Protein AF-0000000075266950 (afdb_homodimer)

Sequence (1352 aa):
MYHLRVACKARQILVKLMSHHHHPQQQQYYTDISEEIPLGQVPEEKPDQKLFDSRQVQHDATYARIPNRQSVNSIQELQKKSSFSLYLKALFTIVLSCFFTIALLLLFLYADGKPLDFTIIGLKIPSLVSFLLSANLIFIASGISKALAEYKWVRLREGDKLTVIDVYEECTRGLSGFTSAFKAMHFDFVLIVALVFNIGLLIVSPVSQELLVPIMKNTTIGPSAQVRFHYLGVEGLNGRSKLGGSGIAPFMNGLSTNAYITSSSFAQAATGSKSSPLFTCPSNSAYCLWKNVTYISTNMTCNTISPDETAIVNRWGTTRTVVVLKEFFTAFNISTASDMKFPKFLYSGDMLNRTYWDLANYTAPMMPGLNIPEIFADGKVYDPRYRPYVGDQSFIIAYNKTWQSASFLDINSTYLDLEFKKCYFNSTYVNSTWITTNGTLAEYSVEAATPIVMDYDNVIGNNTANNYDAITAHPQNGVMLNAYIMQQSIIAELLAPKYYNIQDYFESFRQIENFKYLKEAFPFEYFMQYALNAFDQAYIQAPYVNKDAESLAWSGSGRDGYAVFNSEPQYSIKRDACFALCLCLFIPILWWIAIWTISIKKSNGIARGNSQIALLATGMTPLAQHHLRGFSKLDSENAFKNAKNIRVRVGTFRNGDQNEVVAFGMDGEEHLMPLKMYHLRVACKARQILVKLMSHHHHPQQQQYYTDISEEIPLGQVPEEKPDQKLFDSRQVQHDATYARIPNRQSVNSIQELQKKSSFSLYLKALFTIVLSCFFTIALLLLFLYADGKPLDFTIIGLKIPSLVSFLLSANLIFIASGISKALAEYKWVRLREGDKLTVIDVYEECTRGLSGFTSAFKAMHFDFVLIVALVFNIGLLIVSPVSQELLVPIMKNTTIGPSAQVRFHYLGVEGLNGRSKLGGSGIAPFMNGLSTNAYITSSSFAQAATGSKSSPLFTCPSNSAYCLWKNVTYISTNMTCNTISPDETAIVNRWGTTRTVVVLKEFFTAFNISTASDMKFPKFLYSGDMLNRTYWDLANYTAPMMPGLNIPEIFADGKVYDPRYRPYVGDQSFIIAYNKTWQSASFLDINSTYLDLEFKKCYFNSTYVNSTWITTNGTLAEYSVEAATPIVMDYDNVIGNNTANNYDAITAHPQNGVMLNAYIMQQSIIAELLAPKYYNIQDYFESFRQIENFKYLKEAFPFEYFMQYALNAFDQAYIQAPYVNKDAESLAWSGSGRDGYAVFNSEPQYSIKRDACFALCLCLFIPILWWIAIWTISIKKSNGIARGNSQIALLATGMTPLAQHHLRGFSKLDSENAFKNAKNIRVRVGTFRNGDQNEVVAFGMDGEEHLMPLK

InterPro domains:
  IPR021514 Protein of unknown function DUF3176 [PF11374] (107-212)

Solvent-accessible surface area (backbone atoms only — not comparable to full-atom values): 73545 Å² total; per-residue (Å²): 133,93,78,95,75,94,89,86,91,87,93,82,95,84,94,84,94,86,87,93,84,92,78,84,91,90,86,78,84,73,82,79,80,73,78,79,72,79,80,76,81,77,75,83,75,77,81,76,85,85,74,86,81,83,63,72,89,62,87,72,65,64,79,62,63,62,75,55,70,64,57,54,51,48,48,51,53,49,49,55,56,47,46,57,56,55,53,47,57,55,48,52,41,51,50,50,29,51,49,33,44,50,51,46,49,53,47,51,65,62,42,45,69,34,49,74,84,44,57,63,96,86,34,37,60,68,16,48,52,37,34,41,47,46,57,25,50,54,34,47,50,48,42,45,23,51,18,37,25,35,39,42,56,54,46,32,48,73,53,32,43,49,40,52,55,40,28,35,55,34,37,36,50,42,69,76,20,43,55,47,25,61,75,65,70,56,77,54,74,70,56,49,54,50,50,53,49,46,54,46,62,50,50,48,52,18,52,61,43,61,44,62,35,79,38,74,52,72,46,76,46,59,74,31,87,68,22,27,35,44,41,48,60,45,41,51,61,77,67,40,27,66,23,58,61,70,20,48,37,45,39,34,72,9,42,55,56,51,46,52,48,53,58,50,16,34,43,23,37,17,60,67,42,57,80,43,67,32,64,42,48,62,69,76,37,71,34,35,37,30,65,76,45,53,43,56,44,55,45,77,52,70,43,79,52,61,47,85,78,38,42,25,49,41,75,55,86,90,47,79,45,75,42,37,38,51,75,58,32,29,34,64,48,51,59,64,42,90,80,56,43,35,67,32,65,40,45,23,42,87,31,62,75,48,39,69,66,46,29,71,67,58,73,74,62,57,32,88,98,41,101,43,50,44,63,70,77,47,62,81,52,76,53,74,85,35,33,78,50,53,73,80,64,44,31,31,41,38,30,37,57,88,44,54,86,41,44,68,75,63,67,80,39,38,45,84,51,40,41,42,30,44,33,36,70,45,40,27,43,32,30,23,27,35,30,47,51,57,39,39,80,40,83,69,46,75,79,43,78,43,76,58,77,84,49,49,74,70,30,58,17,21,29,48,32,45,13,47,70,34,19,70,75,36,40,67,47,16,36,50,46,46,48,49,24,50,51,41,34,52,52,32,44,59,66,60,46,88,64,49,55,57,64,35,33,49,45,15,27,48,44,67,55,66,48,68,46,66,77,44,85,56,44,64,63,56,49,45,54,43,21,34,50,35,28,35,50,37,64,28,28,52,72,53,66,29,76,60,29,39,53,40,71,67,63,61,38,39,38,54,11,32,36,30,26,69,42,71,51,16,29,43,54,59,64,68,61,51,53,52,51,48,52,58,60,45,48,60,53,55,50,27,51,50,49,34,52,52,27,34,60,74,47,75,66,49,55,43,47,80,38,50,61,50,50,35,42,36,24,35,38,70,68,54,31,67,75,32,56,74,35,38,75,38,31,35,66,56,36,46,65,68,27,57,82,41,40,34,28,47,42,65,35,66,46,94,89,71,52,63,42,51,28,69,33,59,79,79,60,85,69,63,65,51,80,123,144,90,84,89,86,89,91,83,94,89,95,82,92,91,87,86,97,85,89,94,86,95,80,91,84,90,88,77,83,70,81,83,86,84,79,82,69,81,77,70,82,72,74,81,73,80,80,79,85,81,69,82,78,83,63,74,87,59,91,69,65,64,80,62,62,65,75,55,67,63,58,55,50,48,47,50,53,49,49,54,57,48,46,57,56,55,52,48,57,55,48,52,42,50,52,51,30,50,48,31,44,51,51,46,50,53,46,52,66,61,43,44,69,33,49,72,85,43,57,61,96,85,34,40,61,68,16,48,51,35,35,40,48,45,56,25,48,55,34,47,50,49,43,44,21,51,19,37,25,35,38,40,56,53,46,33,48,73,51,32,44,49,40,52,55,39,28,35,55,34,37,35,52,42,69,75,20,41,53,46,25,60,74,66,70,55,76,53,74,69,55,49,53,52,50,53,50,46,52,46,64,50,52,47,51,19,53,60,44,62,44,63,34,80,39,74,52,72,48,76,47,61,74,30,86,68,21,27,35,44,43,48,60,45,41,51,63,78,67,39,27,67,23,57,62,71,19,47,38,45,39,36,71,10,43,55,58,52,46,52,47,53,56,51,16,35,42,22,36,17,61,68,42,56,80,43,66,33,63,42,47,61,68,76,38,70,33,35,38,30,65,76,44,53,44,55,46,56,44,76,50,70,42,80,54,61,48,85,78,38,41,24,47,42,75,57,87,91,46,78,43,75,41,37,38,50,75,57,33,29,33,65,47,51,59,66,41,89,80,55,43,34,65,31,65,41,45,23,42,88,32,63,74,48,38,69,66,47,31,70,67,58,75,75,64,57,31,89,98,43,101,40,51,46,64,68,77,49,61,79,53,76,52,72,86,35,33,78,50,50,73,81,64,44,32,30,39,39,31,37,58,88,45,54,86,41,42,66,76,64,66,80,38,39,46,86,49,41,40,43,29,45,32,36,70,45,41,28,43,32,32,23,28,35,30,47,52,54,38,38,80,40,82,70,46,76,80,44,78,44,75,58,80,83,48,48,75,72,29,58,17,20,29,49,33,46,13,48,69,33,19,71,75,35,40,67,47,15,36,50,47,47,47,49,25,49,52,42,34,51,53,32,42,59,65,59,44,87,64,50,55,56,65,36,33,48,44,15,27,48,48,68,57,64,46,68,45,64,77,43,84,56,45,62,63,55,49,45,55,43,22,34,50,35,27,35,51,35,64,27,28,53,73,54,67,30,74,62,28,40,52,40,72,68,62,62,39,38,39,54,11,31,36,31,26,69,43,72,51,17,27,43,55,58,63,68,60,50,53,50,52,49,52,59,61,47,48,60,54,54,50,26,53,51,48,32,51,52,28,33,60,74,46,74,66,49,54,44,47,80,39,49,63,50,50,37,42,38,24,36,40,73,68,54,32,67,75,33,54,75,34,38,77,37,31,34,66,57,36,45,64,68,27,58,82,40,42,36,28,49,42,67,41,66,45,94,89,70,49,65,42,48,33,69,33,57,80,81,60,84,68,62,65,56,82,122

Organism: NCBI:txid747725

Foldseek 3Di:
DDDDDDDDYDDDDDDDDDDDDDDDDDDDCPPDPVVCPPPPDPPDPDPDDDDDDDPDVPPPCVVPPPPPPVVVVVQVVQLVVVLVVVVVVLVVLLVLLLVLLVVLLVLLVVQAFFFQPDDDVRHGSLVVNLVSLVSNLVSLLQLLLQLLLLVLVVCVVVPDDPLSNQLSNLCSVAQVSNVSCVVVVDDDPSSVVSNVVRVVSVVLSVLSVVQWDWDWDKDKDDLDPQWWWQWADLLACQQQWQLAFQLQLLRLLFGDQVLVLLVVLLLCLLQVHADDFDTGFDPQFPKWKFFFDKFKFKAKDKDWDDQPPWWFWDDDDPDTDIDGNQVCFALVNQQPPPPNWPQDKTFTPLCVCQASVNSVPDDADCDVPDPHHPCVVDLQDWDQVRLSNDDWGKMKTKAQQVARLGTGDDSRDGSVRIIMMMMTMWMKIWTFMWMDDPNHIDTDGTPDIGTQDADSPPASSTSNCPGPVNSVVPSSSSNNSSVRSLRSSNSCCAHVNDPDHLSVSQVSNCVVVVCVCVVPSNSSSVSVSSSSVSSRVSNTRPQDPDPCSCCRVPVPNTTRIMTMGTDRTGIRGDSVSSVVSSVSSVVSSVVSVVSSVVSCVSVVNAAARSAPLLVDQVPDDVVVCVVSVSVVPHHNVVSVVVCVPWDWDFFFDQDPVRHTATAIDTPPPPDSPRVD/DDYDDYDDDDDDDYDDDDDDDDDDDDDDCPPDDDPCPPPPDPDCPDDDDDPPPPPDVPPPCVVPPPPPPVVVVVQVVQLVVVLVVVVVVLVVLLVLLLVLLVVLLVLLVVQAFFFQPDDDVRHGSLRVNLVSLVSNLVSLLQLLLQLLLLVLVVCVVVPDDPLSNQLSNLCSVAQVSNVSCVVVVDDDPSSVVSNVVRVVSVVLSVLSVVQWDWDWDKDKDDLDPQWWWQWADLLACLQQWQLAQQLQLLRLLFGDQVLVLLVVLLLCLLQVHADDFDTGFDPQFPKWKFFFDKFKFKAKDKDWDDQPPWWFWDDDDPDTDIDGNQVCFALVNQQPPPPNWPQDKTFTPLCVCQASVNSVPDDADCDVPDRHHPCVVDLQDWDQVRLSNDDWGKMKTKAQQVARLGTGDDSRDGSVRIIMMMMTMWMKIWTFMWMDDPNHIDTDGTPDIGTQDADSPPQSSTSNCPGPVNSVVPSSSSNNSSVRSLRSSNSCCAHVNDPDHLSVSQVSNCVVVVCVCVPPSNSSSVSVSSSSVSSRVSNTRPQDPDPCSCCRVPVPNTTRIMTMHTDRTGIRGDSVSSVVSSVSSVVSSVVSVVSSVVSCVSVVNAAARNAVLLVDQVPDDVVVCVVSVSLVPHHNVVSVVVCPPWDWDFFFDLDPVRHTDTAIDTPPPPDSPDVD

pLDDT: mean 74.98, std 23.71, range [14.14, 97.5]

Secondary structure (DSSP, 8-state):
------------------------------------------------------SS----GGG-----HHHHHHHHHHHHHHHHHHHHHHHHHHHHHHHHHHHHHHHHHHHTT-BTT-EETTEEHHHHHHHHHHHHHHHHHHHHHHHHHHHHHHHHHT-EETHHHHHHHHHTT-GGGHHHHHHHT---HHHHHHHHHHHHHHHHHHHHHHT-EEE-PEEEEEEEEEEEE----TT--TTSSTTTTT--GGGGSS-SS-THHHHHHHHHHHHTPPP---EE--TTEEEEEEEEEEEEEEEEEEEEE-TTT-EEEEEETTEEEEEEHHHHS-HHHHHH-TT--SSEEEEBGGGTT-SHHHHHT--PPBPTTSSSBGGGT-TTS--GGGGGG----EEEEEEESS-TT-S---TT--GGGEEEEEEEEEEEEEEEEEEEETTEEEEEEEEEEEEE---IIIIIT-TTTSSHHHHHH-HHHHHHHHHHHHHHHHHHHHHS-SS--HHHHHHHHHHHTTTTTTTSS-HHHHHHHHHHHHHHHHHHHSPP-STTHHHHHTTT-SEEEEEEEEPPPEEE--HHHHHHHHHHHHHHHHHHHHHHHHHHHHTTT---TT-HHHHHHHH--HHHHHHHGGGTTS-HHHHHHHGGG-BEEEEEEE-TTS-EEEEEEETT-SS-----/-------------------------------------------------------S----GGG-----HHHHHHHHHHHHHHHHHHHHHHHHHHHHHHHHHHHHHHHHHHHTT-BTT-EETTEEHHHHHHHHHHHHHHHHHHHHHHHHHHHHHHHHHT--BTHHHHHHHHHTT-GGGHHHHHHHT---HHHHHHHHHHHHHHHHHHHHHHT-EEE-PEEEEEEEEEEEE----TT--TTSSTTTTT--GGGGSS-SS-THHHHHHHHHHHHTPPP---EE--TTEEEEEEEEEEEEEEEEEEEEE-TTT-EEEEEETTEEEEEEHHHHS-HHHHHH-TT--SSEEEEBGGGTT-SHHHHHT--PPBPTTSSSBGGGT-TTS--GGGGGG----EEEEEEESS-TT-S---TT--GGGEEEEEEEEEEEEEEEEEEEETTEEEEEEEEEEEEE---IIIIIT-TTTSSHHHHHH-HHHHHHHHHHHHHHHHHHHHHS-SS--HHHHHHHHHHHTTTTTTTSS-HHHHHHHHHHHHHHHHHHHSPP-STTHHHHHTTT-SEEEEEEEEPPPEEE--HHHHHHHHHHHHHHHHHHHHHHHHHHHHTTT---TT-HHHHHHHH--HHHHHHHGGGTTS-HHHHHHHGGG-EEEEEEEE-TTS-EEEEEEETT-SS-----

Radius of gyration: 56.25 Å; Cα contacts (8 Å, |Δi|>4): 2340; chains: 2; bounding box: 78×174×137 Å

Structure (mmCIF, N/CA/C/O backbone):
data_AF-0000000075266950-model_v1
#
loop_
_entity.id
_entity.type
_entity.pdbx_description
1 polymer 'Uncharacterized protein'
#
loop_
_atom_site.group_PDB
_atom_site.id
_atom_site.type_symbol
_atom_site.label_atom_id
_atom_site.label_alt_id
_atom_site.label_comp_id
_atom_site.label_asym_id
_atom_site.label_entity_id
_atom_site.label_seq_id
_atom_site.pdbx_PDB_ins_code
_atom_site.Cartn_x
_atom_site.Cartn_y
_atom_site.Cartn_z
_atom_site.occupancy
_atom_site.B_iso_or_equiv
_atom_site.auth_seq_id
_atom_site.auth_comp_id
_atom_site.auth_asym_id
_atom_site.auth_atom_id
_atom_site.pdbx_PDB_model_num
ATOM 1 N N . MET A 1 1 ? -23.125 -3.662 -73.312 1 17.66 1 MET A N 1
ATOM 2 C CA . MET A 1 1 ? -22.703 -4.008 -74.625 1 17.66 1 MET A CA 1
ATOM 3 C C . MET A 1 1 ? -21.266 -4.535 -74.625 1 17.66 1 MET A C 1
ATOM 5 O O . MET A 1 1 ? -21 -5.613 -75.188 1 17.66 1 MET A O 1
ATOM 9 N N . TYR A 1 2 ? -20.203 -3.758 -75.125 1 16.45 2 TYR A N 1
ATOM 10 C CA . TYR A 1 2 ? -19.406 -4.152 -76.25 1 16.45 2 TYR A CA 1
ATOM 11 C C . TYR A 1 2 ? -18.391 -5.215 -75.875 1 16.45 2 TYR A C 1
ATOM 13 O O . TYR A 1 2 ? -18.062 -5.379 -74.688 1 16.45 2 TYR A O 1
ATOM 21 N N . HIS A 1 3 ? -17.281 -5.629 -76.812 1 16.14 3 HIS A N 1
ATOM 22 C CA . HIS A 1 3 ? -16.516 -6.375 -77.812 1 16.14 3 HIS A CA 1
ATOM 23 C C . HIS A 1 3 ? -15.125 -6.719 -77.25 1 16.14 3 HIS A C 1
ATOM 25 O O . HIS A 1 3 ? -14.609 -7.801 -77.562 1 16.14 3 HIS A O 1
ATOM 31 N N . LEU A 1 4 ? -14.281 -5.891 -76.812 1 14.58 4 LEU A N 1
ATOM 32 C CA . LEU A 1 4 ? -13.031 -5.867 -77.562 1 14.58 4 LEU A CA 1
ATOM 33 C C . LEU A 1 4 ? -12.211 -7.121 -77.25 1 14.58 4 LEU A C 1
ATOM 35 O O . LEU A 1 4 ? -12.25 -7.668 -76.188 1 14.58 4 LEU A O 1
ATOM 39 N N . ARG A 1 5 ? -11.047 -7.816 -78.25 1 14.91 5 ARG A N 1
ATOM 40 C CA . ARG A 1 5 ? -10.336 -8.57 -79.25 1 14.91 5 ARG A CA 1
ATOM 41 C C . ARG A 1 5 ? -8.969 -9.023 -78.75 1 14.91 5 ARG A C 1
ATOM 43 O O . ARG A 1 5 ? -8.383 -9.977 -79.25 1 14.91 5 ARG A O 1
ATOM 50 N N . VAL A 1 6 ? -8.219 -8.484 -77.875 1 14.92 6 VAL A N 1
ATOM 51 C CA . VAL A 1 6 ? -6.859 -8.312 -78.375 1 14.92 6 VAL A CA 1
ATOM 52 C C . VAL A 1 6 ? -6.211 -9.672 -78.625 1 14.92 6 VAL A C 1
ATOM 54 O O . VAL A 1 6 ? -6.406 -10.602 -77.812 1 14.92 6 VAL A O 1
ATOM 57 N N . ALA A 1 7 ? -5.219 -10.062 -79.625 1 14.73 7 ALA A N 1
ATOM 58 C CA . ALA A 1 7 ? -4.574 -10.469 -80.875 1 14.73 7 ALA A CA 1
ATOM 59 C C . ALA A 1 7 ? -3.453 -11.469 -80.625 1 14.73 7 ALA A C 1
ATOM 61 O O . ALA A 1 7 ? -3.023 -11.641 -79.5 1 14.73 7 ALA A O 1
ATOM 62 N N . CYS A 1 8 ? -2.207 -11.32 -81.25 1 14.15 8 CYS A N 1
ATOM 63 C CA . CYS A 1 8 ? -1.501 -11.797 -82.438 1 14.15 8 CYS A CA 1
ATOM 64 C C . CYS A 1 8 ? -0.396 -12.773 -82.062 1 14.15 8 CYS A C 1
ATOM 66 O O . CYS A 1 8 ? -0.338 -13.883 -82.625 1 14.15 8 CYS A O 1
ATOM 68 N N . LYS A 1 9 ? 1.014 -12.516 -82.438 1 14.62 9 LYS A N 1
ATOM 69 C CA . LYS A 1 9 ? 1.874 -12.836 -83.562 1 14.62 9 LYS A CA 1
ATOM 70 C C . LYS A 1 9 ? 2.826 -13.984 -83.188 1 14.62 9 LYS A C 1
ATOM 72 O O . LYS A 1 9 ? 3.061 -14.273 -82.062 1 14.62 9 LYS A O 1
ATOM 77 N N . ALA A 1 10 ? 4.223 -14.055 -83.75 1 14.49 10 ALA A N 1
ATOM 78 C CA . ALA A 1 10 ? 5.016 -14.5 -84.938 1 14.49 10 ALA A CA 1
ATOM 79 C C . ALA A 1 10 ? 6.043 -15.555 -84.5 1 14.49 10 ALA A C 1
ATOM 81 O O . ALA A 1 10 ? 6.105 -16.641 -85.062 1 14.49 10 ALA A O 1
ATOM 82 N N . ARG A 1 11 ? 7.496 -15.445 -84.812 1 14.62 11 ARG A N 1
ATOM 83 C CA . ARG A 1 11 ? 8.344 -15.922 -85.938 1 14.62 11 ARG A CA 1
ATOM 84 C C . ARG A 1 11 ? 9.258 -17.047 -85.438 1 14.62 11 ARG A C 1
ATOM 86 O O . ARG A 1 11 ? 9.469 -17.219 -84.25 1 14.62 11 ARG A O 1
ATOM 93 N N . GLN A 1 12 ? 10.695 -17.312 -85.938 1 14.29 12 GLN A N 1
ATOM 94 C CA . GLN A 1 12 ? 11.477 -17.984 -87 1 14.29 12 GLN A CA 1
ATOM 95 C C . GLN A 1 12 ? 12.5 -18.922 -86.375 1 14.29 12 GLN A C 1
ATOM 97 O O . GLN A 1 12 ? 12.602 -20.094 -86.75 1 14.29 12 GLN A O 1
ATOM 102 N N . ILE A 1 13 ? 13.758 -18.641 -85.75 1 14.66 13 ILE A N 1
ATOM 103 C CA . ILE A 1 13 ? 14.977 -18.828 -86.562 1 14.66 13 ILE A CA 1
ATOM 104 C C . ILE A 1 13 ? 15.516 -20.25 -86.312 1 14.66 13 ILE A C 1
ATOM 106 O O . ILE A 1 13 ? 15.297 -20.844 -85.25 1 14.66 13 ILE A O 1
ATOM 110 N N . LEU A 1 14 ? 16.766 -20.781 -86.938 1 14.21 14 LEU A N 1
ATOM 111 C CA . LEU A 1 14 ? 17.516 -21.531 -87.938 1 14.21 14 LEU A CA 1
ATOM 112 C C . LEU A 1 14 ? 18.344 -22.641 -87.312 1 14.21 14 LEU A C 1
ATOM 114 O O . LEU A 1 14 ? 18.281 -23.797 -87.688 1 14.21 14 LEU A O 1
ATOM 118 N N . VAL A 1 15 ? 19.812 -22.656 -87.125 1 14.14 15 VAL A N 1
ATOM 119 C CA . VAL A 1 15 ? 20.781 -23.266 -88.062 1 14.14 15 VAL A CA 1
ATOM 120 C C . VAL A 1 15 ? 21.297 -24.578 -87.438 1 14.14 15 VAL A C 1
ATOM 122 O O . VAL A 1 15 ? 21.141 -24.828 -86.25 1 14.14 15 VAL A O 1
ATOM 125 N N . LYS A 1 16 ? 22.781 -25.031 -87.438 1 14.59 16 LYS A N 1
ATOM 126 C CA . LYS A 1 16 ? 23.641 -25.797 -88.312 1 14.59 16 LYS A CA 1
ATOM 127 C C . LYS A 1 16 ? 24.156 -27.062 -87.625 1 14.59 16 LYS A C 1
ATOM 129 O O . LYS A 1 16 ? 24.094 -28.156 -88.188 1 14.59 16 LYS A O 1
ATOM 134 N N . LEU A 1 17 ? 25.344 -27.203 -86.75 1 15.37 17 LEU A N 1
ATOM 135 C CA . LEU A 1 17 ? 26.562 -27.797 -87.312 1 15.37 17 LEU A CA 1
ATOM 136 C C . LEU A 1 17 ? 26.641 -29.281 -87 1 15.37 17 LEU A C 1
ATOM 138 O O . LEU A 1 17 ? 26.078 -29.734 -86 1 15.37 17 LEU A O 1
ATOM 142 N N . MET A 1 18 ? 27.719 -30.219 -87.438 1 14.84 18 MET A N 1
ATOM 143 C CA . MET A 1 18 ? 28.094 -31.328 -88.312 1 14.84 18 MET A CA 1
ATOM 144 C C . MET A 1 18 ? 28.438 -32.562 -87.5 1 14.84 18 MET A C 1
ATOM 146 O O . MET A 1 18 ? 27.891 -33.625 -87.75 1 14.84 18 MET A O 1
ATOM 150 N N . SER A 1 19 ? 29.781 -33 -87.062 1 14.92 19 SER A N 1
ATOM 151 C CA . SER A 1 19 ? 30.531 -34 -87.812 1 14.92 19 SER A CA 1
ATOM 152 C C . SER A 1 19 ? 30.484 -35.344 -87.125 1 14.92 19 SER A C 1
ATOM 154 O O . SER A 1 19 ? 30.094 -36.344 -87.688 1 14.92 19 SER A O 1
ATOM 156 N N . HIS A 1 20 ? 31.734 -36 -86.5 1 16.25 20 HIS A N 1
ATOM 157 C CA . HIS A 1 20 ? 32.5 -37.125 -87.062 1 16.25 20 HIS A CA 1
ATOM 158 C C . HIS A 1 20 ? 32.156 -38.406 -86.312 1 16.25 20 HIS A C 1
ATOM 160 O O . HIS A 1 20 ? 31.688 -38.375 -85.188 1 16.25 20 HIS A O 1
ATOM 166 N N . HIS A 1 21 ? 32.844 -39.75 -86.625 1 15.65 21 HIS A N 1
ATOM 167 C CA . HIS A 1 21 ? 32.562 -41.094 -87.125 1 15.65 21 HIS A CA 1
ATOM 168 C C . HIS A 1 21 ? 32.812 -42.156 -86.062 1 15.65 21 HIS A C 1
ATOM 170 O O . HIS A 1 21 ? 32 -43.062 -85.938 1 15.65 21 HIS A O 1
ATOM 176 N N . HIS A 1 22 ? 33.969 -42.344 -85.25 1 17.08 22 HIS A N 1
ATOM 177 C CA . HIS A 1 22 ? 34.719 -43.562 -85.5 1 17.08 22 HIS A CA 1
ATOM 178 C C . HIS A 1 22 ? 34.188 -44.719 -84.625 1 17.08 22 HIS A C 1
ATOM 180 O O . HIS A 1 22 ? 33.719 -44.531 -83.5 1 17.08 22 HIS A O 1
ATOM 186 N N . HIS A 1 23 ? 34.156 -46.156 -85.062 1 16.3 23 HIS A N 1
ATOM 187 C CA . HIS A 1 23 ? 33.406 -47.406 -85 1 16.3 23 HIS A CA 1
ATOM 188 C C . HIS A 1 23 ? 33.938 -48.344 -83.938 1 16.3 23 HIS A C 1
ATOM 190 O O . HIS A 1 23 ? 33.25 -49.25 -83.5 1 16.3 23 HIS A O 1
ATOM 196 N N . PRO A 1 24 ? 35.219 -48.281 -83.375 1 17.45 24 PRO A N 1
ATOM 197 C CA . PRO A 1 24 ? 35.812 -49.594 -83.562 1 17.45 24 PRO A CA 1
ATOM 198 C C . PRO A 1 24 ? 35.188 -50.688 -82.688 1 17.45 24 PRO A C 1
ATOM 200 O O . PRO A 1 24 ? 34.5 -50.375 -81.688 1 17.45 24 PRO A O 1
ATOM 203 N N . GLN A 1 25 ? 35.938 -51.938 -82.438 1 16.19 25 GLN A N 1
ATOM 204 C CA . GLN A 1 25 ? 35.781 -53.375 -82.625 1 16.19 25 GLN A CA 1
ATOM 205 C C . GLN A 1 25 ? 35.469 -54.094 -81.312 1 16.19 25 GLN A C 1
ATOM 207 O O . GLN A 1 25 ? 35.5 -53.469 -80.25 1 16.19 25 GLN A O 1
ATOM 212 N N . GLN A 1 26 ? 36.438 -55.125 -80.75 1 16.16 26 GLN A N 1
ATOM 213 C CA . GLN A 1 26 ? 36.312 -56.594 -80.75 1 16.16 26 GLN A CA 1
ATOM 214 C C . GLN A 1 26 ? 35.875 -57.125 -79.375 1 16.16 26 GLN A C 1
ATOM 216 O O . GLN A 1 26 ? 34.812 -57.75 -79.312 1 16.16 26 GLN A O 1
ATOM 221 N N . GLN A 1 27 ? 36.844 -58 -78.5 1 17.25 27 GLN A N 1
ATOM 222 C CA . GLN A 1 27 ? 36.969 -59.438 -78.25 1 17.25 27 GLN A CA 1
ATOM 223 C C . GLN A 1 27 ? 36.531 -59.812 -76.875 1 17.25 27 GLN A C 1
ATOM 225 O O . GLN A 1 27 ? 36.781 -59.062 -75.938 1 17.25 27 GLN A O 1
ATOM 230 N N . GLN A 1 28 ? 35.656 -60.938 -76.625 1 16.92 28 GLN A N 1
ATOM 231 C CA . GLN A 1 28 ? 34.688 -61.562 -75.75 1 16.92 28 GLN A CA 1
ATOM 232 C C . GLN A 1 28 ? 35.344 -62.312 -74.562 1 16.92 28 GLN A C 1
ATOM 234 O O . GLN A 1 28 ? 34.656 -62.906 -73.75 1 16.92 28 GLN A O 1
ATOM 239 N N . TYR A 1 29 ? 36.656 -62.062 -74.188 1 17.56 29 TYR A N 1
ATOM 240 C CA . TYR A 1 29 ? 37.281 -63.281 -73.688 1 17.56 29 TYR A CA 1
ATOM 241 C C . TYR A 1 29 ? 36.688 -63.688 -72.312 1 17.56 29 TYR A C 1
ATOM 243 O O . TYR A 1 29 ? 36.656 -62.906 -71.375 1 17.56 29 TYR A O 1
ATOM 251 N N . TYR A 1 30 ? 35.781 -64.75 -72.312 1 17.06 30 TYR A N 1
ATOM 252 C CA . TYR A 1 30 ? 34.906 -65.312 -71.312 1 17.06 30 TYR A CA 1
ATOM 253 C C . TYR A 1 30 ? 35.75 -66.062 -70.25 1 17.06 30 TYR A C 1
ATOM 255 O O . TYR A 1 30 ? 36 -67.312 -70.375 1 17.06 30 TYR A O 1
ATOM 263 N N . THR A 1 31 ? 37 -65.688 -69.938 1 18.52 31 THR A N 1
ATOM 264 C CA . THR A 1 31 ? 37.844 -66.75 -69.375 1 18.52 31 THR A CA 1
ATOM 265 C C . THR A 1 31 ? 37.219 -67.375 -68.125 1 18.52 31 THR A C 1
ATOM 267 O O . THR A 1 31 ? 36.75 -66.688 -67.25 1 18.52 31 THR A O 1
ATOM 270 N N . ASP A 1 32 ? 36.969 -68.812 -68.188 1 18.03 32 ASP A N 1
ATOM 271 C CA . ASP A 1 32 ? 36.344 -69.938 -67.5 1 18.03 32 ASP A CA 1
ATOM 272 C C . ASP A 1 32 ? 37.031 -70.188 -66.125 1 18.03 32 ASP A C 1
ATOM 274 O O . ASP A 1 32 ? 38.219 -70.562 -66.125 1 18.03 32 ASP A O 1
ATOM 278 N N . ILE A 1 33 ? 36.812 -69.438 -65.125 1 18.64 33 ILE A N 1
ATOM 279 C CA . ILE A 1 33 ? 37.438 -69.438 -63.781 1 18.64 33 ILE A CA 1
ATOM 280 C C . ILE A 1 33 ? 37.25 -70.75 -63.094 1 18.64 33 ILE A C 1
ATOM 282 O O . ILE A 1 33 ? 36.156 -71.062 -62.625 1 18.64 33 ILE A O 1
ATOM 286 N N . SER A 1 34 ? 37.75 -71.938 -63.844 1 18.91 34 SER A N 1
ATOM 287 C CA . SER A 1 34 ? 37.5 -73.25 -63.375 1 18.91 34 SER A CA 1
ATOM 288 C C . SER A 1 34 ? 38.062 -73.5 -61.969 1 18.91 34 SER A C 1
ATOM 290 O O . SER A 1 34 ? 39.281 -73.375 -61.781 1 18.91 34 SER A O 1
ATOM 292 N N . GLU A 1 35 ? 37.469 -73.062 -60.969 1 19.2 35 GLU A N 1
ATOM 293 C CA . GLU A 1 35 ? 37.906 -73.062 -59.562 1 19.2 35 GLU A CA 1
ATOM 294 C C . GLU A 1 35 ? 38.156 -74.5 -59.125 1 19.2 35 GLU A C 1
ATOM 296 O O . GLU A 1 35 ? 37.219 -75.375 -59.094 1 19.2 35 GLU A O 1
ATOM 301 N N . GLU A 1 36 ? 39.281 -75.188 -59.5 1 20.5 36 GLU A N 1
ATOM 302 C CA . GLU A 1 36 ? 39.625 -76.562 -59.219 1 20.5 36 GLU A CA 1
ATOM 303 C C . GLU A 1 36 ? 39.594 -76.812 -57.719 1 20.5 36 GLU A C 1
ATOM 305 O O . GLU A 1 36 ? 40.375 -76.25 -56.969 1 20.5 36 GLU A O 1
ATOM 310 N N . ILE A 1 37 ? 38.5 -77.062 -57.125 1 20.03 37 ILE A N 1
ATOM 311 C CA . ILE A 1 37 ? 38.25 -77.375 -55.719 1 20.03 37 ILE A CA 1
ATOM 312 C C . ILE A 1 37 ? 38.938 -78.688 -55.406 1 20.03 37 ILE A C 1
ATOM 314 O O . ILE A 1 37 ? 38.594 -79.75 -55.969 1 20.03 37 ILE A O 1
ATOM 318 N N . PRO A 1 38 ? 40.188 -78.75 -55.125 1 20.67 38 PRO A N 1
ATOM 319 C CA . PRO A 1 38 ? 40.875 -80 -54.938 1 20.67 38 PRO A CA 1
ATOM 320 C C . PRO A 1 38 ? 40.156 -80.938 -53.938 1 20.67 38 PRO A C 1
ATOM 322 O O . PRO A 1 38 ? 39.688 -80.5 -52.906 1 20.67 38 PRO A O 1
ATOM 325 N N . LEU A 1 39 ? 39.594 -82.062 -54.375 1 20.25 39 LEU A N 1
ATOM 326 C CA . LEU A 1 39 ? 38.812 -83.188 -53.844 1 20.25 39 LEU A CA 1
ATOM 327 C C . LEU A 1 39 ? 39.594 -83.938 -52.781 1 20.25 39 LEU A C 1
ATOM 329 O O . LEU A 1 39 ? 40.625 -84.562 -53.062 1 20.25 39 LEU A O 1
ATOM 333 N N . GLY A 1 40 ? 39.75 -83.438 -51.594 1 19.3 40 GLY A N 1
ATOM 334 C CA . GLY A 1 40 ? 40.531 -83.938 -50.5 1 19.3 40 GLY A CA 1
ATOM 335 C C . GLY A 1 40 ? 40.25 -85.438 -50.219 1 19.3 40 GLY A C 1
ATOM 336 O O . GLY A 1 40 ? 39.156 -85.875 -50.531 1 19.3 40 GLY A O 1
ATOM 337 N N . GLN A 1 41 ? 41.219 -86.25 -50.094 1 22.47 41 GLN A N 1
ATOM 338 C CA . GLN A 1 41 ? 41.438 -87.688 -50 1 22.47 41 GLN A CA 1
ATOM 339 C C . GLN A 1 41 ? 40.625 -88.312 -48.844 1 22.47 41 GLN A C 1
ATOM 341 O O . GLN A 1 41 ? 40.75 -87.875 -47.719 1 22.47 41 GLN A O 1
ATOM 346 N N . VAL A 1 42 ? 39.469 -88.875 -49.156 1 22.8 42 VAL A N 1
ATOM 347 C CA . VAL A 1 42 ? 38.5 -89.625 -48.312 1 22.8 42 VAL A CA 1
ATOM 348 C C . VAL A 1 42 ? 39.188 -90.812 -47.688 1 22.8 42 VAL A C 1
ATOM 350 O O . VAL A 1 42 ? 39.688 -91.688 -48.406 1 22.8 42 VAL A O 1
ATOM 353 N N . PRO A 1 43 ? 39.875 -90.625 -46.625 1 24.25 43 PRO A N 1
ATOM 354 C CA . PRO A 1 43 ? 40.656 -91.75 -46.062 1 24.25 43 PRO A CA 1
ATOM 355 C C . PRO A 1 43 ? 39.844 -93.062 -45.969 1 24.25 43 PRO A C 1
ATOM 357 O O . PRO A 1 43 ? 38.625 -93 -45.875 1 24.25 43 PRO A O 1
ATOM 360 N N . GLU A 1 44 ? 40.375 -94.188 -46.312 1 23.55 44 GLU A N 1
ATOM 361 C CA . GLU A 1 44 ? 39.969 -95.562 -46.5 1 23.55 44 GLU A CA 1
ATOM 362 C C . GLU A 1 44 ? 39.344 -96.188 -45.25 1 23.55 44 GLU A C 1
ATOM 364 O O . GLU A 1 44 ? 40 -96.375 -44.25 1 23.55 44 GLU A O 1
ATOM 369 N N . GLU A 1 45 ? 38.188 -95.75 -44.844 1 22.11 45 GLU A N 1
ATOM 370 C CA . GLU A 1 45 ? 37.5 -96.312 -43.688 1 22.11 45 GLU A CA 1
ATOM 371 C C . GLU A 1 45 ? 37.281 -97.812 -43.875 1 22.11 45 GLU A C 1
ATOM 373 O O . GLU A 1 45 ? 36.75 -98.312 -44.875 1 22.11 45 GLU A O 1
ATOM 378 N N . LYS A 1 46 ? 38.094 -98.688 -43.281 1 23.84 46 LYS A N 1
ATOM 379 C CA . LYS A 1 46 ? 38.062 -100.125 -43.281 1 23.84 46 LYS A CA 1
ATOM 380 C C . LYS A 1 46 ? 36.656 -100.688 -43.125 1 23.84 46 LYS A C 1
ATOM 382 O O . LYS A 1 46 ? 35.812 -100 -42.5 1 23.84 46 LYS A O 1
ATOM 387 N N . PRO A 1 47 ? 36.188 -101.812 -43.844 1 22.88 47 PRO A N 1
ATOM 388 C CA . PRO A 1 47 ? 34.906 -102.5 -44.125 1 22.88 47 PRO A CA 1
ATOM 389 C C . PRO A 1 47 ? 34.156 -102.938 -42.875 1 22.88 47 PRO A C 1
ATOM 391 O O . PRO A 1 47 ? 33.219 -103.75 -42.969 1 22.88 47 PRO A O 1
ATOM 394 N N . ASP A 1 48 ? 34.375 -102.5 -41.719 1 22.17 48 ASP A N 1
ATOM 395 C CA . ASP A 1 48 ? 33.906 -103.375 -40.656 1 22.17 48 ASP A CA 1
ATOM 396 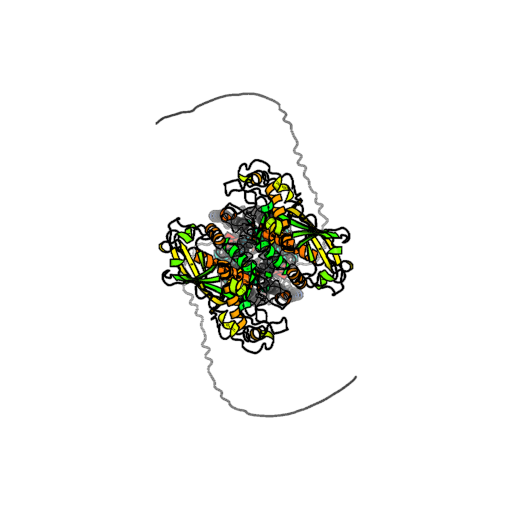C C . ASP A 1 48 ? 32.469 -103.875 -40.938 1 22.17 48 ASP A C 1
ATOM 398 O O . ASP A 1 48 ? 31.688 -103.125 -41.562 1 22.17 48 ASP A O 1
ATOM 402 N N . GLN A 1 49 ? 32 -105.062 -40.312 1 21.39 49 GLN A N 1
ATOM 403 C CA . GLN A 1 49 ? 31.047 -106.125 -40.438 1 21.39 49 GLN A CA 1
ATOM 404 C C . GLN A 1 49 ? 29.625 -105.562 -40.531 1 21.39 49 GLN A C 1
ATOM 406 O O . GLN A 1 49 ? 29.375 -104.438 -40.188 1 21.39 49 GLN A O 1
ATOM 411 N N . LYS A 1 50 ? 28.609 -106.625 -40.406 1 22.25 50 LYS A N 1
ATOM 412 C CA . LYS A 1 50 ? 27.297 -107.062 -40.844 1 22.25 50 LYS A CA 1
ATOM 413 C C . LYS A 1 50 ? 26.203 -106.188 -40.281 1 22.25 50 LYS A C 1
ATOM 415 O O . LYS A 1 50 ? 26.188 -105.875 -39.094 1 22.25 50 LYS A O 1
ATOM 420 N N . LEU A 1 51 ? 25.516 -105.562 -41.125 1 20.91 51 LEU A N 1
ATOM 421 C CA . LEU A 1 51 ? 24.328 -104.75 -41.031 1 20.91 51 LEU A CA 1
ATOM 422 C C . LEU A 1 51 ? 23.156 -105.562 -40.469 1 20.91 51 LEU A C 1
ATOM 424 O O . LEU A 1 51 ? 23.188 -106.75 -40.438 1 20.91 51 LEU A O 1
ATOM 428 N N . PHE A 1 52 ? 21.969 -105.062 -40.656 1 22.23 52 PHE A N 1
ATOM 429 C CA . PHE A 1 52 ? 20.609 -105.438 -40.281 1 22.23 52 PHE A CA 1
ATOM 430 C C . PHE A 1 52 ? 20.172 -106.688 -41 1 22.23 52 PHE A C 1
ATOM 432 O O . PHE A 1 52 ? 20.125 -106.688 -42.219 1 22.23 52 PHE A O 1
ATOM 439 N N . ASP A 1 53 ? 20.438 -107.875 -40.531 1 22.34 53 ASP A N 1
ATOM 440 C CA . ASP A 1 53 ? 19.938 -109.125 -41 1 22.34 53 ASP A CA 1
ATOM 441 C C . ASP A 1 53 ? 18.406 -109.188 -40.969 1 22.34 53 ASP A C 1
ATOM 443 O O . ASP A 1 53 ? 17.781 -108.75 -40 1 22.34 53 ASP A O 1
ATOM 447 N N . SER A 1 54 ? 17.641 -109.188 -42.094 1 24.89 54 SER A N 1
ATOM 448 C CA . SER A 1 54 ? 16.297 -109.062 -42.625 1 24.89 54 SER A CA 1
ATOM 449 C C . SER A 1 54 ? 15.297 -109.938 -41.906 1 24.89 54 SER A C 1
ATOM 451 O O . SER A 1 54 ? 14.086 -109.812 -42.094 1 24.89 54 SER A O 1
ATOM 453 N N . ARG A 1 55 ? 15.484 -111.188 -41.625 1 28.86 55 ARG A N 1
ATOM 454 C CA . ARG A 1 55 ? 14.562 -112.312 -41.469 1 28.86 55 ARG A CA 1
ATOM 455 C C . ARG A 1 55 ? 13.766 -112.188 -40.188 1 28.86 55 ARG A C 1
ATOM 457 O O . ARG A 1 55 ? 12.555 -112.438 -40.188 1 28.86 55 ARG A O 1
ATOM 464 N N . GLN A 1 56 ? 14.062 -112.625 -39.062 1 27.28 56 GLN A N 1
ATOM 465 C CA . GLN A 1 56 ? 12.859 -113 -38.344 1 27.28 56 GLN A CA 1
ATOM 466 C C . GLN A 1 56 ? 12.047 -111.812 -37.906 1 27.28 56 GLN A C 1
ATOM 468 O O . GLN A 1 56 ? 12.609 -110.812 -37.438 1 27.28 56 GLN A O 1
ATOM 473 N N . VAL A 1 57 ? 10.812 -111.25 -38.344 1 25.61 57 VAL A N 1
ATOM 474 C CA . VAL A 1 57 ? 10.539 -109.812 -38.125 1 25.61 57 VAL A CA 1
ATOM 475 C C . VAL A 1 57 ? 10.922 -109.438 -36.688 1 25.61 57 VAL A C 1
ATOM 477 O O . VAL A 1 57 ? 10.117 -109.625 -35.781 1 25.61 57 VAL A O 1
ATOM 480 N N . GLN A 1 58 ? 11.773 -110 -35.938 1 23.05 58 GLN A N 1
ATOM 481 C CA . GLN A 1 58 ? 11.867 -110.062 -34.5 1 23.05 58 GLN A CA 1
ATOM 482 C C . GLN A 1 58 ? 12.031 -108.625 -33.938 1 23.05 58 GLN A C 1
ATOM 484 O O . GLN A 1 58 ? 12.859 -107.875 -34.406 1 23.05 58 GLN A O 1
ATOM 489 N N . HIS A 1 59 ? 10.93 -108.125 -33 1 24.73 59 HIS A N 1
ATOM 490 C CA . HIS A 1 59 ? 10.586 -106.75 -32.562 1 24.73 59 HIS A CA 1
ATOM 491 C C . HIS A 1 59 ? 11.828 -106 -32.156 1 24.73 59 HIS A C 1
ATOM 493 O O . HIS A 1 59 ? 12.406 -106.25 -31.094 1 24.73 59 HIS A O 1
ATOM 499 N N . ASP A 1 60 ? 12.688 -105.75 -32.969 1 23.36 60 ASP A N 1
ATOM 500 C CA . ASP A 1 60 ? 13.984 -105.062 -32.75 1 23.36 60 ASP A CA 1
ATOM 501 C C . ASP A 1 60 ? 13.82 -103.75 -32.062 1 23.36 60 ASP A C 1
ATOM 503 O O . ASP A 1 60 ? 13.297 -102.812 -32.688 1 23.36 60 ASP A O 1
ATOM 507 N N . ALA A 1 61 ? 13.453 -103.75 -30.719 1 25.78 61 ALA A N 1
ATOM 508 C CA . ALA A 1 61 ? 13.266 -102.812 -29.625 1 25.78 61 ALA A CA 1
ATOM 509 C C . ALA A 1 61 ? 14.344 -101.75 -29.641 1 25.78 61 ALA A C 1
ATOM 511 O O . ALA A 1 61 ? 14.508 -101 -28.672 1 25.78 61 ALA A O 1
ATOM 512 N N . THR A 1 62 ? 15.227 -101.875 -30.5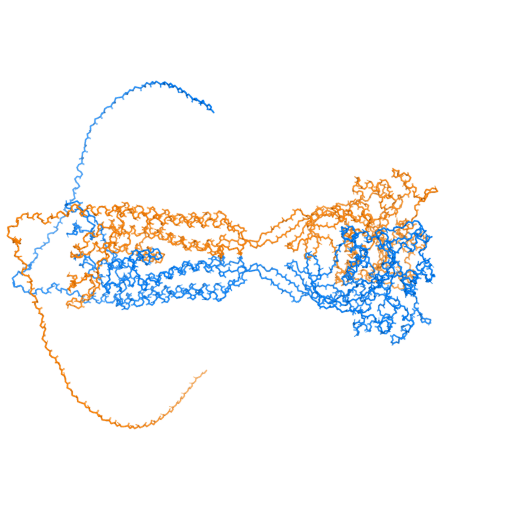47 1 25.56 62 THR A N 1
ATOM 513 C CA . THR A 1 62 ? 16.391 -101.062 -30.344 1 25.56 62 THR A CA 1
ATOM 514 C C . THR A 1 62 ? 16.031 -99.562 -30.469 1 25.56 62 THR A C 1
ATOM 516 O O . THR A 1 62 ? 16.797 -98.688 -30.078 1 25.56 62 THR A O 1
ATOM 519 N N . TYR A 1 63 ? 15.219 -99.375 -31.469 1 24.81 63 TYR A N 1
ATOM 520 C CA . TYR A 1 63 ? 15.062 -97.938 -31.719 1 24.81 63 TYR A CA 1
ATOM 521 C C . TYR A 1 63 ? 14.461 -97.25 -30.5 1 24.81 63 TYR A C 1
ATOM 523 O O . TYR A 1 63 ? 14.117 -96.062 -30.578 1 24.81 63 TYR A O 1
ATOM 531 N N . ALA A 1 64 ? 13.828 -98.062 -29.672 1 26.47 64 ALA A N 1
ATOM 532 C CA . ALA A 1 64 ? 13.281 -97.375 -28.5 1 26.47 64 ALA A CA 1
ATOM 533 C C . ALA A 1 64 ? 14.398 -96.812 -27.641 1 26.47 64 ALA A C 1
ATOM 535 O O . ALA A 1 64 ? 14.805 -97.375 -26.641 1 26.47 64 ALA A O 1
ATOM 536 N N . ARG A 1 65 ? 15.516 -96.562 -28.25 1 28.23 65 ARG A N 1
ATOM 537 C CA . ARG A 1 65 ? 16.422 -96 -27.266 1 28.23 65 ARG A CA 1
ATOM 538 C C . ARG A 1 65 ? 15.703 -94.938 -26.438 1 28.23 65 ARG A C 1
ATOM 540 O O . ARG A 1 65 ? 15.188 -93.938 -27 1 28.23 65 ARG A O 1
ATOM 547 N N . ILE A 1 66 ? 15.164 -95.375 -25.328 1 27.16 66 ILE A N 1
ATOM 548 C CA . ILE A 1 66 ? 14.633 -94.562 -24.203 1 27.16 66 ILE A CA 1
ATOM 549 C C . ILE A 1 66 ? 15.484 -93.312 -23.984 1 27.16 66 ILE A C 1
ATOM 551 O O . ILE A 1 66 ? 16.703 -93.438 -23.797 1 27.16 66 ILE A O 1
ATOM 555 N N . PRO A 1 67 ? 15.125 -92.25 -24.578 1 31.31 67 PRO A N 1
ATOM 556 C CA . PRO A 1 67 ? 15.953 -91.125 -24.172 1 31.31 67 PRO A CA 1
ATOM 557 C C . PRO A 1 67 ? 16.469 -91.25 -22.734 1 31.31 67 PRO A C 1
ATOM 559 O O . PRO A 1 67 ? 15.781 -91.812 -21.875 1 31.31 67 PRO A O 1
ATOM 562 N N . ASN A 1 68 ? 17.766 -91.562 -22.516 1 30.94 68 ASN A N 1
ATOM 563 C CA . ASN A 1 68 ? 18.406 -91.75 -21.219 1 30.94 68 ASN A CA 1
ATOM 564 C C . ASN A 1 68 ? 17.719 -90.938 -20.141 1 30.94 68 ASN A C 1
ATOM 566 O O . ASN A 1 68 ? 17.234 -89.812 -20.406 1 30.94 68 ASN A O 1
ATOM 570 N N . ARG A 1 69 ? 17.219 -91.562 -19.047 1 33.62 69 ARG A N 1
ATOM 571 C CA . ARG A 1 69 ? 16.719 -91 -17.797 1 33.62 69 ARG A CA 1
ATOM 572 C C . ARG A 1 69 ? 17.375 -89.625 -17.516 1 33.62 69 ARG A C 1
ATOM 574 O O . ARG A 1 69 ? 16.844 -88.812 -16.734 1 33.62 69 ARG A O 1
ATOM 581 N N . GLN A 1 70 ? 18.578 -89.5 -17.875 1 35.84 70 GLN A N 1
ATOM 582 C CA . GLN A 1 70 ? 19.312 -88.25 -17.609 1 35.84 70 GLN A CA 1
ATOM 583 C C . GLN A 1 70 ? 18.703 -87.125 -18.375 1 35.84 70 GLN A C 1
ATOM 585 O O . GLN A 1 70 ? 18.703 -85.938 -17.891 1 35.84 70 GLN A O 1
ATOM 590 N N . SER A 1 71 ? 18.219 -87.375 -19.484 1 36.75 71 SER A N 1
ATOM 591 C CA . SER A 1 71 ? 17.656 -86.312 -20.266 1 36.75 71 SER A CA 1
ATOM 592 C C . SER A 1 71 ? 16.297 -85.875 -19.734 1 36.75 71 SER A C 1
ATOM 594 O O . SER A 1 71 ? 15.969 -84.688 -19.75 1 36.75 71 SER A O 1
ATOM 596 N N . VAL A 1 72 ? 15.531 -86.812 -19.234 1 40.69 72 VAL A N 1
ATOM 597 C CA . VAL A 1 72 ? 14.258 -86.438 -18.609 1 40.69 72 VAL A CA 1
ATOM 598 C C . VAL A 1 72 ? 14.516 -85.75 -17.297 1 40.69 72 VAL A C 1
ATOM 600 O O . VAL A 1 72 ? 13.812 -84.75 -16.953 1 40.69 72 VAL A O 1
ATOM 603 N N . ASN A 1 73 ? 15.406 -86.25 -16.391 1 41.44 73 ASN A N 1
ATOM 604 C CA . ASN A 1 73 ? 15.766 -85.562 -15.172 1 41.44 73 ASN A CA 1
ATOM 605 C C . ASN A 1 73 ? 16.297 -84.188 -15.469 1 41.44 73 ASN A C 1
ATOM 607 O O . ASN A 1 73 ? 16.047 -83.25 -14.711 1 41.44 73 ASN A O 1
ATOM 611 N N . SER A 1 74 ? 17 -84.062 -16.578 1 46.22 74 SER A N 1
ATOM 612 C CA . SER A 1 74 ? 17.5 -82.75 -16.938 1 46.22 74 SER A CA 1
ATOM 613 C C . SER A 1 74 ? 16.359 -81.812 -17.375 1 46.22 74 SER A C 1
ATOM 615 O O . SER A 1 74 ? 16.375 -80.625 -17.078 1 46.22 74 SER A O 1
ATOM 617 N N . ILE A 1 75 ? 15.383 -82.375 -17.922 1 47.97 75 ILE A N 1
ATOM 618 C CA . ILE A 1 75 ? 14.219 -81.562 -18.297 1 47.97 75 ILE A CA 1
ATOM 619 C C . ILE A 1 75 ? 13.43 -81.188 -17.062 1 47.97 75 ILE A C 1
ATOM 621 O O . ILE A 1 75 ? 12.953 -80.062 -16.938 1 47.97 75 ILE A O 1
ATOM 625 N N . GLN A 1 76 ? 13.203 -82.125 -16.078 1 46.69 76 GLN A N 1
ATOM 626 C CA . GLN A 1 76 ? 12.508 -81.812 -14.836 1 46.69 76 GLN A CA 1
ATOM 627 C C . GLN A 1 76 ? 13.258 -80.75 -14.047 1 46.69 76 GLN A C 1
ATOM 629 O O . GLN A 1 76 ? 12.648 -79.875 -13.469 1 46.69 76 GLN A O 1
ATOM 634 N N . GLU A 1 77 ? 14.508 -80.938 -13.852 1 49.34 77 GLU A N 1
ATOM 635 C CA . GLU A 1 77 ? 15.312 -79.938 -13.18 1 49.34 77 GLU A CA 1
ATOM 636 C C . GLU A 1 77 ? 15.25 -78.562 -13.914 1 49.34 77 GLU A C 1
ATOM 638 O O . GLU A 1 77 ? 15.203 -77.5 -13.289 1 49.34 77 GLU A O 1
ATOM 643 N N . LEU A 1 78 ? 15.242 -78.625 -15.141 1 49.91 78 LEU A N 1
ATOM 644 C CA . LEU A 1 78 ? 15.117 -77.438 -15.953 1 49.91 78 LEU A CA 1
ATOM 645 C C . LEU A 1 78 ? 13.742 -76.812 -15.781 1 49.91 78 LEU A C 1
ATOM 647 O O . LEU A 1 78 ? 13.617 -75.562 -15.75 1 49.91 78 LEU A O 1
ATOM 651 N N . GLN A 1 79 ? 12.758 -77.688 -15.609 1 51.22 79 GLN A N 1
ATOM 652 C CA . GLN A 1 79 ? 11.414 -77.125 -15.367 1 51.22 79 GLN A CA 1
ATOM 653 C C . GLN A 1 79 ? 11.328 -76.438 -14.016 1 51.22 79 GLN A C 1
ATOM 655 O O . GLN A 1 79 ? 10.672 -75.375 -13.891 1 51.22 79 GLN A O 1
ATOM 660 N N . LYS A 1 80 ? 11.867 -77.125 -12.93 1 50.84 80 LYS A N 1
ATOM 661 C CA . LYS A 1 80 ? 11.836 -76.5 -11.602 1 50.84 80 LYS A CA 1
ATOM 662 C C . LYS A 1 80 ? 12.555 -75.125 -11.594 1 50.84 80 LYS A C 1
ATOM 664 O O . LYS A 1 80 ? 12.094 -74.188 -10.953 1 50.84 80 LYS A O 1
ATOM 669 N N . LYS A 1 81 ? 13.766 -75.062 -12.07 1 51.22 81 LYS A N 1
ATOM 670 C CA . LYS A 1 81 ? 14.523 -73.812 -12.133 1 51.22 81 LYS A CA 1
ATOM 671 C C . LYS A 1 81 ? 13.789 -72.75 -12.953 1 51.22 81 LYS A C 1
ATOM 673 O O . LYS A 1 81 ? 13.844 -71.562 -12.641 1 51.22 81 LYS A O 1
ATOM 678 N N . SER A 1 82 ? 13.141 -73.25 -13.906 1 56.06 82 SER A N 1
ATOM 679 C CA . SER A 1 82 ? 12.359 -72.375 -14.773 1 56.06 82 SER A CA 1
ATOM 680 C C . SER A 1 82 ? 11.188 -71.75 -14.023 1 56.06 82 SER A C 1
ATOM 682 O O . SER A 1 82 ? 10.859 -70.562 -14.227 1 56.06 82 SER A O 1
ATOM 684 N N . SER A 1 83 ? 10.766 -72.562 -12.945 1 59.06 83 SER A N 1
ATOM 685 C CA . SER A 1 83 ? 9.641 -72 -12.172 1 59.06 83 SER A CA 1
ATOM 686 C C . SER A 1 83 ? 10.055 -70.812 -11.32 1 59.06 83 SER A C 1
ATOM 688 O O . SER A 1 83 ? 9.32 -69.875 -11.219 1 59.06 83 SER A O 1
ATOM 690 N N . PHE A 1 84 ? 11.273 -70.875 -10.75 1 63.66 84 PHE A N 1
ATOM 691 C CA . PHE A 1 84 ? 11.703 -69.75 -9.898 1 63.66 84 PHE A CA 1
ATOM 692 C C . PHE A 1 84 ? 11.945 -68.5 -10.734 1 63.66 84 PHE A C 1
ATOM 694 O O . PHE A 1 84 ? 11.586 -67.375 -10.32 1 63.66 84 PHE A O 1
ATOM 701 N N . SER A 1 85 ? 12.453 -68.625 -11.875 1 64.88 85 SER A N 1
ATOM 702 C CA . SER A 1 85 ? 12.742 -67.5 -12.742 1 64.88 85 SER A CA 1
ATOM 703 C C . SER A 1 85 ? 11.461 -66.875 -13.281 1 64.88 85 SER A C 1
ATOM 705 O O . SER A 1 85 ? 11.383 -65.625 -13.461 1 64.88 85 SER A O 1
ATOM 707 N N . LEU A 1 86 ? 10.508 -67.688 -13.406 1 72.5 86 LEU A N 1
ATOM 708 C CA . LEU A 1 86 ? 9.203 -67.25 -13.867 1 72.5 86 LEU A CA 1
ATOM 709 C C . LEU A 1 86 ? 8.578 -66.312 -12.852 1 72.5 86 LEU A C 1
ATOM 711 O O . LEU A 1 86 ? 8.086 -65.188 -13.219 1 72.5 86 LEU A O 1
ATOM 715 N N . TYR A 1 87 ? 8.703 -66.625 -11.609 1 78.38 87 TYR A N 1
ATOM 716 C CA . TYR A 1 87 ? 8.062 -65.875 -10.562 1 78.38 87 TYR A CA 1
ATOM 717 C C . TYR A 1 87 ? 8.898 -64.625 -10.219 1 78.38 87 TYR A C 1
ATOM 719 O O . TYR A 1 87 ? 8.359 -63.594 -9.781 1 78.38 87 TYR A O 1
ATOM 727 N N . LEU A 1 88 ? 10.164 -64.625 -10.609 1 80.44 88 LEU A N 1
ATOM 728 C CA . LEU A 1 88 ? 11.031 -63.531 -10.289 1 80.44 88 LEU A CA 1
ATOM 729 C C . LEU A 1 88 ? 10.734 -62.344 -11.188 1 80.44 88 LEU A C 1
ATOM 731 O O . LEU A 1 88 ? 10.727 -61.188 -10.719 1 80.44 88 LEU A O 1
ATOM 735 N N . LYS A 1 89 ? 10.406 -62.5 -12.422 1 78.56 89 LYS A N 1
ATOM 736 C CA . LYS A 1 89 ? 10.086 -61.438 -13.344 1 78.56 89 LYS A CA 1
ATOM 737 C C . LYS A 1 89 ? 8.758 -60.781 -12.984 1 78.56 89 LYS A C 1
ATOM 739 O O . LYS A 1 89 ? 8.641 -59.531 -13.023 1 78.56 89 LYS A O 1
ATOM 744 N N . ALA A 1 90 ? 7.863 -61.594 -12.641 1 84.88 90 ALA A N 1
ATOM 745 C CA . ALA A 1 90 ? 6.566 -61.062 -12.242 1 84.88 90 ALA A CA 1
ATOM 746 C C . ALA A 1 90 ? 6.676 -60.281 -10.938 1 84.88 90 ALA A C 1
ATOM 748 O O . ALA A 1 90 ? 6.074 -59.219 -10.797 1 84.88 90 ALA A O 1
ATOM 749 N N . LEU A 1 91 ? 7.52 -60.781 -10.023 1 88.31 91 LEU A N 1
ATOM 750 C CA . LEU A 1 91 ? 7.707 -60.094 -8.734 1 88.31 91 LEU A CA 1
ATOM 751 C C . LEU A 1 91 ? 8.391 -58.75 -8.922 1 88.31 91 LEU A C 1
ATOM 753 O O . LEU A 1 91 ? 8.031 -57.781 -8.258 1 88.31 91 LEU A O 1
ATOM 757 N N . PHE A 1 92 ? 9.305 -58.719 -9.766 1 90.06 92 PHE A N 1
ATOM 758 C CA . PHE A 1 92 ? 10.008 -57.469 -10.039 1 90.06 92 PHE A CA 1
ATOM 759 C C . PHE A 1 92 ? 9.055 -56.406 -10.562 1 90.06 92 PHE A C 1
ATOM 761 O O . PHE A 1 92 ? 9.109 -55.25 -10.141 1 90.06 92 PHE A O 1
ATOM 768 N N . THR A 1 93 ? 8.133 -56.719 -11.406 1 90.69 93 THR A N 1
ATOM 769 C CA . THR A 1 93 ? 7.16 -55.812 -11.969 1 90.69 93 THR A CA 1
ATOM 770 C C . THR A 1 93 ? 6.195 -55.312 -10.891 1 90.69 93 THR A C 1
ATOM 772 O O . THR A 1 93 ? 5.805 -54.156 -10.875 1 90.69 93 THR A O 1
ATOM 775 N N . ILE A 1 94 ? 5.902 -56.219 -9.992 1 92.88 94 ILE A N 1
ATOM 776 C CA . ILE A 1 94 ? 4.988 -55.844 -8.914 1 92.88 94 ILE A CA 1
ATOM 777 C C . ILE A 1 94 ? 5.664 -54.875 -7.969 1 92.88 94 ILE A C 1
ATOM 779 O O . ILE A 1 94 ? 5.086 -53.844 -7.633 1 92.88 94 ILE A O 1
ATOM 783 N N . VAL A 1 95 ? 6.844 -55.125 -7.637 1 93.88 95 VAL A N 1
ATOM 784 C CA . VAL A 1 95 ? 7.566 -54.312 -6.668 1 93.88 95 VAL A CA 1
ATOM 785 C C . VAL A 1 95 ? 7.82 -52.938 -7.258 1 93.88 95 VAL A C 1
ATOM 787 O O . VAL A 1 95 ? 7.637 -51.906 -6.582 1 93.88 95 VAL A O 1
ATOM 790 N N . LEU A 1 96 ? 8.156 -52.844 -8.5 1 93.88 96 LEU A N 1
ATOM 791 C CA . LEU A 1 96 ? 8.453 -51.562 -9.125 1 93.88 96 LEU A CA 1
ATOM 792 C C . LEU A 1 96 ? 7.18 -50.75 -9.305 1 93.88 96 LEU A C 1
ATOM 794 O O . LEU A 1 96 ? 7.191 -49.531 -9.117 1 93.88 96 LEU A O 1
ATOM 798 N N . SER A 1 97 ? 6.117 -51.375 -9.641 1 94.69 97 SER A N 1
ATOM 799 C CA . SER A 1 97 ? 4.852 -50.656 -9.781 1 94.69 97 SER A CA 1
ATOM 800 C C . SER A 1 97 ? 4.391 -50.094 -8.438 1 94.69 97 SER A C 1
ATOM 802 O O . SER A 1 97 ? 3.939 -48.969 -8.367 1 94.69 97 SER A O 1
ATOM 804 N N . CYS A 1 98 ? 4.52 -50.906 -7.434 1 95 98 CYS A N 1
ATOM 805 C CA . CYS A 1 98 ? 4.137 -50.438 -6.105 1 95 98 CYS A CA 1
ATOM 806 C C . CYS A 1 98 ? 5.059 -49.312 -5.629 1 95 98 CYS A C 1
ATOM 808 O O . CYS A 1 98 ? 4.602 -48.344 -5.043 1 95 98 CYS A O 1
ATOM 810 N N . PHE A 1 99 ? 6.285 -49.469 -5.902 1 96.06 99 PHE A N 1
ATOM 811 C CA . PHE A 1 99 ? 7.266 -48.469 -5.508 1 96.06 99 PHE A CA 1
ATOM 812 C C . PHE A 1 99 ? 6.941 -47.125 -6.141 1 96.06 99 PHE A C 1
ATOM 814 O O . PHE A 1 99 ? 6.902 -46.094 -5.453 1 96.06 99 PHE A O 1
ATOM 821 N N . PHE A 1 100 ? 6.68 -47.031 -7.379 1 96.19 100 PHE A N 1
ATOM 822 C CA . PHE A 1 100 ? 6.422 -45.781 -8.07 1 96.19 100 PHE A CA 1
ATOM 823 C C . PHE A 1 100 ? 5.078 -45.188 -7.656 1 96.19 100 PHE A C 1
ATOM 825 O O . PHE A 1 100 ? 4.918 -43.969 -7.598 1 96.19 100 PHE A O 1
ATOM 832 N N . THR A 1 101 ? 4.133 -46.062 -7.344 1 96.25 101 THR A N 1
ATOM 833 C CA . THR A 1 101 ? 2.848 -45.562 -6.863 1 96.25 101 THR A CA 1
ATOM 834 C C . THR A 1 101 ? 2.996 -44.906 -5.496 1 96.25 101 THR A C 1
ATOM 836 O O . THR A 1 101 ? 2.459 -43.812 -5.27 1 96.25 101 THR A O 1
ATOM 839 N N . ILE A 1 102 ? 3.746 -45.531 -4.695 1 96 102 ILE A N 1
ATOM 840 C CA . ILE A 1 102 ? 3.967 -44.969 -3.363 1 96 102 ILE A CA 1
ATOM 841 C C . ILE A 1 102 ? 4.805 -43.688 -3.465 1 96 102 ILE A C 1
ATOM 843 O O . ILE A 1 102 ? 4.539 -42.719 -2.773 1 96 102 ILE A O 1
ATOM 847 N N . ALA A 1 103 ? 5.801 -43.75 -4.285 1 96 103 ALA A N 1
ATOM 848 C CA . ALA A 1 103 ? 6.629 -42.562 -4.504 1 96 103 ALA A CA 1
ATOM 849 C C . ALA A 1 103 ? 5.793 -41.375 -5.008 1 96 103 ALA A C 1
ATOM 851 O O . ALA A 1 103 ? 6.008 -40.25 -4.609 1 96 103 ALA A O 1
ATOM 852 N N . LEU A 1 104 ? 4.895 -41.656 -5.859 1 96.12 104 LEU A N 1
ATOM 853 C CA . LEU A 1 104 ? 4.004 -40.625 -6.383 1 96.12 104 LEU A CA 1
ATOM 854 C C . LEU A 1 104 ? 3.133 -40.031 -5.273 1 96.12 104 LEU A C 1
ATOM 856 O O . LEU A 1 104 ? 2.961 -38.812 -5.188 1 96.12 104 LEU A O 1
ATOM 860 N N . LEU A 1 105 ? 2.631 -40.906 -4.48 1 95.88 105 LEU A N 1
ATOM 861 C CA . LEU A 1 105 ? 1.82 -40.469 -3.354 1 95.88 105 LEU A CA 1
ATOM 862 C C . LEU A 1 105 ? 2.635 -39.594 -2.414 1 95.88 105 LEU A C 1
ATOM 864 O O . LEU A 1 105 ? 2.17 -38.531 -1.996 1 95.88 105 LEU A O 1
ATOM 868 N N . LEU A 1 106 ? 3.775 -39.969 -2.111 1 95.62 106 LEU A N 1
ATOM 869 C CA . LEU A 1 106 ? 4.641 -39.219 -1.222 1 95.62 106 LEU A CA 1
ATOM 870 C C . LEU A 1 106 ? 5 -37.875 -1.843 1 95.62 106 LEU A C 1
ATOM 872 O O . LEU A 1 106 ? 5.102 -36.875 -1.138 1 95.62 106 LEU A O 1
ATOM 876 N N . LEU A 1 107 ? 5.18 -37.875 -3.057 1 95.81 107 LEU A N 1
ATOM 877 C CA . LEU A 1 107 ? 5.488 -36.625 -3.746 1 95.81 107 LEU A CA 1
ATOM 878 C C . LEU A 1 107 ? 4.32 -35.625 -3.66 1 95.81 107 LEU A C 1
ATOM 880 O O . LEU A 1 107 ? 4.52 -34.438 -3.422 1 95.81 107 LEU A O 1
ATOM 884 N N . PHE A 1 108 ? 3.098 -36.094 -3.877 1 95.5 108 PHE A N 1
ATOM 885 C CA . PHE A 1 108 ? 1.919 -35.25 -3.773 1 95.5 108 PHE A CA 1
ATOM 886 C C . PHE A 1 108 ? 1.795 -34.656 -2.371 1 95.5 108 PHE A C 1
ATOM 888 O O . PHE A 1 108 ? 1.551 -33.469 -2.211 1 95.5 108 PHE A O 1
ATOM 895 N N . LEU A 1 109 ? 2.025 -35.5 -1.417 1 94.06 109 LEU A N 1
ATOM 896 C CA . LEU A 1 109 ? 1.909 -35.031 -0.036 1 94.06 109 LEU A CA 1
ATOM 897 C C . LEU A 1 109 ? 3.002 -34.031 0.298 1 94.06 109 LEU A C 1
ATOM 899 O O . LEU A 1 109 ? 2.77 -33.062 1.055 1 94.06 109 LEU A O 1
ATOM 903 N N . TYR A 1 110 ? 4.102 -34.188 -0.3 1 93.75 110 TYR A N 1
ATOM 904 C CA . TYR A 1 110 ? 5.223 -33.281 -0.085 1 93.75 110 TYR A CA 1
ATOM 905 C C . TYR A 1 110 ? 5.02 -31.969 -0.844 1 93.75 110 TYR A C 1
ATOM 907 O O . TYR A 1 110 ? 5.473 -30.922 -0.401 1 93.75 110 TYR A O 1
ATOM 915 N N . ALA A 1 111 ? 4.375 -31.953 -1.896 1 93.12 111 ALA A N 1
ATOM 916 C CA . ALA A 1 111 ? 4.188 -30.812 -2.771 1 93.12 111 ALA A CA 1
ATOM 917 C C . ALA A 1 111 ? 3.203 -29.812 -2.164 1 93.12 111 ALA A C 1
ATOM 919 O O . ALA A 1 111 ? 3.207 -28.625 -2.52 1 93.12 111 ALA A O 1
ATOM 920 N N . ASP A 1 112 ? 2.453 -30.266 -1.249 1 91.38 112 ASP A N 1
ATOM 921 C CA . ASP A 1 112 ? 1.448 -29.406 -0.633 1 91.38 112 ASP A CA 1
ATOM 922 C C . ASP A 1 112 ? 2.104 -28.25 0.133 1 91.38 112 ASP A C 1
ATOM 924 O O . ASP A 1 112 ? 2.941 -28.484 1.009 1 91.38 112 ASP A O 1
ATOM 928 N N . GLY A 1 113 ? 1.818 -27.031 -0.381 1 86.62 113 GLY A N 1
ATOM 929 C CA . GLY A 1 113 ? 2.324 -25.844 0.3 1 86.62 113 GLY A CA 1
ATOM 930 C C . GLY A 1 113 ? 3.637 -25.344 -0.271 1 86.62 113 GLY A C 1
ATOM 931 O O . GLY A 1 113 ? 4.164 -24.328 0.174 1 86.62 113 GLY A O 1
ATOM 932 N N . LYS A 1 114 ? 4.105 -26.031 -1.21 1 88.06 114 LYS A N 1
ATOM 933 C CA . LYS A 1 114 ? 5.367 -25.609 -1.809 1 88.06 114 LYS A CA 1
ATOM 934 C C . LYS A 1 114 ? 5.133 -24.547 -2.883 1 88.06 114 LYS A C 1
ATOM 936 O O . LYS A 1 114 ? 4.094 -24.547 -3.549 1 88.06 114 LYS A O 1
ATOM 941 N N . PRO A 1 115 ? 6.125 -23.641 -3.018 1 85.81 115 PRO A N 1
ATOM 942 C CA . PRO A 1 115 ? 6.012 -22.625 -4.074 1 85.81 115 PRO A CA 1
ATOM 943 C C . PRO A 1 115 ? 6.031 -23.234 -5.473 1 85.81 115 PRO A C 1
ATOM 945 O O . PRO A 1 115 ? 6.566 -24.328 -5.668 1 85.81 115 PRO A O 1
ATOM 948 N N . LEU A 1 116 ? 5.492 -22.516 -6.445 1 86.19 116 LEU A N 1
ATOM 949 C CA . LEU A 1 116 ? 5.355 -23.031 -7.805 1 86.19 116 LEU A CA 1
ATOM 950 C C . LEU A 1 116 ? 6.719 -23.188 -8.469 1 86.19 116 LEU A C 1
ATOM 952 O O . LEU A 1 116 ? 6.875 -23.984 -9.391 1 86.19 116 LEU A O 1
ATOM 956 N N . ASP A 1 117 ? 7.715 -22.391 -8.016 1 81.75 117 ASP A N 1
ATOM 957 C CA . ASP A 1 117 ? 9.039 -22.469 -8.625 1 81.75 117 ASP A CA 1
ATOM 958 C C . ASP A 1 117 ? 9.938 -23.453 -7.883 1 81.75 117 ASP A C 1
ATOM 960 O O . ASP A 1 117 ? 11.133 -23.562 -8.172 1 81.75 117 ASP A O 1
ATOM 964 N N . PHE A 1 118 ? 9.281 -24.219 -6.984 1 86.88 118 PHE A N 1
ATOM 965 C CA . PHE A 1 118 ? 10.047 -25.188 -6.207 1 86.88 118 PHE A CA 1
ATOM 966 C C . PHE A 1 118 ? 10.523 -26.344 -7.086 1 86.88 118 PHE A C 1
ATOM 968 O O . PHE A 1 118 ? 9.773 -26.828 -7.934 1 86.88 118 PHE A O 1
ATOM 975 N N . THR A 1 119 ? 11.82 -26.734 -6.98 1 89.38 119 THR A N 1
ATOM 976 C CA . THR A 1 119 ? 12.398 -27.812 -7.777 1 89.38 119 THR A CA 1
ATOM 977 C C . THR A 1 119 ? 13.016 -28.875 -6.883 1 89.38 119 THR A C 1
ATOM 979 O O . THR A 1 119 ? 13.484 -28.578 -5.785 1 89.38 119 THR A O 1
ATOM 982 N N . ILE A 1 120 ? 12.789 -30.094 -7.227 1 88.69 120 ILE A N 1
ATOM 983 C CA . ILE A 1 120 ? 13.469 -31.219 -6.605 1 88.69 120 ILE A CA 1
ATOM 984 C C . ILE A 1 120 ? 14.508 -31.797 -7.57 1 88.69 120 ILE A C 1
ATOM 986 O O . ILE A 1 120 ? 14.156 -32.281 -8.648 1 88.69 120 ILE A O 1
ATOM 990 N N . ILE A 1 121 ? 15.773 -31.797 -7.32 1 85.88 121 ILE A N 1
ATOM 991 C CA . ILE A 1 121 ? 16.859 -32.281 -8.164 1 85.88 121 ILE A CA 1
ATOM 992 C C . ILE A 1 121 ? 16.812 -31.594 -9.523 1 85.88 121 ILE A C 1
ATOM 994 O O . ILE A 1 121 ? 16.938 -32.25 -10.562 1 85.88 121 ILE A O 1
ATOM 998 N N . GLY A 1 122 ? 16.344 -30.281 -9.539 1 85.56 122 GLY A N 1
ATOM 999 C CA . GLY A 1 122 ? 16.359 -29.484 -10.758 1 85.56 122 GLY A CA 1
ATOM 1000 C C . GLY A 1 122 ? 15.078 -29.594 -11.562 1 85.56 122 GLY A C 1
ATOM 1001 O O . GLY A 1 122 ? 14.945 -28.969 -12.617 1 85.56 122 GLY A O 1
ATOM 1002 N N . LEU A 1 123 ? 14.133 -30.469 -11.188 1 90.94 123 LEU A N 1
ATOM 1003 C CA . LEU A 1 123 ? 12.859 -30.594 -11.891 1 90.94 123 LEU A CA 1
ATOM 1004 C C . LEU A 1 123 ? 11.719 -30.016 -11.062 1 90.94 123 LEU A C 1
ATOM 1006 O O . LEU A 1 123 ? 11.688 -30.172 -9.836 1 90.94 123 LEU A O 1
ATOM 1010 N N . LYS A 1 124 ? 10.844 -29.422 -11.75 1 92.62 124 LYS A N 1
ATOM 1011 C CA . LYS A 1 124 ? 9.641 -28.922 -11.094 1 92.62 124 LYS A CA 1
ATOM 1012 C C . LYS A 1 124 ? 8.734 -30.062 -10.648 1 92.62 124 LYS A C 1
ATOM 1014 O O . LYS A 1 124 ? 8.867 -31.188 -11.133 1 92.62 124 LYS A O 1
ATOM 1019 N N . ILE A 1 125 ? 7.844 -29.766 -9.828 1 93.25 125 ILE A N 1
ATOM 1020 C CA . ILE A 1 125 ? 6.988 -30.797 -9.242 1 93.25 125 ILE A CA 1
ATOM 1021 C C . ILE A 1 125 ? 6.117 -31.422 -10.328 1 93.25 125 ILE A C 1
ATOM 1023 O O . ILE A 1 125 ? 6.027 -32.656 -10.43 1 93.25 125 ILE A O 1
ATOM 1027 N N . PRO A 1 126 ? 5.523 -30.562 -11.234 1 92.81 126 PRO A N 1
ATOM 1028 C CA . PRO A 1 126 ? 4.723 -31.203 -12.281 1 92.81 126 PRO A CA 1
ATOM 1029 C C . PRO A 1 126 ? 5.547 -32.125 -13.188 1 92.81 126 PRO A C 1
ATOM 1031 O O . PRO A 1 126 ? 5.066 -33.156 -13.625 1 92.81 126 PRO A O 1
ATOM 1034 N N . SER A 1 127 ? 6.77 -31.734 -13.414 1 93.25 127 SER A N 1
ATOM 1035 C CA . SER A 1 127 ? 7.664 -32.562 -14.227 1 93.25 127 SER A CA 1
ATOM 1036 C C . SER A 1 127 ? 8.008 -33.875 -13.523 1 93.25 127 SER A C 1
ATOM 1038 O O . SER A 1 127 ? 8.023 -34.938 -14.148 1 93.25 127 SER A O 1
ATOM 1040 N N . LEU A 1 128 ? 8.25 -33.812 -12.312 1 94.5 128 LEU A N 1
ATOM 1041 C CA . LEU A 1 128 ? 8.578 -35.031 -11.547 1 94.5 128 LEU A CA 1
ATOM 1042 C C . LEU A 1 128 ? 7.375 -35.938 -11.438 1 94.5 128 LEU A C 1
ATOM 1044 O O . LEU A 1 128 ? 7.516 -37.156 -11.508 1 94.5 128 LEU A O 1
ATOM 1048 N N . VAL A 1 129 ? 6.23 -35.375 -11.242 1 94.75 129 VAL A N 1
ATOM 1049 C CA . VAL A 1 129 ? 5.004 -36.156 -11.211 1 94.75 129 VAL A CA 1
ATOM 1050 C C . VAL A 1 129 ? 4.824 -36.875 -12.539 1 94.75 129 VAL A C 1
ATOM 1052 O O . VAL A 1 129 ? 4.523 -38.062 -12.57 1 94.75 129 VAL A O 1
ATOM 1055 N N . SER A 1 130 ? 5.066 -36.156 -13.578 1 93.81 130 SER A N 1
ATOM 1056 C CA . SER A 1 130 ? 4.93 -36.75 -14.898 1 93.81 130 SER A CA 1
ATOM 1057 C C . SER A 1 130 ? 5.945 -37.875 -15.109 1 93.81 130 SER A C 1
ATOM 1059 O O . SER A 1 130 ? 5.625 -38.906 -15.695 1 93.81 130 SER A O 1
ATOM 1061 N N . PHE A 1 131 ? 7.082 -37.781 -14.641 1 93.69 131 PHE A N 1
ATOM 1062 C CA . PHE A 1 131 ? 8.125 -38.781 -14.773 1 93.69 131 PHE A CA 1
ATOM 1063 C C . PHE A 1 131 ? 7.762 -40.062 -14 1 93.69 131 PHE A C 1
ATOM 1065 O O . PHE A 1 131 ? 7.801 -41.156 -14.547 1 93.69 131 PHE A O 1
ATOM 1072 N N . LEU A 1 132 ? 7.445 -39.844 -12.773 1 95 132 LEU A N 1
ATOM 1073 C CA . LEU A 1 132 ? 7.113 -41 -11.914 1 95 132 LEU A CA 1
ATOM 1074 C C . LEU A 1 132 ? 5.883 -41.719 -12.438 1 95 132 LEU A C 1
ATOM 1076 O O . LEU A 1 132 ? 5.84 -42.969 -12.422 1 95 132 LEU A O 1
ATOM 1080 N N . LEU A 1 133 ? 4.965 -40.938 -12.891 1 95.06 133 LEU A N 1
ATOM 1081 C CA . LEU A 1 133 ? 3.752 -41.562 -13.422 1 95.06 133 LEU A CA 1
ATOM 1082 C C . LEU A 1 133 ? 4.047 -42.344 -14.703 1 95.06 133 LEU A C 1
ATOM 1084 O O . LEU A 1 133 ? 3.586 -43.469 -14.867 1 95.06 133 LEU A O 1
ATOM 1088 N N . SER A 1 134 ? 4.859 -41.719 -15.586 1 92.62 134 SER A N 1
ATOM 1089 C CA . SER A 1 134 ? 5.223 -42.406 -16.828 1 92.62 134 SER A CA 1
ATOM 1090 C C . SER A 1 134 ? 5.957 -43.719 -16.547 1 92.62 134 SER A C 1
ATOM 1092 O O . SER A 1 134 ? 5.672 -44.719 -17.156 1 92.62 134 SER A O 1
ATOM 1094 N N . ALA A 1 135 ? 6.844 -43.688 -15.688 1 92.44 135 ALA A N 1
ATOM 1095 C CA . ALA A 1 135 ? 7.566 -44.906 -15.297 1 92.44 135 ALA A CA 1
ATOM 1096 C C . ALA A 1 135 ? 6.617 -45.938 -14.719 1 92.44 135 ALA A C 1
ATOM 1098 O O . ALA A 1 135 ? 6.707 -47.125 -15.055 1 92.44 135 ALA A O 1
ATOM 1099 N N . ASN A 1 136 ? 5.73 -45.5 -13.859 1 94.56 136 ASN A N 1
ATOM 1100 C CA . ASN A 1 136 ? 4.758 -46.406 -13.25 1 94.56 136 ASN A CA 1
ATOM 1101 C C . ASN A 1 136 ? 3.867 -47.062 -14.305 1 94.56 136 ASN A C 1
ATOM 1103 O O . ASN A 1 136 ? 3.627 -48.281 -14.258 1 94.56 136 ASN A O 1
ATOM 1107 N N . LEU A 1 137 ? 3.439 -46.312 -15.258 1 93.31 137 LEU A N 1
ATOM 1108 C CA . LEU A 1 137 ? 2.523 -46.812 -16.281 1 93.31 137 LEU A CA 1
ATOM 1109 C C . LEU A 1 137 ? 3.195 -47.875 -17.141 1 93.31 137 LEU A C 1
ATOM 1111 O O . LEU A 1 137 ? 2.545 -48.812 -17.594 1 93.31 137 LEU A O 1
ATOM 1115 N N . ILE A 1 138 ? 4.473 -47.719 -17.406 1 90.69 138 ILE A N 1
ATOM 1116 C CA . ILE A 1 138 ? 5.207 -48.719 -18.188 1 90.69 138 ILE A CA 1
ATOM 1117 C C . ILE A 1 138 ? 5.164 -50.062 -17.469 1 90.69 138 ILE A C 1
ATOM 1119 O O . ILE A 1 138 ? 4.898 -51.094 -18.094 1 90.69 138 ILE A O 1
ATOM 1123 N N . PHE A 1 139 ? 5.289 -50.062 -16.203 1 93.06 139 PHE A N 1
ATOM 1124 C CA . PHE A 1 139 ? 5.328 -51.312 -15.461 1 93.06 139 PHE A CA 1
ATOM 1125 C C . PHE A 1 139 ? 3.93 -51.906 -15.305 1 93.06 139 PHE A C 1
ATOM 1127 O O . PHE A 1 139 ? 3.748 -53.125 -15.383 1 93.06 139 PHE A O 1
ATOM 1134 N N . ILE A 1 140 ? 2.963 -51.094 -15.094 1 94.06 140 ILE A N 1
ATOM 1135 C CA . ILE A 1 140 ? 1.591 -51.562 -14.992 1 94.06 140 ILE A CA 1
ATOM 1136 C C . ILE A 1 140 ? 1.161 -52.188 -16.328 1 94.06 140 ILE A C 1
ATOM 1138 O O . ILE A 1 140 ? 0.602 -53.281 -16.359 1 94.06 140 ILE A O 1
ATOM 1142 N N . ALA A 1 141 ? 1.494 -51.438 -17.375 1 92.62 141 ALA A N 1
ATOM 1143 C CA . ALA A 1 141 ? 1.145 -51.938 -18.703 1 92.62 141 ALA A CA 1
ATOM 1144 C C . ALA A 1 141 ? 1.862 -53.25 -19 1 92.62 141 ALA A C 1
ATOM 1146 O O . ALA A 1 141 ? 1.291 -54.156 -19.609 1 92.62 141 ALA A O 1
ATOM 1147 N N . SER A 1 142 ? 3.057 -53.344 -18.578 1 91.38 142 SER A N 1
ATOM 1148 C CA . SER A 1 142 ? 3.816 -54.594 -18.766 1 91.38 142 SER A CA 1
ATOM 1149 C C . SER A 1 142 ? 3.17 -55.75 -18.016 1 91.38 142 SER A C 1
ATOM 1151 O O . SER A 1 142 ? 3.135 -56.875 -18.516 1 91.38 142 SER A O 1
ATOM 1153 N N . GLY A 1 143 ? 2.717 -55.469 -16.844 1 92.25 143 GLY A N 1
ATOM 1154 C CA . GLY A 1 143 ? 2.008 -56.5 -16.094 1 92.25 143 GLY A CA 1
ATOM 1155 C C . GLY A 1 143 ? 0.737 -56.969 -16.781 1 92.25 143 GLY A C 1
ATOM 1156 O O . GLY A 1 143 ? 0.487 -58.156 -16.891 1 92.25 143 GLY A O 1
ATOM 1157 N N . ILE A 1 144 ? 0.004 -56.062 -17.281 1 93.81 144 ILE A N 1
ATOM 1158 C CA . ILE A 1 144 ? -1.225 -56.406 -17.984 1 93.81 144 ILE A CA 1
ATOM 1159 C C . ILE A 1 144 ? -0.896 -57.25 -19.219 1 93.81 144 ILE A C 1
ATOM 1161 O O . ILE A 1 144 ? -1.556 -58.281 -19.469 1 93.81 144 ILE A O 1
ATOM 1165 N N . SER A 1 145 ? 0.129 -56.844 -19.922 1 92.25 145 SER A N 1
ATOM 1166 C CA . SER A 1 145 ? 0.564 -57.562 -21.109 1 92.25 145 SER A CA 1
ATOM 1167 C C . SER A 1 145 ? 0.96 -59 -20.766 1 92.25 145 SER A C 1
ATOM 1169 O O . SER A 1 145 ? 0.618 -59.938 -21.484 1 92.25 145 SER A O 1
ATOM 1171 N N . LYS A 1 146 ? 1.597 -59.188 -19.703 1 89.88 146 LYS A N 1
ATOM 1172 C CA . LYS A 1 146 ? 2.02 -60.5 -19.25 1 89.88 146 LYS A CA 1
ATOM 1173 C C . LYS A 1 146 ? 0.817 -61.375 -18.938 1 89.88 146 LYS A C 1
ATOM 1175 O O . LYS A 1 146 ? 0.799 -62.562 -19.297 1 89.88 146 LYS A O 1
ATOM 1180 N N . ALA A 1 147 ? -0.107 -60.812 -18.328 1 93.19 147 ALA A N 1
ATOM 1181 C CA . ALA A 1 147 ? -1.31 -61.562 -17.969 1 93.19 147 ALA A CA 1
ATOM 1182 C C . ALA A 1 147 ? -2.072 -62 -19.219 1 93.19 147 ALA A C 1
ATOM 1184 O O . ALA A 1 147 ? -2.518 -63.156 -19.312 1 93.19 147 ALA A O 1
ATOM 1185 N N . LEU A 1 148 ? -2.143 -61.188 -20.156 1 93.62 148 LEU A N 1
ATOM 1186 C CA . LEU A 1 148 ? -2.855 -61.5 -21.391 1 93.62 148 LEU A CA 1
ATOM 1187 C C . LEU A 1 148 ? -2.111 -62.562 -22.172 1 93.62 148 LEU A C 1
ATOM 1189 O O . LEU A 1 148 ? -2.73 -63.469 -22.75 1 93.62 148 LEU A O 1
ATOM 1193 N N . ALA A 1 149 ? -0.828 -62.438 -22.219 1 90.25 149 ALA A N 1
ATOM 1194 C CA . ALA A 1 149 ? 0.002 -63.406 -22.953 1 90.25 149 ALA A CA 1
ATOM 1195 C C . ALA A 1 149 ? -0.162 -64.812 -22.406 1 90.25 149 ALA A C 1
ATOM 1197 O O . ALA A 1 149 ? -0.204 -65.75 -23.172 1 90.25 149 ALA A O 1
ATOM 1198 N N . GLU A 1 150 ? -0.292 -64.938 -21.156 1 89.31 150 GLU A N 1
ATOM 1199 C CA . GLU A 1 150 ? -0.452 -66.25 -20.531 1 89.31 150 GLU A CA 1
ATOM 1200 C C . GLU A 1 150 ? -1.88 -66.75 -20.703 1 89.31 150 GLU A C 1
ATOM 1202 O O . GLU A 1 150 ? -2.094 -67.938 -20.906 1 89.31 150 GLU A O 1
ATOM 1207 N N . TYR A 1 151 ? -2.787 -65.875 -20.609 1 91.25 151 TYR A N 1
ATOM 1208 C CA . TYR A 1 151 ? -4.188 -66.25 -20.672 1 91.25 151 TYR A CA 1
ATOM 1209 C C . TYR A 1 151 ? -4.547 -66.75 -22.078 1 91.25 151 TYR A C 1
ATOM 1211 O O . TYR A 1 151 ? -5.484 -67.5 -22.25 1 91.25 151 TYR A O 1
ATOM 1219 N N . LYS A 1 152 ? -3.83 -66.25 -23.031 1 87.75 152 LYS A N 1
ATOM 1220 C CA . LYS A 1 152 ? -4.027 -66.75 -24.391 1 87.75 152 LYS A CA 1
ATOM 1221 C C . LYS A 1 152 ? -3.912 -68.25 -24.469 1 87.75 152 LYS A C 1
ATOM 1223 O O . LYS A 1 152 ? -4.703 -68.938 -25.156 1 87.75 152 LYS A O 1
ATOM 1228 N N . TRP A 1 153 ? -2.986 -68.875 -23.766 1 82.62 153 TRP A N 1
ATOM 1229 C CA . TRP A 1 153 ? -2.738 -70.312 -23.797 1 82.62 153 TRP A CA 1
ATOM 1230 C C . TRP A 1 153 ? -3.842 -71.062 -23.078 1 82.62 153 TRP A C 1
ATOM 1232 O O . TRP A 1 153 ? -4.16 -72.25 -23.438 1 82.62 153 TRP A O 1
ATOM 1242 N N . VAL A 1 154 ? -4.449 -70.5 -22.109 1 83.56 154 VAL A N 1
ATOM 1243 C CA . VAL A 1 154 ? -5.574 -71.062 -21.406 1 83.56 154 VAL A CA 1
ATOM 1244 C C . VAL A 1 154 ? -6.781 -71.188 -22.344 1 83.56 154 VAL A C 1
ATOM 1246 O O . VAL A 1 154 ? -7.457 -72.188 -22.391 1 83.56 154 VAL A O 1
ATOM 1249 N N . ARG A 1 155 ? -6.957 -70.188 -23.125 1 83.31 155 ARG A N 1
ATOM 1250 C CA . ARG A 1 155 ? -8.078 -70.188 -24.062 1 83.31 155 ARG A CA 1
ATOM 1251 C C . ARG A 1 155 ? -7.891 -71.25 -25.156 1 83.31 155 ARG A C 1
ATOM 1253 O O . ARG A 1 155 ? -8.859 -71.875 -25.594 1 83.31 155 ARG A O 1
ATOM 1260 N N . LEU A 1 156 ? -6.699 -71.375 -25.578 1 78.19 156 LEU A N 1
ATOM 1261 C CA . LEU A 1 156 ? -6.406 -72.375 -26.625 1 78.19 156 LEU A CA 1
ATOM 1262 C C . LEU A 1 156 ? -6.582 -73.75 -26.109 1 78.19 156 LEU A C 1
ATOM 1264 O O . LEU A 1 156 ? -7.004 -74.688 -26.844 1 78.19 156 LEU A O 1
ATOM 1268 N N . ARG A 1 157 ? -6.305 -74 -24.922 1 75.25 157 ARG A N 1
ATOM 1269 C CA . ARG A 1 157 ? -6.48 -75.312 -24.297 1 75.25 157 ARG A CA 1
ATOM 1270 C C . ARG A 1 157 ? -7.957 -75.625 -24.203 1 75.25 157 ARG A C 1
ATOM 1272 O O . ARG A 1 157 ? -8.32 -76.812 -24.297 1 75.25 157 ARG A O 1
ATOM 1279 N N . GLU A 1 158 ? -8.758 -74.688 -24 1 75.19 158 GLU A N 1
ATOM 1280 C CA . GLU A 1 158 ? -10.195 -74.938 -23.891 1 75.19 158 GLU A CA 1
ATOM 1281 C C . GLU A 1 158 ? -10.852 -75 -25.266 1 75.19 158 GLU A C 1
ATOM 1283 O O . GLU A 1 158 ? -12.055 -75.25 -25.375 1 75.19 158 GLU A O 1
ATOM 1288 N N . GLY A 1 159 ? -10.086 -75 -26.406 1 74.06 159 GLY A N 1
ATOM 1289 C CA . GLY A 1 159 ? -10.578 -75.188 -27.766 1 74.06 159 GLY A CA 1
ATOM 1290 C C . GLY A 1 159 ? -11.25 -73.938 -28.312 1 74.06 159 GLY A C 1
ATOM 1291 O O . GLY A 1 159 ? -12.477 -73.875 -28.422 1 74.06 159 GLY A O 1
ATOM 1292 N N . ASP A 1 160 ? -10.5 -72.938 -28.625 1 78.5 160 ASP A N 1
ATOM 1293 C CA . ASP A 1 160 ? -11.031 -71.688 -29.156 1 78.5 160 ASP A CA 1
ATOM 1294 C C . ASP A 1 160 ? -10.633 -71.5 -30.625 1 78.5 160 ASP A C 1
ATOM 1296 O O . ASP A 1 160 ? -9.898 -72.312 -31.172 1 78.5 160 ASP A O 1
ATOM 1300 N N . LYS A 1 161 ? -11.297 -70.562 -31.188 1 77.69 161 LYS A N 1
ATOM 1301 C CA . LYS A 1 161 ? -11.008 -70.25 -32.594 1 77.69 161 LYS A CA 1
ATOM 1302 C C . LYS A 1 161 ? -9.562 -69.812 -32.75 1 77.69 161 LYS A C 1
ATOM 1304 O O . LYS A 1 161 ? -8.984 -69.125 -31.875 1 77.69 161 LYS A O 1
ATOM 1309 N N . LEU A 1 162 ? -8.969 -70.125 -33.844 1 77.88 162 LEU A N 1
ATOM 1310 C CA . LEU A 1 162 ? -7.582 -69.812 -34.156 1 77.88 162 LEU A CA 1
ATOM 1311 C C . LEU A 1 162 ? -7.359 -68.312 -34.156 1 77.88 162 LEU A C 1
ATOM 1313 O O . LEU A 1 162 ? -6.27 -67.812 -33.812 1 77.88 162 LEU A O 1
ATOM 1317 N N . THR A 1 163 ? -8.375 -67.5 -34.406 1 80.31 163 THR A N 1
ATOM 1318 C CA . THR A 1 163 ? -8.281 -66.062 -34.438 1 80.31 163 THR A CA 1
ATOM 1319 C C . THR A 1 163 ? -8.016 -65.5 -33.062 1 80.31 163 THR A C 1
ATOM 1321 O O . THR A 1 163 ? -7.477 -64.375 -32.906 1 80.31 163 THR A O 1
ATOM 1324 N N . VAL A 1 164 ? -8.391 -66.25 -32.062 1 84.31 164 VAL A N 1
ATOM 1325 C CA . VAL A 1 164 ? -8.266 -65.75 -30.703 1 84.31 164 VAL A CA 1
ATOM 1326 C C . VAL A 1 164 ? -6.789 -65.625 -30.328 1 84.31 164 VAL A C 1
ATOM 1328 O O . VAL A 1 164 ? -6.418 -64.75 -29.531 1 84.31 164 VAL A O 1
ATOM 1331 N N . ILE A 1 165 ? -5.949 -66.438 -30.953 1 83.12 165 ILE A N 1
ATOM 1332 C CA . ILE A 1 165 ? -4.52 -66.375 -30.672 1 83.12 165 ILE A CA 1
ATOM 1333 C C . ILE A 1 165 ? -3.957 -65 -31.156 1 83.12 165 ILE A C 1
ATOM 1335 O O . ILE A 1 165 ? -3.176 -64.375 -30.453 1 83.12 165 ILE A O 1
ATOM 1339 N N . ASP A 1 166 ? -4.441 -64.562 -32.281 1 85.69 166 ASP A N 1
ATOM 1340 C CA . ASP A 1 166 ? -3.975 -63.312 -32.812 1 85.69 166 ASP A CA 1
ATOM 1341 C C . ASP A 1 166 ? -4.543 -62.125 -32.031 1 85.69 166 ASP A C 1
ATOM 1343 O O . ASP A 1 166 ? -3.854 -61.125 -31.812 1 85.69 166 ASP A O 1
ATOM 1347 N N . VAL A 1 167 ? -5.793 -62.25 -31.578 1 88.5 167 VAL A N 1
ATOM 1348 C CA . VAL A 1 167 ? -6.445 -61.188 -30.844 1 88.5 167 VAL A CA 1
ATOM 1349 C C . VAL A 1 167 ? -5.73 -60.969 -29.5 1 88.5 167 VAL A C 1
ATOM 1351 O O . VAL A 1 167 ? -5.348 -59.844 -29.172 1 88.5 167 VAL A O 1
ATOM 1354 N N . TYR A 1 168 ? -5.5 -62 -28.734 1 90.38 168 TYR A N 1
ATOM 1355 C CA . TYR A 1 168 ? -4.828 -61.875 -27.438 1 90.38 168 TYR A CA 1
ATOM 1356 C C . TYR A 1 168 ? -3.396 -61.375 -27.609 1 90.38 168 TYR A C 1
ATOM 1358 O O . TYR A 1 168 ? -2.91 -60.594 -26.812 1 90.38 168 TYR A O 1
ATOM 1366 N N . GLU A 1 169 ? -2.766 -61.844 -28.625 1 89.12 169 GLU A N 1
ATOM 1367 C CA . GLU A 1 169 ? -1.394 -61.406 -28.875 1 89.12 169 GLU A CA 1
ATOM 1368 C C . GLU A 1 169 ? -1.332 -59.906 -29.188 1 89.12 169 GLU A C 1
ATOM 1370 O O . GLU A 1 169 ? -0.486 -59.188 -28.656 1 89.12 169 GLU A O 1
ATOM 1375 N N . GLU A 1 170 ? -2.191 -59.438 -30.016 1 88.81 170 GLU A N 1
ATOM 1376 C CA . GLU A 1 170 ? -2.223 -58 -30.359 1 88.81 170 GLU A CA 1
ATOM 1377 C C . GLU A 1 170 ? -2.605 -57.156 -29.156 1 88.81 170 GLU A C 1
ATOM 1379 O O . GLU A 1 170 ? -2.074 -56.062 -28.969 1 88.81 170 GLU A O 1
ATOM 1384 N N . CYS A 1 171 ? -3.498 -57.656 -28.375 1 91.62 171 CYS A N 1
ATOM 1385 C CA . CYS A 1 171 ? -3.969 -56.875 -27.234 1 91.62 171 CYS A CA 1
ATOM 1386 C C . CYS A 1 171 ? -2.855 -56.688 -26.203 1 91.62 171 CYS A C 1
ATOM 1388 O O . CYS A 1 171 ? -2.938 -55.812 -25.344 1 91.62 171 CYS A O 1
ATOM 1390 N N . THR A 1 172 ? -1.752 -57.5 -26.203 1 92.25 172 THR A N 1
ATOM 1391 C CA . THR A 1 172 ? -0.623 -57.375 -25.297 1 92.25 172 THR A CA 1
ATOM 1392 C C . THR A 1 172 ? 0.178 -56.094 -25.625 1 92.25 172 THR A C 1
ATOM 1394 O O . THR A 1 172 ? 1.01 -55.656 -24.844 1 92.25 172 THR A O 1
ATOM 1397 N N . ARG A 1 173 ? -0.069 -55.5 -26.75 1 89.31 173 ARG A N 1
ATOM 1398 C CA . ARG A 1 173 ? 0.704 -54.344 -27.203 1 89.31 173 ARG A CA 1
ATOM 1399 C C . ARG A 1 173 ? 0.006 -53.031 -26.844 1 89.31 173 ARG A C 1
ATOM 1401 O O . ARG A 1 173 ? 0.35 -52 -27.375 1 89.31 173 ARG A O 1
ATOM 1408 N N . GLY A 1 174 ? -1.002 -53.125 -26.031 1 86.44 174 GLY A N 1
ATOM 1409 C CA . GLY A 1 174 ? -1.616 -51.906 -25.516 1 86.44 174 GLY A CA 1
ATOM 1410 C C . GLY A 1 174 ? -2.93 -51.562 -26.203 1 86.44 174 GLY A C 1
ATOM 1411 O O . GLY A 1 174 ? -3.57 -52.438 -26.797 1 86.44 174 GLY A O 1
ATOM 1412 N N . LEU A 1 175 ? -3.277 -50.312 -26.078 1 86.12 175 LEU A N 1
ATOM 1413 C CA . LEU A 1 175 ? -4.594 -49.875 -26.516 1 86.12 175 LEU A CA 1
ATOM 1414 C C . LEU A 1 175 ? -4.754 -50 -28.031 1 86.12 175 LEU A C 1
ATOM 1416 O O . LEU A 1 175 ? -5.824 -50.375 -28.5 1 86.12 175 LEU A O 1
ATOM 1420 N N . SER A 1 176 ? -3.693 -49.781 -28.75 1 84.69 176 SER A N 1
ATOM 1421 C CA . SER A 1 176 ? -3.775 -49.906 -30.203 1 84.69 176 SER A CA 1
ATOM 1422 C C . SER A 1 176 ? -4.016 -51.344 -30.625 1 84.69 176 SER A C 1
ATOM 1424 O O . SER A 1 176 ? -4.637 -51.594 -31.656 1 84.69 176 SER A O 1
ATOM 1426 N N . GLY A 1 177 ? -3.584 -52.281 -29.859 1 86.69 177 GLY A N 1
ATOM 1427 C CA . GLY A 1 177 ? -3.758 -53.719 -30.172 1 86.69 177 GLY A CA 1
ATOM 1428 C C . GLY A 1 177 ? -5.191 -54.188 -30.016 1 86.69 177 GLY A C 1
ATOM 1429 O O . GLY A 1 177 ? -5.59 -55.156 -30.641 1 86.69 177 GLY A O 1
ATOM 1430 N N . PHE A 1 178 ? -5.961 -53.406 -29.344 1 89.88 178 PHE A N 1
ATOM 1431 C CA . PHE A 1 178 ? -7.34 -53.812 -29.094 1 89.88 178 PHE A CA 1
ATOM 1432 C C . PHE A 1 178 ? -8.203 -53.562 -30.328 1 89.88 178 PHE A C 1
ATOM 1434 O O . PHE A 1 178 ? -9.359 -54 -30.359 1 89.88 178 PHE A O 1
ATOM 1441 N N . THR A 1 179 ? -7.633 -52.969 -31.328 1 85.44 179 THR A N 1
ATOM 1442 C CA . THR A 1 179 ? -8.352 -52.812 -32.594 1 85.44 179 THR A CA 1
ATOM 1443 C C . THR A 1 179 ? -8.648 -54.188 -33.188 1 85.44 179 THR A C 1
ATOM 1445 O O . THR A 1 179 ? -9.688 -54.375 -33.812 1 85.44 179 THR A O 1
ATOM 1448 N N . SER A 1 180 ? -7.754 -55.156 -32.938 1 85 180 SER A N 1
ATOM 1449 C CA . SER A 1 180 ? -7.945 -56.531 -33.469 1 85 180 SER A CA 1
ATOM 1450 C C . SER A 1 180 ? -9.125 -57.219 -32.781 1 85 180 SER A C 1
ATOM 1452 O O . SER A 1 180 ? -9.875 -57.969 -33.406 1 85 180 SER A O 1
ATOM 1454 N N . ALA A 1 181 ? -9.289 -56.875 -31.531 1 87.12 181 ALA A N 1
ATOM 1455 C CA . ALA A 1 181 ? -10.43 -57.438 -30.812 1 87.12 181 ALA A CA 1
ATOM 1456 C C . ALA A 1 181 ? -11.742 -56.875 -31.344 1 87.12 181 ALA A C 1
ATOM 1458 O O . ALA A 1 181 ? -12.734 -57.594 -31.453 1 87.12 181 ALA A O 1
ATOM 1459 N N . PHE A 1 182 ? -11.734 -55.688 -31.719 1 87.88 182 PHE A N 1
ATOM 1460 C CA . PHE A 1 182 ? -12.922 -55.062 -32.281 1 87.88 182 PHE A CA 1
ATOM 1461 C C . PHE A 1 182 ? -13.227 -55.625 -33.656 1 87.88 182 PHE A C 1
ATOM 1463 O O . PHE A 1 182 ? -14.391 -55.875 -34 1 87.88 182 PHE A O 1
ATOM 1470 N N . LYS A 1 183 ? -12.172 -55.875 -34.406 1 80.31 183 LYS A N 1
ATOM 1471 C CA . LYS A 1 183 ? -12.336 -56.438 -35.75 1 80.31 183 LYS A CA 1
ATOM 1472 C C . LYS A 1 183 ? -12.891 -57.875 -35.688 1 80.31 183 LYS A C 1
ATOM 1474 O O . LYS A 1 183 ? -13.742 -58.25 -36.5 1 80.31 183 LYS A O 1
ATOM 1479 N N . ALA A 1 184 ? -12.352 -58.656 -34.656 1 81.94 184 ALA A N 1
ATOM 1480 C CA . ALA A 1 184 ? -12.781 -60.031 -34.5 1 81.94 184 ALA A CA 1
ATOM 1481 C C . ALA A 1 184 ? -14.086 -60.125 -33.719 1 81.94 184 ALA A C 1
ATOM 1483 O O . ALA A 1 184 ? -14.711 -61.188 -33.656 1 81.94 184 ALA A O 1
ATOM 1484 N N . MET A 1 185 ? -14.602 -58.969 -33.219 1 81.62 185 MET A N 1
ATOM 1485 C CA . MET A 1 185 ? -15.781 -58.906 -32.375 1 81.62 185 MET A CA 1
ATOM 1486 C C . MET A 1 185 ? -15.711 -59.969 -31.266 1 81.62 185 MET A C 1
ATOM 1488 O O . MET A 1 185 ? -16.672 -60.688 -31.031 1 81.62 185 MET A O 1
ATOM 1492 N N . HIS A 1 186 ? -14.508 -60.188 -30.828 1 84.69 186 HIS A N 1
ATOM 1493 C CA . HIS A 1 186 ? -14.281 -61.125 -29.734 1 84.69 186 HIS A CA 1
ATOM 1494 C C . HIS A 1 186 ? -13.859 -60.406 -28.469 1 84.69 186 HIS A C 1
ATOM 1496 O O . HIS A 1 186 ? -12.742 -59.906 -28.375 1 84.69 186 HIS A O 1
ATOM 1502 N N . PHE A 1 187 ? -14.883 -60.312 -27.5 1 87.5 187 PHE A N 1
ATOM 1503 C CA . PHE A 1 187 ? -14.586 -59.719 -26.203 1 87.5 187 PHE A CA 1
ATOM 1504 C C . PHE A 1 187 ? -15.016 -60.656 -25.078 1 87.5 187 PHE A C 1
ATOM 1506 O O . PHE A 1 187 ? -16.188 -61 -24.984 1 87.5 187 PHE A O 1
ATOM 1513 N N . ASP A 1 188 ? -14.102 -61.25 -24.422 1 89.94 188 ASP A N 1
ATOM 1514 C CA . ASP A 1 188 ? -14.422 -61.938 -23.188 1 89.94 188 ASP A CA 1
ATOM 1515 C C . ASP A 1 188 ? -14.18 -61.062 -21.969 1 89.94 188 ASP A C 1
ATOM 1517 O O . ASP A 1 188 ? -13.82 -59.906 -22.094 1 89.94 188 ASP A O 1
ATOM 1521 N N . PHE A 1 189 ? -14.438 -61.531 -20.828 1 92.12 189 PHE A N 1
ATOM 1522 C CA . PHE A 1 189 ? -14.359 -60.75 -19.594 1 92.12 189 PHE A CA 1
ATOM 1523 C C . PHE A 1 189 ? -12.938 -60.25 -19.359 1 92.12 189 PHE A C 1
ATOM 1525 O O . PHE A 1 189 ? -12.727 -59.125 -18.938 1 92.12 189 PHE A O 1
ATOM 1532 N N . VAL A 1 190 ? -11.938 -61.031 -19.656 1 93.69 190 VAL A N 1
ATOM 1533 C CA . VAL A 1 190 ? -10.539 -60.656 -19.422 1 93.69 190 VAL A CA 1
ATOM 1534 C C . VAL A 1 190 ? -10.125 -59.531 -20.375 1 93.69 190 VAL A C 1
ATOM 1536 O O . VAL A 1 190 ? -9.5 -58.562 -19.953 1 93.69 190 VAL A O 1
ATOM 1539 N N . LEU A 1 191 ? -10.547 -59.594 -21.594 1 94.62 191 LEU A N 1
ATOM 1540 C CA . LEU A 1 191 ? -10.18 -58.594 -22.594 1 94.62 191 LEU A CA 1
ATOM 1541 C C . LEU A 1 191 ? -10.906 -57.281 -22.328 1 94.62 191 LEU A C 1
ATOM 1543 O O . LEU A 1 191 ? -10.352 -56.188 -22.531 1 94.62 191 LEU A O 1
ATOM 1547 N N . ILE A 1 192 ? -12.133 -57.344 -21.812 1 95 192 ILE A N 1
ATOM 1548 C CA . ILE A 1 192 ? -12.891 -56.125 -21.531 1 95 192 ILE A CA 1
ATOM 1549 C C . ILE A 1 192 ? -12.242 -55.344 -20.375 1 95 192 ILE A C 1
ATOM 1551 O O . ILE A 1 192 ? -12.055 -54.125 -20.469 1 95 192 ILE A O 1
ATOM 1555 N N . VAL A 1 193 ? -11.906 -56.062 -19.328 1 95.25 193 VAL A N 1
ATOM 1556 C CA . VAL A 1 193 ? -11.289 -55.406 -18.172 1 95.25 193 VAL A CA 1
ATOM 1557 C C . VAL A 1 193 ? -9.93 -54.844 -18.562 1 95.25 193 VAL A C 1
ATOM 1559 O O . VAL A 1 193 ? -9.57 -53.75 -18.156 1 95.25 193 VAL A O 1
ATOM 1562 N N . ALA A 1 194 ? -9.211 -55.562 -19.344 1 95.31 194 ALA A N 1
ATOM 1563 C CA . ALA A 1 194 ? -7.914 -55.094 -19.812 1 95.31 194 ALA A CA 1
ATOM 1564 C C . ALA A 1 194 ? -8.07 -53.812 -20.656 1 95.31 194 ALA A C 1
ATOM 1566 O O . ALA A 1 194 ? -7.254 -52.906 -20.562 1 95.31 194 ALA A O 1
ATOM 1567 N N . LEU A 1 195 ? -9.086 -53.812 -21.453 1 94.94 195 LEU A N 1
ATOM 1568 C CA . LEU A 1 195 ? -9.359 -52.625 -22.25 1 94.94 195 LEU A CA 1
ATOM 1569 C C . LEU A 1 195 ? -9.656 -51.438 -21.359 1 94.94 195 LEU A C 1
ATOM 1571 O O . LEU A 1 195 ? -9.141 -50.312 -21.594 1 94.94 195 LEU A O 1
ATOM 1575 N N . VAL A 1 196 ? -10.438 -51.594 -20.359 1 94.69 196 VAL A N 1
ATOM 1576 C CA . VAL A 1 196 ? -10.781 -50.5 -19.422 1 94.69 196 VAL A CA 1
ATOM 1577 C C . VAL A 1 196 ? -9.516 -50 -18.75 1 94.69 196 VAL A C 1
ATOM 1579 O O . VAL A 1 196 ? -9.328 -48.781 -18.594 1 94.69 196 VAL A O 1
ATOM 1582 N N . PHE A 1 197 ? -8.609 -50.906 -18.375 1 94.94 197 PHE A N 1
ATOM 1583 C CA . PHE A 1 197 ? -7.371 -50.5 -17.719 1 94.94 197 PHE A CA 1
ATOM 1584 C C . PHE A 1 197 ? -6.484 -49.719 -18.672 1 94.94 197 PHE A C 1
ATOM 1586 O O . PHE A 1 197 ? -5.855 -48.719 -18.281 1 94.94 197 PHE A O 1
ATOM 1593 N N . ASN A 1 198 ? -6.453 -50.094 -19.891 1 93.25 198 ASN A N 1
ATOM 1594 C CA . ASN A 1 198 ? -5.633 -49.344 -20.859 1 93.25 198 ASN A CA 1
ATOM 1595 C C . ASN A 1 198 ? -6.191 -47.969 -21.125 1 93.25 198 ASN A C 1
ATOM 1597 O O . ASN A 1 198 ? -5.43 -47 -21.281 1 93.25 198 ASN A O 1
ATOM 1601 N N . ILE A 1 199 ? -7.461 -47.844 -21.141 1 92.38 199 ILE A N 1
ATOM 1602 C CA . ILE A 1 199 ? -8.078 -46.531 -21.25 1 92.38 199 ILE A CA 1
ATOM 1603 C C . ILE A 1 199 ? -7.789 -45.688 -20 1 92.38 199 ILE A C 1
ATOM 1605 O O . ILE A 1 199 ? -7.492 -44.5 -20.094 1 92.38 199 ILE A O 1
ATOM 1609 N N . GLY A 1 200 ? -7.887 -46.344 -18.891 1 91.88 200 GLY A N 1
ATOM 1610 C CA . GLY A 1 200 ? -7.551 -45.688 -17.641 1 91.88 200 GLY A CA 1
ATOM 1611 C C . GLY A 1 200 ? -6.129 -45.156 -17.594 1 91.88 200 GLY A C 1
ATOM 1612 O O . GLY A 1 200 ? -5.875 -44.094 -17.078 1 91.88 200 GLY A O 1
ATOM 1613 N N . LEU A 1 201 ? -5.191 -45.875 -18.156 1 90.25 201 LEU A N 1
ATOM 1614 C CA . LEU A 1 201 ? -3.791 -45.469 -18.188 1 90.25 201 LEU A CA 1
ATOM 1615 C C . LEU A 1 201 ? -3.609 -44.219 -19.016 1 90.25 201 LEU A C 1
ATOM 1617 O O . LEU A 1 201 ? -2.719 -43.406 -18.75 1 90.25 201 LEU A O 1
ATOM 1621 N N . LEU A 1 202 ? -4.477 -43.969 -19.953 1 89.62 202 LEU A N 1
ATOM 1622 C CA . LEU A 1 202 ? -4.445 -42.75 -20.781 1 89.62 202 LEU A CA 1
ATOM 1623 C C . LEU A 1 202 ? -4.965 -41.562 -20.016 1 89.62 202 LEU A C 1
ATOM 1625 O O . LEU A 1 202 ? -4.438 -40.438 -20.156 1 89.62 202 LEU A O 1
ATOM 1629 N N . ILE A 1 203 ? -5.887 -41.781 -19.109 1 90.94 203 ILE A N 1
ATOM 1630 C CA . ILE A 1 203 ? -6.602 -40.688 -18.453 1 90.94 203 ILE A CA 1
ATOM 1631 C C . ILE A 1 203 ? -5.891 -40.312 -17.156 1 90.94 203 ILE A C 1
ATOM 1633 O O . ILE A 1 203 ? -6.047 -39.188 -16.656 1 90.94 203 ILE A O 1
ATOM 1637 N N . VAL A 1 204 ? -5.059 -41.094 -16.625 1 92.56 204 VAL A N 1
ATOM 1638 C CA . VAL A 1 204 ? -4.449 -40.875 -15.32 1 92.56 204 VAL A CA 1
ATOM 1639 C C . VAL A 1 204 ? -3.434 -39.75 -15.406 1 92.56 204 VAL A C 1
ATOM 1641 O O . VAL A 1 204 ? -3.246 -39 -14.438 1 92.56 204 VAL A O 1
ATOM 1644 N N . SER A 1 205 ? -2.857 -39.562 -16.531 1 90.94 205 SER A N 1
ATOM 1645 C CA . SER A 1 205 ? -1.828 -38.531 -16.672 1 90.94 205 SER A CA 1
ATOM 1646 C C . SER A 1 205 ? -2.416 -37.125 -16.516 1 90.94 205 SER A C 1
ATOM 1648 O O . SER A 1 205 ? -1.965 -36.375 -15.664 1 90.94 205 SER A O 1
ATOM 1650 N N . PRO A 1 206 ? -3.457 -36.812 -17.219 1 92 206 PRO A N 1
ATOM 1651 C CA . PRO A 1 206 ? -4.051 -35.469 -17.016 1 92 206 PRO A CA 1
ATOM 1652 C C . PRO A 1 206 ? -4.668 -35.312 -15.625 1 92 206 PRO A C 1
ATOM 1654 O O . PRO A 1 206 ? -4.641 -34.219 -15.055 1 92 206 PRO A O 1
ATOM 1657 N N . VAL A 1 207 ? -5.188 -36.344 -15.078 1 92.94 207 VAL A N 1
ATOM 1658 C CA . VAL A 1 207 ? -5.805 -36.281 -13.758 1 92.94 207 VAL A CA 1
ATOM 1659 C C . VAL A 1 207 ? -4.746 -35.969 -12.711 1 92.94 207 VAL A C 1
ATOM 1661 O O . VAL A 1 207 ? -5.008 -35.219 -11.766 1 92.94 207 VAL A O 1
ATOM 1664 N N . SER A 1 208 ? -3.566 -36.531 -12.883 1 93.88 208 SER A N 1
ATOM 1665 C CA . SER A 1 208 ? -2.492 -36.281 -11.93 1 93.88 208 SER A CA 1
ATOM 1666 C C . SER A 1 208 ? -2.072 -34.812 -11.953 1 93.88 208 SER A C 1
ATOM 1668 O O . SER A 1 208 ? -1.742 -34.25 -10.906 1 93.88 208 SER A O 1
ATOM 1670 N N . GLN A 1 209 ? -2.139 -34.219 -13.078 1 92.19 209 GLN A N 1
ATOM 1671 C CA . GLN A 1 209 ? -1.767 -32.812 -13.188 1 92.19 209 GLN A CA 1
ATOM 1672 C C . GLN A 1 209 ? -2.859 -31.922 -12.625 1 92.19 209 GLN A C 1
ATOM 1674 O O . GLN A 1 209 ? -2.576 -30.828 -12.133 1 92.19 209 GLN A O 1
ATOM 1679 N N . GLU A 1 210 ? -4.066 -32.375 -12.68 1 91.38 210 GLU A N 1
ATOM 1680 C CA . GLU A 1 210 ? -5.195 -31.594 -12.172 1 91.38 210 GLU A CA 1
ATOM 1681 C C . GLU A 1 210 ? -5.145 -31.484 -10.648 1 91.38 210 GLU A C 1
ATOM 1683 O O . GLU A 1 210 ? -5.746 -30.578 -10.062 1 91.38 210 GLU A O 1
ATOM 1688 N N . LEU A 1 211 ? -4.465 -32.312 -10.047 1 92.94 211 LEU A N 1
ATOM 1689 C CA . LEU A 1 211 ? -4.379 -32.344 -8.594 1 92.94 211 LEU A CA 1
ATOM 1690 C C . LEU A 1 211 ? -3.473 -31.203 -8.094 1 92.94 211 LEU A C 1
ATOM 1692 O O . LEU A 1 211 ? -3.535 -30.828 -6.918 1 92.94 211 LEU A O 1
ATOM 1696 N N . LEU A 1 212 ? -2.617 -30.734 -8.914 1 91.62 212 LEU A N 1
ATOM 1697 C CA . LEU A 1 212 ? -1.719 -29.641 -8.562 1 91.62 212 LEU A CA 1
ATOM 1698 C C . LEU A 1 212 ? -2.381 -28.281 -8.82 1 91.62 212 LEU A C 1
ATOM 1700 O O . LEU A 1 212 ? -2.322 -27.766 -9.938 1 91.62 212 LEU A O 1
ATOM 1704 N N . VAL A 1 213 ? -2.979 -27.688 -7.75 1 86.06 213 VAL A N 1
ATOM 1705 C CA . VAL A 1 213 ? -3.725 -26.453 -7.891 1 86.06 213 VAL A CA 1
ATOM 1706 C C . VAL A 1 213 ? -2.9 -25.281 -7.34 1 86.06 213 VAL A C 1
ATOM 1708 O O . VAL A 1 213 ? -2.52 -25.281 -6.168 1 86.06 213 VAL A O 1
ATOM 1711 N N . PRO A 1 214 ? -2.643 -24.359 -8.219 1 81.38 214 PRO A N 1
ATOM 1712 C CA . PRO A 1 214 ? -1.979 -23.172 -7.703 1 81.38 214 PRO A CA 1
ATOM 1713 C C . PRO A 1 214 ? -2.928 -22.25 -6.938 1 81.38 214 PRO A C 1
ATOM 1715 O O . PRO A 1 214 ? -4.012 -21.922 -7.434 1 81.38 214 PRO A O 1
ATOM 1718 N N . ILE A 1 215 ? -2.592 -21.938 -5.66 1 76.12 215 ILE A N 1
ATOM 1719 C CA . ILE A 1 215 ? -3.412 -21.016 -4.871 1 76.12 215 ILE A CA 1
ATOM 1720 C C . ILE A 1 215 ? -2.545 -19.891 -4.312 1 76.12 215 ILE A C 1
ATOM 1722 O O . ILE A 1 215 ? -1.335 -20.062 -4.145 1 76.12 215 ILE A O 1
ATOM 1726 N N . MET A 1 216 ? -3.275 -18.781 -4.234 1 71.44 216 MET A N 1
ATOM 1727 C CA . MET A 1 216 ? -2.678 -17.672 -3.5 1 71.44 216 MET A CA 1
ATOM 1728 C C . MET A 1 216 ? -3.232 -17.594 -2.08 1 71.44 216 MET A C 1
ATOM 1730 O O . MET A 1 216 ? -4.445 -17.484 -1.888 1 71.44 216 MET A O 1
ATOM 1734 N N . LYS A 1 217 ? -2.461 -17.984 -1.121 1 66.56 217 LYS A N 1
ATOM 1735 C CA . LYS A 1 217 ? -2.924 -17.891 0.261 1 66.56 217 LYS A CA 1
ATOM 1736 C C . LYS A 1 217 ? -2.412 -16.609 0.928 1 66.56 217 LYS A C 1
ATOM 1738 O O . LYS A 1 217 ? -1.227 -16.281 0.831 1 66.56 217 LYS A O 1
ATOM 1743 N N . ASN A 1 218 ? -3.441 -15.836 1.543 1 71.06 218 ASN A N 1
ATOM 1744 C CA . ASN A 1 218 ? -3.051 -14.664 2.324 1 71.06 218 ASN A CA 1
ATOM 1745 C C . ASN A 1 218 ? -2.664 -15.047 3.75 1 71.06 218 ASN A C 1
ATOM 1747 O O . ASN A 1 218 ? -3.273 -15.938 4.348 1 71.06 218 ASN A O 1
ATOM 1751 N N . THR A 1 219 ? -1.525 -14.711 4.133 1 75.88 219 THR A N 1
ATOM 1752 C CA . THR A 1 219 ? -1.097 -14.938 5.508 1 75.88 219 THR A CA 1
ATOM 1753 C C . THR A 1 219 ? -1.288 -13.68 6.348 1 75.88 219 THR A C 1
ATOM 1755 O O . THR A 1 219 ? -0.956 -12.578 5.906 1 75.88 219 THR A O 1
ATOM 1758 N N . THR A 1 220 ? -2.004 -13.812 7.531 1 82.19 220 THR A N 1
ATOM 1759 C CA . THR A 1 220 ? -2.215 -12.695 8.445 1 82.19 220 THR A CA 1
ATOM 1760 C C . THR A 1 220 ? -1.267 -12.789 9.641 1 82.19 220 THR A C 1
ATOM 1762 O O . THR A 1 220 ? -1.175 -13.828 10.289 1 82.19 220 THR A O 1
ATOM 1765 N N . ILE A 1 221 ? -0.576 -11.797 9.82 1 80.06 221 ILE A N 1
ATOM 1766 C CA . ILE A 1 221 ? 0.296 -11.711 10.992 1 80.06 221 ILE A CA 1
ATOM 1767 C C . ILE A 1 221 ? -0.216 -10.625 11.938 1 80.06 221 ILE A C 1
ATOM 1769 O O . ILE A 1 221 ? -0.495 -9.5 11.508 1 80.06 221 ILE A O 1
ATOM 1773 N N . GLY A 1 222 ? -0.318 -10.953 13.109 1 77.31 222 GLY A N 1
ATOM 1774 C CA . GLY A 1 222 ? -0.647 -9.922 14.078 1 77.31 222 GLY A CA 1
ATOM 1775 C C . GLY A 1 222 ? -1.646 -10.383 15.125 1 77.31 222 GLY A C 1
ATOM 1776 O O . GLY A 1 222 ? -2.141 -11.508 15.062 1 77.31 222 GLY A O 1
ATOM 1777 N N . PRO A 1 223 ? -1.792 -9.734 16.203 1 82.5 223 PRO A N 1
ATOM 1778 C CA . PRO A 1 223 ? -1.302 -8.367 16.359 1 82.5 223 PRO A CA 1
ATOM 1779 C C . PRO A 1 223 ? 0.187 -8.305 16.703 1 82.5 223 PRO A C 1
ATOM 1781 O O . PRO A 1 223 ? 0.692 -9.164 17.438 1 82.5 223 PRO A O 1
ATOM 1784 N N . SER A 1 224 ? 0.83 -7.375 15.969 1 79.88 224 SER A N 1
ATOM 1785 C CA . SER A 1 224 ? 2.273 -7.262 16.141 1 79.88 224 SER A CA 1
ATOM 1786 C C . SER A 1 224 ? 2.691 -5.809 16.344 1 79.88 224 SER A C 1
ATOM 1788 O O . SER A 1 224 ? 2.018 -4.891 15.875 1 79.88 224 SER A O 1
ATOM 1790 N N . ALA A 1 225 ? 3.74 -5.566 17.094 1 75.12 225 ALA A N 1
ATOM 1791 C CA . ALA A 1 225 ? 4.316 -4.246 17.328 1 75.12 225 ALA A CA 1
ATOM 1792 C C . ALA A 1 225 ? 4.898 -3.658 16.047 1 75.12 225 ALA A C 1
ATOM 1794 O O . ALA A 1 225 ? 5.133 -2.451 15.961 1 75.12 225 ALA A O 1
ATOM 1795 N N . GLN A 1 226 ? 5.051 -4.562 15.125 1 77 226 GLN A N 1
ATOM 1796 C CA . GLN A 1 226 ? 5.566 -4.074 13.852 1 77 226 GLN A CA 1
ATOM 1797 C C . GLN A 1 226 ? 4.457 -3.438 13.016 1 77 226 GLN A C 1
ATOM 1799 O O . GLN A 1 226 ? 4.734 -2.768 12.023 1 77 226 GLN A O 1
ATOM 1804 N N . VAL A 1 227 ? 3.277 -3.732 13.453 1 84.62 227 VAL A N 1
ATOM 1805 C CA . VAL A 1 227 ? 2.104 -3.117 12.844 1 84.62 227 VAL A CA 1
ATOM 1806 C C . VAL A 1 227 ? 1.382 -2.248 13.875 1 84.62 227 VAL A C 1
ATOM 1808 O O . VAL A 1 227 ? 0.58 -2.748 14.664 1 84.62 227 VAL A O 1
ATOM 1811 N N . ARG A 1 228 ? 1.687 -1.039 13.82 1 83.31 228 ARG A N 1
ATOM 1812 C CA . ARG A 1 228 ? 1.166 -0.188 14.883 1 83.31 228 ARG A CA 1
ATOM 1813 C C . ARG A 1 228 ? 0.562 1.093 14.312 1 83.31 228 ARG A C 1
ATOM 1815 O O . ARG A 1 228 ? 1.124 1.696 13.398 1 83.31 228 ARG A O 1
ATOM 1822 N N . PHE A 1 229 ? -0.579 1.487 14.852 1 82.94 229 PHE A N 1
ATOM 1823 C CA . PHE A 1 229 ? -1.199 2.789 14.641 1 82.94 229 PHE A CA 1
ATOM 1824 C C . PHE A 1 229 ? -0.974 3.701 15.836 1 82.94 229 PHE A C 1
ATOM 1826 O O . PHE A 1 229 ? -1.414 3.395 16.953 1 82.94 229 PHE A O 1
ATOM 1833 N N . HIS A 1 230 ? -0.233 4.758 15.57 1 76.94 230 HIS A N 1
ATOM 1834 C CA . HIS A 1 230 ? 0.064 5.695 16.656 1 76.94 230 HIS A CA 1
ATOM 1835 C C . HIS A 1 230 ? -1.01 6.773 16.75 1 76.94 230 HIS A C 1
ATOM 1837 O O . HIS A 1 230 ? -0.903 7.828 16.125 1 76.94 230 HIS A O 1
ATOM 1843 N N . TYR A 1 231 ? -2.082 6.48 17.453 1 78.06 231 TYR A N 1
ATOM 1844 C CA . TYR A 1 231 ? -3.143 7.461 17.656 1 78.06 231 TYR A CA 1
ATOM 1845 C C . TYR A 1 231 ? -3.297 7.789 19.141 1 78.06 231 TYR A C 1
ATOM 1847 O O . TYR A 1 231 ? -2.832 7.039 20 1 78.06 231 TYR A O 1
ATOM 1855 N N . LEU A 1 232 ? -3.834 8.898 19.406 1 76.06 232 LEU A N 1
ATOM 1856 C CA . LEU A 1 232 ? -4.047 9.336 20.781 1 76.06 232 LEU A CA 1
ATOM 1857 C C . LEU A 1 232 ? -5.43 8.914 21.281 1 76.06 232 LEU A C 1
ATOM 1859 O O . LEU A 1 232 ? -6.445 9.328 20.719 1 76.06 232 LEU A O 1
ATOM 1863 N N . GLY A 1 233 ? -5.395 8.109 22.312 1 76 233 GLY A N 1
ATOM 1864 C CA . GLY A 1 233 ? -6.672 7.723 22.891 1 76 233 GLY A CA 1
ATOM 1865 C C . GLY A 1 233 ? -7.48 8.898 23.391 1 76 233 GLY A C 1
ATOM 1866 O O . GLY A 1 233 ? -6.918 9.875 23.906 1 76 233 GLY A O 1
ATOM 1867 N N . VAL A 1 234 ? -8.75 8.789 23.344 1 84.31 234 VAL A N 1
ATOM 1868 C CA . VAL A 1 234 ? -9.633 9.906 23.656 1 84.31 234 VAL A CA 1
ATOM 1869 C C . VAL A 1 234 ? -9.953 9.906 25.156 1 84.31 234 VAL A C 1
ATOM 1871 O O . VAL A 1 234 ? -10.648 10.797 25.641 1 84.31 234 VAL A O 1
ATOM 1874 N N . GLU A 1 235 ? -9.312 8.992 25.891 1 84.44 235 GLU A N 1
ATOM 1875 C CA . GLU A 1 235 ? -9.578 8.891 27.328 1 84.44 235 GLU A CA 1
ATOM 1876 C C . GLU A 1 235 ? -8.641 9.789 28.125 1 84.44 235 GLU A C 1
ATOM 1878 O O . GLU A 1 235 ? -8.906 10.094 29.297 1 84.44 235 GLU A O 1
ATOM 1883 N N . GLY A 1 236 ? -7.633 10.289 27.422 1 78 236 GLY A N 1
ATOM 1884 C CA . GLY A 1 236 ? -6.707 11.195 28.094 1 78 236 GLY A CA 1
ATOM 1885 C C . GLY A 1 236 ? -6.539 12.516 27.359 1 78 236 GLY A C 1
ATOM 1886 O O . GLY A 1 236 ? -6.801 12.602 26.156 1 78 236 GLY A O 1
ATOM 1887 N N . LEU A 1 237 ? -6.266 13.602 28.094 1 76.44 237 LEU A N 1
ATOM 1888 C CA . LEU A 1 237 ? -6.074 14.914 27.484 1 76.44 237 LEU A CA 1
ATOM 1889 C C . LEU A 1 237 ? -4.672 15.047 26.906 1 76.44 237 LEU A C 1
ATOM 1891 O O . LEU A 1 237 ? -4.465 15.766 25.922 1 76.44 237 LEU A O 1
ATOM 1895 N N . ASN A 1 238 ? -3.781 14.328 27.359 1 67.38 238 ASN A N 1
ATOM 1896 C CA . ASN A 1 238 ? -2.432 14.164 26.828 1 67.38 238 ASN A CA 1
ATOM 1897 C C . ASN A 1 238 ? -1.828 15.508 26.406 1 67.38 238 ASN A C 1
ATOM 1899 O O . ASN A 1 238 ? -1.273 15.633 25.312 1 67.38 238 ASN A O 1
ATOM 1903 N N . GLY A 1 239 ? -2.068 16.656 27.141 1 70 239 GLY A N 1
ATOM 1904 C CA . GLY A 1 239 ? -1.446 17.938 26.891 1 70 239 GLY A CA 1
ATOM 1905 C C . GLY A 1 239 ? -2.152 18.75 25.812 1 70 239 GLY A C 1
ATOM 1906 O O . GLY A 1 239 ? -1.608 19.719 25.297 1 70 239 GLY A O 1
ATOM 1907 N N . ARG A 1 240 ? -3.332 18.391 25.484 1 76.19 240 ARG A N 1
ATOM 1908 C CA . ARG A 1 240 ? -4.055 19.047 24.406 1 76.19 240 ARG A CA 1
ATOM 1909 C C . ARG A 1 240 ? -4.629 20.391 24.859 1 76.19 240 ARG A C 1
ATOM 1911 O O . ARG A 1 240 ? -4.879 21.266 24.031 1 76.19 240 ARG A O 1
ATOM 1918 N N . SER A 1 241 ? -4.82 20.5 26.109 1 78.56 241 SER A N 1
ATOM 1919 C CA . SER A 1 241 ? -5.398 21.734 26.641 1 78.56 241 SER A CA 1
ATOM 1920 C C . SER A 1 241 ? -4.625 22.219 27.859 1 78.56 241 SER A C 1
ATOM 1922 O O . SER A 1 241 ? -3.896 21.453 28.484 1 78.56 241 SER A O 1
ATOM 1924 N N . LYS A 1 242 ? -4.781 23.438 28.141 1 79.88 242 LYS A N 1
ATOM 1925 C CA . LYS A 1 242 ? -4.137 24.031 29.312 1 79.88 242 LYS A CA 1
ATOM 1926 C C . LYS A 1 242 ? -4.793 23.578 30.609 1 79.88 242 LYS A C 1
ATOM 1928 O O . LYS A 1 242 ? -4.289 23.859 31.688 1 79.88 242 LYS A O 1
ATOM 1933 N N . LEU A 1 243 ? -5.934 22.875 30.406 1 85.25 243 LEU A N 1
ATOM 1934 C CA . LEU A 1 243 ? -6.555 22.328 31.609 1 85.25 243 LEU A CA 1
ATOM 1935 C C . LEU A 1 243 ? -5.562 21.5 32.406 1 85.25 243 LEU A C 1
ATOM 1937 O O . LEU A 1 243 ? -5.477 21.625 33.625 1 85.25 243 LEU A O 1
ATOM 1941 N N . GLY A 1 244 ? -4.793 20.734 31.547 1 71.94 244 GLY A N 1
ATOM 1942 C CA . GLY A 1 244 ? -3.82 19.891 32.219 1 71.94 244 GLY A CA 1
ATOM 1943 C C . GLY A 1 244 ? -4.379 19.172 33.438 1 71.94 244 GLY A C 1
ATOM 1944 O O . GLY A 1 244 ? -5.41 18.5 33.344 1 71.94 244 GLY A O 1
ATOM 1945 N N . GLY A 1 245 ? -3.807 19.422 34.594 1 74.19 245 GLY A N 1
ATOM 1946 C CA . GLY A 1 245 ? -4.246 18.844 35.875 1 74.19 245 GLY A CA 1
ATOM 1947 C C . GLY A 1 245 ? -4.836 19.875 36.812 1 74.19 245 GLY A C 1
ATOM 1948 O O . GLY A 1 245 ? -5.133 19.562 37.969 1 74.19 245 GLY A O 1
ATOM 1949 N N . SER A 1 246 ? -5.141 21.062 36.281 1 79.12 246 SER A N 1
ATOM 1950 C CA . SER A 1 246 ? -5.508 22.156 37.156 1 79.12 246 SER A CA 1
ATOM 1951 C C . SER A 1 246 ? -6.973 22.047 37.594 1 79.12 246 SER A C 1
ATOM 1953 O O . SER A 1 246 ? -7.336 22.484 38.688 1 79.12 246 SER A O 1
ATOM 1955 N N . GLY A 1 247 ? -7.816 21.547 36.688 1 86.94 247 GLY A N 1
ATOM 1956 C CA . GLY A 1 247 ? -9.25 21.5 36.938 1 86.94 247 GLY A CA 1
ATOM 1957 C C . GLY A 1 247 ? -9.938 22.844 36.75 1 86.94 247 GLY A C 1
ATOM 1958 O O . GLY A 1 247 ? -11.102 23 37.125 1 86.94 247 GLY A O 1
ATOM 1959 N N . ILE A 1 248 ? -9.188 23.906 36.312 1 89.62 248 ILE A N 1
ATOM 1960 C CA . ILE A 1 248 ? -9.734 25.234 36.062 1 89.62 248 ILE A CA 1
ATOM 1961 C C . ILE A 1 248 ? -10.43 25.266 34.688 1 89.62 248 ILE A C 1
ATOM 1963 O O . ILE A 1 248 ? -9.766 25.375 33.656 1 89.62 248 ILE A O 1
ATOM 1967 N N . ALA A 1 249 ? -11.695 25.297 34.688 1 90.81 249 ALA A N 1
ATOM 1968 C CA . ALA A 1 249 ? -12.523 25.062 33.531 1 90.81 249 ALA A CA 1
ATOM 1969 C C . ALA A 1 249 ? -12.195 26.047 32.406 1 90.81 249 ALA A C 1
ATOM 1971 O O . ALA A 1 249 ? -12.133 25.672 31.234 1 90.81 249 ALA A O 1
ATOM 1972 N N . PRO A 1 250 ? -11.93 27.359 32.719 1 90.81 250 PRO A N 1
ATOM 1973 C CA . PRO A 1 250 ? -11.648 28.297 31.641 1 90.81 250 PRO A CA 1
ATOM 1974 C C . PRO A 1 250 ? -10.383 27.953 30.859 1 90.81 250 PRO A C 1
ATOM 1976 O O . PRO A 1 250 ? -10.211 28.391 29.719 1 90.81 250 PRO A O 1
ATOM 1979 N N . PHE A 1 251 ? -9.602 27.094 31.422 1 88.88 251 PHE A N 1
ATOM 1980 C CA . PHE A 1 251 ? -8.344 26.75 30.766 1 88.88 251 PHE A CA 1
ATOM 1981 C C . PHE A 1 251 ? -8.562 25.703 29.688 1 88.88 251 PHE A C 1
ATOM 1983 O O . PHE A 1 251 ? -7.68 25.453 28.859 1 88.88 251 PHE A O 1
ATOM 1990 N N . MET A 1 252 ? -9.688 24.969 29.516 1 88.94 252 MET A N 1
ATOM 1991 C CA . MET A 1 252 ? -10.016 24.031 28.438 1 88.94 252 MET A CA 1
ATOM 1992 C C . MET A 1 252 ? -10.172 24.766 27.109 1 88.94 252 MET A C 1
ATOM 1994 O O . MET A 1 252 ? -9.93 24.188 26.047 1 88.94 252 MET A O 1
ATOM 1998 N N . ASN A 1 253 ? -10.219 26.094 27.062 1 87.75 253 ASN A N 1
ATOM 1999 C CA . ASN A 1 253 ? -10.445 27.016 25.953 1 87.75 253 ASN A CA 1
ATOM 2000 C C . ASN A 1 253 ? -9.852 26.484 24.641 1 87.75 253 ASN A C 1
ATOM 2002 O O . ASN A 1 253 ? -9.078 27.172 23.984 1 87.75 253 ASN A O 1
ATOM 2006 N N . GLY A 1 254 ? -10.258 25.125 24.297 1 87.06 254 GLY A N 1
ATOM 2007 C CA . GLY A 1 254 ? -9.82 24.531 23.062 1 87.06 254 GLY A CA 1
ATOM 2008 C C . GLY A 1 254 ? -8.391 24.031 23.109 1 87.06 254 GLY A C 1
ATOM 2009 O O . GLY A 1 254 ? -7.828 23.844 24.188 1 87.06 254 GLY A O 1
ATOM 2010 N N . LEU A 1 255 ? -7.883 23.734 21.953 1 79.19 255 LEU A N 1
ATOM 2011 C CA . LEU A 1 255 ? -6.512 23.266 21.812 1 79.19 255 LEU A CA 1
ATOM 2012 C C . LEU A 1 255 ? -5.52 24.391 22.094 1 79.19 255 LEU A C 1
ATOM 2014 O O . LEU A 1 255 ? -5.617 25.469 21.516 1 79.19 255 LEU A O 1
ATOM 2018 N N . SER A 1 256 ? -4.719 24.297 23.094 1 68.75 256 SER A N 1
ATOM 2019 C CA . SER A 1 256 ? -3.758 25.344 23.438 1 68.75 256 SER A CA 1
ATOM 2020 C C . SER A 1 256 ? -2.404 25.078 22.781 1 68.75 256 SER A C 1
ATOM 2022 O O . SER A 1 256 ? -1.746 26 22.312 1 68.75 256 SER A O 1
ATOM 2024 N N . THR A 1 257 ? -1.885 23.922 22.766 1 64.12 257 THR A N 1
ATOM 2025 C CA . THR A 1 257 ? -0.557 23.609 22.25 1 64.12 257 THR A CA 1
ATOM 2026 C C . THR A 1 257 ? -0.643 23.062 20.828 1 64.12 257 THR A C 1
ATOM 2028 O O . THR A 1 257 ? 0.294 23.219 20.047 1 64.12 257 THR A O 1
ATOM 2031 N N . ASN A 1 258 ? -1.78 22.641 20.406 1 72.12 258 ASN A N 1
ATOM 2032 C CA . ASN A 1 258 ? -1.886 22 19.094 1 72.12 258 ASN A CA 1
ATOM 2033 C C . ASN A 1 258 ? -3.012 22.625 18.266 1 72.12 258 ASN A C 1
ATOM 2035 O O . ASN A 1 258 ? -3.742 21.906 17.578 1 72.12 258 ASN A O 1
ATOM 2039 N N . ALA A 1 259 ? -2.982 24 18.438 1 75.75 259 ALA A N 1
ATOM 2040 C CA . ALA A 1 259 ? -4.117 24.625 17.781 1 75.75 259 ALA A CA 1
ATOM 2041 C C . ALA A 1 259 ? -3.98 24.562 16.266 1 75.75 259 ALA A C 1
ATOM 2043 O O . ALA A 1 259 ? -4.957 24.766 15.531 1 75.75 259 ALA A O 1
ATOM 2044 N N . TYR A 1 260 ? -2.707 24.281 15.797 1 77.44 260 TYR A N 1
ATOM 2045 C CA . TYR A 1 260 ? -2.5 24.188 14.359 1 77.44 260 TYR A CA 1
ATOM 2046 C C . TYR A 1 260 ? -3.312 23.031 13.758 1 77.44 260 TYR A C 1
ATOM 2048 O O . TYR A 1 260 ? -3.605 23.031 12.562 1 77.44 260 TYR A O 1
ATOM 2056 N N . ILE A 1 261 ? -3.727 22.109 14.57 1 82.5 261 ILE A N 1
ATOM 2057 C CA . ILE A 1 261 ? -4.438 20.922 14.109 1 82.5 261 ILE A CA 1
ATOM 2058 C C . ILE A 1 261 ? -5.777 21.328 13.5 1 82.5 261 ILE A C 1
ATOM 2060 O O . ILE A 1 261 ? -6.203 20.766 12.484 1 82.5 261 ILE A O 1
ATOM 2064 N N . THR A 1 262 ? -6.391 22.281 14.125 1 86.38 262 THR A N 1
ATOM 2065 C CA . THR A 1 262 ? -7.695 22.703 13.625 1 86.38 262 THR A CA 1
ATOM 2066 C C . THR A 1 262 ? -7.562 23.375 12.266 1 86.38 262 THR A C 1
ATOM 2068 O O . THR A 1 262 ? -8.273 23.016 11.32 1 86.38 262 THR A O 1
ATOM 2071 N N . SER A 1 263 ? -6.609 24.25 12.164 1 82.12 263 SER A N 1
ATOM 2072 C CA . SER A 1 263 ? -6.414 24.953 10.906 1 82.12 263 SER A CA 1
ATOM 2073 C C . SER A 1 263 ? -5.953 24 9.805 1 82.12 263 SER A C 1
ATOM 2075 O O . SER A 1 263 ? -6.398 24.109 8.664 1 82.12 263 SER A O 1
ATOM 2077 N N . SER A 1 264 ? -5.094 23.172 10.188 1 81.12 264 SER A N 1
ATOM 2078 C CA . SER A 1 264 ? -4.582 22.219 9.203 1 81.12 264 SER A CA 1
ATOM 2079 C C . SER A 1 264 ? -5.68 21.281 8.719 1 81.12 264 SER A C 1
ATOM 2081 O O . SER A 1 264 ? -5.723 20.906 7.543 1 81.12 264 SER A O 1
ATOM 2083 N N . SER A 1 265 ? -6.508 20.859 9.609 1 86.31 265 SER A N 1
ATOM 2084 C CA . SER A 1 265 ? -7.574 19.938 9.227 1 86.31 265 SER A CA 1
ATOM 2085 C C . SER A 1 265 ? -8.602 20.625 8.336 1 86.31 265 SER A C 1
ATOM 2087 O O . SER A 1 265 ? -9.117 20.016 7.395 1 86.31 265 SER A O 1
ATOM 2089 N N . PHE A 1 266 ? -8.922 21.859 8.609 1 87.25 266 PHE A N 1
ATOM 2090 C CA . PHE A 1 266 ? -9.844 22.594 7.762 1 87.25 266 PHE A CA 1
ATOM 2091 C C . PHE A 1 266 ? -9.234 22.844 6.383 1 87.25 266 PHE A C 1
ATOM 2093 O O . PHE A 1 266 ? -9.938 22.797 5.371 1 87.25 266 PHE A O 1
ATOM 2100 N N . ALA A 1 267 ? -7.98 23.094 6.422 1 80.44 267 ALA A N 1
ATOM 2101 C CA . ALA A 1 267 ? -7.289 23.266 5.145 1 80.44 267 ALA A CA 1
ATOM 2102 C C . ALA A 1 267 ? -7.312 21.969 4.336 1 80.44 267 ALA A C 1
ATOM 2104 O O . ALA A 1 267 ? -7.457 22 3.111 1 80.44 267 ALA A O 1
ATOM 2105 N N . GLN A 1 268 ? -7.176 20.969 5.043 1 79.19 268 GLN A N 1
ATOM 2106 C CA . GLN A 1 268 ? -7.219 19.672 4.379 1 79.19 268 GLN A CA 1
ATOM 2107 C C . GLN A 1 268 ? -8.586 19.406 3.764 1 79.19 268 GLN A C 1
ATOM 2109 O O . GLN A 1 268 ? -8.688 18.922 2.637 1 79.19 268 GLN A O 1
ATOM 2114 N N . ALA A 1 269 ? -9.555 19.641 4.516 1 83.38 269 ALA A N 1
ATOM 2115 C CA . ALA A 1 269 ? -10.914 19.469 4.016 1 83.38 269 ALA A CA 1
ATOM 2116 C C . ALA A 1 269 ? -11.18 20.359 2.814 1 83.38 269 ALA A C 1
ATOM 2118 O O . ALA A 1 269 ? -11.891 19.984 1.884 1 83.38 269 ALA A O 1
ATOM 2119 N N . ALA A 1 270 ? -10.602 21.531 2.871 1 80.88 270 ALA A N 1
ATOM 2120 C CA . ALA A 1 270 ? -10.805 22.516 1.812 1 80.88 270 ALA A CA 1
ATOM 2121 C C . ALA A 1 270 ? -10.117 22.078 0.52 1 80.88 270 ALA A C 1
ATOM 2123 O O . ALA A 1 270 ? -10.594 22.391 -0.576 1 80.88 270 ALA A O 1
ATOM 2124 N N . THR A 1 271 ? -9.094 21.328 0.654 1 75.56 271 THR A N 1
ATOM 2125 C CA . THR A 1 271 ? -8.312 20.969 -0.526 1 75.56 271 THR A CA 1
ATOM 2126 C C . THR A 1 271 ? -8.531 19.5 -0.903 1 75.56 271 THR A C 1
ATOM 2128 O O . THR A 1 271 ? -8.102 19.062 -1.969 1 75.56 271 THR A O 1
ATOM 2131 N N . GLY A 1 272 ? -9.188 18.797 0.01 1 71.56 272 GLY A N 1
ATOM 2132 C CA . GLY A 1 272 ? -9.438 17.391 -0.253 1 71.56 272 GLY A CA 1
ATOM 2133 C C . GLY A 1 272 ? -8.258 16.5 0.095 1 71.56 272 GLY A C 1
ATOM 2134 O O . GLY A 1 272 ? -8.219 15.328 -0.289 1 71.56 272 GLY A O 1
ATOM 2135 N N . SER A 1 273 ? -7.305 17.094 0.758 1 70 273 SER A N 1
ATOM 2136 C CA . SER A 1 273 ? -6.156 16.297 1.177 1 70 273 SER A CA 1
ATOM 2137 C C . SER A 1 273 ? -6.52 15.375 2.338 1 70 273 SER A C 1
ATOM 2139 O O . SER A 1 273 ? -7.43 15.672 3.111 1 70 273 SER A O 1
ATOM 2141 N N . LYS A 1 274 ? -5.84 14.25 2.422 1 64.69 274 LYS A N 1
ATOM 2142 C CA . LYS A 1 274 ? -6.121 13.289 3.484 1 64.69 274 LYS A CA 1
ATOM 2143 C C . LYS A 1 274 ? -5.184 13.484 4.672 1 64.69 274 LYS A C 1
ATOM 2145 O O . LYS A 1 274 ? -4.172 14.18 4.559 1 64.69 274 LYS A O 1
ATOM 2150 N N . SER A 1 275 ? -5.758 13.055 5.812 1 65.25 275 SER A N 1
ATOM 2151 C CA . SER A 1 275 ? -4.926 13.117 7.008 1 65.25 275 SER A CA 1
ATOM 2152 C C . SER A 1 275 ? -3.699 12.219 6.875 1 65.25 275 SER A C 1
ATOM 2154 O O . SER A 1 275 ? -3.67 11.32 6.031 1 65.25 275 SER A O 1
ATOM 2156 N N . SER A 1 276 ? -2.617 12.656 7.555 1 63.84 276 SER A N 1
ATOM 2157 C CA . SER A 1 276 ? -1.395 11.867 7.555 1 63.84 276 SER A CA 1
ATOM 2158 C C . SER A 1 276 ? -1.233 11.102 8.867 1 63.84 276 SER A C 1
ATOM 2160 O O . SER A 1 276 ? -0.482 11.516 9.75 1 63.84 276 SER A O 1
ATOM 2162 N N . PRO A 1 277 ? -1.934 9.969 8.852 1 70.25 277 PRO A N 1
ATOM 2163 C CA . PRO A 1 277 ? -1.798 9.188 10.086 1 70.25 277 PRO A CA 1
ATOM 2164 C C . PRO A 1 277 ? -0.397 8.609 10.266 1 70.25 277 PRO A C 1
ATOM 2166 O O . PRO A 1 277 ? 0.332 8.438 9.281 1 70.25 277 PRO A O 1
ATOM 2169 N N . LEU A 1 278 ? -0.059 8.508 11.562 1 70.31 278 LEU A N 1
ATOM 2170 C CA . LEU A 1 278 ? 1.199 7.84 11.883 1 70.31 278 LEU A CA 1
ATOM 2171 C C . LEU A 1 278 ? 0.973 6.359 12.164 1 70.31 278 LEU A C 1
ATOM 2173 O O . LEU A 1 278 ? 0.326 6.004 13.148 1 70.31 278 LEU A O 1
ATOM 2177 N N . PHE A 1 279 ? 1.412 5.598 11.195 1 76.56 279 PHE A N 1
ATOM 2178 C CA . PHE A 1 279 ? 1.305 4.156 11.391 1 76.56 279 PHE A CA 1
ATOM 2179 C C . PHE A 1 279 ? 2.5 3.436 10.781 1 76.56 279 PHE A C 1
ATOM 2181 O O . PHE A 1 279 ? 3.227 4.008 9.969 1 76.56 279 PHE A O 1
ATOM 2188 N N . THR A 1 280 ? 2.725 2.293 11.344 1 76.19 280 THR A N 1
ATOM 2189 C CA . THR A 1 280 ? 3.74 1.396 10.805 1 76.19 280 THR A CA 1
ATOM 2190 C C . THR A 1 280 ? 3.098 0.156 10.195 1 76.19 280 THR A C 1
ATOM 2192 O O . THR A 1 280 ? 2.266 -0.497 10.828 1 76.19 280 THR A O 1
ATOM 2195 N N . CYS A 1 281 ? 3.404 -0.085 8.914 1 79.31 281 CYS A N 1
ATOM 2196 C CA . CYS A 1 281 ? 2.938 -1.252 8.172 1 79.31 281 CYS A CA 1
ATOM 2197 C C . CYS A 1 281 ? 4.047 -1.825 7.301 1 79.31 281 CYS A C 1
ATOM 2199 O O . CYS A 1 281 ? 4.648 -1.105 6.5 1 79.31 281 CYS A O 1
ATOM 2201 N N . PRO A 1 282 ? 4.277 -3.043 7.461 1 76.62 282 PRO A N 1
ATOM 2202 C CA . PRO A 1 282 ? 5.363 -3.625 6.668 1 76.62 282 PRO A CA 1
ATOM 2203 C C . PRO A 1 282 ? 5.164 -3.436 5.164 1 76.62 282 PRO A C 1
ATOM 2205 O O . PRO A 1 282 ? 4.035 -3.516 4.672 1 76.62 282 PRO A O 1
ATOM 2208 N N . SER A 1 283 ? 6.25 -3.207 4.359 1 68.81 283 SER A N 1
ATOM 2209 C CA . SER A 1 283 ? 6.219 -2.85 2.945 1 68.81 283 SER A CA 1
ATOM 2210 C C . SER A 1 283 ? 5.633 -3.977 2.102 1 68.81 283 SER A C 1
ATOM 2212 O O . SER A 1 283 ? 5.031 -3.727 1.057 1 68.81 283 SER A O 1
ATOM 2214 N N . ASN A 1 284 ? 5.746 -5.289 2.465 1 66.12 284 ASN A N 1
ATOM 2215 C CA . ASN A 1 284 ? 5.305 -6.395 1.618 1 66.12 284 ASN A CA 1
ATOM 2216 C C . ASN A 1 284 ? 3.896 -6.852 1.981 1 66.12 284 ASN A C 1
ATOM 2218 O O . ASN A 1 284 ? 3.42 -7.871 1.477 1 66.12 284 ASN A O 1
ATOM 2222 N N . SER A 1 285 ? 3.311 -6.031 2.846 1 75.56 285 SER A N 1
ATOM 2223 C CA . SER A 1 285 ? 1.95 -6.406 3.219 1 75.56 285 SER A CA 1
ATOM 2224 C C . SER A 1 285 ? 0.938 -5.906 2.193 1 75.56 285 SER A C 1
ATOM 2226 O O . SER A 1 285 ? 1.153 -4.875 1.553 1 75.56 285 SER A O 1
ATOM 2228 N N . ALA A 1 286 ? -0.109 -6.789 1.995 1 73.19 286 ALA A N 1
ATOM 2229 C CA . ALA A 1 286 ? -1.221 -6.32 1.17 1 73.19 286 ALA A CA 1
ATOM 2230 C C . ALA A 1 286 ? -1.939 -5.148 1.831 1 73.19 286 ALA A C 1
ATOM 2232 O O . ALA A 1 286 ? -2.213 -4.137 1.183 1 73.19 286 ALA A O 1
ATOM 2233 N N . TYR A 1 287 ? -2.27 -5.34 3.066 1 80 287 TYR A N 1
ATOM 2234 C CA . TYR A 1 287 ? -2.844 -4.273 3.879 1 80 287 TYR A CA 1
ATOM 2235 C C . TYR A 1 287 ? -2.654 -4.559 5.363 1 80 287 TYR A C 1
ATOM 2237 O O . TYR A 1 287 ? -2.33 -5.684 5.75 1 80 287 TYR A O 1
ATOM 2245 N N . CYS A 1 288 ? -2.725 -3.52 6.109 1 85.94 288 CYS A N 1
ATOM 2246 C CA . CYS A 1 288 ? -2.725 -3.615 7.566 1 85.94 288 CYS A CA 1
ATOM 2247 C C . CYS A 1 288 ? -4.07 -3.189 8.141 1 85.94 288 CYS A C 1
ATOM 2249 O O . CYS A 1 288 ? -4.809 -2.43 7.508 1 85.94 288 CYS A O 1
ATOM 2251 N N . LEU A 1 289 ? -4.414 -3.838 9.281 1 89.44 289 LEU A N 1
ATOM 2252 C CA . LEU A 1 289 ? -5.695 -3.557 9.914 1 89.44 289 LEU A CA 1
ATOM 2253 C C . LEU A 1 289 ? -5.52 -3.328 11.414 1 89.44 289 LEU A C 1
ATOM 2255 O O . LEU A 1 289 ? -4.734 -4.023 12.062 1 89.44 289 LEU A O 1
ATOM 2259 N N . TRP A 1 290 ? -6.188 -2.34 11.93 1 91.12 290 TRP A N 1
ATOM 2260 C CA . TRP A 1 290 ? -6.227 -2.043 13.359 1 91.12 290 TRP A CA 1
ATOM 2261 C C . TRP A 1 290 ? -7.66 -2.025 13.875 1 91.12 290 TRP A C 1
ATOM 2263 O O . TRP A 1 290 ? -8.477 -1.215 13.43 1 91.12 290 TRP A O 1
ATOM 2273 N N . LYS A 1 291 ? -7.91 -2.861 14.844 1 90.94 291 LYS A N 1
ATOM 2274 C CA . LYS A 1 291 ? -9.25 -2.973 15.414 1 90.94 291 LYS A CA 1
ATOM 2275 C C . LYS A 1 291 ? -9.367 -2.162 16.703 1 90.94 291 LYS A C 1
ATOM 2277 O O . LYS A 1 291 ? -8.359 -1.8 17.312 1 90.94 291 LYS A O 1
ATOM 2282 N N . ASN A 1 292 ? -10.578 -1.749 17.031 1 90.12 292 ASN A N 1
ATOM 2283 C CA . ASN A 1 292 ? -10.914 -1.098 18.297 1 90.12 292 ASN A CA 1
ATOM 2284 C C . ASN A 1 292 ? -10.195 0.243 18.453 1 90.12 292 ASN A C 1
ATOM 2286 O O . ASN A 1 292 ? -9.586 0.519 19.484 1 90.12 292 ASN A O 1
ATOM 2290 N N . VAL A 1 293 ? -10.125 0.929 17.391 1 89.81 293 VAL A N 1
ATOM 2291 C CA . VAL A 1 293 ? -9.625 2.299 17.438 1 89.81 293 VAL A CA 1
ATOM 2292 C C . VAL A 1 293 ? -10.75 3.244 17.859 1 89.81 293 VAL A C 1
ATOM 2294 O O . VAL A 1 293 ? -11.789 3.311 17.219 1 89.81 293 VAL A O 1
ATOM 2297 N N . THR A 1 294 ? -10.484 3.916 18.922 1 90.31 294 THR A N 1
ATOM 2298 C CA . THR A 1 294 ? -11.508 4.805 19.469 1 90.31 294 THR A CA 1
ATOM 2299 C C . THR A 1 294 ? -11.203 6.258 19.125 1 90.31 294 THR A C 1
ATOM 2301 O O . THR A 1 294 ? -10.039 6.672 19.141 1 90.31 294 THR A O 1
ATOM 2304 N N . TYR A 1 295 ? -12.188 6.992 18.75 1 91.81 295 TYR A N 1
ATOM 2305 C CA . TYR A 1 295 ? -12.062 8.422 18.516 1 91.81 295 TYR A CA 1
ATOM 2306 C C . TYR A 1 295 ? -13.391 9.133 18.734 1 91.81 295 TYR A C 1
ATOM 2308 O O . TYR A 1 295 ? -14.398 8.5 19.062 1 91.81 295 TYR A O 1
ATOM 2316 N N . ILE A 1 296 ? -13.383 10.438 18.734 1 95.44 296 ILE A N 1
ATOM 2317 C CA . ILE A 1 296 ? -14.578 11.25 18.906 1 95.44 296 ILE A CA 1
ATOM 2318 C C . ILE A 1 296 ? -14.992 11.859 17.562 1 95.44 296 ILE A C 1
ATOM 2320 O O . ILE A 1 296 ? -14.18 12.477 16.875 1 95.44 296 ILE A O 1
ATOM 2324 N N . SER A 1 297 ? -16.172 11.547 17.188 1 96.12 297 SER A N 1
ATOM 2325 C CA . SER A 1 297 ? -16.734 12.18 16 1 96.12 297 SER A CA 1
ATOM 2326 C C . SER A 1 297 ? -17.609 13.375 16.375 1 96.12 297 SER A C 1
ATOM 2328 O O . SER A 1 297 ? -18.391 13.312 17.328 1 96.12 297 SER A O 1
ATOM 2330 N N . THR A 1 298 ? -17.422 14.445 15.68 1 97.19 298 THR A N 1
ATOM 2331 C CA . THR A 1 298 ? -18.172 15.664 15.922 1 97.19 298 THR A CA 1
ATOM 2332 C C . THR A 1 298 ? -19.094 15.977 14.742 1 97.19 298 THR A C 1
ATOM 2334 O O . THR A 1 298 ? -18.688 15.875 13.586 1 97.19 298 THR A O 1
ATOM 2337 N N . ASN A 1 299 ? -20.266 16.25 15.031 1 95.88 299 ASN A N 1
ATOM 2338 C CA . ASN A 1 299 ? -21.234 16.688 14.039 1 95.88 299 ASN A CA 1
ATOM 2339 C C . ASN A 1 299 ? -21.828 18.047 14.391 1 95.88 299 ASN A C 1
ATOM 2341 O O . ASN A 1 299 ? -21.766 18.469 15.547 1 95.88 299 ASN A O 1
ATOM 2345 N N . MET A 1 300 ? -22.297 18.688 13.375 1 96.38 300 MET A N 1
ATOM 2346 C CA . MET A 1 300 ? -22.922 20.016 13.539 1 96.38 300 MET A CA 1
ATOM 2347 C C . MET A 1 300 ? -24.406 19.953 13.203 1 96.38 300 MET A C 1
ATOM 2349 O O . MET A 1 300 ? -24.797 19.391 12.18 1 96.38 300 MET A O 1
ATOM 2353 N N . THR A 1 301 ? -25.234 20.406 14.102 1 95.62 301 THR A N 1
ATOM 2354 C CA . THR A 1 301 ? -26.672 20.531 13.867 1 95.62 301 THR A CA 1
ATOM 2355 C C . THR A 1 301 ? -27.094 22 13.852 1 95.62 301 THR A C 1
ATOM 2357 O O . THR A 1 301 ? -26.766 22.75 14.773 1 95.62 301 THR A O 1
ATOM 2360 N N . CYS A 1 302 ? -27.734 22.344 12.781 1 95.62 302 CYS A N 1
ATOM 2361 C CA . CYS A 1 302 ? -28.156 23.734 12.617 1 95.62 302 CYS A CA 1
ATOM 2362 C C . CYS A 1 302 ? -29.656 23.844 12.438 1 95.62 302 CYS A C 1
ATOM 2364 O O . CYS A 1 302 ? -30.266 23.016 11.766 1 95.62 302 CYS A O 1
ATOM 2366 N N . ASN A 1 303 ? -30.25 24.828 13.117 1 95.12 303 ASN A N 1
ATOM 2367 C CA . ASN A 1 303 ? -31.672 25.125 12.977 1 95.12 303 ASN A CA 1
ATOM 2368 C C . ASN A 1 303 ? -31.906 26.562 12.523 1 95.12 303 ASN A C 1
ATOM 2370 O O . ASN A 1 303 ? -31.188 27.469 12.953 1 95.12 303 ASN A O 1
ATOM 2374 N N . THR A 1 304 ? -32.906 26.688 11.633 1 94.69 304 THR A N 1
ATOM 2375 C CA . THR A 1 304 ? -33.25 28.031 11.195 1 94.69 304 THR A CA 1
ATOM 2376 C C . THR A 1 304 ? -33.875 28.828 12.336 1 94.69 304 THR A C 1
ATOM 2378 O O . THR A 1 304 ? -34.719 28.297 13.078 1 94.69 304 THR A O 1
ATOM 2381 N N . ILE A 1 305 ? -33.531 30.062 12.461 1 95.94 305 ILE A N 1
ATOM 2382 C CA . ILE A 1 305 ? -34.031 30.875 13.562 1 95.94 305 ILE A CA 1
ATOM 2383 C C . ILE A 1 305 ? -34.531 32.219 13.031 1 95.94 305 ILE A C 1
ATOM 2385 O O . ILE A 1 305 ? -34.188 32.625 11.914 1 95.94 305 ILE A O 1
ATOM 2389 N N . SER A 1 306 ? -35.281 32.875 13.945 1 94.81 306 SER A N 1
ATOM 2390 C CA . SER A 1 306 ? -35.812 34.219 13.617 1 94.81 306 SER A CA 1
ATOM 2391 C C . SER A 1 306 ? -34.875 35.312 14.102 1 94.81 306 SER A C 1
ATOM 2393 O O . SER A 1 306 ? -34.375 35.25 15.234 1 94.81 306 SER A O 1
ATOM 2395 N N . PRO A 1 307 ? -34.625 36.281 13.281 1 95.06 307 PRO A N 1
ATOM 2396 C CA . PRO A 1 307 ? -33.75 37.375 13.656 1 95.06 307 PRO A CA 1
ATOM 2397 C C . PRO A 1 307 ? -34.344 38.312 14.695 1 95.06 307 PRO A C 1
ATOM 2399 O O . PRO A 1 307 ? -33.656 39.125 15.312 1 95.06 307 PRO A O 1
ATOM 2402 N N . ASP A 1 308 ? -35.688 38.25 14.945 1 92.69 308 ASP A N 1
ATOM 2403 C CA . ASP A 1 308 ? -36.406 39.188 15.805 1 92.69 308 ASP A CA 1
ATOM 2404 C C . ASP A 1 308 ? -36.094 38.938 17.281 1 92.69 308 ASP A C 1
ATOM 2406 O O . ASP A 1 308 ? -36.031 39.875 18.078 1 92.69 308 ASP A O 1
ATOM 2410 N N . GLU A 1 309 ? -35.781 37.75 17.672 1 90.62 309 GLU A N 1
ATOM 2411 C CA . GLU A 1 309 ? -35.656 37.438 19.094 1 90.62 309 GLU A CA 1
ATOM 2412 C C . GLU A 1 309 ? -34.312 36.844 19.391 1 90.62 309 GLU A C 1
ATOM 2414 O O . GLU A 1 309 ? -33.906 36.719 20.562 1 90.62 309 GLU A O 1
ATOM 2419 N N . THR A 1 310 ? -33.594 36.562 18.422 1 95.31 310 THR A N 1
ATOM 2420 C CA . THR A 1 310 ? -32.344 35.875 18.656 1 95.31 310 THR A CA 1
ATOM 2421 C C . THR A 1 310 ? -31.219 36.875 18.891 1 95.31 310 THR A C 1
ATOM 2423 O O . THR A 1 310 ? -31.031 37.812 18.094 1 95.31 310 THR A O 1
ATOM 2426 N N . ALA A 1 311 ? -30.5 36.656 20 1 95.38 311 ALA A N 1
ATOM 2427 C CA . ALA A 1 311 ? -29.422 37.562 20.359 1 95.38 311 ALA A CA 1
ATOM 2428 C C . ALA A 1 311 ? -28.047 36.969 20.047 1 95.38 311 ALA A C 1
ATOM 2430 O O . ALA A 1 311 ? -27.922 35.75 19.938 1 95.38 311 ALA A O 1
ATOM 2431 N N . ILE A 1 312 ? -27.078 37.844 19.781 1 95.62 312 ILE A N 1
ATOM 2432 C CA . ILE A 1 312 ? -25.688 37.469 19.578 1 95.62 312 ILE A CA 1
ATOM 2433 C C . ILE A 1 312 ? -24.797 38.219 20.562 1 95.62 312 ILE A C 1
ATOM 2435 O O . ILE A 1 312 ? -25.203 39.25 21.125 1 95.62 312 ILE A O 1
ATOM 2439 N N . VAL A 1 313 ? -23.641 37.625 20.781 1 94.12 313 VAL A N 1
ATOM 2440 C CA . VAL A 1 313 ? -22.641 38.344 21.594 1 94.12 313 VAL A CA 1
ATOM 2441 C C . VAL A 1 313 ? -21.922 39.375 20.734 1 94.12 313 VAL A C 1
ATOM 2443 O O . VAL A 1 313 ? -21.375 39.062 19.672 1 94.12 313 VAL A O 1
ATOM 2446 N N . ASN A 1 314 ? -22.031 40.594 21.031 1 85.62 314 ASN A N 1
ATOM 2447 C CA . ASN A 1 314 ? -21.375 41.688 20.344 1 85.62 314 ASN A CA 1
ATOM 2448 C C . ASN A 1 314 ? -20.172 42.219 21.125 1 85.62 314 ASN A C 1
ATOM 2450 O O . ASN A 1 314 ? -20.328 42.688 22.266 1 85.62 314 ASN A O 1
ATOM 2454 N N . ARG A 1 315 ? -18.969 41.938 20.516 1 76.44 315 ARG A N 1
ATOM 2455 C CA . ARG A 1 315 ? -17.766 42.375 21.219 1 76.44 315 ARG A CA 1
ATOM 2456 C C . ARG A 1 315 ? -17.234 43.656 20.641 1 76.44 315 ARG A C 1
ATOM 2458 O O . ARG A 1 315 ? -17.016 43.781 19.438 1 76.44 315 ARG A O 1
ATOM 2465 N N . TRP A 1 316 ? -17.219 44.656 21.5 1 63.66 316 TRP A N 1
ATOM 2466 C CA . TRP A 1 316 ? -16.562 45.906 21.188 1 63.66 316 TRP A CA 1
ATOM 2467 C C . TRP A 1 316 ? -15.383 46.156 22.125 1 63.66 316 TRP A C 1
ATOM 2469 O O . TRP A 1 316 ? -15.578 46.594 23.266 1 63.66 316 TRP A O 1
ATOM 2479 N N . GLY A 1 317 ? -14.281 45.875 21.672 1 59.25 317 GLY A N 1
ATOM 2480 C CA . GLY A 1 317 ? -13.141 45.969 22.562 1 59.25 317 GLY A CA 1
ATOM 2481 C C . GLY A 1 317 ? -13.203 45 23.719 1 59.25 317 GLY A C 1
ATOM 2482 O O . GLY A 1 317 ? -13.297 43.781 23.5 1 59.25 317 GLY A O 1
ATOM 2483 N N . THR A 1 318 ? -13.234 45.562 24.891 1 65.5 318 THR A N 1
ATOM 2484 C CA . THR A 1 318 ? -13.281 44.75 26.109 1 65.5 318 THR A CA 1
ATOM 2485 C C . THR A 1 318 ? -14.719 44.594 26.609 1 65.5 318 THR A C 1
ATOM 2487 O O . THR A 1 318 ? -14.984 43.812 27.516 1 65.5 318 THR A O 1
ATOM 2490 N N . THR A 1 319 ? -15.594 45.375 26 1 73.88 319 THR A N 1
ATOM 2491 C CA . THR A 1 319 ? -16.969 45.344 26.469 1 73.88 319 THR A CA 1
ATOM 2492 C C . THR A 1 319 ? -17.781 44.312 25.672 1 73.88 319 THR A C 1
ATOM 2494 O O . THR A 1 319 ? -17.641 44.219 24.453 1 73.88 319 THR A O 1
ATOM 2497 N N . ARG A 1 320 ? -18.547 43.5 26.516 1 80.69 320 ARG A N 1
ATOM 2498 C CA . ARG A 1 320 ? -19.406 42.5 25.922 1 80.69 320 ARG A CA 1
ATOM 2499 C C . ARG A 1 320 ? -20.875 42.844 26.109 1 80.69 320 ARG A C 1
ATOM 2501 O O . ARG A 1 320 ? -21.312 43.156 27.219 1 80.69 320 ARG A O 1
ATOM 2508 N N . THR A 1 321 ? -21.516 43 24.953 1 84.69 321 THR A N 1
ATOM 2509 C CA . THR A 1 321 ? -22.938 43.25 25.031 1 84.69 321 THR A CA 1
ATOM 2510 C C . THR A 1 321 ? -23.703 42.219 24.188 1 84.69 321 THR A C 1
ATOM 2512 O O . THR A 1 321 ? -23.109 41.469 23.438 1 84.69 321 THR A O 1
ATOM 2515 N N . VAL A 1 322 ? -24.953 42.062 24.5 1 92.06 322 VAL A N 1
ATOM 2516 C CA . VAL A 1 322 ? -25.844 41.25 23.703 1 92.06 322 VAL A CA 1
ATOM 2517 C C . VAL A 1 322 ? -26.719 42.125 22.828 1 92.06 322 VAL A C 1
ATOM 2519 O O . VAL A 1 322 ? -27.203 43.156 23.25 1 92.06 322 VAL A O 1
ATOM 2522 N N . VAL A 1 323 ? -26.766 41.781 21.594 1 94.06 323 VAL A N 1
ATOM 2523 C CA . VAL A 1 323 ? -27.578 42.562 20.641 1 94.06 323 VAL A CA 1
ATOM 2524 C C . VAL A 1 323 ? -28.422 41.594 19.812 1 94.06 323 VAL A C 1
ATOM 2526 O O . VAL A 1 323 ? -27.969 40.5 19.469 1 94.06 323 VAL A O 1
ATOM 2529 N N . VAL A 1 324 ? -29.609 42 19.531 1 95.62 324 VAL A N 1
ATOM 2530 C CA . VAL A 1 324 ? -30.484 41.188 18.719 1 95.62 324 VAL A CA 1
ATOM 2531 C C . VAL A 1 324 ? -30.078 41.281 17.25 1 95.62 324 VAL A C 1
ATOM 2533 O O . VAL A 1 324 ? -29.594 42.312 16.797 1 95.62 324 VAL A O 1
ATOM 2536 N N . LEU A 1 325 ? -30.328 40.25 16.469 1 96.31 325 LEU A N 1
ATOM 2537 C CA . LEU A 1 325 ? -29.859 40.125 15.094 1 96.31 325 LEU A CA 1
ATOM 2538 C C . LEU A 1 325 ? -30.391 41.25 14.227 1 96.31 325 LEU A C 1
ATOM 2540 O O . LEU A 1 325 ? -29.656 41.844 13.422 1 96.31 325 LEU A O 1
ATOM 2544 N N . LYS A 1 326 ? -31.625 41.562 14.406 1 95.06 326 LYS A N 1
ATOM 2545 C CA . LYS A 1 326 ? -32.219 42.594 13.578 1 95.06 326 LYS A CA 1
ATOM 2546 C C . LYS A 1 326 ? -31.562 43.969 13.82 1 95.06 326 LYS A C 1
ATOM 2548 O O . LYS A 1 326 ? -31.469 44.781 12.906 1 95.06 326 LYS A O 1
ATOM 2553 N N . GLU A 1 327 ? -31.109 44.188 15.023 1 93.94 327 GLU A N 1
ATOM 2554 C CA . GLU A 1 327 ? -30.453 45.438 15.375 1 93.94 327 GLU A CA 1
ATOM 2555 C C . GLU A 1 327 ? -28.984 45.438 14.961 1 93.94 327 GLU A C 1
ATOM 2557 O O . GLU A 1 327 ? -28.391 46.5 14.766 1 93.94 327 GLU A O 1
ATOM 2562 N N . PHE A 1 328 ? -28.453 44.25 14.875 1 93.75 328 PHE A N 1
ATOM 2563 C CA . PHE A 1 328 ? -27.047 44.125 14.492 1 93.75 328 PHE A CA 1
ATOM 2564 C C . PHE A 1 328 ? -26.891 44.219 12.984 1 93.75 328 PHE A C 1
ATOM 2566 O O . PHE A 1 328 ? -25.969 44.906 12.508 1 93.75 328 PHE A O 1
ATOM 2573 N N . PHE A 1 329 ? -27.781 43.594 12.266 1 95.38 329 PHE A N 1
ATOM 2574 C CA . PHE A 1 329 ? -27.672 43.594 10.812 1 95.38 329 PHE A CA 1
ATOM 2575 C C . PHE A 1 329 ? -28.547 44.688 10.203 1 95.38 329 PHE A C 1
ATOM 2577 O O . PHE A 1 329 ? -29.484 44.406 9.469 1 95.38 329 PHE A O 1
ATOM 2584 N N . THR A 1 330 ? -28.062 45.844 10.438 1 93.44 330 THR A N 1
ATOM 2585 C CA . THR A 1 330 ? -28.656 47.031 9.797 1 93.44 330 THR A CA 1
ATOM 2586 C C . THR A 1 330 ? -27.922 47.375 8.5 1 93.44 330 THR A C 1
ATOM 2588 O O . THR A 1 330 ? -26.812 46.875 8.266 1 93.44 330 THR A O 1
ATOM 2591 N N . ALA A 1 331 ? -28.531 48.188 7.672 1 93.44 331 ALA A N 1
ATOM 2592 C CA . ALA A 1 331 ? -27.891 48.594 6.422 1 93.44 331 ALA A CA 1
ATOM 2593 C C . ALA A 1 331 ? -26.562 49.281 6.691 1 93.44 331 ALA A C 1
ATOM 2595 O O . ALA A 1 331 ? -25.594 49.125 5.941 1 93.44 331 ALA A O 1
ATOM 2596 N N . PHE A 1 332 ? -26.547 50 7.758 1 91.81 332 PHE A N 1
ATOM 2597 C CA . PHE A 1 332 ? -25.344 50.719 8.133 1 91.81 332 PHE A CA 1
ATOM 2598 C C . PHE A 1 332 ? -24.219 49.781 8.492 1 91.81 332 PHE A C 1
ATOM 2600 O O . PHE A 1 332 ? -23.094 49.906 7.988 1 91.81 332 PHE A O 1
ATOM 2607 N N . ASN A 1 333 ? -24.5 48.812 9.344 1 90.06 333 ASN A N 1
ATOM 2608 C CA . ASN A 1 333 ? -23.469 47.875 9.805 1 90.06 333 ASN A CA 1
ATOM 2609 C C . ASN A 1 333 ? -22.969 47 8.664 1 90.06 333 ASN A C 1
ATOM 2611 O O . ASN A 1 333 ? -21.781 46.719 8.578 1 90.06 333 ASN A O 1
ATOM 2615 N N . ILE A 1 334 ? -23.797 46.562 7.828 1 91.44 334 ILE A N 1
ATOM 2616 C CA . ILE A 1 334 ? -23.438 45.656 6.742 1 91.44 334 ILE A CA 1
ATOM 2617 C C . ILE A 1 334 ? -22.547 46.375 5.742 1 91.44 334 ILE A C 1
ATOM 2619 O O . ILE A 1 334 ? -21.594 45.781 5.215 1 91.44 334 ILE A O 1
ATOM 2623 N N . SER A 1 335 ? -22.766 47.656 5.48 1 87.75 335 SER A N 1
ATOM 2624 C CA . SER A 1 335 ? -22.047 48.375 4.441 1 87.75 335 SER A CA 1
ATOM 2625 C C . SER A 1 335 ? -20.734 48.969 4.977 1 87.75 335 SER A C 1
ATOM 2627 O O . SER A 1 335 ? -19.797 49.219 4.211 1 87.75 335 SER A O 1
ATOM 2629 N N . THR A 1 336 ? -20.562 49.125 6.277 1 83.44 336 THR A N 1
ATOM 2630 C CA . THR A 1 336 ? -19.422 49.875 6.797 1 83.44 336 THR A CA 1
ATOM 2631 C C . THR A 1 336 ? -18.422 48.938 7.453 1 83.44 336 THR A C 1
ATOM 2633 O O . THR A 1 336 ? -17.234 49.25 7.539 1 83.44 336 THR A O 1
ATOM 2636 N N . ALA A 1 337 ? -18.906 47.875 7.918 1 81.12 337 ALA A N 1
ATOM 2637 C CA . ALA A 1 337 ? -18 47 8.641 1 81.12 337 ALA A CA 1
ATOM 2638 C C . ALA A 1 337 ? -17.094 46.25 7.672 1 81.12 337 ALA A C 1
ATOM 2640 O O . ALA A 1 337 ? -17.578 45.625 6.719 1 81.12 337 ALA A O 1
ATOM 2641 N N . SER A 1 338 ? -15.805 46.281 7.887 1 75 338 SER A N 1
ATOM 2642 C CA . SER A 1 338 ? -14.82 45.688 6.988 1 75 338 SER A CA 1
ATOM 2643 C C . SER A 1 338 ? -14.852 44.156 7.055 1 75 338 SER A C 1
ATOM 2645 O O . SER A 1 338 ? -14.438 43.5 6.113 1 75 338 SER A O 1
ATOM 2647 N N . ASP A 1 339 ? -15.367 43.688 8.133 1 77.88 339 ASP A N 1
ATOM 2648 C CA . ASP A 1 339 ? -15.305 42.219 8.297 1 77.88 339 ASP A CA 1
ATOM 2649 C C . ASP A 1 339 ? -16.672 41.594 8.031 1 77.88 339 ASP A C 1
ATOM 2651 O O . ASP A 1 339 ? -16.922 40.469 8.445 1 77.88 339 ASP A O 1
ATOM 2655 N N . MET A 1 340 ? -17.516 42.375 7.363 1 86.5 340 MET A N 1
ATOM 2656 C CA . MET A 1 340 ? -18.859 41.875 7.102 1 86.5 340 MET A CA 1
ATOM 2657 C C . MET A 1 340 ? -18.875 41.031 5.84 1 86.5 340 MET A C 1
ATOM 2659 O O . MET A 1 340 ? -19.359 41.438 4.797 1 86.5 340 MET A O 1
ATOM 2663 N N . LYS A 1 341 ? -18.422 39.781 5.973 1 85.81 341 LYS A N 1
ATOM 2664 C CA . LYS A 1 341 ? -18.422 38.812 4.895 1 85.81 341 LYS A CA 1
ATOM 2665 C C . LYS A 1 341 ? -19.312 37.625 5.238 1 85.81 341 LYS A C 1
ATOM 2667 O O . LYS A 1 341 ? -19.359 37.188 6.391 1 85.81 341 LYS A O 1
ATOM 2672 N N . PHE A 1 342 ? -19.891 37.094 4.23 1 87.38 342 PHE A N 1
ATOM 2673 C CA . PHE A 1 342 ? -20.875 36.062 4.457 1 87.38 342 PHE A CA 1
ATOM 2674 C C . PHE A 1 342 ? -20.406 34.75 3.82 1 87.38 342 PHE A C 1
ATOM 2676 O O . PHE A 1 342 ? -19.766 34.75 2.77 1 87.38 342 PHE A O 1
ATOM 2683 N N . PRO A 1 343 ? -20.703 33.656 4.312 1 88.69 343 PRO A N 1
ATOM 2684 C CA . PRO A 1 343 ? -21.469 33.562 5.562 1 88.69 343 PRO A CA 1
ATOM 2685 C C . PRO A 1 343 ? -20.703 34.125 6.762 1 88.69 343 PRO A C 1
ATOM 2687 O O . PRO A 1 343 ? -19.484 33.938 6.855 1 88.69 343 PRO A O 1
ATOM 2690 N N . LYS A 1 344 ? -21.453 34.781 7.633 1 91.06 344 LYS A N 1
ATOM 2691 C CA . LYS A 1 344 ? -20.891 35.375 8.836 1 91.06 344 LYS A CA 1
ATOM 2692 C C . LYS A 1 344 ? -21.188 34.531 10.07 1 91.06 344 LYS A C 1
ATOM 2694 O O . LYS A 1 344 ? -22.297 34 10.227 1 91.06 344 LYS A O 1
ATOM 2699 N N . PHE A 1 345 ? -20.203 34.406 10.906 1 92.81 345 PHE A N 1
ATOM 2700 C CA . PHE A 1 345 ? -20.328 33.594 12.109 1 92.81 345 PHE A CA 1
ATOM 2701 C C . PHE A 1 345 ? -20.266 34.469 13.359 1 92.81 345 PHE A C 1
ATOM 2703 O O . PHE A 1 345 ? -19.438 35.375 13.445 1 92.81 345 PHE A O 1
ATOM 2710 N N . LEU A 1 346 ? -21.203 34.188 14.203 1 93.94 346 LEU A N 1
ATOM 2711 C CA . LEU A 1 346 ? -21.281 34.969 15.445 1 93.94 346 LEU A CA 1
ATOM 2712 C C . LEU A 1 346 ? -21.578 34.031 16.625 1 93.94 346 LEU A C 1
ATOM 2714 O O . LEU A 1 346 ? -22.266 33.031 16.484 1 93.94 346 LEU A O 1
ATOM 2718 N N . TYR A 1 347 ? -21.031 34.438 17.75 1 96.06 347 TYR A N 1
ATOM 2719 C CA . TYR A 1 347 ? -21.391 33.719 18.969 1 96.06 347 TYR A CA 1
ATOM 2720 C C . TYR A 1 347 ? -22.859 33.938 19.312 1 96.06 347 TYR A C 1
ATOM 2722 O O . TYR A 1 347 ? -23.344 35.062 19.266 1 96.06 347 TYR A O 1
ATOM 2730 N N . SER A 1 348 ? -23.531 32.844 19.688 1 96.06 348 SER A N 1
ATOM 2731 C CA . SER A 1 348 ? -24.891 32.969 20.188 1 96.06 348 SER A CA 1
ATOM 2732 C C . SER A 1 348 ? -24.906 33.719 21.516 1 96.06 348 SER A C 1
ATOM 2734 O O . SER A 1 348 ? -23.891 33.781 22.219 1 96.06 348 SER A O 1
ATOM 2736 N N . GLY A 1 349 ? -26.062 34.25 21.812 1 94.5 349 GLY A N 1
ATOM 2737 C CA . GLY A 1 349 ? -26.203 35 23.047 1 94.5 349 GLY A CA 1
ATOM 2738 C C . GLY A 1 349 ? -25.891 34.188 24.281 1 94.5 349 GLY A C 1
ATOM 2739 O O . GLY A 1 349 ? -25.438 34.719 25.297 1 94.5 349 GLY A O 1
ATOM 2740 N N . ASP A 1 350 ? -26.094 32.906 24.25 1 92.56 350 ASP A N 1
ATOM 2741 C CA . ASP A 1 350 ? -25.859 32 25.391 1 92.56 350 ASP A CA 1
ATOM 2742 C C . ASP A 1 350 ? -24.375 31.844 25.656 1 92.56 350 ASP A C 1
ATOM 2744 O O . ASP A 1 350 ? -23.984 31.297 26.703 1 92.56 350 ASP A O 1
ATOM 2748 N N . MET A 1 351 ? -23.531 32.344 24.781 1 94.88 351 MET A N 1
ATOM 2749 C CA . MET A 1 351 ? -22.078 32.188 24.922 1 94.88 351 MET A CA 1
ATOM 2750 C C . MET A 1 351 ? -21.484 33.375 25.656 1 94.88 351 MET A C 1
ATOM 2752 O O . MET A 1 351 ? -20.25 33.531 25.734 1 94.88 351 MET A O 1
ATOM 2756 N N . LEU A 1 352 ? -22.359 34.188 26.188 1 92.31 352 LEU A N 1
ATOM 2757 C CA . LEU A 1 352 ? -21.875 35.375 26.906 1 92.31 352 LEU A CA 1
ATOM 2758 C C . LEU A 1 352 ? -20.906 34.969 28.016 1 92.31 352 LEU A C 1
ATOM 2760 O O . LEU A 1 352 ? -21.188 34.062 28.797 1 92.31 352 LEU A O 1
ATOM 2764 N N . ASN A 1 353 ? -19.734 35.562 28.062 1 89.19 353 ASN A N 1
ATOM 2765 C CA . ASN A 1 353 ? -18.656 35.344 29.031 1 89.19 353 ASN A CA 1
ATOM 2766 C C . ASN A 1 353 ? -17.969 34 28.812 1 89.19 353 ASN A C 1
ATOM 2768 O O . ASN A 1 353 ? -17.219 33.531 29.672 1 89.19 353 ASN A O 1
ATOM 2772 N N . ARG A 1 354 ? -18.297 33.281 27.719 1 92.88 354 ARG A N 1
ATOM 2773 C CA . ARG A 1 354 ? -17.688 31.984 27.422 1 92.88 354 ARG A CA 1
ATOM 2774 C C . ARG A 1 354 ? -17.125 31.969 26 1 92.88 354 ARG A C 1
ATOM 2776 O O . ARG A 1 354 ? -17 30.891 25.406 1 92.88 354 ARG A O 1
ATOM 2783 N N . THR A 1 355 ? -16.984 33.125 25.469 1 92.94 355 THR A N 1
ATOM 2784 C CA . THR A 1 355 ? -16.375 33.188 24.156 1 92.94 355 THR A CA 1
ATOM 2785 C C . THR A 1 355 ? -14.883 32.906 24.234 1 92.94 355 THR A C 1
ATOM 2787 O O . THR A 1 355 ? -14.312 32.844 25.328 1 92.94 355 THR A O 1
ATOM 2790 N N . TYR A 1 356 ? -14.281 32.688 23.156 1 91 356 TYR A N 1
ATOM 2791 C CA . TYR A 1 356 ? -12.852 32.406 23.094 1 91 356 TYR A CA 1
ATOM 2792 C C . TYR A 1 356 ? -12.055 33.469 23.812 1 91 356 TYR A C 1
ATOM 2794 O O . TYR A 1 356 ? -11.141 33.188 24.594 1 91 356 TYR A O 1
ATOM 2802 N N . TRP A 1 357 ? -12.414 34.719 23.625 1 88.88 357 TRP A N 1
ATOM 2803 C CA . TRP A 1 357 ? -11.672 35.875 24.172 1 88.88 357 TRP A CA 1
ATOM 2804 C C . TRP A 1 357 ? -11.883 35.969 25.672 1 88.88 357 TRP A C 1
ATOM 2806 O O . TRP A 1 357 ? -10.961 36.344 26.406 1 88.88 357 TRP A O 1
ATOM 2816 N N . ASP A 1 358 ? -13.07 35.688 26.094 1 90.12 358 ASP A N 1
ATOM 2817 C CA . ASP A 1 358 ? -13.344 35.719 27.516 1 90.12 358 ASP A CA 1
ATOM 2818 C C . ASP A 1 358 ? -12.492 34.688 28.266 1 90.12 358 ASP A C 1
ATOM 2820 O O . ASP A 1 358 ? -11.891 35 29.297 1 90.12 358 ASP A O 1
ATOM 2824 N N . LEU A 1 359 ? -12.461 33.562 27.703 1 91.19 359 LEU A N 1
ATOM 2825 C CA . LEU A 1 359 ? -11.75 32.469 28.359 1 91.19 359 LEU A CA 1
ATOM 2826 C C . LEU A 1 359 ? -10.242 32.656 28.234 1 91.19 359 LEU A C 1
ATOM 2828 O O . LEU A 1 359 ? -9.492 32.312 29.156 1 91.19 359 LEU A O 1
ATOM 2832 N N . ALA A 1 360 ? -9.805 33.188 27.109 1 86.62 360 ALA A N 1
ATOM 2833 C CA . ALA A 1 360 ? -8.375 33.406 26.891 1 86.62 360 ALA A CA 1
ATOM 2834 C C . ALA A 1 360 ? -7.832 34.469 27.859 1 86.62 360 ALA A C 1
ATOM 2836 O O . ALA A 1 360 ? -6.66 34.406 28.234 1 86.62 360 ALA A O 1
ATOM 2837 N N . ASN A 1 361 ? -8.68 35.375 28.297 1 86.56 361 ASN A N 1
ATOM 2838 C CA . ASN A 1 361 ? -8.25 36.469 29.156 1 86.56 361 ASN A CA 1
ATOM 2839 C C . ASN A 1 361 ? -8.617 36.188 30.609 1 86.56 361 ASN A C 1
ATOM 2841 O O . ASN A 1 361 ? -8.484 37.094 31.453 1 86.56 361 ASN A O 1
ATOM 2845 N N . TYR A 1 362 ? -9.047 35 30.812 1 89.06 362 TYR A N 1
ATOM 2846 C CA . TYR A 1 362 ? -9.398 34.688 32.188 1 89.06 362 TYR A CA 1
ATOM 2847 C C . TYR A 1 362 ? -8.164 34.594 33.062 1 89.06 362 TYR A C 1
ATOM 2849 O O . TYR A 1 362 ? -7.145 34.031 32.656 1 89.06 362 TYR A O 1
ATOM 2857 N N . THR A 1 363 ? -8.258 35.188 34.219 1 88.06 363 THR A N 1
ATOM 2858 C CA . THR A 1 363 ? -7.23 35.062 35.25 1 88.06 363 THR A CA 1
ATOM 2859 C C . THR A 1 363 ? -7.793 34.438 36.531 1 88.06 363 THR A C 1
ATOM 2861 O O . THR A 1 363 ? -8.766 34.906 37.094 1 88.06 363 THR A O 1
ATOM 2864 N N . ALA A 1 364 ? -7.176 33.406 36.938 1 87.94 364 ALA A N 1
ATOM 2865 C CA . ALA A 1 364 ? -7.629 32.688 38.125 1 87.94 364 ALA A CA 1
ATOM 2866 C C . ALA A 1 364 ? -7.32 33.469 39.406 1 87.94 364 ALA A C 1
ATOM 2868 O O . ALA A 1 364 ? -6.266 34.125 39.5 1 87.94 364 ALA A O 1
ATOM 2869 N N . PRO A 1 365 ? -8.258 33.375 40.312 1 86.69 365 PRO A N 1
ATOM 2870 C CA . PRO A 1 365 ? -7.969 34.031 41.594 1 86.69 365 PRO A CA 1
ATOM 2871 C C . PRO A 1 365 ? -6.742 33.438 42.312 1 86.69 365 PRO A C 1
ATOM 2873 O O . PRO A 1 365 ? -6.574 32.219 42.344 1 86.69 365 PRO A O 1
ATOM 2876 N N . MET A 1 366 ? -5.922 34.312 42.781 1 87.62 366 MET A N 1
ATOM 2877 C CA . MET A 1 366 ? -4.664 33.875 43.406 1 87.62 366 MET A CA 1
ATOM 2878 C C . MET A 1 366 ? -4.777 33.875 44.906 1 87.62 366 MET A C 1
ATOM 2880 O O . MET A 1 366 ? -5.547 34.656 45.5 1 87.62 366 MET A O 1
ATOM 2884 N N . MET A 1 367 ? -3.992 32.938 45.469 1 86.31 367 MET A N 1
ATOM 2885 C CA . MET A 1 367 ? -3.867 32.938 46.906 1 86.31 367 MET A CA 1
ATOM 2886 C C . MET A 1 367 ? -3.15 34.219 47.406 1 86.31 367 MET A C 1
ATOM 2888 O O . MET A 1 367 ? -2.154 34.625 46.781 1 86.31 367 MET A O 1
ATOM 2892 N N . PRO A 1 368 ? -3.744 34.75 48.469 1 79.25 368 PRO A N 1
ATOM 2893 C CA . PRO A 1 368 ? -3.094 35.969 48.969 1 79.25 368 PRO A CA 1
ATOM 2894 C C . PRO A 1 368 ? -1.633 35.75 49.344 1 79.25 368 PRO A C 1
ATOM 2896 O O . PRO A 1 368 ? -1.33 34.875 50.156 1 79.25 368 PRO A O 1
ATOM 2899 N N . GLY A 1 369 ? -0.724 36.5 48.781 1 78.19 369 GLY A N 1
ATOM 2900 C CA . GLY A 1 369 ? 0.691 36.5 49.125 1 78.19 369 GLY A CA 1
ATOM 2901 C C . GLY A 1 369 ? 1.464 35.406 48.375 1 78.19 369 GLY A C 1
ATOM 2902 O O . GLY A 1 369 ? 2.689 35.344 48.469 1 78.19 369 GLY A O 1
ATOM 2903 N N . LEU A 1 370 ? 0.627 34.5 47.75 1 76.31 370 LEU A N 1
ATOM 2904 C CA . LEU A 1 370 ? 1.299 33.438 47.031 1 76.31 370 LEU A CA 1
ATOM 2905 C C . LEU A 1 370 ? 1.01 33.531 45.531 1 76.31 370 LEU A C 1
ATOM 2907 O O . LEU A 1 370 ? -0.04 34.031 45.125 1 76.31 370 LEU A O 1
ATOM 2911 N N . ASN A 1 371 ? 1.774 33.5 44.656 1 80 371 ASN A N 1
ATOM 2912 C CA . ASN A 1 371 ? 1.601 33.531 43.188 1 80 371 ASN A CA 1
ATOM 2913 C C . ASN A 1 371 ? 1.099 32.219 42.656 1 80 371 ASN A C 1
ATOM 2915 O O . ASN A 1 371 ? 1.604 31.703 41.656 1 80 371 ASN A O 1
ATOM 2919 N N . ILE A 1 372 ? 0.159 31.578 43.438 1 80.5 372 ILE A N 1
ATOM 2920 C CA . ILE A 1 372 ? -0.448 30.312 43.031 1 80.5 372 ILE A CA 1
ATOM 2921 C C . ILE A 1 372 ? -1.969 30.453 43.062 1 80.5 372 ILE A C 1
ATOM 2923 O O . ILE A 1 372 ? -2.537 31.078 43.938 1 80.5 372 ILE A O 1
ATOM 2927 N N . PRO A 1 373 ? -2.605 29.922 42.125 1 84 373 PRO A N 1
ATOM 2928 C CA . PRO A 1 373 ? -4.07 29.969 42.125 1 84 373 PRO A CA 1
ATOM 2929 C C . PRO A 1 373 ? -4.691 29.328 43.375 1 84 373 PRO A C 1
ATOM 2931 O O . PRO A 1 373 ? -4.191 28.312 43.844 1 84 373 PRO A O 1
ATOM 2934 N N . GLU A 1 374 ? -5.805 29.844 43.844 1 85.12 374 GLU A N 1
ATOM 2935 C CA . GLU A 1 374 ? -6.488 29.438 45.062 1 85.12 374 GLU A CA 1
ATOM 2936 C C . GLU A 1 374 ? -6.969 27.984 44.969 1 85.12 374 GLU A C 1
ATOM 2938 O O . GLU A 1 374 ? -7.086 27.297 45.969 1 85.12 374 GLU A O 1
ATOM 2943 N N . ILE A 1 375 ? -7.199 27.531 43.781 1 83.38 375 ILE A N 1
ATOM 2944 C CA . ILE A 1 375 ? -7.781 26.203 43.562 1 83.38 375 ILE A CA 1
ATOM 2945 C C . ILE A 1 375 ? -6.797 25.141 44 1 83.38 375 ILE A C 1
ATOM 2947 O O . ILE A 1 375 ? -7.199 24.016 44.344 1 83.38 375 ILE A O 1
ATOM 2951 N N . PHE A 1 376 ? -5.555 25.469 44.094 1 80.88 376 PHE A N 1
ATOM 2952 C CA . PHE A 1 376 ? -4.539 24.469 44.438 1 80.88 376 PHE A CA 1
ATOM 2953 C C . PHE A 1 376 ? -4.395 24.344 45.969 1 80.88 376 PHE A C 1
ATOM 2955 O O . PHE A 1 376 ? -3.68 23.469 46.438 1 80.88 376 PHE A O 1
ATOM 2962 N N . ALA A 1 377 ? -4.977 25.297 46.656 1 75.94 377 ALA A N 1
ATOM 2963 C CA . ALA A 1 377 ? -4.977 25.203 48.094 1 75.94 377 ALA A CA 1
ATOM 2964 C C . ALA A 1 377 ? -5.656 23.906 48.562 1 75.94 377 ALA A C 1
ATOM 2966 O O . ALA A 1 377 ? -5.18 23.234 49.5 1 75.94 377 ALA A O 1
ATOM 2967 N N . ASP A 1 378 ? -6.766 23.531 48 1 74.19 378 ASP A N 1
ATOM 2968 C CA . ASP A 1 378 ? -7.449 22.266 48.25 1 74.19 378 ASP A CA 1
ATOM 2969 C C . ASP A 1 378 ? -8 21.672 46.969 1 74.19 378 ASP A C 1
ATOM 2971 O O . ASP A 1 378 ? -9.109 22.016 46.531 1 74.19 378 ASP A O 1
ATOM 2975 N N . GLY A 1 379 ? -7.27 20.891 46.312 1 71.31 379 GLY A N 1
ATOM 2976 C CA . GLY A 1 379 ? -7.629 20.312 45.031 1 71.31 379 GLY A CA 1
ATOM 2977 C C . GLY A 1 379 ? -8.781 19.328 45.125 1 71.31 379 GLY A C 1
ATOM 2978 O O . GLY A 1 379 ? -9.32 18.906 44.094 1 71.31 379 GLY A O 1
ATOM 2979 N N . LYS A 1 380 ? -9.273 19.047 46.312 1 79.56 380 LYS A N 1
ATOM 2980 C CA . LYS A 1 380 ? -10.312 18.047 46.5 1 79.56 380 LYS A CA 1
ATOM 2981 C C . LYS A 1 380 ? -11.656 18.688 46.812 1 79.56 380 LYS A C 1
ATOM 2983 O O . LYS A 1 380 ? -12.672 18 46.938 1 79.56 380 LYS A O 1
ATOM 2988 N N . VAL A 1 381 ? -11.641 20.016 46.844 1 88.62 381 VAL A N 1
ATOM 2989 C CA . VAL A 1 381 ? -12.883 20.719 47.156 1 88.62 381 VAL A CA 1
ATOM 2990 C C . VAL A 1 381 ? -13.461 21.328 45.875 1 88.62 381 VAL A C 1
ATOM 2992 O O . VAL A 1 381 ? -12.734 21.953 45.094 1 88.62 381 VAL A O 1
ATOM 2995 N N . TYR A 1 382 ? -14.773 21.094 45.75 1 91.75 382 TYR A N 1
ATOM 2996 C CA . TYR A 1 382 ? -15.5 21.656 44.625 1 91.75 382 TYR A CA 1
ATOM 2997 C C . TYR A 1 382 ? -15.562 23.172 44.688 1 91.75 382 TYR A C 1
ATOM 2999 O O . TYR A 1 382 ? -15.938 23.734 45.719 1 91.75 382 TYR A O 1
ATOM 3007 N N . ASP A 1 383 ? -15.156 23.922 43.656 1 91.5 383 ASP A N 1
ATOM 3008 C CA . ASP A 1 383 ? -15.242 25.375 43.562 1 91.5 383 ASP A CA 1
ATOM 3009 C C . ASP A 1 383 ? -16.312 25.781 42.531 1 91.5 383 ASP A C 1
ATOM 3011 O O . ASP A 1 383 ? -16.078 25.719 41.344 1 91.5 383 ASP A O 1
ATOM 3015 N N . PRO A 1 384 ? -17.453 26.297 42.938 1 91.25 384 PRO A N 1
ATOM 3016 C CA . PRO A 1 384 ? -18.562 26.609 42.031 1 91.25 384 PRO A CA 1
ATOM 3017 C C . PRO A 1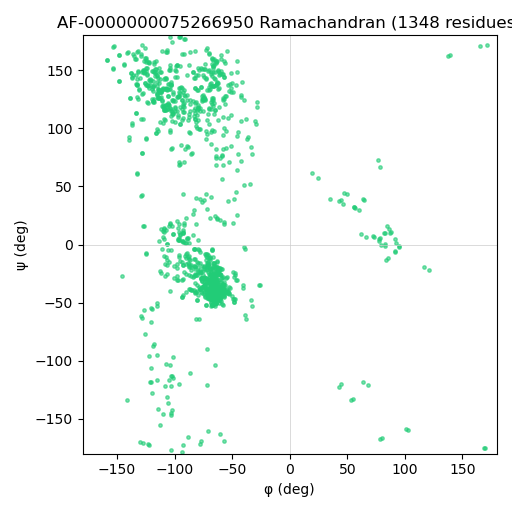 384 ? -18.281 27.812 41.156 1 91.25 384 PRO A C 1
ATOM 3019 O O . PRO A 1 384 ? -19.016 28.062 40.188 1 91.25 384 PRO A O 1
ATOM 3022 N N . ARG A 1 385 ? -17.234 28.609 41.375 1 90.88 385 ARG A N 1
ATOM 3023 C CA . ARG A 1 385 ? -16.922 29.797 40.594 1 90.88 385 ARG A CA 1
ATOM 3024 C C . ARG A 1 385 ? -16.578 29.453 39.156 1 90.88 385 ARG A C 1
ATOM 3026 O O . ARG A 1 385 ? -16.688 30.312 38.281 1 90.88 385 ARG A O 1
ATOM 3033 N N . TYR A 1 386 ? -16.234 28.203 38.906 1 92.25 386 TYR A N 1
ATOM 3034 C CA . TYR A 1 386 ? -15.781 27.812 37.562 1 92.25 386 TYR A CA 1
ATOM 3035 C C . TYR A 1 386 ? -16.938 27.281 36.719 1 92.25 386 TYR A C 1
ATOM 3037 O O . TYR A 1 386 ? -16.844 27.219 35.5 1 92.25 386 TYR A O 1
ATOM 3045 N N . ARG A 1 387 ? -18.062 26.938 37.219 1 94.19 387 ARG A N 1
ATOM 3046 C CA . ARG A 1 387 ? -19.188 26.328 36.531 1 94.19 387 ARG A CA 1
ATOM 3047 C C . ARG A 1 387 ? -19.75 27.25 35.469 1 94.19 387 ARG A C 1
ATOM 3049 O O . ARG A 1 387 ? -20.156 26.797 34.406 1 94.19 387 ARG A O 1
ATOM 3056 N N . PRO A 1 388 ? -19.797 28.562 35.656 1 93.75 388 PRO A N 1
ATOM 3057 C CA . PRO A 1 388 ? -20.422 29.469 34.688 1 93.75 388 PRO A CA 1
ATOM 3058 C C . PRO A 1 388 ? -19.625 29.578 33.406 1 93.75 388 PRO A C 1
ATOM 3060 O O . PRO A 1 388 ? -20.125 30.094 32.406 1 93.75 388 PRO A O 1
ATOM 3063 N N . TYR A 1 389 ? -18.438 29.078 33.406 1 94.88 389 TYR A N 1
ATOM 3064 C CA . TYR A 1 389 ? -17.578 29.266 32.25 1 94.88 389 TYR A CA 1
ATOM 3065 C C . TYR A 1 389 ? -17.703 28.109 31.266 1 94.88 389 TYR A C 1
ATOM 3067 O O . TYR A 1 389 ? -16.969 28.031 30.266 1 94.88 389 TYR A O 1
ATOM 3075 N N . VAL A 1 390 ? -18.609 27.172 31.578 1 96 390 VAL A N 1
ATOM 3076 C CA . VAL A 1 390 ? -18.797 26.047 30.688 1 96 390 VAL A CA 1
ATOM 3077 C C . VAL A 1 390 ? -20.266 25.938 30.281 1 96 390 VAL A C 1
ATOM 3079 O O . VAL A 1 390 ? -21.141 26.438 30.969 1 96 390 VAL A O 1
ATOM 3082 N N . GLY A 1 391 ? -20.5 25.391 29.109 1 95.69 391 GLY A N 1
ATOM 3083 C CA . GLY A 1 391 ? -21.812 25.203 28.531 1 95.69 391 GLY A CA 1
ATOM 3084 C C . GLY A 1 391 ? -21.781 24.797 27.062 1 95.69 391 GLY A C 1
ATOM 3085 O O . GLY A 1 391 ? -20.703 24.578 26.5 1 95.69 391 GLY A O 1
ATOM 3086 N N . ASP A 1 392 ? -22.938 24.719 26.484 1 94.75 392 ASP A N 1
ATOM 3087 C CA . ASP A 1 392 ? -23.016 24.328 25.078 1 94.75 392 ASP A CA 1
ATOM 3088 C C . ASP A 1 392 ? -22.328 25.359 24.188 1 94.75 392 ASP A C 1
ATOM 3090 O O . ASP A 1 392 ? -22.422 26.562 24.422 1 94.75 392 ASP A O 1
ATOM 3094 N N . GLN A 1 393 ? -21.609 24.797 23.266 1 95.25 393 GLN A N 1
ATOM 3095 C CA . GLN A 1 393 ? -21.031 25.672 22.25 1 95.25 393 GLN A CA 1
ATOM 3096 C C . GLN A 1 393 ? -22.047 25.969 21.141 1 95.25 393 GLN A C 1
ATOM 3098 O O . GLN A 1 393 ? -22.484 25.062 20.438 1 95.25 393 GLN A O 1
ATOM 3103 N N . SER A 1 394 ? -22.406 27.219 21.047 1 96.19 394 SER A N 1
ATOM 3104 C CA . SER A 1 394 ? -23.422 27.562 20.047 1 96.19 394 SER A CA 1
ATOM 3105 C C . SER A 1 394 ? -23.016 28.828 19.297 1 96.19 394 SER A C 1
ATOM 3107 O O . SER A 1 394 ? -22.359 29.703 19.844 1 96.19 394 SER A O 1
ATOM 3109 N N . PHE A 1 395 ? -23.375 28.859 18.047 1 96.44 395 PHE A N 1
ATOM 3110 C CA . PHE A 1 395 ? -23.062 30.016 17.203 1 96.44 395 PHE A CA 1
ATOM 3111 C C . PHE A 1 395 ? -24.141 30.219 16.156 1 96.44 395 PHE A C 1
ATOM 3113 O O . PHE A 1 395 ? -25.031 29.375 15.992 1 96.44 395 PHE A O 1
ATOM 3120 N N . ILE A 1 396 ? -24.141 31.375 15.602 1 96.44 396 ILE A N 1
ATOM 3121 C CA . ILE A 1 396 ? -25.109 31.766 14.586 1 96.44 396 ILE A CA 1
ATOM 3122 C C . ILE A 1 396 ? -24.406 31.984 13.25 1 96.44 396 ILE A C 1
ATOM 3124 O O . ILE A 1 396 ? -23.328 32.562 13.195 1 96.44 396 ILE A O 1
ATOM 3128 N N . ILE A 1 397 ? -25.047 31.375 12.242 1 94.81 397 ILE A N 1
ATOM 3129 C CA . ILE A 1 397 ? -24.578 31.625 10.883 1 94.81 397 ILE A CA 1
ATOM 3130 C C . ILE A 1 397 ? -25.547 32.562 10.156 1 94.81 397 ILE A C 1
ATOM 3132 O O . ILE A 1 397 ? -26.75 32.281 10.133 1 94.81 397 ILE A O 1
ATOM 3136 N N . ALA A 1 398 ? -25.031 33.594 9.617 1 94.38 398 ALA A N 1
ATOM 3137 C CA . ALA A 1 398 ? -25.812 34.469 8.75 1 94.38 398 ALA A CA 1
ATOM 3138 C C . ALA A 1 398 ? -25.453 34.25 7.281 1 94.38 398 ALA A C 1
ATOM 3140 O O . ALA A 1 398 ? -24.312 34.438 6.871 1 94.38 398 ALA A O 1
ATOM 3141 N N . TYR A 1 399 ? -26.469 33.812 6.562 1 92.19 399 TYR A N 1
ATOM 3142 C CA . TYR A 1 399 ? -26.281 33.562 5.141 1 92.19 399 TYR A CA 1
ATOM 3143 C C . TYR A 1 399 ? -26.922 34.656 4.297 1 92.19 399 TYR A C 1
ATOM 3145 O O . TYR A 1 399 ? -27.906 35.281 4.703 1 92.19 399 TYR A O 1
ATOM 3153 N N . ASN A 1 400 ? -26.266 34.812 3.141 1 89.44 400 ASN A N 1
ATOM 3154 C CA . ASN A 1 400 ? -27 35.531 2.107 1 89.44 400 ASN A CA 1
ATOM 3155 C C . ASN A 1 400 ? -28.203 34.781 1.615 1 89.44 400 ASN A C 1
ATOM 3157 O O . ASN A 1 400 ? -28.078 33.688 1.065 1 89.44 400 ASN A O 1
ATOM 3161 N N . LYS A 1 401 ? -29.297 35.344 1.777 1 88.44 401 LYS A N 1
ATOM 3162 C CA . LYS A 1 401 ? -30.547 34.656 1.464 1 88.44 401 LYS A CA 1
ATOM 3163 C C . LYS A 1 401 ? -30.656 34.375 -0.032 1 88.44 401 LYS A C 1
ATOM 3165 O O . LYS A 1 401 ? -31.156 33.344 -0.439 1 88.44 401 LYS A O 1
ATOM 3170 N N . THR A 1 402 ? -30.234 35.312 -0.828 1 84.06 402 THR A N 1
ATOM 3171 C CA . THR A 1 402 ? -30.406 35.219 -2.273 1 84.06 402 THR A CA 1
ATOM 3172 C C . THR A 1 402 ? -29.344 34.344 -2.895 1 84.06 402 THR A C 1
ATOM 3174 O O . THR A 1 402 ? -29.641 33.5 -3.744 1 84.06 402 THR A O 1
ATOM 3177 N N . TRP A 1 403 ? -28.109 34.594 -2.502 1 81.44 403 TRP A N 1
ATOM 3178 C CA . TRP A 1 403 ? -27 33.844 -3.07 1 81.44 403 TRP A CA 1
ATOM 3179 C C . TRP A 1 403 ? -26 33.438 -1.987 1 81.44 403 TRP A C 1
ATOM 3181 O O . TRP A 1 403 ? -25.047 34.188 -1.713 1 81.44 403 TRP A O 1
ATOM 3191 N N . GLN A 1 404 ? -26.031 32.281 -1.617 1 78.69 404 GLN A N 1
ATOM 3192 C CA . GLN A 1 404 ? -25.281 31.828 -0.454 1 78.69 404 GLN A CA 1
ATOM 3193 C C . GLN A 1 404 ? -23.781 31.781 -0.738 1 78.69 404 GLN A C 1
ATOM 3195 O O . GLN A 1 404 ? -22.969 31.781 0.188 1 78.69 404 GLN A O 1
ATOM 3200 N N . SER A 1 405 ? -23.422 31.781 -2.006 1 72.19 405 SER A N 1
ATOM 3201 C CA . SER A 1 405 ? -22 31.734 -2.33 1 72.19 405 SER A CA 1
ATOM 3202 C C . SER A 1 405 ? -21.406 33.125 -2.404 1 72.19 405 SER A C 1
ATOM 3204 O O . SER A 1 405 ? -20.188 33.281 -2.426 1 72.19 405 SER A O 1
ATOM 3206 N N . ALA A 1 406 ? -22.312 34.125 -2.389 1 77.19 406 ALA A N 1
ATOM 3207 C CA . ALA A 1 406 ? -21.812 35.5 -2.439 1 77.19 406 ALA A CA 1
ATOM 3208 C C . ALA A 1 406 ? -21.328 35.969 -1.066 1 77.19 406 ALA A C 1
ATOM 3210 O O . ALA A 1 406 ? -22.031 35.812 -0.068 1 77.19 406 ALA A O 1
ATOM 3211 N N . SER A 1 407 ? -20.156 36.562 -1.016 1 81.81 407 SER A N 1
ATOM 3212 C CA . SER A 1 407 ? -19.547 37 0.244 1 81.81 407 SER A CA 1
ATOM 3213 C C . SER A 1 407 ? -20.016 38.375 0.64 1 81.81 407 SER A C 1
ATOM 3215 O O . SER A 1 407 ? -19.875 38.781 1.796 1 81.81 407 SER A O 1
ATOM 3217 N N . PHE A 1 408 ? -20.578 39.125 -0.338 1 86.19 408 PHE A N 1
ATOM 3218 C CA . PHE A 1 408 ? -20.969 40.5 -0.055 1 86.19 408 PHE A CA 1
ATOM 3219 C C . PHE A 1 408 ? -22.438 40.719 -0.4 1 86.19 408 PHE A C 1
ATOM 3221 O O . PHE A 1 408 ? -22.984 40.031 -1.255 1 86.19 408 PHE A O 1
ATOM 3228 N N . LEU A 1 409 ? -22.984 41.594 0.339 1 89.69 409 LEU A N 1
ATOM 3229 C CA . LEU A 1 409 ? -24.359 42 0.073 1 89.69 409 LEU A CA 1
ATOM 3230 C C . LEU A 1 409 ? -24.391 43.406 -0.515 1 89.69 409 LEU A C 1
ATOM 3232 O O . LEU A 1 409 ? -23.375 44.125 -0.474 1 89.69 409 LEU A O 1
ATOM 3236 N N . ASP A 1 410 ? -25.562 43.719 -1.053 1 86.06 410 ASP A N 1
ATOM 3237 C CA . ASP A 1 410 ? -25.734 45.062 -1.591 1 86.06 410 ASP A CA 1
ATOM 3238 C C . ASP A 1 410 ? -25.672 46.125 -0.482 1 86.06 410 ASP A C 1
ATOM 3240 O O . ASP A 1 410 ? -25.906 45.812 0.688 1 86.06 410 ASP A O 1
ATOM 3244 N N . ILE A 1 411 ? -25.312 47.344 -0.769 1 86.06 411 ILE A N 1
ATOM 3245 C CA . ILE A 1 411 ? -25.062 48.438 0.162 1 86.06 411 ILE A CA 1
ATOM 3246 C C . ILE A 1 411 ? -26.297 48.719 1.014 1 86.06 411 ILE A C 1
ATOM 3248 O O . ILE A 1 411 ? -26.203 49.125 2.172 1 86.06 411 ILE A O 1
ATOM 3252 N N . ASN A 1 412 ? -27.547 48.438 0.51 1 89.94 412 ASN A N 1
ATOM 3253 C CA . ASN A 1 412 ? -28.766 48.719 1.25 1 89.94 412 ASN A CA 1
ATOM 3254 C C . ASN A 1 412 ? -29.359 47.469 1.875 1 89.94 412 ASN A C 1
ATOM 3256 O O . ASN A 1 412 ? -30.5 47.469 2.338 1 89.94 412 ASN A O 1
ATOM 3260 N N . SER A 1 413 ? -28.594 46.438 1.961 1 92.94 413 SER A N 1
ATOM 3261 C CA . SER A 1 413 ? -29.094 45.188 2.494 1 92.94 413 SER A CA 1
ATOM 3262 C C . SER A 1 413 ? -29.234 45.25 4.012 1 92.94 413 SER A C 1
ATOM 3264 O O . SER A 1 413 ? -28.484 45.969 4.68 1 92.94 413 SER A O 1
ATOM 3266 N N . THR A 1 414 ? -30.25 44.562 4.547 1 94.38 414 THR A N 1
ATOM 3267 C CA . THR A 1 414 ? -30.5 44.469 5.977 1 94.38 414 THR A CA 1
ATOM 3268 C C . THR A 1 414 ? -30.688 43 6.379 1 94.38 414 THR A C 1
ATOM 3270 O O . THR A 1 414 ? -30.438 42.094 5.578 1 94.38 414 THR A O 1
ATOM 3273 N N . TYR A 1 415 ? -31.141 42.781 7.641 1 95.12 415 TYR A N 1
ATOM 3274 C CA . TYR A 1 415 ? -31.375 41.438 8.156 1 95.12 415 TYR A CA 1
ATOM 3275 C C . TYR A 1 415 ? -32.406 40.719 7.316 1 95.12 415 TYR A C 1
ATOM 3277 O O . TYR A 1 415 ? -32.438 39.469 7.305 1 95.12 415 TYR A O 1
ATOM 3285 N N . LEU A 1 416 ? -33.25 41.438 6.555 1 94.25 416 LEU A N 1
ATOM 3286 C CA . LEU A 1 416 ? -34.281 40.844 5.746 1 94.25 416 LEU A CA 1
ATOM 3287 C C . LEU A 1 416 ? -33.719 40.062 4.562 1 94.25 416 LEU A C 1
ATOM 3289 O O . LEU A 1 416 ? -34.375 39.188 3.994 1 94.25 416 LEU A O 1
ATOM 3293 N N . ASP A 1 417 ? -32.531 40.406 4.242 1 94.44 417 ASP A N 1
ATOM 3294 C CA . ASP A 1 417 ? -31.859 39.781 3.102 1 94.44 417 ASP A CA 1
ATOM 3295 C C . ASP A 1 417 ? -31 38.594 3.547 1 94.44 417 ASP A C 1
ATOM 3297 O O . ASP A 1 417 ? -30.266 38.031 2.742 1 94.44 417 ASP A O 1
ATOM 3301 N N . LEU A 1 418 ? -31.062 38.312 4.789 1 95.06 418 LEU A N 1
ATOM 3302 C CA . LEU A 1 418 ? -30.234 37.25 5.352 1 95.06 418 LEU A CA 1
ATOM 3303 C C . LEU A 1 418 ? -31.078 36.125 5.879 1 95.06 418 LEU A C 1
ATOM 3305 O O . LEU A 1 418 ? -32.25 36.281 6.195 1 95.06 418 LEU A O 1
ATOM 3309 N N . GLU A 1 419 ? -30.547 34.969 5.852 1 94.56 419 GLU A N 1
ATOM 3310 C CA . GLU A 1 419 ? -31.078 33.781 6.531 1 94.56 419 GLU A CA 1
ATOM 3311 C C . GLU A 1 419 ? -30.172 33.375 7.691 1 94.56 419 GLU A C 1
ATOM 3313 O O . GLU A 1 419 ? -28.953 33.375 7.57 1 94.56 419 GLU A O 1
ATOM 3318 N N . PHE A 1 420 ? -30.797 33.125 8.82 1 95.75 420 PHE A N 1
ATOM 3319 C CA . PHE A 1 420 ? -30.031 32.844 10.023 1 95.75 420 PHE A CA 1
ATOM 3320 C C . PHE A 1 420 ? -30.234 31.406 10.492 1 95.75 420 PHE A C 1
ATOM 3322 O O . PHE A 1 420 ? -31.359 30.906 10.469 1 95.75 420 PHE A O 1
ATOM 3329 N N . LYS A 1 421 ? -29.172 30.812 10.914 1 95.94 421 LYS A N 1
ATOM 3330 C CA . LYS A 1 421 ? -29.219 29.484 11.531 1 95.94 421 LYS A CA 1
ATOM 3331 C C . LYS A 1 421 ? -28.438 29.469 12.844 1 95.94 421 LYS A C 1
ATOM 3333 O O . LYS A 1 421 ? -27.359 30.078 12.945 1 95.94 421 LYS A O 1
ATOM 3338 N N . LYS A 1 422 ? -28.984 28.938 13.852 1 96.75 422 LYS A N 1
ATOM 3339 C CA . LYS A 1 422 ? -28.281 28.641 15.094 1 96.75 422 LYS A CA 1
ATOM 3340 C C . LYS A 1 422 ? -27.75 27.219 15.109 1 96.75 422 LYS A C 1
ATOM 3342 O O . LYS A 1 422 ? -28.484 26.266 14.859 1 96.75 422 LYS A O 1
ATOM 3347 N N . CYS A 1 423 ? -26.5 27.078 15.312 1 96.81 423 CYS A N 1
ATOM 3348 C CA . CYS A 1 423 ? -25.844 25.781 15.188 1 96.81 423 CYS A CA 1
ATOM 3349 C C . CYS A 1 423 ? -25.203 25.359 16.516 1 96.81 423 CYS A C 1
ATOM 3351 O O . CYS A 1 423 ? -24.891 26.203 17.344 1 96.81 423 CYS A O 1
ATOM 3353 N N . TYR A 1 424 ? -25.141 24.047 16.75 1 95.94 424 TYR A N 1
ATOM 3354 C CA . TYR A 1 424 ? -24.5 23.406 17.891 1 95.94 424 TYR A CA 1
ATOM 3355 C C . TYR A 1 424 ? -23.672 22.203 17.453 1 95.94 424 TYR A C 1
ATOM 3357 O O . TYR A 1 424 ? -23.812 21.734 16.312 1 95.94 424 TYR A O 1
ATOM 3365 N N . PHE A 1 425 ? -22.781 21.797 18.359 1 96.88 425 PHE A N 1
ATOM 3366 C CA . PHE A 1 425 ? -22 20.609 18.047 1 96.88 425 PHE A CA 1
ATOM 3367 C C . PHE A 1 425 ? -22.453 19.422 18.906 1 96.88 425 PHE A C 1
ATOM 3369 O O . PHE A 1 425 ? -22.875 19.594 20.047 1 96.88 425 PHE A O 1
ATOM 3376 N N . ASN A 1 426 ? -22.422 18.297 18.281 1 96.5 426 ASN A N 1
ATOM 3377 C CA . ASN A 1 426 ? -22.656 17.031 18.953 1 96.5 426 ASN A CA 1
ATOM 3378 C C . ASN A 1 426 ? -21.469 16.078 18.766 1 96.5 426 ASN A C 1
ATOM 3380 O O . ASN A 1 426 ? -20.859 16.031 17.703 1 96.5 426 ASN A O 1
ATOM 3384 N N . SER A 1 427 ? -21.156 15.43 19.906 1 97.5 427 SER A N 1
ATOM 3385 C CA . SER A 1 427 ? -20 14.531 19.859 1 97.5 427 SER A CA 1
ATOM 3386 C C . SER A 1 427 ? -20.438 13.078 20.078 1 97.5 427 SER A C 1
ATOM 3388 O O . SER A 1 427 ? -21.375 12.812 20.828 1 97.5 427 SER A O 1
ATOM 3390 N N . THR A 1 428 ? -19.797 12.164 19.375 1 97.31 428 THR A N 1
ATOM 3391 C CA . THR A 1 428 ? -20.062 10.734 19.469 1 97.31 428 THR A CA 1
ATOM 3392 C C . THR A 1 428 ? -18.766 9.961 19.703 1 97.31 428 THR A C 1
ATOM 3394 O O . THR A 1 428 ? -17.75 10.25 19.062 1 97.31 428 THR A O 1
ATOM 3397 N N . TYR A 1 429 ? -18.812 9.109 20.703 1 96.62 429 TYR A N 1
ATOM 3398 C CA . TYR A 1 429 ? -17.719 8.188 20.953 1 96.62 429 TYR A CA 1
ATOM 3399 C C . TYR A 1 429 ? -17.781 6.988 20.016 1 96.62 429 TYR A C 1
ATOM 3401 O O . TYR A 1 429 ? -18.75 6.227 20.031 1 96.62 429 TYR A O 1
ATOM 3409 N N . VAL A 1 430 ? -16.75 6.809 19.188 1 95.12 430 VAL A N 1
ATOM 3410 C CA . VAL A 1 430 ? -16.797 5.816 18.125 1 95.12 430 VAL A CA 1
ATOM 3411 C C . VAL A 1 430 ? -15.703 4.781 18.328 1 95.12 430 VAL A C 1
ATOM 3413 O O . VAL A 1 430 ? -14.578 5.125 18.688 1 95.12 430 VAL A O 1
ATOM 3416 N N . ASN A 1 431 ? -16.016 3.572 18.234 1 93.88 431 ASN A N 1
ATOM 3417 C CA . ASN A 1 431 ? -15.094 2.441 18.109 1 93.88 431 ASN A CA 1
ATOM 3418 C C . ASN A 1 431 ? -15.109 1.845 16.719 1 93.88 431 ASN A C 1
ATOM 3420 O O . ASN A 1 431 ? -16.156 1.394 16.234 1 93.88 431 ASN A O 1
ATOM 3424 N N . SER A 1 432 ? -13.898 1.885 16.094 1 92.62 432 SER A N 1
ATOM 3425 C CA . SER A 1 432 ? -13.891 1.512 14.68 1 92.62 432 SER A CA 1
ATOM 3426 C C . SER A 1 432 ? -12.664 0.679 14.328 1 92.62 432 SER A C 1
ATOM 3428 O O . SER A 1 432 ? -11.758 0.521 15.156 1 92.62 432 SER A O 1
ATOM 3430 N N . THR A 1 433 ? -12.766 0.088 13.18 1 93.56 433 THR A N 1
ATOM 3431 C CA . THR A 1 433 ? -11.648 -0.638 12.578 1 93.56 433 THR A CA 1
ATOM 3432 C C . THR A 1 433 ? -11.078 0.134 11.391 1 93.56 433 THR A C 1
ATOM 3434 O O . THR A 1 433 ? -11.82 0.658 10.562 1 93.56 433 THR A O 1
ATOM 3437 N N . TRP A 1 434 ? -9.742 0.228 11.375 1 89.69 434 TRP A N 1
ATOM 3438 C CA . TRP A 1 434 ? -9.055 0.979 10.336 1 89.69 434 TRP A CA 1
ATOM 3439 C C . TRP A 1 434 ? -8.195 0.056 9.477 1 89.69 434 TRP A C 1
ATOM 3441 O O . TRP A 1 434 ? -7.664 -0.941 9.977 1 89.69 434 TRP A O 1
ATOM 3451 N N . ILE A 1 435 ? -8.07 0.344 8.156 1 87.25 435 ILE A N 1
ATOM 3452 C CA . ILE A 1 435 ? -7.328 -0.483 7.207 1 87.25 435 ILE A CA 1
ATOM 3453 C C . ILE A 1 435 ? -6.496 0.406 6.285 1 87.25 435 ILE A C 1
ATOM 3455 O O . ILE A 1 435 ? -6.855 1.559 6.035 1 87.25 435 ILE A O 1
ATOM 3459 N N . THR A 1 436 ? -5.34 -0.065 5.945 1 80.25 436 THR A N 1
ATOM 3460 C CA . THR A 1 436 ? -4.543 0.653 4.957 1 80.25 436 THR A CA 1
ATOM 3461 C C . THR A 1 436 ? -5.102 0.438 3.553 1 80.25 436 THR A C 1
ATOM 3463 O O . THR A 1 436 ? -5.449 -0.685 3.184 1 80.25 436 THR A O 1
ATOM 3466 N N . THR A 1 437 ? -5.387 1.533 2.879 1 68.44 437 THR A N 1
ATOM 3467 C CA . THR A 1 437 ? -5.883 1.485 1.508 1 68.44 437 THR A CA 1
ATOM 3468 C C . THR A 1 437 ? -5.129 2.473 0.624 1 68.44 437 THR A C 1
ATOM 3470 O O . THR A 1 437 ? -5.137 3.68 0.882 1 68.44 437 THR A O 1
ATOM 3473 N N . ASN A 1 438 ? -4.598 2.018 -0.46 1 61.97 438 ASN A N 1
ATOM 3474 C CA . ASN A 1 438 ? -3.943 2.875 -1.443 1 61.97 438 ASN A CA 1
ATOM 3475 C C . ASN A 1 438 ? -2.971 3.848 -0.78 1 61.97 438 ASN A C 1
ATOM 3477 O O . ASN A 1 438 ? -3.037 5.055 -1.013 1 61.97 438 ASN A O 1
ATOM 3481 N N . GLY A 1 439 ? -2.195 3.309 0.144 1 59.31 439 GLY A N 1
ATOM 3482 C CA . GLY A 1 439 ? -1.143 4.105 0.752 1 59.31 439 GLY A CA 1
ATOM 3483 C C . GLY A 1 439 ? -1.636 4.98 1.889 1 59.31 439 GLY A C 1
ATOM 3484 O O . GLY A 1 439 ? -0.883 5.801 2.422 1 59.31 439 GLY A O 1
ATOM 3485 N N . THR A 1 440 ? -2.865 4.941 2.207 1 67.25 440 THR A N 1
ATOM 3486 C CA . THR A 1 440 ? -3.359 5.727 3.332 1 67.25 440 THR A CA 1
ATOM 3487 C C . THR A 1 440 ? -4.148 4.848 4.297 1 67.25 440 THR A C 1
ATOM 3489 O O . THR A 1 440 ? -4.301 3.645 4.07 1 67.25 440 THR A O 1
ATOM 3492 N N . LEU A 1 441 ? -4.5 5.441 5.445 1 77.62 441 LEU A N 1
ATOM 3493 C CA . LEU A 1 441 ? -5.328 4.777 6.453 1 77.62 441 LEU A CA 1
ATOM 3494 C C . LEU A 1 441 ? -6.773 5.258 6.371 1 77.62 441 LEU A C 1
ATOM 3496 O O . LEU A 1 441 ? -7.027 6.465 6.312 1 77.62 441 LEU A O 1
ATOM 3500 N N . ALA A 1 442 ? -7.699 4.293 6.18 1 78.69 442 ALA A N 1
ATOM 3501 C CA . ALA A 1 442 ? -9.117 4.633 6.102 1 78.69 442 ALA A CA 1
ATOM 3502 C C . ALA A 1 442 ? -9.93 3.807 7.098 1 78.69 442 ALA A C 1
ATOM 3504 O O . ALA A 1 442 ? -9.562 2.676 7.422 1 78.69 442 ALA A O 1
ATOM 3505 N N . GLU A 1 443 ? -10.992 4.473 7.555 1 86 443 GLU A N 1
ATOM 3506 C CA . GLU A 1 443 ? -11.938 3.736 8.391 1 86 443 GLU A CA 1
ATOM 3507 C C . GLU A 1 443 ? -12.664 2.66 7.59 1 86 443 GLU A C 1
ATOM 3509 O O . GLU A 1 443 ? -13.219 2.943 6.527 1 86 443 GLU A O 1
ATOM 3514 N N . TYR A 1 444 ? -12.562 1.457 8.07 1 87.44 444 TYR A N 1
ATOM 3515 C CA . TYR A 1 444 ? -13.133 0.307 7.375 1 87.44 444 TYR A CA 1
ATOM 3516 C C . TYR A 1 444 ? -14.531 -0 7.891 1 87.44 444 TYR A C 1
ATOM 3518 O O . TYR A 1 444 ? -15.438 -0.297 7.105 1 87.44 444 TYR A O 1
ATOM 3526 N N . SER A 1 445 ? -14.648 0.018 9.211 1 91.19 445 SER A N 1
ATOM 3527 C CA . SER A 1 445 ? -15.945 -0.277 9.812 1 91.19 445 SER A CA 1
ATOM 3528 C C . SER A 1 445 ? -16.078 0.396 11.18 1 91.19 445 SER A C 1
ATOM 3530 O O . SER A 1 445 ? -15.086 0.684 11.836 1 91.19 445 SER A O 1
ATOM 3532 N N . VAL A 1 446 ? -17.406 0.698 11.531 1 93.25 446 VAL A N 1
ATOM 3533 C CA . VAL A 1 446 ? -17.734 1.229 12.844 1 93.25 446 VAL A CA 1
ATOM 3534 C C . VAL A 1 446 ? -18.453 0.157 13.672 1 93.25 446 VAL A C 1
ATOM 3536 O O . VAL A 1 446 ? -19.531 -0.31 13.289 1 93.25 446 VAL A O 1
ATOM 3539 N N . GLU A 1 447 ? -17.875 -0.28 14.727 1 93.31 447 GLU A N 1
ATOM 3540 C CA . GLU A 1 447 ? -18.453 -1.319 15.578 1 93.31 447 GLU A CA 1
ATOM 3541 C C . GLU A 1 447 ? -19.469 -0.738 16.547 1 93.31 447 GLU A C 1
ATOM 3543 O O . GLU A 1 447 ? -20.516 -1.352 16.797 1 93.31 447 GLU A O 1
ATOM 3548 N N . ALA A 1 448 ? -19.094 0.387 17.062 1 94.69 448 ALA A N 1
ATOM 3549 C CA . ALA A 1 448 ? -20 1.019 18.031 1 94.69 448 ALA A CA 1
ATOM 3550 C C . ALA A 1 448 ? -19.891 2.539 17.969 1 94.69 448 ALA A C 1
ATOM 3552 O O . ALA A 1 448 ? -18.797 3.082 17.734 1 94.69 448 ALA A O 1
ATOM 3553 N N . ALA A 1 449 ? -21.016 3.217 18.094 1 94.94 449 ALA A N 1
ATOM 3554 C CA . ALA A 1 449 ? -21.125 4.672 18.172 1 94.94 449 ALA A CA 1
ATOM 3555 C C . ALA A 1 449 ? -22.062 5.09 19.312 1 94.94 449 ALA A C 1
ATOM 3557 O O . ALA A 1 449 ? -23.25 4.801 19.281 1 94.94 449 ALA A O 1
ATOM 3558 N N . THR A 1 450 ? -21.531 5.707 20.297 1 95.88 450 THR A N 1
ATOM 3559 C CA . THR A 1 450 ? -22.297 6.133 21.469 1 95.88 450 THR A CA 1
ATOM 3560 C C . THR A 1 450 ? -22.25 7.648 21.609 1 95.88 450 THR A C 1
ATOM 3562 O O . THR A 1 450 ? -21.172 8.234 21.75 1 95.88 450 THR A O 1
ATOM 3565 N N . PRO A 1 451 ? -23.375 8.297 21.625 1 96.44 451 PRO A N 1
ATOM 3566 C CA . PRO A 1 451 ? -23.375 9.75 21.812 1 96.44 451 PRO A CA 1
ATOM 3567 C C . PRO A 1 451 ? -22.797 10.172 23.156 1 96.44 451 PRO A C 1
ATOM 3569 O O . PRO A 1 451 ? -23.062 9.523 24.172 1 96.44 451 PRO A O 1
ATOM 3572 N N . ILE A 1 452 ? -22.016 11.219 23.156 1 97 452 ILE A N 1
ATOM 3573 C CA . ILE A 1 452 ? -21.453 11.781 24.391 1 97 452 ILE A CA 1
ATOM 3574 C C . ILE A 1 452 ? -22.375 12.883 24.906 1 97 452 ILE A C 1
ATOM 3576 O O . ILE A 1 452 ? -22.531 13.922 24.266 1 97 452 ILE A O 1
ATOM 3580 N N . VAL A 1 453 ? -22.938 12.641 26.016 1 95.5 453 VAL A N 1
ATOM 3581 C CA . VAL A 1 453 ? -23.75 13.656 26.656 1 95.5 453 VAL A CA 1
ATOM 3582 C C . VAL A 1 453 ? -22.891 14.469 27.625 1 95.5 453 VAL A C 1
ATOM 3584 O O . VAL A 1 453 ? -22.359 13.93 28.594 1 95.5 453 VAL A O 1
ATOM 3587 N N . MET A 1 454 ? -22.844 15.758 27.375 1 96.56 454 MET A N 1
ATOM 3588 C CA . MET A 1 454 ? -21.984 16.625 28.172 1 96.56 454 MET A CA 1
ATOM 3589 C C . MET A 1 454 ? -22.578 16.844 29.562 1 96.56 454 MET A C 1
ATOM 3591 O O . MET A 1 454 ? -23.734 17.25 29.688 1 96.56 454 MET A O 1
ATOM 3595 N N . ASP A 1 455 ? -21.828 16.562 30.562 1 97 455 ASP A N 1
ATOM 3596 C CA . ASP A 1 455 ? -22.203 16.828 31.938 1 97 455 ASP A CA 1
ATOM 3597 C C . ASP A 1 455 ? -21.453 18.047 32.469 1 97 455 ASP A C 1
ATOM 3599 O O . ASP A 1 455 ? -20.344 17.922 33.031 1 97 455 ASP A O 1
ATOM 3603 N N . TYR A 1 456 ? -22.047 19.172 32.469 1 96.88 456 TYR A N 1
ATOM 3604 C CA . TYR A 1 456 ? -21.391 20.438 32.812 1 96.88 456 TYR A CA 1
ATOM 3605 C C . TYR A 1 456 ? -21.312 20.625 34.312 1 96.88 456 TYR A C 1
ATOM 3607 O O . TYR A 1 456 ? -20.422 21.297 34.812 1 96.88 456 TYR A O 1
ATOM 3615 N N . ASP A 1 457 ? -22.188 20.047 35.062 1 96.44 457 ASP A N 1
ATOM 3616 C CA . ASP A 1 457 ? -22.281 20.281 36.5 1 96.44 457 ASP A CA 1
ATOM 3617 C C . ASP A 1 457 ? -21.344 19.344 37.25 1 96.44 457 ASP A C 1
ATOM 3619 O O . ASP A 1 457 ? -20.672 19.75 38.188 1 96.44 457 ASP A O 1
ATOM 3623 N N . ASN A 1 458 ? -21.281 18.125 36.75 1 95.19 458 ASN A N 1
ATOM 3624 C CA . ASN A 1 458 ? -20.578 17.125 37.562 1 95.19 458 ASN A CA 1
ATOM 3625 C C . ASN A 1 458 ? -19.203 16.797 37 1 95.19 458 ASN A C 1
ATOM 3627 O O . ASN A 1 458 ? -18.375 16.203 37.688 1 95.19 458 ASN A O 1
ATOM 3631 N N . VAL A 1 459 ? -18.922 17.156 35.812 1 95.5 459 VAL A N 1
ATOM 3632 C CA . VAL A 1 459 ? -17.656 16.75 35.219 1 95.5 459 VAL A CA 1
ATOM 3633 C C . VAL A 1 459 ? -16.922 17.969 34.656 1 95.5 459 VAL A C 1
ATOM 3635 O O . VAL A 1 459 ? -15.961 18.453 35.281 1 95.5 459 VAL A O 1
ATOM 3638 N N . ILE A 1 460 ? -17.453 18.688 33.656 1 95.75 460 ILE A N 1
ATOM 3639 C CA . ILE A 1 460 ? -16.719 19.672 32.875 1 95.75 460 ILE A CA 1
ATOM 3640 C C . ILE A 1 460 ? -16.484 20.922 33.719 1 95.75 460 ILE A C 1
ATOM 3642 O O . ILE A 1 460 ? -15.391 21.5 33.719 1 95.75 460 ILE A O 1
ATOM 3646 N N . GLY A 1 461 ? -17.531 21.359 34.438 1 94.88 461 GLY A N 1
ATOM 3647 C CA . GLY A 1 461 ? -17.406 22.562 35.25 1 94.88 461 GLY A CA 1
ATOM 3648 C C . GLY A 1 461 ? -16.969 22.266 36.656 1 94.88 461 GLY A C 1
ATOM 3649 O O . GLY A 1 461 ? -16.891 23.172 37.5 1 94.88 461 GLY A O 1
ATOM 3650 N N . ASN A 1 462 ? -16.734 20.969 36.969 1 94.38 462 ASN A N 1
ATOM 3651 C CA . ASN A 1 462 ? -16.344 20.531 38.312 1 94.38 462 ASN A CA 1
ATOM 3652 C C . ASN A 1 462 ? -14.844 20.266 38.406 1 94.38 462 ASN A C 1
ATOM 3654 O O . ASN A 1 462 ? -14.352 19.266 37.906 1 94.38 462 ASN A O 1
ATOM 3658 N N . ASN A 1 463 ? -14.148 21.109 39.188 1 92.38 463 ASN A N 1
ATOM 3659 C CA . ASN A 1 463 ? -12.695 21.047 39.281 1 92.38 463 ASN A CA 1
ATOM 3660 C C . ASN A 1 463 ? -12.227 19.75 39.938 1 92.38 463 ASN A C 1
ATOM 3662 O O . ASN A 1 463 ? -11.07 19.344 39.75 1 92.38 463 ASN A O 1
ATOM 3666 N N . THR A 1 464 ? -13.047 19.031 40.594 1 91.94 464 THR A N 1
ATOM 3667 C CA . THR A 1 464 ? -12.656 17.781 41.25 1 91.94 464 THR A CA 1
ATOM 3668 C C . THR A 1 464 ? -12.852 16.609 40.281 1 91.94 464 THR A C 1
ATOM 3670 O O . THR A 1 464 ? -12.297 15.523 40.5 1 91.94 464 THR A O 1
ATOM 3673 N N . ALA A 1 465 ? -13.594 16.812 39.25 1 92.56 465 ALA A N 1
ATOM 3674 C CA . ALA A 1 465 ? -13.906 15.734 38.312 1 92.56 465 ALA A CA 1
ATOM 3675 C C . ALA A 1 465 ? -13.148 15.898 37 1 92.56 465 ALA A C 1
ATOM 3677 O O . ALA A 1 465 ? -13.031 14.953 36.219 1 92.56 465 ALA A O 1
ATOM 3678 N N . ASN A 1 466 ? -12.641 17.094 36.75 1 92.44 466 ASN A N 1
ATOM 3679 C CA . ASN A 1 466 ? -12 17.328 35.438 1 92.44 466 ASN A CA 1
ATOM 3680 C C . ASN A 1 466 ? -10.484 17.453 35.594 1 92.44 466 ASN A C 1
ATOM 3682 O O . ASN A 1 466 ? -9.805 17.938 34.688 1 92.44 466 ASN A O 1
ATOM 3686 N N . ASN A 1 467 ? -10.008 17.047 36.75 1 87.19 467 ASN A N 1
ATOM 3687 C CA . ASN A 1 467 ? -8.57 17.094 36.969 1 87.19 467 ASN A CA 1
ATOM 3688 C C . ASN A 1 467 ? -7.898 15.781 36.562 1 87.19 467 ASN A C 1
ATOM 3690 O O . ASN A 1 467 ? -8.578 14.836 36.156 1 87.19 467 ASN A O 1
ATOM 3694 N N . TYR A 1 468 ? -6.617 15.758 36.656 1 83.38 468 TYR A N 1
ATOM 3695 C CA . TYR A 1 468 ? -5.828 14.633 36.156 1 83.38 468 TYR A CA 1
ATOM 3696 C C . TYR A 1 468 ? -6.18 13.352 36.906 1 83.38 468 TYR A C 1
ATOM 3698 O O . TYR A 1 468 ? -6.367 12.305 36.281 1 83.38 468 TYR A O 1
ATOM 3706 N N . ASP A 1 469 ? -6.293 13.422 38.188 1 83.12 469 ASP A N 1
ATOM 3707 C CA . ASP A 1 469 ? -6.578 12.242 39 1 83.12 469 ASP A CA 1
ATOM 3708 C C . ASP A 1 469 ? -7.953 11.672 38.688 1 83.12 469 ASP A C 1
ATOM 3710 O O . ASP A 1 469 ? -8.117 10.453 38.594 1 83.12 469 ASP A O 1
ATOM 3714 N N . ALA A 1 470 ? -8.875 12.516 38.531 1 88.19 470 ALA A N 1
ATOM 3715 C CA . ALA A 1 470 ? -10.242 12.078 38.219 1 88.19 470 ALA A CA 1
ATOM 3716 C C . ALA A 1 470 ? -10.328 11.422 36.844 1 88.19 470 ALA A C 1
ATOM 3718 O O . ALA A 1 470 ? -11.031 10.422 36.688 1 88.19 470 ALA A O 1
ATOM 3719 N N . ILE A 1 471 ? -9.672 11.961 35.906 1 88.62 471 ILE A N 1
ATOM 3720 C CA . ILE A 1 471 ? -9.703 11.445 34.531 1 88.62 471 ILE A CA 1
ATOM 3721 C C . ILE A 1 471 ? -9.039 10.07 34.469 1 88.62 471 ILE A C 1
ATOM 3723 O O . ILE A 1 471 ? -9.461 9.203 33.719 1 88.62 471 ILE A O 1
ATOM 3727 N N . THR A 1 472 ? -7.992 9.93 35.25 1 86.38 472 THR A N 1
ATOM 3728 C CA . THR A 1 472 ? -7.305 8.648 35.312 1 86.38 472 THR A CA 1
ATOM 3729 C C . THR A 1 472 ? -8.195 7.59 35.938 1 86.38 472 THR A C 1
ATOM 3731 O O . THR A 1 472 ? -8.219 6.438 35.5 1 86.38 472 THR A O 1
ATOM 3734 N N . ALA A 1 473 ? -8.914 8.023 36.969 1 89.62 473 ALA A N 1
ATOM 3735 C CA . ALA A 1 473 ? -9.805 7.113 37.688 1 89.62 473 ALA A CA 1
ATOM 3736 C C . ALA A 1 473 ? -11.047 6.797 36.875 1 89.62 473 ALA A C 1
ATOM 3738 O O . ALA A 1 473 ? -11.57 5.68 36.906 1 89.62 473 ALA A O 1
ATOM 3739 N N . HIS A 1 474 ? -11.539 7.82 36.188 1 92.5 474 HIS A N 1
ATOM 3740 C CA . HIS A 1 474 ? -12.727 7.684 35.344 1 92.5 474 HIS A CA 1
ATOM 3741 C C . HIS A 1 474 ? -12.453 8.125 33.906 1 92.5 474 HIS A C 1
ATOM 3743 O O . HIS A 1 474 ? -12.812 9.242 33.531 1 92.5 474 HIS A O 1
ATOM 3749 N N . PRO A 1 475 ? -12.047 7.215 33.094 1 90.56 475 PRO A N 1
ATOM 3750 C CA . PRO A 1 475 ? -11.641 7.574 31.719 1 90.56 475 PRO A CA 1
ATOM 3751 C C . PRO A 1 475 ? -12.781 8.203 30.906 1 90.56 475 PRO A C 1
ATOM 3753 O O . PRO A 1 475 ? -12.531 8.969 29.984 1 90.56 475 PRO A O 1
ATOM 3756 N N . GLN A 1 476 ? -14 7.957 31.312 1 92.44 476 GLN A N 1
ATOM 3757 C CA . GLN A 1 476 ? -15.133 8.531 30.594 1 92.44 476 GLN A CA 1
ATOM 3758 C C . GLN A 1 476 ? -15.188 10.047 30.766 1 92.44 476 GLN A C 1
ATOM 3760 O O . GLN A 1 476 ? -15.688 10.766 29.906 1 92.44 476 GLN A O 1
ATOM 3765 N N . ASN A 1 477 ? -14.656 10.523 31.844 1 93.88 477 ASN A N 1
ATOM 3766 C CA . ASN A 1 477 ? -14.539 11.969 32.031 1 93.88 477 ASN A CA 1
ATOM 3767 C C . ASN A 1 477 ? -13.578 12.586 31.016 1 93.88 477 ASN A C 1
ATOM 3769 O O . ASN A 1 477 ? -13.828 13.688 30.516 1 93.88 477 ASN A O 1
ATOM 3773 N N . GLY A 1 478 ? -12.516 11.797 30.75 1 91.44 478 GLY A N 1
ATOM 3774 C CA . GLY A 1 478 ? -11.57 12.258 29.734 1 91.44 478 GLY A CA 1
ATOM 3775 C C . GLY A 1 478 ? -12.18 12.367 28.359 1 91.44 478 GLY A C 1
ATOM 3776 O O . GLY A 1 478 ? -11.898 13.32 27.625 1 91.44 478 GLY A O 1
ATOM 3777 N N . VAL A 1 479 ? -13.039 11.43 28.094 1 93.69 479 VAL A N 1
ATOM 3778 C CA . VAL A 1 479 ? -13.703 11.43 26.797 1 93.69 479 VAL A CA 1
ATOM 3779 C C . VAL A 1 479 ? -14.586 12.664 26.656 1 93.69 479 VAL A C 1
ATOM 3781 O O . VAL A 1 479 ? -14.562 13.352 25.641 1 93.69 479 VAL A O 1
ATOM 3784 N N . MET A 1 480 ? -15.32 12.945 27.703 1 95.5 480 MET A N 1
ATOM 3785 C CA . MET A 1 480 ? -16.219 14.102 27.688 1 95.5 480 MET A CA 1
ATOM 3786 C C . MET A 1 480 ? -15.43 15.398 27.594 1 95.5 480 MET A C 1
ATOM 3788 O O . MET A 1 480 ? -15.812 16.312 26.859 1 95.5 480 MET A O 1
ATOM 3792 N N . LEU A 1 481 ? -14.367 15.484 28.281 1 94.38 481 LEU A N 1
ATOM 3793 C CA . LEU A 1 481 ? -13.539 16.688 28.281 1 94.38 481 LEU A CA 1
ATOM 3794 C C . LEU A 1 481 ? -12.906 16.906 26.906 1 94.38 481 LEU A C 1
ATOM 3796 O O . LEU A 1 481 ? -12.875 18.031 26.406 1 94.38 481 LEU A O 1
ATOM 3800 N N . ASN A 1 482 ? -12.391 15.836 26.344 1 93.19 482 ASN A N 1
ATOM 3801 C CA . ASN A 1 482 ? -11.828 15.953 25 1 93.19 482 ASN A CA 1
ATOM 3802 C C . ASN A 1 482 ? -12.875 16.406 23.984 1 93.19 482 ASN A C 1
ATOM 3804 O O . ASN A 1 482 ? -12.594 17.234 23.125 1 93.19 482 ASN A O 1
ATOM 3808 N N . ALA A 1 483 ? -14.016 15.805 24.109 1 95.94 483 ALA A N 1
ATOM 3809 C CA . ALA A 1 483 ? -15.094 16.219 23.219 1 95.94 483 ALA A CA 1
ATOM 3810 C C . ALA A 1 483 ? -15.375 17.719 23.359 1 95.94 483 ALA A C 1
ATOM 3812 O O . ALA A 1 483 ? -15.57 18.406 22.344 1 95.94 483 ALA A O 1
ATOM 3813 N N . TYR A 1 484 ? -15.414 18.172 24.547 1 96.31 484 TYR A N 1
ATOM 3814 C CA . TYR A 1 484 ? -15.688 19.578 24.812 1 96.31 484 TYR A CA 1
ATOM 3815 C C . TYR A 1 484 ? -14.57 20.469 24.266 1 96.31 484 TYR A C 1
ATOM 3817 O O . TYR A 1 484 ? -14.828 21.5 23.656 1 96.31 484 TYR A O 1
ATOM 3825 N N . ILE A 1 485 ? -13.359 20.078 24.484 1 93.25 485 ILE A N 1
ATOM 3826 C CA . ILE A 1 485 ? -12.195 20.797 23.984 1 93.25 485 ILE A CA 1
ATOM 3827 C C . ILE A 1 485 ? -12.234 20.844 22.469 1 93.25 485 ILE A C 1
ATOM 3829 O O . ILE A 1 485 ? -11.906 21.859 21.859 1 93.25 485 ILE A O 1
ATOM 3833 N N . MET A 1 486 ? -12.594 19.781 21.875 1 94.75 486 MET A N 1
ATOM 3834 C CA . MET A 1 486 ? -12.719 19.734 20.422 1 94.75 486 MET A CA 1
ATOM 3835 C C . MET A 1 486 ? -13.75 20.734 19.922 1 94.75 486 MET A C 1
ATOM 3837 O O . MET A 1 486 ? -13.492 21.5 18.984 1 94.75 486 MET A O 1
ATOM 3841 N N . GLN A 1 487 ? -14.883 20.75 20.594 1 96.44 487 GLN A N 1
ATOM 3842 C CA . GLN A 1 487 ? -15.93 21.672 20.188 1 96.44 487 GLN A CA 1
ATOM 3843 C C . GLN A 1 487 ? -15.461 23.125 20.344 1 96.44 487 GLN A C 1
ATOM 3845 O O . GLN A 1 487 ? -15.711 23.969 19.484 1 96.44 487 GLN A O 1
ATOM 3850 N N . GLN A 1 488 ? -14.766 23.391 21.391 1 95.19 488 GLN A N 1
ATOM 3851 C CA . GLN A 1 488 ? -14.227 24.734 21.609 1 95.19 488 GLN A CA 1
ATOM 3852 C C . GLN A 1 488 ? -13.219 25.109 20.531 1 95.19 488 GLN A C 1
ATOM 3854 O O . GLN A 1 488 ? -13.164 26.25 20.094 1 95.19 488 GLN A O 1
ATOM 3859 N N . SER A 1 489 ? -12.43 24.141 20.156 1 93.25 489 SER A N 1
ATOM 3860 C CA . SER A 1 489 ? -11.43 24.391 19.125 1 93.25 489 SER A CA 1
ATOM 3861 C C . SER A 1 489 ? -12.086 24.719 17.781 1 93.25 489 SER A C 1
ATOM 3863 O O . SER A 1 489 ? -11.617 25.594 17.062 1 93.25 489 SER A O 1
ATOM 3865 N N . ILE A 1 490 ? -13.102 24.016 17.484 1 94.81 490 ILE A N 1
ATOM 3866 C CA . ILE A 1 490 ? -13.805 24.203 16.219 1 94.81 490 ILE A CA 1
ATOM 3867 C C . ILE A 1 490 ? -14.453 25.578 16.188 1 94.81 490 ILE A C 1
ATOM 3869 O O . ILE A 1 490 ? -14.312 26.312 15.211 1 94.81 490 ILE A O 1
ATOM 3873 N N . ILE A 1 491 ? -15.156 25.906 17.25 1 94.5 491 ILE A N 1
ATOM 3874 C CA . ILE A 1 491 ? -15.844 27.188 17.266 1 94.5 491 ILE A CA 1
ATOM 3875 C C . ILE A 1 491 ? -14.828 28.328 17.234 1 94.5 491 ILE A C 1
ATOM 3877 O O . ILE A 1 491 ? -15.07 29.375 16.641 1 94.5 491 ILE A O 1
ATOM 3881 N N . ALA A 1 492 ? -13.711 28.141 17.875 1 91.44 492 ALA A N 1
ATOM 3882 C CA . ALA A 1 492 ? -12.648 29.141 17.828 1 91.44 492 ALA A CA 1
ATOM 3883 C C . ALA A 1 492 ? -12.133 29.328 16.406 1 91.44 492 ALA A C 1
ATOM 3885 O O . ALA A 1 492 ? -11.812 30.438 15.992 1 91.44 492 ALA A O 1
ATOM 3886 N N . GLU A 1 493 ? -12.023 28.281 15.703 1 90.31 493 GLU A N 1
ATOM 3887 C CA . GLU A 1 493 ? -11.57 28.359 14.32 1 90.31 493 GLU A CA 1
ATOM 3888 C C . GLU A 1 493 ? -12.57 29.109 13.445 1 90.31 493 GLU A C 1
ATOM 3890 O O . GLU A 1 493 ? -12.188 29.797 12.5 1 90.31 493 GLU A O 1
ATOM 3895 N N . LEU A 1 494 ? -13.781 28.953 13.789 1 91.56 494 LEU A N 1
ATOM 3896 C CA . LEU A 1 494 ? -14.836 29.578 13.008 1 91.56 494 LEU A CA 1
ATOM 3897 C C . LEU A 1 494 ? -14.922 31.078 13.32 1 91.56 494 LEU A C 1
ATOM 3899 O O . LEU A 1 494 ? -15.125 31.891 12.414 1 91.56 494 LEU A O 1
ATOM 3903 N N . LEU A 1 495 ? -14.727 31.438 14.57 1 90.75 495 LEU A N 1
ATOM 3904 C CA . LEU A 1 495 ? -15.094 32.781 14.984 1 90.75 495 LEU A CA 1
ATOM 3905 C C . LEU A 1 495 ? -13.852 33.594 15.344 1 90.75 495 LEU A C 1
ATOM 3907 O O . LEU A 1 495 ? -13.891 34.844 15.344 1 90.75 495 LEU A O 1
ATOM 3911 N N . ALA A 1 496 ? -12.82 32.938 15.672 1 84.81 496 ALA A N 1
ATOM 3912 C CA . ALA A 1 496 ? -11.555 33.594 16 1 84.81 496 ALA A CA 1
ATOM 3913 C C . ALA A 1 496 ? -10.391 32.906 15.273 1 84.81 496 ALA A C 1
ATOM 3915 O O . ALA A 1 496 ? -9.438 32.469 15.906 1 84.81 496 ALA A O 1
ATOM 3916 N N . PRO A 1 497 ? -10.562 33 13.938 1 77.81 497 PRO A N 1
ATOM 3917 C CA . PRO A 1 497 ? -9.516 32.312 13.203 1 77.81 497 PRO A CA 1
ATOM 3918 C C . PRO A 1 497 ? -8.141 32.969 13.352 1 77.81 497 PRO A C 1
ATOM 3920 O O . PRO A 1 497 ? -8.039 34.188 13.422 1 77.81 497 PRO A O 1
ATOM 3923 N N . LYS A 1 498 ? -7.211 32.125 13.359 1 70.19 498 LYS A N 1
ATOM 3924 C CA . LYS A 1 498 ? -5.852 32.625 13.539 1 70.19 498 LYS A CA 1
ATOM 3925 C C . LYS A 1 498 ? -5.148 32.781 12.195 1 70.19 498 LYS A C 1
ATOM 3927 O O . LYS A 1 498 ? -4.301 33.656 12.031 1 70.19 498 LYS A O 1
ATOM 3932 N N . TYR A 1 499 ? -5.531 31.938 11.258 1 68.31 499 TYR A N 1
ATOM 3933 C CA . TYR A 1 499 ? -4.773 31.953 10.016 1 68.31 499 TYR A CA 1
ATOM 3934 C C . TYR A 1 499 ? -5.676 32.281 8.836 1 68.31 499 TYR A C 1
ATOM 3936 O O . TYR A 1 499 ? -5.352 33.156 8.031 1 68.31 499 TYR A O 1
ATOM 3944 N N . TYR A 1 500 ? -6.723 31.469 8.75 1 70.38 500 TYR A N 1
ATOM 3945 C CA . TYR A 1 500 ? -7.648 31.641 7.641 1 70.38 500 TYR A CA 1
ATOM 3946 C C . TYR A 1 500 ? -9.062 31.938 8.148 1 70.38 500 TYR A C 1
ATOM 3948 O O . TYR A 1 500 ? -9.461 31.422 9.195 1 70.38 500 TYR A O 1
ATOM 3956 N N . ASN A 1 501 ? -9.562 32.812 7.328 1 73.69 501 ASN A N 1
ATOM 3957 C CA . ASN A 1 501 ? -10.992 32.938 7.609 1 73.69 501 ASN A CA 1
ATOM 3958 C C . ASN A 1 501 ? -11.789 31.781 6.996 1 73.69 501 ASN A C 1
ATOM 3960 O O . ASN A 1 501 ? -11.328 31.141 6.047 1 73.69 501 ASN A O 1
ATOM 3964 N N . ILE A 1 502 ? -12.805 31.453 7.562 1 79.06 502 ILE A N 1
ATOM 3965 C CA . ILE A 1 502 ? -13.633 30.328 7.168 1 79.06 502 ILE A CA 1
ATOM 3966 C C . ILE A 1 502 ? -14.031 30.453 5.699 1 79.06 502 ILE A C 1
ATOM 3968 O O . ILE A 1 502 ? -14.227 29.453 5.008 1 79.06 502 ILE A O 1
ATOM 3972 N N . GLN A 1 503 ? -14.094 31.656 5.246 1 76.75 503 GLN A N 1
ATOM 3973 C CA . GLN A 1 503 ? -14.477 31.891 3.857 1 76.75 503 GLN A CA 1
ATOM 3974 C C . GLN A 1 503 ? -13.406 31.375 2.9 1 76.75 503 GLN A C 1
ATOM 3976 O O . GLN A 1 503 ? -13.719 30.891 1.81 1 76.75 503 GLN A O 1
ATOM 3981 N N . ASP A 1 504 ? -12.266 31.484 3.303 1 77.12 504 ASP A N 1
ATOM 3982 C CA . ASP A 1 504 ? -11.156 31 2.475 1 77.12 504 ASP A CA 1
ATOM 3983 C C . ASP A 1 504 ? -11.219 29.484 2.299 1 77.12 504 ASP A C 1
ATOM 3985 O O . ASP A 1 504 ? -11.039 28.984 1.19 1 77.12 504 ASP A O 1
ATOM 3989 N N . TYR A 1 505 ? -11.508 28.844 3.406 1 81.75 505 TYR A N 1
ATOM 3990 C CA . TYR A 1 505 ? -11.641 27.391 3.342 1 81.75 505 TYR A CA 1
ATOM 3991 C C . TYR A 1 505 ? -12.789 27 2.42 1 81.75 505 TYR A C 1
ATOM 3993 O O . TYR A 1 505 ? -12.633 26.094 1.595 1 81.75 505 TYR A O 1
ATOM 4001 N N . PHE A 1 506 ? -13.836 27.703 2.572 1 80.81 506 PHE A N 1
ATOM 4002 C CA . PHE A 1 506 ? -15.047 27.375 1.832 1 80.81 506 PHE A CA 1
ATOM 4003 C C . PHE A 1 506 ? -14.859 27.625 0.34 1 80.81 506 PHE A C 1
ATOM 4005 O O . PHE A 1 506 ? -15.312 26.828 -0.49 1 80.81 506 PHE A O 1
ATOM 4012 N N . GLU A 1 507 ? -14.234 28.641 0.016 1 76.88 507 GLU A N 1
ATOM 4013 C CA . GLU A 1 507 ? -13.977 28.953 -1.388 1 76.88 507 GLU A CA 1
ATOM 4014 C C . GLU A 1 507 ? -13.086 27.891 -2.035 1 76.88 507 GLU A C 1
ATOM 4016 O O . GLU A 1 507 ? -13.305 27.516 -3.186 1 76.88 507 GLU A O 1
ATOM 4021 N N . SER A 1 508 ? -12.164 27.453 -1.318 1 76.56 508 SER A N 1
ATOM 4022 C CA . SER A 1 508 ? -11.289 26.391 -1.816 1 76.56 508 SER A CA 1
ATOM 4023 C C . SER A 1 508 ? -12.047 25.078 -1.984 1 76.56 508 SER A C 1
ATOM 4025 O O . SER A 1 508 ? -11.852 24.375 -2.973 1 76.56 508 SER A O 1
ATOM 4027 N N . PHE A 1 509 ? -12.867 24.766 -1.085 1 79.5 509 PHE A N 1
ATOM 4028 C CA . PHE A 1 509 ? -13.656 23.547 -1.108 1 79.5 509 PHE A CA 1
ATOM 4029 C C . PHE A 1 509 ? -14.602 23.531 -2.307 1 79.5 509 PHE A C 1
ATOM 4031 O O . PHE A 1 509 ? -14.773 22.5 -2.955 1 79.5 509 PHE A O 1
ATOM 4038 N N . ARG A 1 510 ? -15.18 24.594 -2.541 1 75.81 510 ARG A N 1
ATOM 4039 C CA . ARG A 1 510 ? -16.125 24.703 -3.643 1 75.81 510 ARG A CA 1
ATOM 4040 C C . ARG A 1 510 ? -15.453 24.453 -4.984 1 75.81 510 ARG A C 1
ATOM 4042 O O . ARG A 1 510 ? -16.078 23.938 -5.914 1 75.81 510 ARG A O 1
ATOM 4049 N N . GLN A 1 511 ? -14.312 24.688 -4.953 1 64.06 511 GLN A N 1
ATOM 4050 C CA . GLN A 1 511 ? -13.578 24.531 -6.203 1 64.06 511 GLN A CA 1
ATOM 4051 C C . GLN A 1 511 ? -13.234 23.078 -6.469 1 64.06 511 GLN A C 1
ATOM 4053 O O . GLN A 1 511 ? 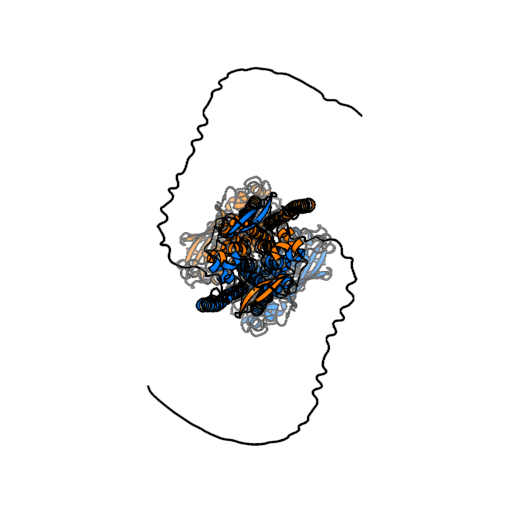-13.273 22.625 -7.617 1 64.06 511 GLN A O 1
ATOM 4058 N N . ILE A 1 512 ? -12.867 22.375 -5.473 1 62.38 512 ILE A N 1
ATOM 4059 C CA . ILE A 1 512 ? -12.461 20.969 -5.609 1 62.38 512 ILE A CA 1
ATOM 4060 C C . ILE A 1 512 ? -13.688 20.109 -5.879 1 62.38 512 ILE A C 1
ATOM 4062 O O . ILE A 1 512 ? -13.625 19.172 -6.691 1 62.38 512 ILE A O 1
ATOM 4066 N N . GLU A 1 513 ? -14.648 20.234 -5.105 1 61.75 513 GLU A N 1
ATOM 4067 C CA . GLU A 1 513 ? -15.836 19.391 -5.262 1 61.75 513 GLU A CA 1
ATOM 4068 C C . GLU A 1 513 ? -16.719 19.891 -6.402 1 61.75 513 GLU A C 1
ATOM 4070 O O . GLU A 1 513 ? -17.812 19.359 -6.625 1 61.75 513 GLU A O 1
ATOM 4075 N N . ASN A 1 514 ? -15.93 20.328 -7.48 1 53.72 514 ASN A N 1
ATOM 4076 C CA . ASN A 1 514 ? -16.547 20.734 -8.742 1 53.72 514 ASN A CA 1
ATOM 4077 C C . ASN A 1 514 ? -18.016 21.062 -8.555 1 53.72 514 ASN A C 1
ATOM 4079 O O . ASN A 1 514 ? -18.875 20.422 -9.172 1 53.72 514 ASN A O 1
ATOM 4083 N N . PHE A 1 515 ? -18.469 21.953 -7.832 1 54.56 515 PHE A N 1
ATOM 4084 C CA . PHE A 1 515 ? -19.781 22.594 -7.762 1 54.56 515 PHE A CA 1
ATOM 4085 C C . PHE A 1 515 ? -20.844 21.594 -7.312 1 54.56 515 PHE A C 1
ATOM 4087 O O . PHE A 1 515 ? -22.031 21.875 -7.414 1 54.56 515 PHE A O 1
ATOM 4094 N N . LYS A 1 516 ? -20.266 20.438 -6.977 1 59.69 516 LYS A N 1
ATOM 4095 C CA . LYS A 1 516 ? -21.234 19.406 -6.613 1 59.69 516 LYS A CA 1
ATOM 4096 C C . LYS A 1 516 ? -22.266 19.938 -5.625 1 59.69 516 LYS A C 1
ATOM 4098 O O . LYS A 1 516 ? -23.438 19.578 -5.691 1 59.69 516 LYS A O 1
ATOM 4103 N N . TYR A 1 517 ? -21.703 20.922 -4.914 1 62.5 517 TYR A N 1
ATOM 4104 C CA . TYR A 1 517 ? -22.641 21.359 -3.877 1 62.5 517 TYR A CA 1
ATOM 4105 C C . TYR A 1 517 ? -23.188 22.75 -4.188 1 62.5 517 TYR A C 1
ATOM 4107 O O . TYR A 1 517 ? -23.719 23.422 -3.309 1 62.5 517 TYR A O 1
ATOM 4115 N N . LEU A 1 518 ? -22.875 23.078 -5.352 1 62.59 518 LEU A N 1
ATOM 4116 C CA . LEU A 1 518 ? -23.359 24.391 -5.762 1 62.59 518 LEU A CA 1
ATOM 4117 C C . LEU A 1 518 ? -24.891 24.438 -5.754 1 62.59 518 LEU A C 1
ATOM 4119 O O . LEU A 1 518 ? -25.484 25.5 -5.574 1 62.59 518 LEU A O 1
ATOM 4123 N N . LYS A 1 519 ? -25.375 23.297 -5.859 1 63.88 519 LYS A N 1
ATOM 4124 C CA . LYS A 1 519 ? -26.828 23.266 -5.945 1 63.88 519 LYS A CA 1
ATOM 4125 C C . LYS A 1 519 ? -27.453 23.156 -4.559 1 63.88 519 LYS A C 1
ATOM 4127 O O . LYS A 1 519 ? -28.672 23.312 -4.41 1 63.88 519 LYS A O 1
ATOM 4132 N N . GLU A 1 520 ? -26.641 22.953 -3.67 1 74.25 520 GLU A N 1
ATOM 4133 C CA . GLU A 1 520 ? -27.188 22.797 -2.324 1 74.25 520 GLU A CA 1
ATOM 4134 C C . GLU A 1 520 ? -27.516 24.156 -1.706 1 74.25 520 GLU A C 1
ATOM 4136 O O . GLU A 1 520 ? -26.875 25.172 -2.031 1 74.25 520 GLU A O 1
ATOM 4141 N N . ALA A 1 521 ? -28.531 24.219 -0.928 1 74.75 521 ALA A N 1
ATOM 4142 C CA . ALA A 1 521 ? -29.016 25.453 -0.318 1 74.75 521 ALA A CA 1
ATOM 4143 C C . ALA A 1 521 ? -27.953 26.062 0.608 1 74.75 521 ALA A C 1
ATOM 4145 O O . ALA A 1 521 ? -27.75 27.281 0.625 1 74.75 521 ALA A O 1
ATOM 4146 N N . PHE A 1 522 ? -27.344 25.094 1.337 1 83.88 522 PHE A N 1
ATOM 4147 C CA . PHE A 1 522 ? -26.344 25.562 2.299 1 83.88 522 PHE A CA 1
ATOM 4148 C C . PHE A 1 522 ? -25.031 24.828 2.125 1 83.88 522 PHE A C 1
ATOM 4150 O O . PHE A 1 522 ? -24.672 23.984 2.955 1 83.88 522 PHE A O 1
ATOM 4157 N N . PRO A 1 523 ? -24.281 25.234 1.137 1 82.75 523 PRO A N 1
ATOM 4158 C CA . PRO A 1 523 ? -23.062 24.5 0.81 1 82.75 523 PRO A CA 1
ATOM 4159 C C . PRO A 1 523 ? -22.047 24.531 1.946 1 82.75 523 PRO A C 1
ATOM 4161 O O . PRO A 1 523 ? -21.234 23.609 2.074 1 82.75 523 PRO A O 1
ATOM 4164 N N . PHE A 1 524 ? -22.156 25.484 2.764 1 86.94 524 PHE A N 1
ATOM 4165 C CA . PHE A 1 524 ? -21.203 25.578 3.865 1 86.94 524 PHE A CA 1
ATOM 4166 C C . PHE A 1 524 ? -21.391 24.438 4.852 1 86.94 524 PHE A C 1
ATOM 4168 O O . PHE A 1 524 ? -20.422 23.953 5.438 1 86.94 524 PHE A O 1
ATOM 4175 N N . GLU A 1 525 ? -22.578 24.031 5.051 1 89.06 525 GLU A N 1
ATOM 4176 C CA . GLU A 1 525 ? -22.859 22.953 5.988 1 89.06 525 GLU A CA 1
ATOM 4177 C C . GLU A 1 525 ? -22.234 21.641 5.508 1 89.06 525 GLU A C 1
ATOM 4179 O O . GLU A 1 525 ? -21.797 20.812 6.32 1 89.06 525 GLU A O 1
ATOM 4184 N N . TYR A 1 526 ? -22.172 21.516 4.246 1 87.19 526 TYR A N 1
ATOM 4185 C CA . TYR A 1 526 ? -21.5 20.344 3.693 1 87.19 526 TYR A CA 1
ATOM 4186 C C . TYR A 1 526 ? -19.984 20.438 3.887 1 87.19 526 TYR A C 1
ATOM 4188 O O . TYR A 1 526 ? -19.328 19.438 4.191 1 87.19 526 TYR A O 1
ATOM 4196 N N . PHE A 1 527 ? -19.484 21.609 3.67 1 89.12 527 PHE A N 1
ATOM 4197 C CA . PHE A 1 527 ? -18.062 21.797 3.936 1 89.12 527 PHE A CA 1
ATOM 4198 C C . PHE A 1 527 ? -17.734 21.438 5.375 1 89.12 527 PHE A C 1
ATOM 4200 O O . PHE A 1 527 ? -16.719 20.797 5.637 1 89.12 527 PHE A O 1
ATOM 4207 N N . MET A 1 528 ? -18.609 21.859 6.238 1 92.88 528 MET A N 1
ATOM 4208 C CA . MET A 1 528 ? -18.344 21.609 7.652 1 92.88 528 MET A CA 1
ATOM 4209 C C . MET A 1 528 ? -18.344 20.125 7.957 1 92.88 528 MET A C 1
ATOM 4211 O O . MET A 1 528 ? -17.594 19.672 8.82 1 92.88 528 MET A O 1
ATOM 4215 N N . GLN A 1 529 ? -19.094 19.359 7.25 1 91.5 529 GLN A N 1
ATOM 4216 C CA . GLN A 1 529 ? -19.047 17.906 7.445 1 91.5 529 GLN A CA 1
ATOM 4217 C C . GLN A 1 529 ? -17.656 17.359 7.129 1 91.5 529 GLN A C 1
ATOM 4219 O O . GLN A 1 529 ? -17.125 16.531 7.867 1 91.5 529 GLN A O 1
ATOM 4224 N N . TYR A 1 530 ? -17.109 17.875 6.062 1 89.56 530 TYR A N 1
ATOM 4225 C CA . TYR A 1 530 ? -15.766 17.438 5.672 1 89.56 530 TYR A CA 1
ATOM 4226 C C . TYR A 1 530 ? -14.719 17.953 6.652 1 89.56 530 TYR A C 1
ATOM 4228 O O . TYR A 1 530 ? -13.797 17.219 7.031 1 89.56 530 TYR A O 1
ATOM 4236 N N . ALA A 1 531 ? -14.883 19.203 7.016 1 92.81 531 ALA A N 1
ATOM 4237 C CA . ALA A 1 531 ? -13.93 19.828 7.922 1 92.81 531 ALA A CA 1
ATOM 4238 C C . ALA A 1 531 ? -13.938 19.156 9.289 1 92.81 531 ALA A C 1
ATOM 4240 O O . ALA A 1 531 ? -12.883 18.922 9.883 1 92.81 531 ALA A O 1
ATOM 4241 N N . LEU A 1 532 ? -15.125 18.844 9.758 1 95.38 532 LEU A N 1
ATOM 4242 C CA . LEU A 1 532 ? -15.242 18.203 11.062 1 95.38 532 LEU A CA 1
ATOM 4243 C C . LEU A 1 532 ? -14.672 16.781 11.031 1 95.38 532 LEU A C 1
ATOM 4245 O O . LEU A 1 532 ? -13.992 16.359 11.969 1 95.38 532 LEU A O 1
ATOM 4249 N N . ASN A 1 533 ? -14.938 16.125 10.008 1 91.5 533 ASN A N 1
ATOM 4250 C CA . ASN A 1 533 ? -14.352 14.797 9.859 1 91.5 533 ASN A CA 1
ATOM 4251 C C . ASN A 1 533 ? -12.828 14.852 9.82 1 91.5 533 ASN A C 1
ATOM 4253 O O . ASN A 1 533 ? -12.156 14.023 10.445 1 91.5 533 ASN A O 1
ATOM 4257 N N . ALA A 1 534 ? -12.359 15.781 9.039 1 89.12 534 ALA A N 1
ATOM 4258 C CA . ALA A 1 534 ? -10.906 15.945 8.961 1 89.12 534 ALA A CA 1
ATOM 4259 C C . ALA A 1 534 ? -10.32 16.281 10.328 1 89.12 534 ALA A C 1
ATOM 4261 O O . ALA A 1 534 ? -9.242 15.805 10.68 1 89.12 534 ALA A O 1
ATOM 4262 N N . PHE A 1 535 ? -10.977 17.109 11.047 1 92.5 535 PHE A N 1
ATOM 4263 C CA . PHE A 1 535 ? -10.5 17.5 12.367 1 92.5 535 PHE A CA 1
ATOM 4264 C C . PHE A 1 535 ? -10.516 16.328 13.328 1 92.5 535 PHE A C 1
ATOM 4266 O O . PHE A 1 535 ? -9.578 16.125 14.102 1 92.5 535 PHE A O 1
ATOM 4273 N N . ASP A 1 536 ? -11.617 15.594 13.32 1 91.88 536 ASP A N 1
ATOM 4274 C CA . ASP A 1 536 ? -11.719 14.422 14.188 1 91.88 536 ASP A CA 1
ATOM 4275 C C . ASP A 1 536 ? -10.555 13.461 13.961 1 91.88 536 ASP A C 1
ATOM 4277 O O . ASP A 1 536 ? -9.961 12.961 14.922 1 91.88 536 ASP A O 1
ATOM 4281 N N . GLN A 1 537 ? -10.289 13.328 12.773 1 84.31 537 GLN A N 1
ATOM 4282 C CA . GLN A 1 537 ? -9.203 12.414 12.438 1 84.31 537 GLN A CA 1
ATOM 4283 C C . GLN A 1 537 ? -7.855 12.992 12.844 1 84.31 537 GLN A C 1
ATOM 4285 O O . GLN A 1 537 ? -7.008 12.273 13.391 1 84.31 537 GLN A O 1
ATOM 4290 N N . ALA A 1 538 ? -7.691 14.227 12.578 1 84.31 538 ALA A N 1
ATOM 4291 C CA . ALA A 1 538 ? -6.426 14.867 12.93 1 84.31 538 ALA A CA 1
ATOM 4292 C C . ALA A 1 538 ? -6.223 14.898 14.438 1 84.31 538 ALA A C 1
ATOM 4294 O O . ALA A 1 538 ? -5.098 14.773 14.922 1 84.31 538 ALA A O 1
ATOM 4295 N N . TYR A 1 539 ? -7.277 15.094 15.109 1 86.75 539 TYR A N 1
ATOM 4296 C CA . TYR A 1 539 ? -7.191 15.195 16.562 1 86.75 539 TYR A CA 1
ATOM 4297 C C . TYR A 1 539 ? -6.617 13.922 17.172 1 86.75 539 TYR A C 1
ATOM 4299 O O . TYR A 1 539 ? -5.855 13.977 18.141 1 86.75 539 TYR A O 1
ATOM 4307 N N . ILE A 1 540 ? -7.012 12.828 16.625 1 79.44 540 ILE A N 1
ATOM 4308 C CA . ILE A 1 540 ? -6.566 11.57 17.219 1 79.44 540 ILE A CA 1
ATOM 4309 C C . ILE A 1 540 ? -5.215 11.172 16.625 1 79.44 540 ILE A C 1
ATOM 4311 O O . ILE A 1 540 ? -4.43 10.477 17.266 1 79.44 540 ILE A O 1
ATOM 4315 N N . GLN A 1 541 ? -4.988 11.641 15.438 1 76.62 541 GLN A N 1
ATOM 4316 C CA . GLN A 1 541 ? -3.807 11.141 14.742 1 76.62 541 GLN A CA 1
ATOM 4317 C C . GLN A 1 541 ? -2.604 12.055 14.977 1 76.62 541 GLN A C 1
ATOM 4319 O O . GLN A 1 541 ? -1.456 11.617 14.859 1 76.62 541 GLN A O 1
ATOM 4324 N N . ALA A 1 542 ? -2.877 13.328 15.164 1 71.69 542 ALA A N 1
ATOM 4325 C CA . ALA A 1 542 ? -1.762 14.258 15.305 1 71.69 542 ALA A CA 1
ATOM 4326 C C . ALA A 1 542 ? -1.089 14.117 16.672 1 71.69 542 ALA A C 1
ATOM 4328 O O . ALA A 1 542 ? -1.763 14.078 17.703 1 71.69 542 ALA A O 1
ATOM 4329 N N . PRO A 1 543 ? 0.238 13.898 16.578 1 62.44 543 PRO A N 1
ATOM 4330 C CA . PRO A 1 543 ? 0.953 13.695 17.844 1 62.44 543 PRO A CA 1
ATOM 4331 C C . PRO A 1 543 ? 0.977 14.945 18.719 1 62.44 543 PRO A C 1
ATOM 4333 O O . PRO A 1 543 ? 0.825 16.062 18.219 1 62.44 543 PRO A O 1
ATOM 4336 N N . TYR A 1 544 ? 1.051 14.688 19.969 1 64.12 544 TYR A N 1
ATOM 4337 C CA . TYR A 1 544 ? 1.24 15.766 20.938 1 64.12 544 TYR A CA 1
ATOM 4338 C C . TYR A 1 544 ? 2.682 16.266 20.938 1 64.12 544 TYR A C 1
ATOM 4340 O O . TYR A 1 544 ? 3.615 15.469 20.797 1 64.12 544 TYR A O 1
ATOM 4348 N N . VAL A 1 545 ? 2.787 17.562 20.734 1 63.66 545 VAL A N 1
ATOM 4349 C CA . VAL A 1 545 ? 4.129 18.109 20.891 1 63.66 545 VAL A CA 1
ATOM 4350 C C . VAL A 1 545 ? 4.324 18.594 22.328 1 63.66 545 VAL A C 1
ATOM 4352 O O . VAL A 1 545 ? 3.809 19.641 22.703 1 63.66 545 VAL A O 1
ATOM 4355 N N . ASN A 1 546 ? 4.422 17.688 23.297 1 59.94 546 ASN A N 1
ATOM 4356 C CA . ASN A 1 546 ? 4.738 18.109 24.656 1 59.94 546 ASN A CA 1
ATOM 4357 C C . ASN A 1 546 ? 5.898 17.312 25.25 1 59.94 546 ASN A C 1
ATOM 4359 O O . ASN A 1 546 ? 6.406 16.391 24.594 1 59.94 546 ASN A O 1
ATOM 4363 N N . LYS A 1 547 ? 6.434 17.891 26.297 1 55.47 547 LYS A N 1
ATOM 4364 C CA . LYS A 1 547 ? 7.496 17.188 27.031 1 55.47 547 LYS A CA 1
ATOM 4365 C C . LYS A 1 547 ? 7.105 15.75 27.312 1 55.47 547 LYS A C 1
ATOM 4367 O O . LYS A 1 547 ? 7.973 14.891 27.484 1 55.47 547 LYS A O 1
ATOM 4372 N N . ASP A 1 548 ? 5.793 15.539 27.328 1 51.03 548 ASP A N 1
ATOM 4373 C CA . ASP A 1 548 ? 5.336 14.219 27.734 1 51.03 548 ASP A CA 1
ATOM 4374 C C . ASP A 1 548 ? 5.055 13.336 26.531 1 51.03 548 ASP A C 1
ATOM 4376 O O . ASP A 1 548 ? 4.363 12.32 26.641 1 51.03 548 ASP A O 1
ATOM 4380 N N . ALA A 1 549 ? 5.371 13.93 25.375 1 51.56 549 ALA A N 1
ATOM 4381 C CA . ALA A 1 549 ? 5.152 13.156 24.156 1 51.56 549 ALA A CA 1
ATOM 4382 C C . ALA A 1 549 ? 5.668 11.734 24.297 1 51.56 549 ALA A C 1
ATOM 4384 O O . ALA A 1 549 ? 5.207 10.82 23.609 1 51.56 549 ALA A O 1
ATOM 4385 N N . GLU A 1 550 ? 6.723 11.664 25.125 1 48.31 550 GLU A N 1
ATOM 4386 C CA . GLU A 1 550 ? 7.316 10.344 25.328 1 48.31 550 GLU A CA 1
ATOM 4387 C C . GLU A 1 550 ? 6.25 9.305 25.641 1 48.31 550 GLU A C 1
ATOM 4389 O O . GLU A 1 550 ? 6.328 8.164 25.188 1 48.31 550 GLU A O 1
ATOM 4394 N N . SER A 1 551 ? 5.473 9.805 26.609 1 45.97 551 SER A N 1
ATOM 4395 C CA . SER A 1 551 ? 4.621 8.758 27.172 1 45.97 551 SER A CA 1
ATOM 4396 C C . SER A 1 551 ? 3.654 8.211 26.125 1 45.97 551 SER A C 1
ATOM 4398 O O . SER A 1 551 ? 3.107 7.117 26.281 1 45.97 551 SER A O 1
ATOM 4400 N N . LEU A 1 552 ? 3.383 8.938 25.25 1 44.78 552 LEU A N 1
ATOM 4401 C CA . LEU A 1 552 ? 2.381 8.477 24.297 1 44.78 552 LEU A CA 1
ATOM 4402 C C . LEU A 1 552 ? 3 7.551 23.266 1 44.78 552 LEU A C 1
ATOM 4404 O O . LEU A 1 552 ? 2.412 6.527 22.906 1 44.78 552 LEU A O 1
ATOM 4408 N N . ALA A 1 553 ? 3.926 8.148 22.484 1 45.19 553 ALA A N 1
ATOM 4409 C CA . ALA A 1 553 ? 4.52 7.285 21.469 1 45.19 553 ALA A CA 1
ATOM 4410 C C . ALA A 1 553 ? 4.973 5.961 22.062 1 45.19 553 ALA A C 1
ATOM 4412 O O . ALA A 1 553 ? 4.852 4.91 21.438 1 45.19 553 ALA A O 1
ATOM 4413 N N . TRP A 1 554 ? 5.781 6.02 23.266 1 41.22 554 TRP A N 1
ATOM 4414 C CA . TRP A 1 554 ? 6.465 4.883 23.875 1 41.22 554 TRP A CA 1
ATOM 4415 C C . TRP A 1 554 ? 5.527 4.117 24.797 1 41.22 554 TRP A C 1
ATOM 4417 O O . TRP A 1 554 ? 5.84 3.004 25.234 1 41.22 554 TRP A O 1
ATOM 4427 N N . SER A 1 555 ? 4.762 4.93 25.453 1 43 555 SER A N 1
ATOM 4428 C CA . SER A 1 555 ? 4.031 4.156 26.453 1 43 555 SER A CA 1
ATOM 4429 C C . SER A 1 555 ? 3.158 3.092 25.812 1 43 555 SER A C 1
ATOM 4431 O O . SER A 1 555 ? 2.396 2.402 26.484 1 43 555 SER A O 1
ATOM 4433 N N . GLY A 1 556 ? 3.564 2.822 24.625 1 48.97 556 GLY A N 1
ATOM 4434 C CA . GLY A 1 556 ? 2.734 1.736 24.141 1 48.97 556 GLY A CA 1
ATOM 4435 C C . GLY A 1 556 ? 1.449 2.215 23.484 1 48.97 556 GLY A C 1
ATOM 4436 O O . GLY A 1 556 ? 0.463 1.478 23.438 1 48.97 556 GLY A O 1
ATOM 4437 N N . SER A 1 557 ? 1.425 3.627 23.281 1 54.25 557 SER A N 1
ATOM 4438 C CA . SER A 1 557 ? 0.153 4.188 22.844 1 54.25 557 SER A CA 1
ATOM 4439 C C . SER A 1 557 ? -0.04 4 21.344 1 54.25 557 SER A C 1
ATOM 4441 O O . SER A 1 557 ? 0.917 4.102 20.562 1 54.25 557 SER A O 1
ATOM 4443 N N . GLY A 1 558 ? -0.589 3.293 20.984 1 71.19 558 GLY A N 1
ATOM 4444 C CA . GLY A 1 558 ? -1.093 2.869 19.688 1 71.19 558 GLY A CA 1
ATOM 4445 C C . GLY A 1 558 ? -1.766 1.51 19.719 1 71.19 558 GLY A C 1
ATOM 4446 O O . GLY A 1 558 ? -1.928 0.919 20.797 1 71.19 558 GLY A O 1
ATOM 4447 N N . ARG A 1 559 ? -2.25 1.346 18.734 1 77.44 559 ARG A N 1
ATOM 4448 C CA . ARG A 1 559 ? -2.955 0.078 18.578 1 77.44 559 ARG A CA 1
ATOM 4449 C C . ARG A 1 559 ? -2.201 -0.854 17.625 1 77.44 559 ARG A C 1
ATOM 4451 O O . ARG A 1 559 ? -1.855 -0.467 16.516 1 77.44 559 ARG A O 1
ATOM 4458 N N . ASP A 1 560 ? -1.789 -1.981 18.359 1 87.25 560 ASP A N 1
ATOM 4459 C CA . ASP A 1 560 ? -1.219 -3.004 17.484 1 87.25 560 ASP A CA 1
ATOM 4460 C C . ASP A 1 560 ? -2.266 -3.539 16.5 1 87.25 560 ASP A C 1
ATOM 4462 O O . ASP A 1 560 ? -3.449 -3.619 16.844 1 87.25 560 ASP A O 1
ATOM 4466 N N . GLY A 1 561 ? -1.73 -3.713 15.289 1 91.12 561 GLY A N 1
ATOM 4467 C CA . GLY A 1 561 ? -2.652 -4.16 14.258 1 91.12 561 GLY A CA 1
ATOM 4468 C C . GLY A 1 561 ? -2.221 -5.453 13.594 1 91.12 561 GLY A C 1
ATOM 4469 O O . GLY A 1 561 ? -1.45 -6.227 14.164 1 91.12 561 GLY A O 1
ATOM 4470 N N . TYR A 1 562 ? -2.908 -5.832 12.547 1 90.81 562 TYR A N 1
ATOM 4471 C CA . TYR A 1 562 ? -2.689 -7.031 11.75 1 90.81 562 TYR A CA 1
ATOM 4472 C C . TYR A 1 562 ? -2.156 -6.676 10.367 1 90.81 562 TYR A C 1
ATOM 4474 O O . TYR A 1 562 ? -2.561 -5.672 9.773 1 90.81 562 TYR A O 1
ATOM 4482 N N . ALA A 1 563 ? -1.205 -7.332 9.938 1 87.88 563 ALA A N 1
ATOM 4483 C CA . ALA A 1 563 ? -0.72 -7.203 8.57 1 87.88 563 ALA A CA 1
ATOM 4484 C C . ALA A 1 563 ? -1.103 -8.422 7.734 1 87.88 563 ALA A C 1
ATOM 4486 O O . ALA A 1 563 ? -0.905 -9.562 8.164 1 87.88 563 ALA A O 1
ATOM 4487 N N . VAL A 1 564 ? -1.599 -8.281 6.586 1 83.44 564 VAL A N 1
ATOM 4488 C CA . VAL A 1 564 ? -1.996 -9.344 5.668 1 83.44 564 VAL A CA 1
ATOM 4489 C C . VAL A 1 564 ? -1.045 -9.375 4.477 1 83.44 564 VAL A C 1
ATOM 4491 O O . VAL A 1 564 ? -0.826 -8.359 3.818 1 83.44 564 VAL A O 1
ATOM 4494 N N . PHE A 1 565 ? -0.379 -10.414 4.305 1 76.5 565 PHE A N 1
ATOM 4495 C CA . PHE A 1 565 ? 0.576 -10.586 3.219 1 76.5 565 PHE A CA 1
ATOM 4496 C C . PHE A 1 565 ? 0.013 -11.508 2.145 1 76.5 565 PHE A C 1
ATOM 4498 O O . PHE A 1 565 ? -0.641 -12.508 2.457 1 76.5 565 PHE A O 1
ATOM 4505 N N . ASN A 1 566 ? 0.281 -11.047 0.863 1 68.06 566 ASN A N 1
ATOM 4506 C CA . ASN A 1 566 ? -0.011 -11.961 -0.237 1 68.06 566 ASN A CA 1
ATOM 4507 C C . ASN A 1 566 ? 1.11 -12.977 -0.437 1 68.06 566 ASN A C 1
ATOM 4509 O O . ASN A 1 566 ? 2.277 -12.602 -0.568 1 68.06 566 ASN A O 1
ATOM 4513 N N . SER A 1 567 ? 0.896 -14.203 -0.047 1 64.25 567 SER A N 1
ATOM 4514 C CA . SER A 1 567 ? 1.928 -15.219 -0.224 1 64.25 567 SER A CA 1
ATOM 4515 C C . SER A 1 567 ? 2.109 -15.57 -1.696 1 64.25 567 SER A C 1
ATOM 4517 O O . SER A 1 567 ? 1.224 -15.312 -2.516 1 64.25 567 SER A O 1
ATOM 4519 N N . GLU A 1 568 ? 3.367 -15.961 -2.016 1 67.62 568 GLU A N 1
ATOM 4520 C CA . GLU A 1 568 ? 3.666 -16.516 -3.33 1 67.62 568 GLU A CA 1
ATOM 4521 C C . GLU A 1 568 ? 2.734 -17.688 -3.658 1 67.62 568 GLU A C 1
ATOM 4523 O O . GLU A 1 568 ? 2.322 -18.422 -2.764 1 67.62 568 GLU A O 1
ATOM 4528 N N . PRO A 1 569 ? 2.326 -17.594 -4.949 1 77 569 PRO A N 1
ATOM 4529 C CA . PRO A 1 569 ? 1.475 -18.734 -5.312 1 77 569 PRO A CA 1
ATOM 4530 C C . PRO A 1 569 ? 2.1 -20.078 -4.957 1 77 569 PRO A C 1
ATOM 4532 O O . PRO A 1 569 ? 3.309 -20.266 -5.125 1 77 569 PRO A O 1
ATOM 4535 N N . GLN A 1 570 ? 1.309 -20.938 -4.301 1 83.88 570 GLN A N 1
ATOM 4536 C CA . GLN A 1 570 ? 1.755 -22.266 -3.861 1 83.88 570 GLN A CA 1
ATOM 4537 C C . GLN A 1 570 ? 0.837 -23.359 -4.395 1 83.88 570 GLN A C 1
ATOM 4539 O O . GLN A 1 570 ? -0.276 -23.078 -4.84 1 83.88 570 GLN A O 1
ATOM 4544 N N . TYR A 1 571 ? 1.369 -24.578 -4.391 1 89.44 571 TYR A N 1
ATOM 4545 C CA . TYR A 1 571 ? 0.554 -25.719 -4.777 1 89.44 571 TYR A CA 1
ATOM 4546 C C . TYR A 1 571 ? -0.39 -26.125 -3.652 1 89.44 571 TYR A C 1
ATOM 4548 O O . TYR A 1 571 ? -0.007 -26.125 -2.48 1 89.44 571 TYR A O 1
ATOM 4556 N N . SER A 1 572 ? -1.599 -26.375 -4.004 1 89 572 SER A N 1
ATOM 4557 C CA . SER A 1 572 ? -2.557 -26.969 -3.072 1 89 572 SER A CA 1
ATOM 4558 C C . SER A 1 572 ? -3.053 -28.312 -3.576 1 89 572 SER A C 1
ATOM 4560 O O . SER A 1 572 ? -3.523 -28.422 -4.711 1 89 572 SER A O 1
ATOM 4562 N N . ILE A 1 573 ? -2.861 -29.312 -2.744 1 92.19 573 ILE A N 1
ATOM 4563 C CA . ILE A 1 573 ? -3.23 -30.672 -3.127 1 92.19 573 ILE A CA 1
ATOM 4564 C C . ILE A 1 573 ? -4.348 -31.172 -2.217 1 92.19 573 ILE A C 1
ATOM 4566 O O . ILE A 1 573 ? -4.258 -31.062 -0.992 1 92.19 573 ILE A O 1
ATOM 4570 N N . LYS A 1 574 ? -5.402 -31.672 -2.807 1 90.12 574 LYS A N 1
ATOM 4571 C CA . LYS A 1 574 ? -6.426 -32.375 -2.027 1 90.12 574 LYS A CA 1
ATOM 4572 C C . LYS A 1 574 ? -5.992 -33.781 -1.681 1 90.12 574 LYS A C 1
ATOM 4574 O O . LYS A 1 574 ? -5.926 -34.656 -2.555 1 90.12 574 LYS A O 1
ATOM 4579 N N . ARG A 1 575 ? -5.84 -34.125 -0.502 1 91.62 575 ARG A N 1
ATOM 4580 C CA . ARG A 1 575 ? -5.281 -35.406 -0.041 1 91.62 575 ARG A CA 1
ATOM 4581 C C . ARG A 1 575 ? -6.184 -36.562 -0.428 1 91.62 575 ARG A C 1
ATOM 4583 O O . ARG A 1 575 ? -5.699 -37.594 -0.879 1 91.62 575 ARG A O 1
ATOM 4590 N N . ASP A 1 576 ? -7.457 -36.344 -0.334 1 92.81 576 ASP A N 1
ATOM 4591 C CA . ASP A 1 576 ? -8.391 -37.406 -0.648 1 92.81 576 ASP A CA 1
ATOM 4592 C C . ASP A 1 576 ? -8.312 -37.781 -2.123 1 92.81 576 ASP A C 1
ATOM 4594 O O . ASP A 1 576 ? -8.383 -38.969 -2.465 1 92.81 576 ASP A O 1
ATOM 4598 N N . ALA A 1 577 ? -8.18 -36.781 -2.92 1 93.44 577 ALA A N 1
ATOM 4599 C CA . ALA A 1 577 ? -8.094 -37.062 -4.352 1 93.44 577 ALA A CA 1
ATOM 4600 C C . ALA A 1 577 ? -6.785 -37.781 -4.699 1 93.44 577 ALA A C 1
ATOM 4602 O O . ALA A 1 577 ? -6.75 -38.625 -5.598 1 93.44 577 ALA A O 1
ATOM 4603 N N . CYS A 1 578 ? -5.719 -37.531 -3.977 1 93.94 578 CYS A N 1
ATOM 4604 C CA . CYS A 1 578 ? -4.441 -38.188 -4.203 1 93.94 578 CYS A CA 1
ATOM 4605 C C . CYS A 1 578 ? -4.508 -39.656 -3.807 1 93.94 578 CYS A C 1
ATOM 4607 O O . CYS A 1 578 ? -4.016 -40.531 -4.535 1 93.94 578 CYS A O 1
ATOM 4609 N N . PHE A 1 579 ? -5.156 -39.938 -2.717 1 95.06 579 PHE A N 1
ATOM 4610 C CA . PHE A 1 579 ? -5.324 -41.312 -2.279 1 95.06 579 PHE A CA 1
ATOM 4611 C C . PHE A 1 579 ? -6.207 -42.094 -3.25 1 95.06 579 PHE A C 1
ATOM 4613 O O . PHE A 1 579 ? -5.934 -43.25 -3.551 1 95.06 579 PHE A O 1
ATOM 4620 N N . ALA A 1 580 ? -7.207 -41.438 -3.691 1 94.62 580 ALA A N 1
ATOM 4621 C CA . ALA A 1 580 ? -8.094 -42.062 -4.664 1 94.62 580 ALA A CA 1
ATOM 4622 C C . ALA A 1 580 ? -7.336 -42.406 -5.941 1 94.62 580 ALA A C 1
ATOM 4624 O O . ALA A 1 580 ? -7.516 -43.5 -6.496 1 94.62 580 ALA A O 1
ATOM 4625 N N . LEU A 1 581 ? -6.527 -41.531 -6.426 1 95.06 581 LEU A N 1
ATOM 4626 C CA . LEU A 1 581 ? -5.742 -41.781 -7.625 1 95.06 581 LEU A CA 1
ATOM 4627 C C . LEU A 1 581 ? -4.801 -42.969 -7.414 1 95.06 581 LEU A C 1
ATOM 4629 O O . LEU A 1 581 ? -4.707 -43.844 -8.266 1 95.06 581 LEU A O 1
ATOM 4633 N N . CYS A 1 582 ? -4.094 -43.031 -6.336 1 94.12 582 CYS A N 1
ATOM 4634 C CA . CYS A 1 582 ? -3.154 -44.125 -6.059 1 94.12 582 CYS A CA 1
ATOM 4635 C C . CYS A 1 582 ? -3.883 -45.469 -5.898 1 94.12 582 CYS A C 1
ATOM 4637 O O . CYS A 1 582 ? -3.391 -46.5 -6.34 1 94.12 582 CYS A O 1
ATOM 4639 N N . LEU A 1 583 ? -5.074 -45.406 -5.297 1 94.19 583 LEU A N 1
ATOM 4640 C CA . LEU A 1 583 ? -5.883 -46.625 -5.203 1 94.19 583 LEU A CA 1
ATOM 4641 C C . LEU A 1 583 ? -6.285 -47.125 -6.586 1 94.19 583 LEU A C 1
ATOM 4643 O O . LEU A 1 583 ? -6.297 -48.344 -6.836 1 94.19 583 LEU A O 1
ATOM 4647 N N . CYS A 1 584 ? -6.566 -46.219 -7.434 1 94.56 584 CYS A N 1
ATOM 4648 C CA . CYS A 1 584 ? -6.93 -46.562 -8.805 1 94.56 584 CYS A CA 1
ATOM 4649 C C . CYS A 1 584 ? -5.75 -47.219 -9.531 1 94.56 584 CYS A C 1
ATOM 4651 O O . CYS A 1 584 ? -5.941 -48.062 -10.398 1 94.56 584 CYS A O 1
ATOM 4653 N N . LEU A 1 585 ? -4.559 -46.812 -9.195 1 95.31 585 LEU A N 1
ATOM 4654 C CA . LEU A 1 585 ? -3.373 -47.375 -9.828 1 95.31 585 LEU A CA 1
ATOM 4655 C C . LEU A 1 585 ? -3.062 -48.781 -9.273 1 95.31 585 LEU A C 1
ATOM 4657 O O . LEU A 1 585 ? -2.414 -49.594 -9.938 1 95.31 585 LEU A O 1
ATOM 4661 N N . PHE A 1 586 ? -3.615 -49.125 -8.109 1 95.12 586 PHE A N 1
ATOM 4662 C CA . PHE A 1 586 ? -3.377 -50.438 -7.492 1 95.12 586 PHE A CA 1
ATOM 4663 C C . PHE A 1 586 ? -4.352 -51.469 -8.031 1 95.12 586 PHE A C 1
ATOM 4665 O O . PHE A 1 586 ? -4.055 -52.656 -8.031 1 95.12 586 PHE A O 1
ATOM 4672 N N . ILE A 1 587 ? -5.406 -51.062 -8.586 1 95.31 587 ILE A N 1
ATOM 4673 C CA . ILE A 1 587 ? -6.445 -52 -9.039 1 95.31 587 ILE A CA 1
ATOM 4674 C C . ILE A 1 587 ? -5.926 -52.812 -10.211 1 95.31 587 ILE A C 1
ATOM 4676 O O . ILE A 1 587 ? -6.004 -54.062 -10.188 1 95.31 587 ILE A O 1
ATOM 4680 N N . PRO A 1 588 ? -5.367 -52.156 -11.219 1 95.94 588 PRO A N 1
ATOM 4681 C CA . PRO A 1 588 ? -4.844 -52.969 -12.312 1 95.94 588 PRO A CA 1
ATOM 4682 C C . PRO A 1 588 ? -3.703 -53.906 -11.875 1 95.94 588 PRO A C 1
ATOM 4684 O O . PRO A 1 588 ? -3.52 -54.969 -12.43 1 95.94 588 PRO A O 1
ATOM 4687 N N . ILE A 1 589 ? -2.938 -53.531 -10.914 1 94.88 589 ILE A N 1
ATOM 4688 C CA . ILE A 1 589 ? -1.852 -54.344 -10.414 1 94.88 589 ILE A CA 1
ATOM 4689 C C . ILE A 1 589 ? -2.424 -55.625 -9.789 1 94.88 589 ILE A C 1
ATOM 4691 O O . ILE A 1 589 ? -1.98 -56.75 -10.094 1 94.88 589 ILE A O 1
ATOM 4695 N N . LEU A 1 590 ? -3.428 -55.5 -9.031 1 95.06 590 LEU A N 1
ATOM 4696 C CA . LEU A 1 590 ? -4.055 -56.656 -8.383 1 95.06 590 LEU A CA 1
ATOM 4697 C C . LEU A 1 590 ? -4.742 -57.531 -9.414 1 95.06 590 LEU A C 1
ATOM 4699 O O . LEU A 1 590 ? -4.668 -58.781 -9.32 1 95.06 590 LEU A O 1
ATOM 4703 N N . TRP A 1 591 ? -5.324 -56.938 -10.312 1 96 591 TRP A N 1
ATOM 4704 C CA . TRP A 1 591 ? -6.055 -57.688 -11.328 1 96 591 TRP A CA 1
ATOM 4705 C C . TRP A 1 591 ? -5.109 -58.531 -12.156 1 96 591 TRP A C 1
ATOM 4707 O O . TRP A 1 591 ? -5.367 -59.719 -12.367 1 96 591 TRP A O 1
ATOM 4717 N N . TRP A 1 592 ? -3.959 -57.906 -12.727 1 95.38 592 TRP A N 1
ATOM 4718 C CA . TRP A 1 592 ? -3.121 -58.688 -13.617 1 95.38 592 TRP A CA 1
ATOM 4719 C C . TRP A 1 592 ? -2.396 -59.812 -12.844 1 95.38 592 TRP A C 1
ATOM 4721 O O . TRP A 1 592 ? -2.137 -60.875 -13.383 1 95.38 592 TRP A O 1
ATOM 4731 N N . ILE A 1 593 ? -2.145 -59.625 -11.508 1 93.56 593 ILE A N 1
ATOM 4732 C CA . ILE A 1 593 ? -1.552 -60.688 -10.688 1 93.56 593 ILE A CA 1
ATOM 4733 C C . ILE A 1 593 ? -2.521 -61.844 -10.57 1 93.56 593 ILE A C 1
ATOM 4735 O O . ILE A 1 593 ? -2.121 -63 -10.688 1 93.56 593 ILE A O 1
ATOM 4739 N N . ALA A 1 594 ? -3.777 -61.562 -10.422 1 94.31 594 ALA A N 1
ATOM 4740 C CA . ALA A 1 594 ? -4.793 -62.625 -10.273 1 94.31 594 ALA A CA 1
ATOM 4741 C C . ALA A 1 594 ? -4.941 -63.438 -11.555 1 94.31 594 ALA A C 1
ATOM 4743 O O . ALA A 1 594 ? -4.906 -64.688 -11.523 1 94.31 594 ALA A O 1
ATOM 4744 N N . ILE A 1 595 ? -5.027 -62.719 -12.664 1 94.38 595 ILE A N 1
ATOM 4745 C CA . ILE A 1 595 ? -5.211 -63.406 -13.938 1 94.38 595 ILE A CA 1
ATOM 4746 C C . ILE A 1 595 ? -3.955 -64.188 -14.281 1 94.38 595 ILE A C 1
ATOM 4748 O O . ILE A 1 595 ? -4.043 -65.312 -14.766 1 94.38 595 ILE A O 1
ATOM 4752 N N . TRP A 1 596 ? -2.824 -63.594 -14.055 1 92.88 596 TRP A N 1
ATOM 4753 C CA . TRP A 1 596 ? -1.562 -64.25 -14.328 1 92.88 596 TRP A CA 1
ATOM 4754 C C . TRP A 1 596 ? -1.424 -65.562 -13.484 1 92.88 596 TRP A C 1
ATOM 4756 O O . TRP A 1 596 ? -1.054 -66.625 -14 1 92.88 596 TRP A O 1
ATOM 4766 N N . THR A 1 597 ? -1.818 -65.5 -12.211 1 90.06 597 THR A N 1
ATOM 4767 C CA . THR A 1 597 ? -1.725 -66.688 -11.32 1 90.06 597 THR A CA 1
ATOM 4768 C C . THR A 1 597 ? -2.705 -67.75 -11.734 1 90.06 597 THR A C 1
ATOM 4770 O O . THR A 1 597 ? -2.359 -68.938 -11.75 1 90.06 597 THR A O 1
ATOM 4773 N N . ILE A 1 598 ? -3.855 -67.375 -12.125 1 91.31 598 ILE A N 1
ATOM 4774 C CA . ILE A 1 598 ? -4.855 -68.375 -12.578 1 91.31 598 ILE A CA 1
ATOM 4775 C C . ILE A 1 598 ? -4.371 -69.062 -13.852 1 91.31 598 ILE A C 1
ATOM 4777 O O . ILE A 1 598 ? -4.516 -70.25 -14 1 91.31 598 ILE A O 1
ATOM 4781 N N . SER A 1 599 ? -3.713 -68.25 -14.688 1 90.25 599 SER A N 1
ATOM 4782 C CA . SER A 1 599 ? -3.244 -68.812 -15.961 1 90.25 599 SER A CA 1
ATOM 4783 C C . SER A 1 599 ? -2.102 -69.812 -15.758 1 90.25 599 SER A C 1
ATOM 4785 O O . SER A 1 599 ? -2.055 -70.812 -16.406 1 90.25 599 SER A O 1
ATOM 4787 N N . ILE A 1 600 ? -1.227 -69.438 -14.906 1 85.62 600 ILE A N 1
ATOM 4788 C CA . ILE A 1 600 ? -0.092 -70.312 -14.648 1 85.62 600 ILE A CA 1
ATOM 4789 C C . ILE A 1 600 ? -0.577 -71.625 -13.984 1 85.62 600 ILE A C 1
ATOM 4791 O O . ILE A 1 600 ? -0.081 -72.688 -14.297 1 85.62 600 ILE A O 1
ATOM 4795 N N . LYS A 1 601 ? -1.592 -71.562 -13.148 1 83.88 601 LYS A N 1
ATOM 4796 C CA . LYS A 1 601 ? -2.143 -72.75 -12.5 1 83.88 601 LYS A CA 1
ATOM 4797 C C . LYS A 1 601 ? -2.857 -73.625 -13.508 1 83.88 601 LYS A C 1
ATOM 4799 O O . LYS A 1 601 ? -2.695 -74.875 -13.492 1 83.88 601 LYS A O 1
ATOM 4804 N N . LYS A 1 602 ? -3.516 -73.062 -14.422 1 82.44 602 LYS A N 1
ATOM 4805 C CA . LYS A 1 602 ? -4.266 -73.875 -15.414 1 82.44 602 LYS A CA 1
ATOM 4806 C C . LYS A 1 602 ? -3.336 -74.438 -16.453 1 82.44 602 LYS A C 1
ATOM 4808 O O . LYS A 1 602 ? -3.668 -75.5 -17.078 1 82.44 602 LYS A O 1
ATOM 4813 N N . SER A 1 603 ? -2.193 -73.812 -16.656 1 76.69 603 SER A N 1
ATOM 4814 C CA . SER A 1 603 ? -1.237 -74.375 -17.625 1 76.69 603 SER A CA 1
ATOM 4815 C C . SER A 1 603 ? -0.232 -75.312 -16.953 1 76.69 603 SER A C 1
ATOM 4817 O O . SER A 1 603 ? 0.827 -75.562 -17.516 1 76.69 603 SER A O 1
ATOM 4819 N N . ASN A 1 604 ? -0.487 -75.812 -15.781 1 72.62 604 ASN A N 1
ATOM 4820 C CA . ASN A 1 604 ? 0.315 -76.75 -15.031 1 72.62 604 ASN A CA 1
ATOM 4821 C C . ASN A 1 604 ? 1.728 -76.25 -14.781 1 72.62 604 ASN A C 1
ATOM 4823 O O . ASN A 1 604 ? 2.701 -77 -14.922 1 72.62 604 ASN A O 1
ATOM 4827 N N . GLY A 1 605 ? 1.847 -75 -14.664 1 69.5 605 GLY A N 1
ATOM 4828 C CA . GLY A 1 605 ? 3.119 -74.438 -14.273 1 69.5 605 GLY A CA 1
ATOM 4829 C C . GLY A 1 605 ? 4.008 -74.062 -15.453 1 69.5 605 GLY A C 1
ATOM 4830 O O . GLY A 1 605 ? 5.18 -73.75 -15.273 1 69.5 605 GLY A O 1
ATOM 4831 N N . ILE A 1 606 ? 3.562 -74.25 -16.688 1 73.31 606 ILE A N 1
ATOM 4832 C CA . ILE A 1 606 ? 4.363 -73.938 -17.859 1 73.31 606 ILE A CA 1
ATOM 4833 C C . ILE A 1 606 ? 3.963 -72.562 -18.406 1 73.31 606 ILE A C 1
ATOM 4835 O O . ILE A 1 606 ? 2.824 -72.375 -18.828 1 73.31 606 ILE A O 1
ATOM 4839 N N . ALA A 1 607 ? 4.914 -71.625 -18.328 1 77.69 607 ALA A N 1
ATOM 4840 C CA . ALA A 1 607 ? 4.656 -70.312 -18.828 1 77.69 607 ALA A CA 1
ATOM 4841 C C . ALA A 1 607 ? 5.195 -70.125 -20.25 1 77.69 607 ALA A C 1
ATOM 4843 O O . ALA A 1 607 ? 6.41 -70.125 -20.469 1 77.69 607 ALA A O 1
ATOM 4844 N N . ARG A 1 608 ? 4.379 -70 -21.188 1 78 608 ARG A N 1
ATOM 4845 C CA . ARG A 1 608 ? 4.789 -69.875 -22.578 1 78 608 ARG A CA 1
ATOM 4846 C C . ARG A 1 608 ? 4.742 -68.438 -23.016 1 78 608 ARG A C 1
ATOM 4848 O O . ARG A 1 608 ? 5.516 -68 -23.875 1 78 608 ARG A O 1
ATOM 4855 N N . GLY A 1 609 ? 3.891 -67.688 -22.422 1 79.56 609 GLY A N 1
ATOM 4856 C CA . GLY A 1 609 ? 3.82 -66.25 -22.703 1 79.56 609 GLY A CA 1
ATOM 4857 C C . GLY A 1 609 ? 3.641 -65.938 -24.172 1 79.56 609 GLY A C 1
ATOM 4858 O O . GLY A 1 609 ? 2.752 -66.5 -24.828 1 79.56 609 GLY A O 1
ATOM 4859 N N . ASN A 1 610 ? 4.441 -65 -24.625 1 77.5 610 ASN A N 1
ATOM 4860 C CA . ASN A 1 610 ? 4.344 -64.562 -26.031 1 77.5 610 ASN A CA 1
ATOM 4861 C C . ASN A 1 610 ? 5.383 -65.25 -26.891 1 77.5 610 ASN A C 1
ATOM 4863 O O . ASN A 1 610 ? 5.645 -64.875 -28.016 1 77.5 610 ASN A O 1
ATOM 4867 N N . SER A 1 611 ? 5.887 -66.312 -26.453 1 76.25 611 SER A N 1
ATOM 4868 C CA . SER A 1 611 ? 6.992 -66.938 -27.156 1 76.25 611 SER A CA 1
ATOM 4869 C C . SER A 1 611 ? 6.539 -67.5 -28.484 1 76.25 611 SER A C 1
ATOM 4871 O O . SER A 1 611 ? 5.582 -68.312 -28.547 1 76.25 611 SER A O 1
ATOM 4873 N N . GLN A 1 612 ? 7.156 -67.062 -29.531 1 77.19 612 GLN A N 1
ATOM 4874 C CA . GLN A 1 612 ? 6.887 -67.562 -30.875 1 77.19 612 GLN A CA 1
ATOM 4875 C C . GLN A 1 612 ? 7.551 -68.938 -31.078 1 77.19 612 GLN A C 1
ATOM 4877 O O . GLN A 1 612 ? 7.031 -69.812 -31.812 1 77.19 612 GLN A O 1
ATOM 4882 N N . ILE A 1 613 ? 8.625 -69.188 -30.391 1 70.56 613 ILE A N 1
ATOM 4883 C CA . ILE A 1 613 ? 9.32 -70.438 -30.469 1 70.56 613 ILE A CA 1
ATOM 4884 C C . ILE A 1 613 ? 8.43 -71.562 -29.906 1 70.56 613 ILE A C 1
ATOM 4886 O O . ILE A 1 613 ? 8.328 -72.625 -30.5 1 70.56 613 ILE A O 1
ATOM 4890 N N . ALA A 1 614 ? 7.781 -71.188 -28.859 1 66.81 614 ALA A N 1
ATOM 4891 C CA . ALA A 1 614 ? 6.871 -72.188 -28.266 1 66.81 614 ALA A CA 1
ATOM 4892 C C . ALA A 1 614 ? 5.727 -72.5 -29.219 1 66.81 614 ALA A C 1
ATOM 4894 O O . ALA A 1 614 ? 5.289 -73.688 -29.297 1 66.81 614 ALA A O 1
ATOM 4895 N N . LEU A 1 615 ? 5.336 -71.562 -29.953 1 71.25 615 LEU A N 1
ATOM 4896 C CA . LEU A 1 615 ? 4.242 -71.812 -30.906 1 71.25 615 LEU A CA 1
ATOM 4897 C C . LEU A 1 615 ? 4.691 -72.625 -32.094 1 71.25 615 LEU A C 1
ATOM 4899 O O . LEU A 1 615 ? 3.969 -73.562 -32.531 1 71.25 615 LEU A O 1
ATOM 4903 N N . LEU A 1 616 ? 5.863 -72.312 -32.562 1 65.25 616 LEU A N 1
ATOM 4904 C CA . LEU A 1 616 ? 6.41 -73.062 -33.688 1 65.25 616 LEU A CA 1
ATOM 4905 C C . LEU A 1 616 ? 6.684 -74.5 -33.312 1 65.25 616 LEU A C 1
ATOM 4907 O O . LEU A 1 616 ? 6.469 -75.438 -34.125 1 65.25 616 LEU A O 1
ATOM 4911 N N . ALA A 1 617 ? 7.227 -74.688 -32.188 1 59.5 617 ALA A N 1
ATOM 4912 C CA . ALA A 1 617 ? 7.551 -76.062 -31.75 1 59.5 617 ALA A CA 1
ATOM 4913 C C . ALA A 1 617 ? 6.301 -76.938 -31.672 1 59.5 617 ALA A C 1
ATOM 4915 O O . ALA A 1 617 ? 6.375 -78.125 -31.844 1 59.5 617 ALA A O 1
ATOM 4916 N N . THR A 1 618 ? 5.27 -76.312 -31.469 1 52.31 618 THR A N 1
ATOM 4917 C CA . THR A 1 618 ? 4.039 -77.125 -31.391 1 52.31 618 THR A CA 1
ATOM 4918 C C . THR A 1 618 ? 3.5 -77.438 -32.781 1 52.31 618 THR A C 1
ATOM 4920 O O . THR A 1 618 ? 2.805 -78.438 -32.969 1 52.31 618 THR A O 1
ATOM 4923 N N . GLY A 1 619 ? 3.811 -76.75 -33.969 1 47.97 619 GLY A N 1
ATOM 4924 C CA . GLY A 1 619 ? 3.207 -76.875 -35.281 1 47.97 619 GLY A CA 1
ATOM 4925 C C . GLY A 1 619 ? 4.141 -77.5 -36.312 1 47.97 619 GLY A C 1
ATOM 4926 O O . GLY A 1 619 ? 3.771 -77.688 -37.469 1 47.97 619 GLY A O 1
ATOM 4927 N N . MET A 1 620 ? 5.504 -77.875 -36.094 1 41.06 620 MET A N 1
ATOM 4928 C CA . MET A 1 620 ? 6.492 -78.062 -37.156 1 41.06 620 MET A CA 1
ATOM 4929 C C . MET A 1 620 ? 6.352 -79.438 -37.75 1 41.06 620 MET A C 1
ATOM 4931 O O . MET A 1 620 ? 5.738 -80.312 -37.156 1 41.06 620 MET A O 1
ATOM 4935 N N . THR A 1 621 ? 7.066 -79.625 -39 1 38.59 621 THR A N 1
ATOM 4936 C CA . THR A 1 621 ? 7.316 -80.75 -39.844 1 38.59 621 THR A CA 1
ATOM 4937 C C . THR A 1 621 ? 8.016 -81.875 -39.031 1 38.59 621 THR A C 1
ATOM 4939 O O . THR A 1 621 ? 8.641 -81.562 -38 1 38.59 621 THR A O 1
ATOM 4942 N N . PRO A 1 622 ? 7.891 -83.125 -39.469 1 38.03 622 PRO A N 1
ATOM 4943 C CA . PRO A 1 622 ? 8.531 -84.25 -38.781 1 38.03 622 PRO A CA 1
ATOM 4944 C C . PRO A 1 622 ? 10.016 -84 -38.5 1 38.03 622 PRO A C 1
ATOM 4946 O O . PRO A 1 622 ? 10.531 -84.438 -37.469 1 38.03 622 PRO A O 1
ATOM 4949 N N . LEU A 1 623 ? 10.68 -83.5 -39.438 1 37.34 623 LEU A N 1
ATOM 4950 C CA . LEU A 1 623 ? 12.102 -83.375 -39.219 1 37.34 623 LEU A CA 1
ATOM 4951 C C . LEU A 1 623 ? 12.352 -82.312 -38.125 1 37.34 623 LEU A C 1
ATOM 4953 O O . LEU A 1 623 ? 13.195 -82.5 -37.25 1 37.34 623 LEU A O 1
ATOM 4957 N N . ALA A 1 624 ? 11.805 -81.125 -38.281 1 42.28 624 ALA A N 1
ATOM 4958 C CA . ALA A 1 624 ? 11.922 -80.125 -37.219 1 42.28 624 ALA A CA 1
ATOM 4959 C C . ALA A 1 624 ? 11.359 -80.625 -35.906 1 42.28 624 ALA A C 1
ATOM 4961 O O . ALA A 1 624 ? 11.844 -80.312 -34.812 1 42.28 624 ALA A O 1
ATOM 4962 N N . GLN A 1 625 ? 10.367 -81.438 -35.969 1 45.5 625 GLN A N 1
ATOM 4963 C CA . GLN A 1 625 ? 9.82 -82.125 -34.812 1 45.5 625 GLN A CA 1
ATOM 4964 C C . GLN A 1 625 ? 10.898 -83 -34.125 1 45.5 625 GLN A C 1
ATOM 4966 O O . GLN A 1 625 ? 10.93 -83.062 -32.906 1 45.5 625 GLN A O 1
ATOM 4971 N N . HIS A 1 626 ? 11.602 -83.625 -35 1 45.06 626 HIS A N 1
ATOM 4972 C CA . HIS A 1 626 ? 12.648 -84.438 -34.406 1 45.06 626 HIS A CA 1
ATOM 4973 C C . HIS A 1 626 ? 13.656 -83.562 -33.656 1 45.06 626 HIS A C 1
ATOM 4975 O O . HIS A 1 626 ? 14.086 -83.938 -32.531 1 45.06 626 HIS A O 1
ATOM 4981 N N . HIS A 1 627 ? 14.016 -82.438 -34.219 1 45.38 627 HIS A N 1
ATOM 4982 C CA . HIS A 1 627 ? 15.023 -81.625 -33.562 1 45.38 627 HIS A CA 1
ATOM 4983 C C . HIS A 1 627 ? 14.398 -80.75 -32.5 1 45.38 627 HIS A C 1
ATOM 4985 O O . HIS A 1 627 ? 15.062 -80.375 -31.531 1 45.38 627 HIS A O 1
ATOM 4991 N N . LEU A 1 628 ? 13.117 -80.375 -32.656 1 49.41 628 LEU A N 1
ATOM 4992 C CA . LEU A 1 628 ? 12.461 -79.5 -31.719 1 49.41 628 LEU A CA 1
ATOM 4993 C C . LEU A 1 628 ? 11.531 -80.25 -30.781 1 49.41 628 LEU A C 1
ATOM 4995 O O . LEU A 1 628 ? 10.75 -79.625 -30.047 1 49.41 628 LEU A O 1
ATOM 4999 N N . ARG A 1 629 ? 11.367 -81.5 -30.984 1 49.25 629 ARG A N 1
ATOM 5000 C CA . ARG A 1 629 ? 10.516 -82.375 -30.172 1 49.25 629 ARG A CA 1
ATOM 5001 C C . ARG A 1 629 ? 10.641 -82.062 -28.688 1 49.25 629 ARG A C 1
ATOM 5003 O O . ARG A 1 629 ? 9.648 -82.062 -27.969 1 49.25 629 ARG A O 1
ATOM 5010 N N . GLY A 1 630 ? 11.781 -81.688 -28.266 1 51.66 630 GLY A N 1
ATOM 5011 C CA . GLY A 1 630 ? 11.984 -81.438 -26.859 1 51.66 630 GLY A CA 1
ATOM 5012 C C . GLY A 1 630 ? 11.523 -80 -26.453 1 51.66 630 GLY A C 1
ATOM 5013 O O . GLY A 1 630 ? 11.414 -79.75 -25.266 1 51.66 630 GLY A O 1
ATOM 5014 N N . PHE A 1 631 ? 11.094 -79.188 -27.422 1 56.78 631 PHE A N 1
ATOM 5015 C CA . PHE A 1 631 ? 10.82 -77.812 -27.094 1 56.78 631 PHE A CA 1
ATOM 5016 C C . PHE A 1 631 ? 9.367 -77.625 -26.672 1 56.78 631 PHE A C 1
ATOM 5018 O O . PHE A 1 631 ? 9.039 -76.625 -25.953 1 56.78 631 PHE A O 1
ATOM 5025 N N . SER A 1 632 ? 8.43 -78.438 -27.078 1 56.75 632 SER A N 1
ATOM 5026 C CA . SER A 1 632 ? 7.004 -78.312 -26.828 1 56.75 632 SER A CA 1
ATOM 5027 C C . SER A 1 632 ? 6.707 -78.375 -25.328 1 56.75 632 SER A C 1
ATOM 5029 O O . SER A 1 632 ? 5.684 -77.875 -24.875 1 56.75 632 SER A O 1
ATOM 5031 N N . LYS A 1 633 ? 7.594 -79 -24.547 1 57.69 633 LYS A N 1
ATOM 5032 C CA . LYS A 1 633 ? 7.371 -79.125 -23.109 1 57.69 633 LYS A CA 1
ATOM 5033 C C . LYS A 1 633 ? 8.102 -78 -22.344 1 57.69 633 LYS A C 1
ATOM 5035 O O . LYS A 1 633 ? 7.977 -77.938 -21.125 1 57.69 633 LYS A O 1
ATOM 5040 N N . LEU A 1 634 ? 8.695 -77.125 -23.125 1 62.44 634 LEU A N 1
ATOM 5041 C CA . LEU A 1 634 ? 9.547 -76.188 -22.422 1 62.44 634 LEU A CA 1
ATOM 5042 C C . LEU A 1 634 ? 8.82 -74.875 -22.188 1 62.44 634 LEU A C 1
ATOM 5044 O O . LEU A 1 634 ? 7.93 -74.5 -22.953 1 62.44 634 LEU A O 1
ATOM 5048 N N . ASP A 1 635 ? 9.109 -74.312 -21.062 1 70.94 635 ASP A N 1
ATOM 5049 C CA . ASP A 1 635 ? 8.648 -72.938 -20.797 1 70.94 635 ASP A CA 1
ATOM 5050 C C . ASP A 1 635 ? 9.352 -71.938 -21.703 1 70.94 635 ASP A C 1
ATOM 5052 O O . ASP A 1 635 ? 10.297 -72.25 -22.406 1 70.94 635 ASP A O 1
ATOM 5056 N N . SER A 1 636 ? 8.789 -70.812 -21.844 1 74.94 636 SER A N 1
ATOM 5057 C CA . SER A 1 636 ? 9.289 -69.812 -22.75 1 74.94 636 SER A CA 1
ATOM 5058 C C . SER A 1 636 ? 10.766 -69.5 -22.516 1 74.94 636 SER A C 1
ATOM 5060 O O . SER A 1 636 ? 11.523 -69.312 -23.469 1 74.94 636 SER A O 1
ATOM 5062 N N . GLU A 1 637 ? 11.219 -69.5 -21.344 1 74.69 637 GLU A N 1
ATOM 5063 C CA . GLU A 1 637 ? 12.609 -69.188 -21.031 1 74.69 637 GLU A CA 1
ATOM 5064 C C . GLU A 1 637 ? 13.547 -70.312 -21.5 1 74.69 637 GLU A C 1
ATOM 5066 O O . GLU A 1 637 ? 14.594 -70.062 -22.078 1 74.69 637 GLU A O 1
ATOM 5071 N N . ASN A 1 638 ? 13.188 -71.438 -21.219 1 73 638 ASN A N 1
ATOM 5072 C CA . ASN A 1 638 ? 14.008 -72.562 -21.609 1 73 638 ASN A CA 1
ATOM 5073 C C . ASN A 1 638 ? 13.992 -72.75 -23.125 1 73 638 ASN A C 1
ATOM 5075 O O . ASN A 1 638 ? 15.008 -73.125 -23.719 1 73 638 ASN A O 1
ATOM 5079 N N . ALA A 1 639 ? 12.828 -72.5 -23.656 1 71.19 639 ALA A N 1
ATOM 5080 C CA . ALA A 1 639 ? 12.758 -72.562 -25.109 1 71.19 639 ALA A CA 1
ATOM 5081 C C . ALA A 1 639 ? 13.695 -71.562 -25.75 1 71.19 639 ALA A C 1
ATOM 5083 O O . ALA A 1 639 ? 14.383 -71.875 -26.734 1 71.19 639 ALA A O 1
ATOM 5084 N N . PHE A 1 640 ? 13.75 -70.438 -25.172 1 75.06 640 PHE A N 1
ATOM 5085 C CA . PHE A 1 640 ? 14.594 -69.375 -25.656 1 75.06 640 PHE A CA 1
ATOM 5086 C C . PHE A 1 640 ? 16.062 -69.75 -25.547 1 75.06 640 PHE A C 1
ATOM 5088 O O . PHE A 1 640 ? 16.844 -69.5 -26.484 1 75.06 640 PHE A O 1
ATOM 5095 N N . LYS A 1 641 ? 16.516 -70.375 -24.5 1 75.38 641 LYS A N 1
ATOM 5096 C CA . LYS A 1 641 ? 17.906 -70.75 -24.281 1 75.38 641 LYS A CA 1
ATOM 5097 C C . LYS A 1 641 ? 18.328 -71.812 -25.234 1 75.38 641 LYS A C 1
ATOM 5099 O O . LYS A 1 641 ? 19.438 -71.812 -25.766 1 75.38 641 LYS A O 1
ATOM 5104 N N . ASN A 1 642 ? 17.422 -72.75 -25.484 1 72.75 642 ASN A N 1
ATOM 5105 C CA . ASN A 1 642 ? 17.75 -73.875 -26.328 1 72.75 642 ASN A CA 1
ATOM 5106 C C . ASN A 1 642 ? 17.719 -73.5 -27.812 1 72.75 642 ASN A C 1
ATOM 5108 O O . ASN A 1 642 ? 18.312 -74.188 -28.641 1 72.75 642 ASN A O 1
ATOM 5112 N N . ALA A 1 643 ? 17 -72.438 -28.078 1 72.69 643 ALA A N 1
ATOM 5113 C CA . ALA A 1 643 ? 16.844 -72.062 -29.484 1 72.69 643 ALA A CA 1
ATOM 5114 C C . ALA A 1 643 ? 17.969 -71.125 -29.922 1 72.69 643 ALA A C 1
ATOM 5116 O O . ALA A 1 643 ? 18.016 -70.688 -31.078 1 72.69 643 ALA A O 1
ATOM 5117 N N . LYS A 1 644 ? 18.922 -70.875 -29.109 1 74.06 644 LYS A N 1
ATOM 5118 C CA . LYS A 1 644 ? 19.969 -69.875 -29.375 1 74.06 644 LYS A CA 1
ATOM 5119 C C . LYS A 1 644 ? 20.844 -70.312 -30.547 1 74.06 644 LYS A C 1
ATOM 5121 O O . LYS A 1 644 ? 21.328 -69.438 -31.312 1 74.06 644 LYS A O 1
ATOM 5126 N N . ASN A 1 645 ? 20.953 -71.625 -30.75 1 66.5 645 ASN A N 1
ATOM 5127 C CA . ASN A 1 645 ? 21.891 -72.062 -31.766 1 66.5 645 ASN A CA 1
ATOM 5128 C C . ASN A 1 645 ? 21.188 -72.625 -32.969 1 66.5 645 ASN A C 1
ATOM 5130 O O . ASN A 1 645 ? 21.828 -73.188 -33.875 1 66.5 645 ASN A O 1
ATOM 5134 N N . ILE A 1 646 ? 19.812 -72.5 -32.969 1 69 646 ILE A N 1
ATOM 5135 C CA . ILE A 1 646 ? 19.062 -73.062 -34.094 1 69 646 ILE A CA 1
ATOM 5136 C C . ILE A 1 646 ? 18.812 -71.938 -35.125 1 69 646 ILE A C 1
ATOM 5138 O O . ILE A 1 646 ? 18.25 -70.875 -34.781 1 69 646 ILE A O 1
ATOM 5142 N N . ARG A 1 647 ? 19.328 -72.062 -36.344 1 67.94 647 ARG A N 1
ATOM 5143 C CA . ARG A 1 647 ? 19.109 -71.125 -37.406 1 67.94 647 ARG A CA 1
ATOM 5144 C C . ARG A 1 647 ? 17.984 -71.562 -38.344 1 67.94 647 ARG A C 1
ATOM 5146 O O . ARG A 1 647 ? 17.891 -72.75 -38.656 1 67.94 647 ARG A O 1
ATOM 5153 N N . VAL A 1 648 ? 17.031 -70.688 -38.562 1 62.62 648 VAL A N 1
ATOM 5154 C CA . VAL A 1 648 ? 15.914 -71.062 -39.406 1 62.62 648 VAL A CA 1
ATOM 5155 C C . VAL A 1 648 ? 15.875 -70.125 -40.625 1 62.62 648 VAL A C 1
ATOM 5157 O O . VAL A 1 648 ? 16.359 -69 -40.531 1 62.62 648 VAL A O 1
ATOM 5160 N N . ARG A 1 649 ? 15.656 -70.625 -41.781 1 60.66 649 ARG A N 1
ATOM 5161 C CA . ARG A 1 649 ? 15.477 -69.812 -43 1 60.66 649 ARG A CA 1
ATOM 5162 C C . ARG A 1 649 ? 14.047 -69.938 -43.5 1 60.66 649 ARG A C 1
ATOM 5164 O O . ARG A 1 649 ? 13.469 -71 -43.5 1 60.66 649 ARG A O 1
ATOM 5171 N N . VAL A 1 650 ? 13.477 -68.688 -43.656 1 59.66 650 VAL A N 1
ATOM 5172 C CA . VAL A 1 650 ? 12.164 -68.688 -44.281 1 59.66 650 VAL A CA 1
ATOM 5173 C C . VAL A 1 650 ? 12.328 -68.438 -45.781 1 59.66 650 VAL A C 1
ATOM 5175 O O . VAL A 1 650 ? 13.078 -67.562 -46.188 1 59.66 650 VAL A O 1
ATOM 5178 N N . GLY A 1 651 ? 12.219 -69.438 -46.688 1 53.94 651 GLY A N 1
ATOM 5179 C CA . GLY A 1 651 ? 12.375 -69.312 -48.125 1 53.94 651 GLY A CA 1
ATOM 5180 C C . GLY A 1 651 ? 11.094 -69.562 -48.906 1 53.94 651 GLY A C 1
ATOM 5181 O O . GLY A 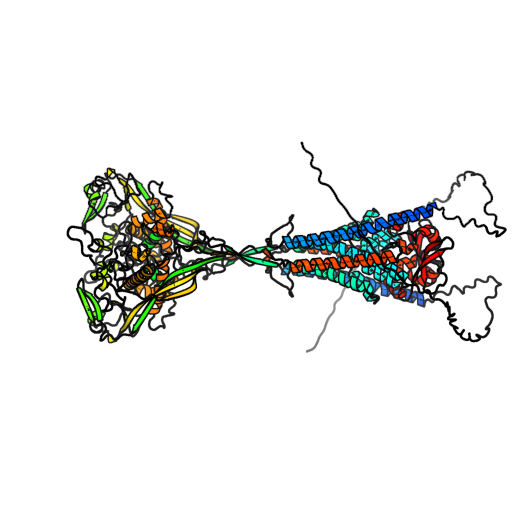1 651 ? 10.062 -69.875 -48.312 1 53.94 651 GLY A O 1
ATOM 5182 N N . THR A 1 652 ? 10.953 -68.938 -50.094 1 54.06 652 THR A N 1
ATOM 5183 C CA . THR A 1 652 ? 9.867 -69.188 -51.031 1 54.06 652 THR A CA 1
ATOM 5184 C C . THR A 1 652 ? 10.242 -70.312 -51.969 1 54.06 652 THR A C 1
ATOM 5186 O O . THR A 1 652 ? 11.375 -70.438 -52.438 1 54.06 652 THR A O 1
ATOM 5189 N N . PHE A 1 653 ? 9.648 -71.562 -51.844 1 48.31 653 PHE A N 1
ATOM 5190 C CA . PHE A 1 653 ? 9.875 -72.625 -52.75 1 48.31 653 PHE A CA 1
ATOM 5191 C C . PHE A 1 653 ? 8.977 -72.5 -54 1 48.31 653 PHE A C 1
ATOM 5193 O O . PHE A 1 653 ? 7.777 -72.25 -53.844 1 48.31 653 PHE A O 1
ATOM 5200 N N . ARG A 1 654 ? 9.609 -72.188 -55.156 1 46 654 ARG A N 1
ATOM 5201 C CA . ARG A 1 654 ? 8.875 -72.25 -56.406 1 46 654 ARG A CA 1
ATOM 5202 C C . ARG A 1 654 ? 8.594 -73.688 -56.844 1 46 654 ARG A C 1
ATOM 5204 O O . ARG A 1 654 ? 9.523 -74.438 -57.094 1 46 654 ARG A O 1
ATOM 5211 N N . ASN A 1 655 ? 7.492 -74.188 -56.438 1 40.62 655 ASN A N 1
ATOM 5212 C CA . ASN A 1 655 ? 7.191 -75.438 -57.031 1 40.62 655 ASN A CA 1
ATOM 5213 C C . ASN A 1 655 ? 7.066 -75.375 -58.562 1 40.62 655 ASN A C 1
ATOM 5215 O O . ASN A 1 655 ? 6.891 -74.312 -59.094 1 40.62 655 ASN A O 1
ATOM 5219 N N . GLY A 1 656 ? 7.188 -76.5 -59.375 1 39.75 656 GLY A N 1
ATOM 5220 C CA . GLY A 1 656 ? 7.051 -76.562 -60.812 1 39.75 656 GLY A CA 1
ATOM 5221 C C . GLY A 1 656 ? 6.031 -75.562 -61.344 1 39.75 656 GLY A C 1
ATOM 5222 O O . GLY A 1 656 ? 6.121 -75.125 -62.5 1 39.75 656 GLY A O 1
ATOM 5223 N N . ASP A 1 657 ? 4.816 -75.5 -60.875 1 41.16 657 ASP A N 1
ATOM 5224 C CA . ASP A 1 657 ? 3.775 -74.688 -61.5 1 41.16 657 ASP A CA 1
ATOM 5225 C C . ASP A 1 657 ? 3.881 -73.25 -61.031 1 41.16 657 ASP A C 1
ATOM 5227 O O . ASP A 1 657 ? 2.904 -72.5 -61.125 1 41.16 657 ASP A O 1
ATOM 5231 N N . GLN A 1 658 ? 5.027 -72.625 -60.656 1 44.09 658 GLN A N 1
ATOM 5232 C CA . GLN A 1 658 ? 5.41 -71.188 -60.5 1 44.09 658 GLN A CA 1
ATOM 5233 C C . GLN A 1 658 ? 4.887 -70.625 -59.188 1 44.09 658 GLN A C 1
ATOM 5235 O O . GLN A 1 658 ? 4.898 -69.375 -59 1 44.09 658 GLN A O 1
ATOM 5240 N N . ASN A 1 659 ? 4.184 -71.375 -58.344 1 42.69 659 ASN A N 1
ATOM 5241 C CA . ASN A 1 659 ? 3.658 -70.75 -57.156 1 42.69 659 ASN A CA 1
ATOM 5242 C C . ASN A 1 659 ? 4.68 -70.75 -56 1 42.69 659 ASN A C 1
ATOM 5244 O O . ASN A 1 659 ? 5.312 -71.812 -55.75 1 42.69 659 ASN A O 1
ATOM 5248 N N . GLU A 1 660 ? 5.07 -69.562 -55.469 1 46.75 660 GLU A N 1
ATOM 5249 C CA . GLU A 1 660 ? 6.059 -69.375 -54.438 1 46.75 660 GLU A CA 1
ATOM 5250 C C . GLU A 1 660 ? 5.473 -69.688 -53.062 1 46.75 660 GLU A C 1
ATOM 5252 O O . GLU A 1 660 ? 4.414 -69.188 -52.688 1 46.75 660 GLU A O 1
ATOM 5257 N N . VAL A 1 661 ? 5.656 -70.812 -52.469 1 48.38 661 VAL A N 1
ATOM 5258 C CA . VAL A 1 661 ? 5.207 -71.188 -51.125 1 48.38 661 VAL A CA 1
ATOM 5259 C C . VAL A 1 661 ? 6.305 -70.875 -50.094 1 48.38 661 VAL A C 1
ATOM 5261 O O . VAL A 1 661 ? 7.484 -71.062 -50.344 1 48.38 661 VAL A O 1
ATOM 5264 N N . VAL A 1 662 ? 5.914 -70.125 -48.969 1 51.75 662 VAL A N 1
ATOM 5265 C CA . VAL A 1 662 ? 6.867 -69.75 -47.938 1 51.75 662 VAL A CA 1
ATOM 5266 C C . VAL A 1 662 ? 7.109 -71 -47.031 1 51.75 662 VAL A C 1
ATOM 5268 O O . VAL A 1 662 ? 6.168 -71.688 -46.625 1 51.75 662 VAL A O 1
ATOM 5271 N N . ALA A 1 663 ? 8.281 -71.562 -47 1 53.88 663 ALA A N 1
ATOM 5272 C CA . ALA A 1 663 ? 8.617 -72.75 -46.156 1 53.88 663 ALA A CA 1
ATOM 5273 C C . ALA A 1 663 ? 9.719 -72.375 -45.156 1 53.88 663 ALA A C 1
ATOM 5275 O O . ALA A 1 663 ? 10.523 -71.5 -45.406 1 53.88 663 ALA A O 1
ATOM 5276 N N . PHE A 1 664 ? 9.555 -72.875 -43.781 1 56.34 664 PHE A N 1
ATOM 5277 C CA . PHE A 1 664 ? 10.57 -72.75 -42.75 1 56.34 664 PHE A CA 1
ATOM 5278 C C . PHE A 1 664 ? 11.547 -73.938 -42.812 1 56.34 664 PHE A C 1
ATOM 5280 O O . PHE A 1 664 ? 11.133 -75.062 -43 1 56.34 664 PHE A O 1
ATOM 5287 N N . GLY A 1 665 ? 12.789 -73.75 -43.125 1 55.25 665 GLY A N 1
ATOM 5288 C CA . GLY A 1 665 ? 13.75 -74.812 -43.125 1 55.25 665 GLY A CA 1
ATOM 5289 C C . GLY A 1 665 ? 14.969 -74.562 -42.25 1 55.25 665 GLY A C 1
ATOM 5290 O O . GLY A 1 665 ? 15.172 -73.375 -41.812 1 55.25 665 GLY A O 1
ATOM 5291 N N . MET A 1 666 ? 15.578 -75.625 -41.594 1 52.28 666 MET A N 1
ATOM 5292 C CA . MET A 1 666 ? 16.844 -75.438 -40.875 1 52.28 666 MET A CA 1
ATOM 5293 C C . MET A 1 666 ? 17.984 -75.125 -41.812 1 52.28 666 MET A C 1
ATOM 5295 O O . MET A 1 666 ? 17.938 -75.438 -43 1 52.28 666 MET A O 1
ATOM 5299 N N . ASP A 1 667 ? 19.031 -74.438 -41.375 1 52.06 667 ASP A N 1
ATOM 5300 C CA . ASP A 1 667 ? 20.203 -74.062 -42.156 1 52.06 667 ASP A CA 1
ATOM 5301 C C . ASP A 1 667 ? 20.984 -75.312 -42.562 1 52.06 667 ASP A C 1
ATOM 5303 O O . ASP A 1 667 ? 21.266 -76.188 -41.75 1 52.06 667 ASP A O 1
ATOM 5307 N N . GLY A 1 668 ? 21.094 -75.75 -43.906 1 46.84 668 GLY A N 1
ATOM 5308 C CA . GLY A 1 668 ? 21.797 -76.875 -44.531 1 46.84 668 GLY A CA 1
ATOM 5309 C C . GLY A 1 668 ? 20.875 -77.812 -45.281 1 46.84 668 GLY A C 1
ATOM 5310 O O . GLY A 1 668 ? 21.344 -78.75 -45.906 1 46.84 668 GLY A O 1
ATOM 5311 N N . GLU A 1 669 ? 19.656 -77.812 -44.969 1 43.72 669 GLU A N 1
ATOM 5312 C CA . GLU A 1 669 ? 18.781 -78.688 -45.688 1 43.72 669 GLU A CA 1
ATOM 5313 C C . GLU A 1 669 ? 18.625 -78.25 -47.156 1 43.72 669 GLU A C 1
ATOM 5315 O O . GLU A 1 669 ? 18.344 -77.062 -47.406 1 43.72 669 GLU A O 1
ATOM 5320 N N . GLU A 1 670 ? 19.422 -78.938 -48.094 1 41.38 670 GLU A N 1
ATOM 5321 C CA . GLU A 1 670 ? 19.438 -78.625 -49.5 1 41.38 670 GLU A CA 1
ATOM 5322 C C . GLU A 1 670 ? 18.047 -78.25 -50.031 1 41.38 670 GLU A C 1
ATOM 5324 O O . GLU A 1 670 ? 17.891 -77.438 -50.906 1 41.38 670 GLU A O 1
ATOM 5329 N N . HIS A 1 671 ? 17.062 -79.25 -50 1 37.22 671 HIS A N 1
ATOM 5330 C CA . HIS A 1 671 ? 15.742 -79.125 -50.594 1 37.22 671 HIS A CA 1
ATOM 5331 C C . HIS A 1 671 ? 14.734 -78.562 -49.562 1 37.22 671 HIS A C 1
ATOM 5333 O O . HIS A 1 671 ? 14.438 -79.25 -48.594 1 37.22 671 HIS A O 1
ATOM 5339 N N . LEU A 1 672 ? 14.789 -77.375 -49.469 1 41.09 672 LEU A N 1
ATOM 5340 C CA . LEU A 1 672 ? 13.688 -76.875 -48.688 1 41.09 672 LEU A CA 1
ATOM 5341 C C . LEU A 1 672 ? 12.359 -77.5 -49.062 1 41.09 672 LEU A C 1
ATOM 5343 O O . LEU A 1 672 ? 12.016 -77.562 -50.25 1 41.09 672 LEU A O 1
ATOM 5347 N N . MET A 1 673 ? 12.109 -78.688 -48.625 1 34.88 673 MET A N 1
ATOM 5348 C CA . MET A 1 673 ? 10.906 -79.375 -49.031 1 34.88 673 MET A CA 1
ATOM 5349 C C . MET A 1 673 ? 9.703 -78.438 -49.031 1 34.88 673 MET A C 1
ATOM 5351 O O . MET A 1 673 ? 9.461 -77.75 -48.062 1 34.88 673 MET A O 1
ATOM 5355 N N . PRO A 1 674 ? 9.336 -78.125 -50.281 1 32.28 674 PRO A N 1
ATOM 5356 C CA . PRO A 1 674 ? 8.062 -77.438 -50.375 1 32.28 674 PRO A CA 1
ATOM 5357 C C . PRO A 1 674 ? 7.008 -78 -49.406 1 32.28 674 PRO A C 1
ATOM 5359 O O . PRO A 1 674 ? 7.066 -79.188 -49.062 1 32.28 674 PRO A O 1
ATOM 5362 N N . LEU A 1 675 ? 6.461 -77.375 -48.656 1 30.09 675 LEU A N 1
ATOM 5363 C CA . LEU A 1 675 ? 5.262 -78 -48.156 1 30.09 675 LEU A CA 1
ATOM 5364 C C . LEU A 1 675 ? 4.594 -78.875 -49.219 1 30.09 675 LEU A C 1
ATOM 5366 O O . LEU A 1 675 ? 4.262 -78.375 -50.281 1 30.09 675 LEU A O 1
ATOM 5370 N N . LYS A 1 676 ? 5.055 -80.062 -49.5 1 27.92 676 LYS A N 1
ATOM 5371 C CA . LYS A 1 676 ? 4.406 -80.938 -50.5 1 27.92 676 LYS A CA 1
ATOM 5372 C C . LYS A 1 676 ? 2.889 -80.75 -50.438 1 27.92 676 LYS A C 1
ATOM 5374 O O . LYS A 1 676 ? 2.299 -80.875 -49.344 1 27.92 676 LYS A O 1
ATOM 5379 N N . MET B 1 1 ? 28.594 -60.812 36.625 1 16.91 1 MET B N 1
ATOM 5380 C CA . MET B 1 1 ? 28.484 -62.094 37.281 1 16.91 1 MET B CA 1
ATOM 5381 C C . MET B 1 1 ? 27.422 -62.969 36.656 1 16.91 1 MET B C 1
ATOM 5383 O O . MET B 1 1 ? 26.547 -62.469 35.938 1 16.91 1 MET B O 1
ATOM 5387 N N . TYR B 1 2 ? 26.969 -64.188 37.375 1 16.48 2 TYR B N 1
ATOM 5388 C CA . TYR B 1 2 ? 26.797 -65.625 37.281 1 16.48 2 TYR B CA 1
ATOM 5389 C C . TYR B 1 2 ? 25.453 -66 36.656 1 16.48 2 TYR B C 1
ATOM 5391 O O . TYR B 1 2 ? 25.406 -66.688 35.656 1 16.48 2 TYR B O 1
ATOM 5399 N N . HIS B 1 3 ? 24.531 -66.562 37.438 1 16.12 3 HIS B N 1
ATOM 5400 C CA . HIS B 1 3 ? 24.016 -67.875 37.75 1 16.12 3 HIS B CA 1
ATOM 5401 C C . HIS B 1 3 ? 22.672 -68.125 37.062 1 16.12 3 HIS B C 1
ATOM 5403 O O . HIS B 1 3 ? 22.5 -69.125 36.344 1 16.12 3 HIS B O 1
ATOM 5409 N N . LEU B 1 4 ? 21.562 -68.438 37.844 1 14.7 4 LEU B N 1
ATOM 5410 C CA . LEU B 1 4 ? 20.969 -69.688 38.25 1 14.7 4 LEU B CA 1
ATOM 5411 C C . LEU B 1 4 ? 19.719 -70 37.438 1 14.7 4 LEU B C 1
ATOM 5413 O O . LEU B 1 4 ? 19.141 -69.125 36.844 1 14.7 4 LEU B O 1
ATOM 5417 N N . ARG B 1 5 ? 18.531 -70.688 38 1 14.89 5 ARG B N 1
ATOM 5418 C CA . ARG B 1 5 ? 17.969 -72 38.25 1 14.89 5 ARG B CA 1
ATOM 5419 C C . ARG B 1 5 ? 16.641 -72.188 37.531 1 14.89 5 ARG B C 1
ATOM 5421 O O . ARG B 1 5 ? 16.453 -73.188 36.812 1 14.89 5 ARG B O 1
ATOM 5428 N N . VAL B 1 6 ? 15.367 -72.438 38.219 1 14.55 6 VAL B N 1
ATOM 5429 C CA . VAL B 1 6 ? 14.711 -73.625 38.656 1 14.55 6 VAL B CA 1
ATOM 5430 C C . VAL B 1 6 ? 13.5 -73.938 37.75 1 14.55 6 VAL B C 1
ATOM 5432 O O . VAL B 1 6 ? 13.031 -73.062 37.031 1 14.55 6 VAL B O 1
ATOM 5435 N N . ALA B 1 7 ? 12.211 -74.25 38.281 1 14.75 7 ALA B N 1
ATOM 5436 C CA . ALA B 1 7 ? 11.492 -75.438 38.688 1 14.75 7 ALA B CA 1
ATOM 5437 C C . ALA B 1 7 ? 10.32 -75.75 37.781 1 14.75 7 ALA B C 1
ATOM 5439 O O . ALA B 1 7 ? 9.859 -74.812 37.031 1 14.75 7 ALA B O 1
ATOM 5440 N N . CYS B 1 8 ? 9.156 -76.5 38.156 1 14.21 8 CYS B N 1
ATOM 5441 C CA . CYS B 1 8 ? 8.539 -77.812 38.25 1 14.21 8 CYS B CA 1
ATOM 5442 C C . CYS B 1 8 ? 7.234 -77.875 37.469 1 14.21 8 CYS B C 1
ATOM 5444 O O . CYS B 1 8 ? 7.027 -78.75 36.625 1 14.21 8 CYS B O 1
ATOM 5446 N N . LYS B 1 9 ? 5.938 -77.688 38.031 1 14.86 9 LYS B N 1
ATOM 5447 C CA . LYS B 1 9 ? 5.012 -78.75 38.469 1 14.86 9 LYS B CA 1
ATOM 5448 C C . LYS B 1 9 ? 4.066 -79.125 37.344 1 14.86 9 LYS B C 1
ATOM 5450 O O . LYS B 1 9 ? 3.82 -78.312 36.438 1 14.86 9 LYS B O 1
ATOM 5455 N N . ALA B 1 10 ? 2.838 -80.125 37.562 1 14.55 10 ALA B N 1
ATOM 5456 C CA . ALA B 1 10 ? 2.215 -81.438 37.594 1 14.55 10 ALA B CA 1
ATOM 5457 C C . ALA B 1 10 ? 1.037 -81.5 36.625 1 14.55 10 ALA B C 1
ATOM 5459 O O . ALA B 1 10 ? 0.974 -82.375 35.75 1 14.55 10 ALA B O 1
ATOM 5460 N N . ARG B 1 11 ? -0.374 -81.75 37.062 1 14.7 11 ARG B N 1
ATOM 5461 C CA . ARG B 1 11 ? -1.157 -82.938 37.219 1 14.7 11 ARG B CA 1
ATOM 5462 C C . ARG B 1 11 ? -2.131 -83.125 36.062 1 14.7 11 ARG B C 1
ATOM 5464 O O . ARG B 1 11 ? -2.4 -82.188 35.312 1 14.7 11 ARG B O 1
ATOM 5471 N N . GLN B 1 12 ? -3.578 -83.688 36.219 1 14.22 12 GLN B N 1
ATOM 5472 C CA . GLN B 1 12 ? -4.355 -84.938 36.219 1 14.22 12 GLN B CA 1
ATOM 5473 C C . GLN B 1 12 ? -5.402 -84.938 35.094 1 14.22 12 GLN B C 1
ATOM 5475 O O . GLN B 1 12 ? -5.496 -85.875 34.344 1 14.22 12 GLN B O 1
ATOM 5480 N N . ILE B 1 13 ? -6.77 -84.375 35.219 1 14.6 13 ILE B N 1
ATOM 5481 C CA . ILE B 1 13 ? -7.914 -85.25 35.469 1 14.6 13 ILE B CA 1
ATOM 5482 C C . ILE B 1 13 ? -8.508 -85.75 34.125 1 14.6 13 ILE B C 1
ATOM 5484 O O . ILE B 1 13 ? -8.398 -85 33.125 1 14.6 13 ILE B O 1
ATOM 5488 N N . LEU B 1 14 ? -9.812 -86.375 34.031 1 14.18 14 LEU B N 1
ATOM 5489 C CA . LEU B 1 14 ? -10.539 -87.625 33.969 1 14.18 14 LEU B CA 1
ATOM 5490 C C . LEU B 1 14 ? -11.258 -87.812 32.625 1 14.18 14 LEU B C 1
ATOM 5492 O O . LEU B 1 14 ? -11.453 -86.812 31.922 1 14.18 14 LEU B O 1
ATOM 5496 N N . VAL B 1 15 ? -12.633 -88.438 32.469 1 14.23 15 VAL B N 1
ATOM 5497 C CA . VAL B 1 15 ? -13.18 -89.75 32.219 1 14.23 15 VAL B CA 1
ATOM 5498 C C . VAL B 1 15 ? -13.906 -89.75 30.875 1 14.23 15 VAL B C 1
ATOM 5500 O O . VAL B 1 15 ? -13.609 -90.562 30.016 1 14.23 15 VAL B O 1
ATOM 5503 N N . LYS B 1 16 ? -15.406 -90 30.703 1 14.3 16 LYS B N 1
ATOM 5504 C CA . LYS B 1 16 ? -16.141 -91.188 30.484 1 14.3 16 LYS B CA 1
ATOM 5505 C C . LYS B 1 16 ? -16.688 -91.312 29.062 1 14.3 16 LYS B C 1
ATOM 5507 O O . LYS B 1 16 ? -16.5 -92.312 28.375 1 14.3 16 LYS B O 1
ATOM 5512 N N . LEU B 1 17 ? -18.141 -91.062 28.672 1 15 17 LEU B N 1
ATOM 5513 C CA . LEU B 1 17 ? -19.141 -92.125 28.469 1 15 17 LEU B CA 1
ATOM 5514 C C . LEU B 1 17 ? -19.375 -92.375 26.984 1 15 17 LEU B C 1
ATOM 5516 O O . LEU B 1 17 ? -19.141 -91.438 26.156 1 15 17 LEU B O 1
ATOM 5520 N N . MET B 1 18 ? -20.266 -93.5 26.344 1 14.59 18 MET B N 1
ATOM 5521 C CA . MET B 1 18 ? -20.422 -94.75 25.672 1 14.59 18 MET B CA 1
ATOM 5522 C C . MET B 1 18 ? -21.141 -94.625 24.328 1 14.59 18 MET B C 1
ATOM 5524 O O . MET B 1 18 ? -20.672 -95.125 23.297 1 14.59 18 MET B O 1
ATOM 5528 N N . SER B 1 19 ? -22.516 -94.25 24.031 1 14.49 19 SER B N 1
ATOM 5529 C CA . SER B 1 19 ? -23.422 -95.375 23.656 1 14.49 19 SER B CA 1
ATOM 5530 C C . SER B 1 19 ? -23.531 -95.5 22.156 1 14.49 19 SER B C 1
ATOM 5532 O O . SER B 1 19 ? -22.969 -94.688 21.406 1 14.49 19 SER B O 1
ATOM 5534 N N . HIS B 1 20 ? -24.875 -95.375 21.391 1 15.89 20 HIS B N 1
ATOM 5535 C CA . HIS B 1 20 ? -25.719 -96.438 20.812 1 15.89 20 HIS B CA 1
ATOM 5536 C C . HIS B 1 20 ? -25.562 -96.5 19.297 1 15.89 20 HIS B C 1
ATOM 5538 O O . HIS B 1 20 ? -25.156 -95.562 18.672 1 15.89 20 HIS B O 1
ATOM 5544 N N . HIS B 1 21 ? -26.328 -97.562 18.391 1 15.09 21 HIS B N 1
ATOM 5545 C CA . HIS B 1 21 ? -26.203 -98.75 17.562 1 15.09 21 HIS B CA 1
ATOM 5546 C C . HIS B 1 21 ? -26.562 -98.438 16.109 1 15.09 21 HIS B C 1
ATOM 5548 O O . HIS B 1 21 ? -25.875 -98.875 15.188 1 15.09 21 HIS B O 1
ATOM 5554 N N . HIS B 1 22 ? -27.766 -97.812 15.547 1 16.8 22 HIS B N 1
ATOM 5555 C CA . HIS B 1 22 ? -28.625 -98.688 14.781 1 16.8 22 HIS B CA 1
ATOM 5556 C C . HIS B 1 22 ? -28.203 -98.75 13.328 1 16.8 22 HIS B C 1
ATOM 5558 O O . HIS B 1 22 ? -27.656 -97.812 12.781 1 16.8 22 HIS B O 1
ATOM 5564 N N . HIS B 1 23 ? -28.484 -99.938 12.367 1 15.48 23 HIS B N 1
ATOM 5565 C CA . HIS B 1 23 ? -27.953 -100.875 11.406 1 15.48 23 HIS B CA 1
ATOM 5566 C C . HIS B 1 23 ? -28.328 -100.5 9.977 1 15.48 23 HIS B C 1
ATOM 5568 O O . HIS B 1 23 ? -27.531 -100.625 9.055 1 15.48 23 HIS B O 1
ATOM 5574 N N . PRO B 1 24 ? -29.562 -100 9.5 1 17.7 24 PRO B N 1
ATOM 5575 C CA . PRO B 1 24 ? -30.156 -101 8.594 1 17.7 24 PRO B CA 1
ATOM 5576 C C . PRO B 1 24 ? -29.516 -101 7.207 1 17.7 24 PRO B C 1
ATOM 5578 O O . PRO B 1 24 ? -28.875 -100 6.832 1 17.7 24 PRO B O 1
ATOM 5581 N N . GLN B 1 25 ? -30.078 -101.812 6.066 1 15.6 25 GLN B N 1
ATOM 5582 C CA . GLN B 1 25 ? -29.75 -102.812 5.098 1 15.6 25 GLN B CA 1
ATOM 5583 C C . GLN B 1 25 ? -29.547 -102.25 3.705 1 15.6 25 GLN B C 1
ATOM 5585 O O . GLN B 1 25 ? -28.5 -102.438 3.092 1 15.6 25 GLN B O 1
ATOM 5590 N N . GLN B 1 26 ? -30.578 -102.375 2.605 1 15.82 26 GLN B N 1
ATOM 5591 C CA . GLN B 1 26 ? -30.469 -103.375 1.546 1 15.82 26 GLN B CA 1
ATOM 5592 C C . GLN B 1 26 ? -29.953 -102.75 0.253 1 15.82 26 GLN B C 1
ATOM 5594 O O . GLN B 1 26 ? -28.844 -103.062 -0.193 1 15.82 26 GLN B O 1
ATOM 5599 N N . GLN B 1 27 ? -30.875 -102.688 -1.064 1 16.69 27 GLN B N 1
ATOM 5600 C CA . GLN B 1 27 ? -30.891 -103.5 -2.277 1 16.69 27 GLN B CA 1
ATOM 5601 C C . GLN B 1 27 ? -30.344 -102.75 -3.469 1 16.69 27 GLN B C 1
ATOM 5603 O O . GLN B 1 27 ? -30.656 -101.562 -3.629 1 16.69 27 GLN B O 1
ATOM 5608 N N . GLN B 1 28 ? -29.391 -103.312 -4.438 1 16.72 28 GLN B N 1
ATOM 5609 C CA . GLN B 1 28 ? -28.312 -102.938 -5.363 1 16.72 28 GLN B CA 1
ATOM 5610 C C . GLN B 1 28 ? -28.875 -102.625 -6.754 1 16.72 28 GLN B C 1
ATOM 5612 O O . GLN B 1 28 ? -28.109 -102.312 -7.672 1 16.72 28 GLN B O 1
ATOM 5617 N N . TYR B 1 29 ? -30.203 -102.25 -6.969 1 16.84 29 TYR B N 1
ATOM 5618 C CA . TYR B 1 29 ? -30.641 -102.812 -8.227 1 16.84 29 TYR B CA 1
ATOM 5619 C C . TYR B 1 29 ? -29.953 -102.188 -9.414 1 16.84 29 TYR B C 1
ATOM 5621 O O . TYR B 1 29 ? -30.031 -100.938 -9.594 1 16.84 29 TYR B O 1
ATOM 5629 N N . TYR B 1 30 ? -28.844 -102.75 -10.039 1 16.59 30 TYR B N 1
ATOM 5630 C CA . TYR B 1 30 ? -27.891 -102.375 -11.07 1 16.59 30 TYR B CA 1
ATOM 5631 C C . TYR B 1 30 ? -28.562 -102.312 -12.438 1 16.59 30 TYR B C 1
ATOM 5633 O O . TYR B 1 30 ? -28.75 -103.312 -13.094 1 16.59 30 TYR B O 1
ATOM 5641 N N . THR B 1 31 ? -29.844 -101.75 -12.508 1 17.78 31 THR B N 1
ATOM 5642 C CA . THR B 1 31 ? -30.469 -102.25 -13.719 1 17.78 31 THR B CA 1
ATOM 5643 C C . THR B 1 31 ? -29.578 -102.062 -14.938 1 17.78 31 THR B C 1
ATOM 5645 O O . THR B 1 31 ? -29 -100.938 -15.102 1 17.78 31 THR B O 1
ATOM 5648 N N . ASP B 1 32 ? -29.391 -103.062 -15.844 1 16.44 32 ASP B N 1
ATOM 5649 C CA . ASP B 1 32 ? -28.516 -103.688 -16.859 1 16.44 32 ASP B CA 1
ATOM 5650 C C . ASP B 1 32 ? -28.469 -102.812 -18.109 1 16.44 32 ASP B C 1
ATOM 5652 O O . ASP B 1 32 ? -29.234 -101.812 -18.234 1 16.44 32 ASP B O 1
ATOM 5656 N N . ILE B 1 33 ? -28.875 -103.312 -19.375 1 18.3 33 ILE B N 1
ATOM 5657 C CA . ILE B 1 33 ? -27.969 -103.75 -20.438 1 18.3 33 ILE B CA 1
ATOM 5658 C C . ILE B 1 33 ? -27.875 -102.625 -21.484 1 18.3 33 ILE B C 1
ATOM 5660 O O . ILE B 1 33 ? -26.781 -102.125 -21.812 1 18.3 33 ILE B O 1
ATOM 5664 N N . SER B 1 34 ? -28.766 -102.75 -22.688 1 17.47 34 SER B N 1
ATOM 5665 C CA . SER B 1 34 ? -28.484 -103.125 -24.062 1 17.47 34 SER B CA 1
ATOM 5666 C C . SER B 1 34 ? -28.562 -101.938 -25 1 17.47 34 SER B C 1
ATOM 5668 O O . SER B 1 34 ? -29.5 -101.125 -24.906 1 17.47 34 SER B O 1
ATOM 5670 N N . GLU B 1 35 ? -27.438 -101.562 -25.75 1 19.14 35 GLU B N 1
ATOM 5671 C CA . GLU B 1 35 ? -26.891 -100.438 -26.547 1 19.14 35 GLU B CA 1
ATOM 5672 C C . GLU B 1 35 ? -27.672 -100.25 -27.859 1 19.14 35 GLU B C 1
ATOM 5674 O O . GLU B 1 35 ? -27.328 -99.375 -28.672 1 19.14 35 GLU B O 1
ATOM 5679 N N . GLU B 1 36 ? -28.953 -100.688 -28.016 1 19.61 36 GLU B N 1
ATOM 5680 C CA . GLU B 1 36 ? -29.25 -101 -29.406 1 19.61 36 GLU B CA 1
ATOM 5681 C C . GLU B 1 36 ? -29.219 -99.75 -30.297 1 19.61 36 GLU B C 1
ATOM 5683 O O . GLU B 1 36 ? -29.953 -98.812 -30.078 1 19.61 36 GLU B O 1
ATOM 5688 N N . ILE B 1 37 ? -28.047 -99.562 -30.984 1 19.52 37 ILE B N 1
ATOM 5689 C CA . ILE B 1 37 ? -27.641 -98.5 -31.891 1 19.52 37 ILE B CA 1
ATOM 5690 C C . ILE B 1 37 ? -28.531 -98.5 -33.125 1 19.52 37 ILE B C 1
ATOM 5692 O O . ILE B 1 37 ? -28.516 -99.438 -33.906 1 19.52 37 ILE B O 1
ATOM 5696 N N . PRO B 1 38 ? -29.734 -98.188 -33.062 1 19.62 38 PRO B N 1
ATOM 5697 C CA . PRO B 1 38 ? -30.484 -98.562 -34.281 1 19.62 38 PRO B CA 1
ATOM 5698 C C . PRO B 1 38 ? -29.828 -98 -35.531 1 19.62 38 PRO B C 1
ATOM 5700 O O . PRO B 1 38 ? -29.406 -96.875 -35.562 1 19.62 38 PRO B O 1
ATOM 5703 N N . LEU B 1 39 ? -29.172 -98.938 -36.406 1 19.34 39 LEU B N 1
ATOM 5704 C CA . LEU B 1 39 ? -28.438 -98.938 -37.688 1 19.34 39 LEU B CA 1
ATOM 5705 C C . LEU B 1 39 ? -29.266 -98.25 -38.781 1 19.34 39 LEU B C 1
ATOM 5707 O O . LEU B 1 39 ? -30.188 -98.875 -39.312 1 19.34 39 LEU B O 1
ATOM 5711 N N . GLY B 1 40 ? -29.938 -97.25 -38.469 1 19.8 40 GLY B N 1
ATOM 5712 C CA . GLY B 1 40 ? -30.938 -96.875 -39.469 1 19.8 40 GLY B CA 1
ATOM 5713 C C . GLY B 1 40 ? -30.391 -96.875 -40.875 1 19.8 40 GLY B C 1
ATOM 5714 O O . GLY B 1 40 ? -29.172 -96.875 -41.094 1 19.8 40 GLY B O 1
ATOM 5715 N N . GLN B 1 41 ? -31.234 -97.188 -41.875 1 21.62 41 GLN B N 1
ATOM 5716 C CA . GLN B 1 41 ? -31.266 -97.625 -43.281 1 21.62 41 GLN B CA 1
ATOM 5717 C C . GLN B 1 41 ? -30.516 -96.625 -44.156 1 21.62 41 GLN B C 1
ATOM 5719 O O . GLN B 1 41 ? -30.781 -95.438 -44.125 1 21.62 41 GLN B O 1
ATOM 5724 N N . VAL B 1 42 ? -29.156 -96.938 -44.406 1 21.25 42 VAL B N 1
ATOM 5725 C CA . VAL B 1 42 ? -28.234 -96.25 -45.312 1 21.25 42 VAL B CA 1
ATOM 5726 C C . VAL B 1 42 ? -28.891 -96.125 -46.688 1 21.25 42 VAL B C 1
ATOM 5728 O O . VAL B 1 42 ? -29.312 -97.125 -47.281 1 21.25 42 VAL B O 1
ATOM 5731 N N . PRO B 1 43 ? -29.656 -95.125 -46.812 1 23.48 43 PRO B N 1
ATOM 5732 C CA . PRO B 1 43 ? -30.328 -95.125 -48.125 1 23.48 43 PRO B CA 1
ATOM 5733 C C . PRO B 1 43 ? -29.406 -95.5 -49.25 1 23.48 43 PRO B C 1
ATOM 5735 O O . PRO B 1 43 ? -28.188 -95.312 -49.188 1 23.48 43 PRO B O 1
ATOM 5738 N N . GLU B 1 44 ? -29.734 -96.5 -50.125 1 21.94 44 GLU B N 1
ATOM 5739 C CA . GLU B 1 44 ? -29.156 -97.25 -51.25 1 21.94 44 GLU B CA 1
ATOM 5740 C C . GLU B 1 44 ? -28.531 -96.312 -52.25 1 21.94 44 GLU B C 1
ATOM 5742 O O . GLU B 1 44 ? -29.234 -95.688 -53.094 1 21.94 44 GLU B O 1
ATOM 5747 N N . GLU B 1 45 ? -27.828 -95.188 -51.875 1 21.27 45 GLU B N 1
ATOM 5748 C CA . GLU B 1 45 ? -27.469 -94.375 -53.062 1 21.27 45 GLU B CA 1
ATOM 5749 C C . GLU B 1 45 ? -26.641 -95.25 -54.031 1 21.27 45 GLU B C 1
ATOM 5751 O O . GLU B 1 45 ? -25.781 -96 -53.656 1 21.27 45 GLU B O 1
ATOM 5756 N N . LYS B 1 46 ? -27.016 -95.375 -55.312 1 22.31 46 LYS B N 1
ATOM 5757 C CA . LYS B 1 46 ? -26.625 -96.188 -56.469 1 22.31 46 LYS B CA 1
ATOM 5758 C C . LYS B 1 46 ? -25.109 -96.125 -56.688 1 22.31 46 LYS B C 1
ATOM 5760 O O . LYS B 1 46 ? -24.469 -95.125 -56.312 1 22.31 46 LYS B O 1
ATOM 5765 N N . PRO B 1 47 ? -24.391 -97.25 -57.219 1 21.11 47 PRO B N 1
ATOM 5766 C CA . PRO B 1 47 ? -23.047 -97.75 -57.406 1 21.11 47 PRO B CA 1
ATOM 5767 C C . PRO B 1 47 ? -22.125 -96.875 -58.188 1 21.11 47 PRO B C 1
ATOM 5769 O O . PRO B 1 47 ? -21.016 -97.25 -58.562 1 21.11 47 PRO B O 1
ATOM 5772 N N . ASP B 1 48 ? -22.234 -95.562 -58.438 1 21.73 48 ASP B N 1
ATOM 5773 C CA . ASP B 1 48 ? -21.531 -95.125 -59.656 1 21.73 48 ASP B CA 1
ATOM 5774 C C . ASP B 1 48 ? -20.062 -95.562 -59.594 1 21.73 48 ASP B C 1
ATOM 5776 O O . ASP B 1 48 ? -19.516 -95.812 -58.5 1 21.73 48 ASP B O 1
ATOM 5780 N N . GLN B 1 49 ? -19.281 -95.5 -60.781 1 21.14 49 GLN B N 1
ATOM 5781 C CA . GLN B 1 49 ? -18.141 -96.125 -61.438 1 21.14 49 GLN B CA 1
ATOM 5782 C C . GLN B 1 49 ? -16.875 -96 -60.594 1 21.14 49 GLN B C 1
ATOM 5784 O O . GLN B 1 49 ? -16.781 -95.125 -59.719 1 21.14 49 GLN B O 1
ATOM 5789 N N . LYS B 1 50 ? -15.883 -96.875 -60.969 1 24.16 50 LYS B N 1
ATOM 5790 C CA . LYS B 1 50 ? -14.711 -97.688 -60.656 1 24.16 50 LYS B CA 1
ATOM 5791 C C . LYS B 1 50 ? -13.477 -96.812 -60.438 1 24.16 50 LYS B C 1
ATOM 5793 O O . LYS B 1 50 ? -12.789 -96.5 -61.406 1 24.16 50 LYS B O 1
ATOM 5798 N N . LEU B 1 51 ? -13.492 -95.812 -59.812 1 20.56 51 LEU B N 1
ATOM 5799 C CA . LEU B 1 51 ? -12.281 -95 -59.938 1 20.56 51 LEU B CA 1
ATOM 5800 C C . LEU B 1 51 ? -11.055 -95.812 -59.469 1 20.56 51 LEU B C 1
ATOM 5802 O O . LEU B 1 51 ? -9.945 -95.562 -59.969 1 20.56 51 LEU B O 1
ATOM 5806 N N . PHE B 1 52 ? -10.938 -96.688 -58.5 1 21.75 52 PHE B N 1
ATOM 5807 C CA . PHE B 1 52 ? -9.547 -96.562 -58.062 1 21.75 52 PHE B CA 1
ATOM 5808 C C . PHE B 1 52 ? -8.672 -97.562 -58.812 1 21.75 52 PHE B C 1
ATOM 5810 O O . PHE B 1 52 ? -8.492 -98.688 -58.375 1 21.75 52 PHE B O 1
ATOM 5817 N N . ASP B 1 53 ? -8.727 -97.812 -60.062 1 21.61 53 ASP B N 1
ATOM 5818 C CA . ASP B 1 53 ? -8.008 -98.938 -60.562 1 21.61 53 ASP B CA 1
ATOM 5819 C C . ASP B 1 53 ? -6.5 -98.812 -60.344 1 21.61 53 ASP B C 1
ATOM 5821 O O . ASP B 1 53 ? -5.902 -97.812 -60.75 1 21.61 53 ASP B O 1
ATOM 5825 N N . SER B 1 54 ? -5.809 -99.5 -59.469 1 23.25 54 SER B N 1
ATOM 5826 C CA . SER B 1 54 ? -4.477 -99.562 -58.875 1 23.25 54 SER B CA 1
ATOM 5827 C C . SER B 1 54 ? -3.414 -99.875 -59.938 1 23.25 54 SER B C 1
ATOM 5829 O O . SER B 1 54 ? -2.225 -99.938 -59.625 1 23.25 54 SER B O 1
ATOM 5831 N N . ARG B 1 55 ? -3.578 -100.625 -60.969 1 29.16 55 ARG B N 1
ATOM 5832 C CA . ARG B 1 55 ? -2.598 -101.25 -61.812 1 29.16 55 ARG B CA 1
ATOM 5833 C C . ARG B 1 55 ? -1.754 -100.25 -62.562 1 29.16 55 ARG B C 1
ATOM 5835 O O . ARG B 1 55 ? -0.524 -100.312 -62.594 1 29.16 55 ARG B O 1
ATOM 5842 N N . GLN B 1 56 ? -1.826 -99.938 -63.719 1 27.55 56 GLN B N 1
ATOM 5843 C CA . GLN B 1 56 ? -0.562 -99.75 -64.438 1 27.55 56 GLN B CA 1
ATOM 5844 C C . GLN B 1 56 ? 0.107 -98.438 -64.062 1 27.55 56 GLN B C 1
ATOM 5846 O O . GLN B 1 56 ? -0.566 -97.438 -63.844 1 27.55 56 GLN B O 1
ATOM 5851 N N . VAL B 1 57 ? 1.322 -98.188 -63.406 1 25.45 57 VAL B N 1
ATOM 5852 C CA . VAL B 1 57 ? 1.495 -96.875 -62.812 1 25.45 57 VAL B CA 1
ATOM 5853 C C . VAL B 1 57 ? 1.13 -95.75 -63.812 1 25.45 57 VAL B C 1
ATOM 5855 O O . VAL B 1 57 ? 1.966 -95.375 -64.625 1 25.45 57 VAL B O 1
ATOM 5858 N N . GLN B 1 58 ? 0.442 -95.938 -64.812 1 22.86 58 GLN B N 1
ATOM 5859 C CA . GLN B 1 58 ? 0.543 -95 -65.938 1 22.86 58 GLN B CA 1
ATOM 5860 C C . GLN B 1 58 ? 0.407 -93.562 -65.5 1 22.86 58 GLN B C 1
ATOM 5862 O O . GLN B 1 58 ? -0.33 -93.312 -64.562 1 22.86 58 GLN B O 1
ATOM 5867 N N . HIS B 1 59 ? 1.315 -92.5 -66.125 1 24.28 59 HIS B N 1
ATOM 5868 C CA . HIS B 1 59 ? 1.613 -91.125 -65.688 1 24.28 59 HIS B CA 1
ATOM 5869 C C . HIS B 1 59 ? 0.338 -90.375 -65.312 1 24.28 59 HIS B C 1
ATOM 5871 O O . HIS B 1 59 ? -0.336 -89.812 -66.188 1 24.28 59 HIS B O 1
ATOM 5877 N N . ASP B 1 60 ? -0.516 -90.875 -64.625 1 22.72 60 ASP B N 1
ATOM 5878 C CA . ASP B 1 60 ? -1.858 -90.375 -64.438 1 22.72 60 ASP B CA 1
ATOM 5879 C C . ASP B 1 60 ? -1.806 -89 -63.75 1 22.72 60 ASP B C 1
ATOM 5881 O O . ASP B 1 60 ? -1.412 -88.875 -62.594 1 22.72 60 ASP B O 1
ATOM 5885 N N . ALA B 1 61 ? -1.389 -87.938 -64.562 1 26.11 61 ALA B N 1
ATOM 5886 C CA . ALA B 1 61 ? -1.291 -86.5 -64.5 1 26.11 61 ALA B CA 1
ATOM 5887 C C . ALA B 1 61 ? -2.479 -85.938 -63.781 1 26.11 61 ALA B C 1
ATOM 5889 O O . ALA B 1 61 ? -2.697 -84.688 -63.812 1 26.11 61 ALA B O 1
ATOM 5890 N N . THR B 1 62 ? -3.354 -86.75 -63.438 1 25.95 62 THR B N 1
ATOM 5891 C CA . THR B 1 62 ? -4.617 -86.188 -63.031 1 25.95 62 THR B CA 1
ATOM 5892 C C . THR B 1 62 ? -4.445 -85.375 -61.75 1 25.95 62 THR B C 1
ATOM 5894 O O . THR B 1 62 ? -5.363 -84.688 -61.312 1 25.95 62 THR B O 1
ATOM 5897 N N . TYR B 1 63 ? -3.602 -85.938 -60.938 1 25.14 63 TYR B N 1
ATOM 5898 C CA . TYR B 1 63 ? -3.631 -85.312 -59.625 1 25.14 63 TYR B CA 1
ATOM 5899 C C . TYR B 1 63 ? -3.234 -83.812 -59.75 1 25.14 63 TYR B C 1
ATOM 5901 O O . TYR B 1 63 ? -3.025 -83.125 -58.75 1 25.14 63 TYR B O 1
ATOM 5909 N N . ALA B 1 64 ? -2.557 -83.562 -60.875 1 26.88 64 ALA B N 1
ATOM 5910 C CA . ALA B 1 64 ? -2.184 -82.188 -61 1 26.88 64 ALA B CA 1
ATOM 5911 C C . ALA B 1 64 ? -3.42 -81.25 -61.094 1 26.88 64 ALA B C 1
ATOM 5913 O O . ALA B 1 64 ? -3.852 -80.938 -62.219 1 26.88 64 ALA B O 1
ATOM 5914 N N . ARG B 1 65 ? -4.5 -81.75 -60.594 1 28.3 65 ARG B N 1
ATOM 5915 C CA . ARG B 1 65 ? -5.547 -80.75 -60.781 1 28.3 65 ARG B CA 1
ATOM 5916 C C . ARG B 1 65 ? -5.039 -79.375 -60.406 1 28.3 65 ARG B C 1
ATOM 5918 O O . ARG B 1 65 ? -4.547 -79.125 -59.312 1 28.3 65 ARG B O 1
ATOM 5925 N N . ILE B 1 66 ? -4.637 -78.688 -61.469 1 27.33 66 ILE B N 1
ATOM 5926 C CA . ILE B 1 66 ? -4.316 -77.25 -61.531 1 27.33 66 ILE B CA 1
ATOM 5927 C C . ILE B 1 66 ? -5.27 -76.438 -60.625 1 27.33 66 ILE B C 1
ATOM 5929 O O . ILE B 1 66 ? -6.492 -76.562 -60.75 1 27.33 66 ILE B O 1
ATOM 5933 N N . PRO B 1 67 ? -4.887 -76.25 -59.438 1 31.22 67 PRO B N 1
ATOM 5934 C CA . PRO B 1 67 ? -5.805 -75.375 -58.719 1 31.22 67 PRO B CA 1
ATOM 5935 C C . PRO B 1 67 ? -6.52 -74.375 -59.656 1 31.22 67 PRO B C 1
ATOM 5937 O O . PRO B 1 67 ? -5.93 -73.938 -60.625 1 31.22 67 PRO B O 1
ATOM 5940 N N . ASN B 1 68 ? -7.785 -74.625 -59.969 1 30.55 68 ASN B N 1
ATOM 5941 C CA . ASN B 1 68 ? -8.594 -73.75 -60.844 1 30.55 68 ASN B CA 1
ATOM 5942 C C . ASN B 1 68 ? -8.133 -72.312 -60.781 1 30.55 68 ASN B C 1
ATOM 5944 O O . ASN B 1 68 ? -7.734 -71.812 -59.719 1 30.55 68 ASN B O 1
ATOM 5948 N N . ARG B 1 69 ? -7.668 -71.75 -61.938 1 33.38 69 ARG B N 1
ATOM 5949 C CA . ARG B 1 69 ? -7.34 -70.312 -62.188 1 33.38 69 ARG B CA 1
ATOM 5950 C C . ARG B 1 69 ? -8.156 -69.438 -61.281 1 33.38 69 ARG B C 1
ATOM 5952 O O . ARG B 1 69 ? -7.781 -68.25 -61.062 1 33.38 69 ARG B O 1
ATOM 5959 N N . GLN B 1 70 ? -9.336 -69.812 -61 1 36.22 70 GLN B N 1
ATOM 5960 C CA . GLN B 1 70 ? -10.211 -68.938 -60.219 1 36.22 70 GLN B CA 1
ATOM 5961 C C . GLN B 1 70 ? -9.703 -68.812 -58.781 1 36.22 70 GLN B C 1
ATOM 5963 O O . GLN B 1 70 ? -9.828 -67.75 -58.156 1 36.22 70 GLN B O 1
ATOM 5968 N N . SER B 1 71 ? -9.172 -69.875 -58.312 1 37.06 71 SER B N 1
ATOM 5969 C CA . SER B 1 71 ? -8.695 -69.812 -56.938 1 37.06 71 SER B CA 1
ATOM 5970 C C . SER B 1 71 ? -7.41 -69 -56.812 1 37.06 71 SER B C 1
ATOM 5972 O O . SER B 1 71 ? -7.199 -68.25 -55.844 1 37.06 71 SER B O 1
ATOM 5974 N N . VAL B 1 72 ? -6.562 -69.062 -57.812 1 40.47 72 VAL B N 1
ATOM 5975 C CA . VAL B 1 72 ? -5.363 -68.25 -57.844 1 40.47 72 VAL B CA 1
ATOM 5976 C C . VAL B 1 72 ? -5.754 -66.812 -58.062 1 40.47 72 VAL B C 1
ATOM 5978 O O . VAL B 1 72 ? -5.156 -65.875 -57.438 1 40.47 72 VAL B O 1
ATOM 5981 N N . ASN B 1 73 ? -6.652 -66.5 -59.031 1 41.5 73 ASN B N 1
ATOM 5982 C CA . ASN B 1 73 ? -7.137 -65.125 -59.219 1 41.5 73 ASN B CA 1
ATOM 5983 C C . ASN B 1 73 ? -7.777 -64.625 -57.938 1 41.5 73 ASN B C 1
ATOM 5985 O O . ASN B 1 73 ? -7.664 -63.438 -57.625 1 41.5 73 ASN B O 1
ATOM 5989 N N . SER B 1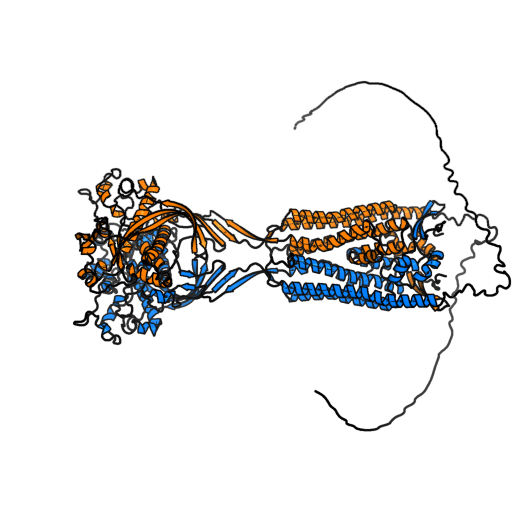 74 ? -8.43 -65.5 -57.219 1 46.16 74 SER B N 1
ATOM 5990 C CA . SER B 1 74 ? -9.047 -65.062 -56 1 46.16 74 SER B CA 1
ATOM 5991 C C . SER B 1 74 ? -7.992 -64.75 -54.938 1 46.16 74 SER B C 1
ATOM 5993 O O . SER B 1 74 ? -8.141 -63.844 -54.156 1 46.16 74 SER B O 1
ATOM 5995 N N . ILE B 1 75 ? -6.969 -65.438 -54.969 1 47.81 75 ILE B N 1
ATOM 5996 C CA . ILE B 1 75 ? -5.883 -65.188 -54.031 1 47.81 75 ILE B CA 1
ATOM 5997 C C . ILE B 1 75 ? -5.172 -63.906 -54.406 1 47.81 75 ILE B C 1
ATOM 5999 O O . ILE B 1 75 ? -4.812 -63.094 -53.562 1 47.81 75 ILE B O 1
ATOM 6003 N N . GLN B 1 76 ? -4.883 -63.688 -55.781 1 46.59 76 GLN B N 1
ATOM 6004 C CA . GLN B 1 76 ? -4.27 -62.469 -56.219 1 46.59 76 GLN B CA 1
ATOM 6005 C C . GLN B 1 76 ? -5.145 -61.25 -55.906 1 46.59 76 GLN B C 1
ATOM 6007 O O . GLN B 1 76 ? -4.641 -60.188 -55.5 1 46.59 76 GLN B O 1
ATOM 6012 N N . GLU B 1 77 ? -6.379 -61.312 -56.219 1 49.59 77 GLU B N 1
ATOM 6013 C CA . GLU B 1 77 ? -7.297 -60.25 -55.875 1 49.59 77 GLU B CA 1
ATOM 6014 C C . GLU B 1 77 ? -7.34 -60.031 -54.375 1 49.59 77 GLU B C 1
ATOM 6016 O O . GLU B 1 77 ? -7.41 -58.875 -53.906 1 49.59 77 GLU B O 1
ATOM 6021 N N . LEU B 1 78 ? -7.309 -61.031 -53.688 1 49.84 78 LEU B N 1
ATOM 6022 C CA . LEU B 1 78 ? -7.273 -60.938 -52.219 1 49.84 78 LEU B CA 1
ATOM 6023 C C . LEU B 1 78 ? -5.969 -60.281 -51.75 1 49.84 78 LEU B C 1
ATOM 6025 O O . LEU B 1 78 ? -5.965 -59.5 -50.812 1 49.84 78 LEU B O 1
ATOM 6029 N N . GLN B 1 79 ? -4.926 -60.594 -52.5 1 51.44 79 GLN B N 1
ATOM 6030 C CA . GLN B 1 79 ? -3.643 -60 -52.156 1 51.44 79 GLN B CA 1
ATOM 6031 C C . GLN B 1 79 ? -3.674 -58.5 -52.438 1 51.44 79 GLN B C 1
ATOM 6033 O O . GLN B 1 79 ? -3.115 -57.719 -51.656 1 51.44 79 GLN B O 1
ATOM 6038 N N . LYS B 1 80 ? -4.184 -58.094 -53.656 1 50.81 80 LYS B N 1
ATOM 6039 C CA . LYS B 1 80 ? -4.25 -56.656 -53.969 1 50.81 80 LYS B CA 1
ATOM 6040 C C . LYS B 1 80 ? -5.082 -55.906 -52.969 1 50.81 80 LYS B C 1
ATOM 6042 O O . LYS B 1 80 ? -4.727 -54.781 -52.562 1 50.81 80 LYS B O 1
ATOM 6047 N N . LYS B 1 81 ? -6.285 -56.312 -52.656 1 51.69 81 LYS B N 1
ATOM 6048 C CA . LYS B 1 81 ? -7.141 -55.656 -51.656 1 51.69 81 LYS B CA 1
ATOM 6049 C C . LYS B 1 81 ? -6.465 -55.594 -50.312 1 51.69 81 LYS B C 1
ATOM 6051 O O . LYS B 1 81 ? -6.621 -54.625 -49.562 1 51.69 81 LYS B O 1
ATOM 6056 N N . SER B 1 82 ? -5.75 -56.594 -50.062 1 56.66 82 SER B N 1
ATOM 6057 C CA . SER B 1 82 ? -5.02 -56.688 -48.812 1 56.66 82 SER B CA 1
ATOM 6058 C C . SER B 1 82 ? -3.914 -55.656 -48.719 1 56.66 82 SER B C 1
ATOM 6060 O O . SER B 1 82 ? -3.682 -55.062 -47.688 1 56.66 82 SER B O 1
ATOM 6062 N N . SER B 1 83 ? -3.449 -55.281 -50 1 59.53 83 SER B N 1
ATOM 6063 C CA . SER B 1 83 ? -2.398 -54.25 -50.031 1 59.53 83 SER B CA 1
ATOM 6064 C C . SER B 1 83 ? -2.945 -52.875 -49.656 1 59.53 83 SER B C 1
ATOM 6066 O O . SER B 1 83 ? -2.305 -52.125 -48.906 1 59.53 83 SER B O 1
ATOM 6068 N N . PHE B 1 84 ? -4.16 -52.531 -50.094 1 63.72 84 PHE B N 1
ATOM 6069 C CA . PHE B 1 84 ? -4.719 -51.219 -49.781 1 63.72 84 PHE B CA 1
ATOM 6070 C C . PHE B 1 84 ? -5.043 -51.094 -48.281 1 63.72 84 PHE B C 1
ATOM 6072 O O . PHE B 1 84 ? -4.797 -50.062 -47.688 1 63.72 84 PHE B O 1
ATOM 6079 N N . SER B 1 85 ? -5.5 -52.125 -47.688 1 65.56 85 SER B N 1
ATOM 6080 C CA . SER B 1 85 ? -5.852 -52.125 -46.281 1 65.56 85 SER B CA 1
ATOM 6081 C C . SER B 1 85 ? -4.609 -52.031 -45.406 1 65.56 85 SER B C 1
ATOM 6083 O O . SER B 1 85 ? -4.629 -51.406 -44.344 1 65.56 85 SER B O 1
ATOM 6085 N N . LEU B 1 86 ? -3.586 -52.625 -45.906 1 72.44 86 LEU B N 1
ATOM 6086 C CA . LEU B 1 86 ? -2.312 -52.562 -45.219 1 72.44 86 LEU B CA 1
ATOM 6087 C C . LEU B 1 86 ? -1.803 -51.125 -45.094 1 72.44 86 LEU B C 1
ATOM 6089 O O . LEU B 1 86 ? -1.394 -50.688 -44.031 1 72.44 86 LEU B O 1
ATOM 6093 N N . TYR B 1 87 ? -1.945 -50.406 -46.156 1 78.25 87 TYR B N 1
ATOM 6094 C CA . TYR B 1 87 ? -1.423 -49.031 -46.188 1 78.25 87 TYR B CA 1
ATOM 6095 C C . TYR B 1 87 ? -2.367 -48.062 -45.469 1 78.25 87 TYR B C 1
ATOM 6097 O O . TYR B 1 87 ? -1.933 -47.062 -44.938 1 78.25 87 TYR B O 1
ATOM 6105 N N . LEU B 1 88 ? -3.621 -48.5 -45.312 1 80.06 88 LEU B N 1
ATOM 6106 C CA . LEU B 1 88 ? -4.594 -47.625 -44.656 1 80.06 88 LEU B CA 1
ATOM 6107 C C . LEU B 1 88 ? -4.359 -47.562 -43.156 1 80.06 88 LEU B C 1
ATOM 6109 O O . LEU B 1 88 ? -4.461 -46.5 -42.531 1 80.06 88 LEU B O 1
ATOM 6113 N N . LYS B 1 89 ? -3.973 -48.625 -42.531 1 78.38 89 LYS B N 1
ATOM 6114 C CA . LYS B 1 89 ? -3.715 -48.656 -41.094 1 78.38 89 LYS B CA 1
ATOM 6115 C C . LYS B 1 89 ? -2.463 -47.875 -40.719 1 78.38 89 LYS B C 1
ATOM 6117 O O . LYS B 1 89 ? -2.443 -47.125 -39.75 1 78.38 89 LYS B O 1
ATOM 6122 N N . ALA B 1 90 ? -1.518 -48.031 -41.562 1 84.81 90 ALA B N 1
ATOM 6123 C CA . ALA B 1 90 ? -0.286 -47.281 -41.344 1 84.81 90 ALA B CA 1
ATOM 6124 C C . ALA B 1 90 ? -0.516 -45.781 -41.531 1 84.81 90 ALA B C 1
ATOM 6126 O O . ALA B 1 90 ? -0.003 -44.969 -40.75 1 84.81 90 ALA B O 1
ATOM 6127 N N . LEU B 1 91 ? -1.365 -45.438 -42.5 1 88.12 91 LEU B N 1
ATOM 6128 C CA . LEU B 1 91 ? -1.661 -44.031 -42.781 1 88.12 91 LEU B CA 1
ATOM 6129 C C . LEU B 1 91 ? -2.439 -43.406 -41.625 1 88.12 91 LEU B C 1
ATOM 6131 O O . LEU B 1 91 ? -2.191 -42.25 -41.25 1 88.12 91 LEU B O 1
ATOM 6135 N N . PHE B 1 92 ? -3.332 -44.125 -41.125 1 89.75 92 PHE B N 1
ATOM 6136 C CA . PHE B 1 92 ? -4.121 -43.625 -40 1 89.75 92 PHE B CA 1
ATOM 6137 C C . PHE B 1 92 ? -3.229 -43.312 -38.781 1 89.75 92 PHE B C 1
ATOM 6139 O O . PHE B 1 92 ? -3.389 -42.281 -38.156 1 89.75 92 PHE B O 1
ATOM 6146 N N . THR B 1 93 ? -2.252 -44.125 -38.5 1 90.56 93 THR B N 1
ATOM 6147 C CA . THR B 1 93 ? -1.334 -43.906 -37.375 1 90.56 93 THR B CA 1
ATOM 6148 C C . THR B 1 93 ? -0.454 -42.688 -37.625 1 90.56 93 THR B C 1
ATOM 6150 O O . THR B 1 93 ? -0.161 -41.906 -36.719 1 90.56 93 THR B O 1
ATOM 6153 N N . ILE B 1 94 ? -0.121 -42.5 -38.875 1 92.88 94 ILE B N 1
ATOM 6154 C CA . ILE B 1 94 ? 0.715 -41.375 -39.25 1 92.88 94 ILE B CA 1
ATOM 6155 C C . ILE B 1 94 ? -0.077 -40.062 -39.062 1 92.88 94 ILE B C 1
ATOM 6157 O O . ILE B 1 94 ? 0.401 -39.125 -38.438 1 92.88 94 ILE B O 1
ATOM 6161 N N . VAL B 1 95 ? -1.252 -40.062 -39.531 1 93.88 95 VAL B N 1
ATOM 6162 C CA . VAL B 1 95 ? -2.074 -38.875 -39.5 1 93.88 95 VAL B CA 1
ATOM 6163 C C . VAL B 1 95 ? -2.418 -38.5 -38.062 1 93.88 95 VAL B C 1
ATOM 6165 O O . VAL B 1 95 ? -2.346 -37.312 -37.656 1 93.88 95 VAL B O 1
ATOM 6168 N N . LEU B 1 96 ? -2.703 -39.438 -37.25 1 93.88 96 LEU B N 1
ATOM 6169 C CA . LEU B 1 96 ? -3.076 -39.188 -35.875 1 93.88 96 LEU B CA 1
ATOM 6170 C C . LEU B 1 96 ? -1.871 -38.719 -35.062 1 93.88 96 LEU B C 1
ATOM 6172 O O . LEU B 1 96 ? -1.993 -37.812 -34.219 1 93.88 96 LEU B O 1
ATOM 6176 N N . SER B 1 97 ? -0.734 -39.281 -35.312 1 94.81 97 SER B N 1
ATOM 6177 C CA . SER B 1 97 ? 0.469 -38.844 -34.625 1 94.81 97 SER B CA 1
ATOM 6178 C C . SER B 1 97 ? 0.832 -37.406 -35 1 94.81 97 SER B C 1
ATOM 6180 O O . SER B 1 97 ? 1.184 -36.594 -34.125 1 94.81 97 SER B O 1
ATOM 6182 N N . CYS B 1 98 ? 0.723 -37.094 -36.219 1 95 98 CYS B N 1
ATOM 6183 C CA . CYS B 1 98 ? 1.01 -35.75 -36.656 1 95 98 CYS B CA 1
ATOM 6184 C C . CYS B 1 98 ? -0.018 -34.75 -36.125 1 95 98 CYS B C 1
ATOM 6186 O O . CYS B 1 98 ? 0.335 -33.656 -35.688 1 95 98 CYS B O 1
ATOM 6188 N N . PHE B 1 99 ? -1.221 -35.156 -36.125 1 96 99 PHE B N 1
ATOM 6189 C CA . PHE B 1 99 ? -2.297 -34.312 -35.625 1 96 99 PHE B CA 1
ATOM 6190 C C . PHE B 1 99 ? -2.062 -33.969 -34.156 1 96 99 PHE B C 1
ATOM 6192 O O . PHE B 1 99 ? -2.139 -32.781 -33.781 1 96 99 PHE B O 1
ATOM 6199 N N . PHE B 1 100 ? -1.766 -34.875 -33.344 1 96.19 100 PHE B N 1
ATOM 6200 C CA . PHE B 1 100 ? -1.592 -34.625 -31.906 1 96.19 100 PHE B CA 1
ATOM 6201 C C . PHE B 1 100 ? -0.318 -33.844 -31.641 1 96.19 100 PHE B C 1
ATOM 6203 O O . PHE B 1 100 ? -0.264 -33.031 -30.719 1 96.19 100 PHE B O 1
ATOM 6210 N N . THR B 1 101 ? 0.699 -34.031 -32.469 1 96.25 101 THR B N 1
ATOM 6211 C CA . THR B 1 101 ? 1.921 -33.25 -32.312 1 96.25 101 THR B CA 1
ATOM 6212 C C . THR B 1 101 ? 1.663 -31.781 -32.656 1 96.25 101 THR B C 1
ATOM 6214 O O . THR B 1 101 ? 2.094 -30.891 -31.906 1 96.25 101 THR B O 1
ATOM 6217 N N . ILE B 1 102 ? 0.918 -31.594 -33.688 1 96.06 102 ILE B N 1
ATOM 6218 C CA . ILE B 1 102 ? 0.602 -30.234 -34.062 1 96.06 102 ILE B CA 1
ATOM 6219 C C . ILE B 1 102 ? -0.339 -29.594 -33.062 1 96.06 102 ILE B C 1
ATOM 6221 O O . ILE B 1 102 ? -0.183 -28.422 -32.688 1 96.06 102 ILE B O 1
ATOM 6225 N N . ALA B 1 103 ? -1.289 -30.344 -32.625 1 96.12 103 ALA B N 1
ATOM 6226 C CA . ALA B 1 103 ? -2.207 -29.859 -31.594 1 96.12 103 ALA B CA 1
ATOM 6227 C C . ALA B 1 103 ? -1.455 -29.469 -30.328 1 96.12 103 ALA B C 1
ATOM 6229 O O . ALA B 1 103 ? -1.785 -28.469 -29.688 1 96.12 103 ALA B O 1
ATOM 6230 N N . LEU B 1 104 ? -0.505 -30.219 -29.969 1 96.25 104 LEU B N 1
ATOM 6231 C CA . LEU B 1 104 ? 0.316 -29.922 -28.797 1 96.25 104 LEU B CA 1
ATOM 6232 C C . LEU B 1 104 ? 1.09 -28.625 -28.984 1 96.25 104 LEU B C 1
ATOM 6234 O O . LEU B 1 104 ? 1.155 -27.797 -28.078 1 96.25 104 LEU B O 1
ATOM 6238 N N . LEU B 1 105 ? 1.632 -28.5 -30.141 1 96 105 LEU B N 1
ATOM 6239 C CA . LEU B 1 105 ? 2.359 -27.281 -30.453 1 96 105 LEU B CA 1
ATOM 6240 C C . LEU B 1 105 ? 1.439 -26.062 -30.375 1 96 105 LEU B C 1
ATOM 6242 O O . LEU B 1 105 ? 1.797 -25.047 -29.766 1 96 105 LEU B O 1
ATOM 6246 N N . LEU B 1 106 ? 0.318 -26.156 -30.922 1 95.81 106 LEU B N 1
ATOM 6247 C CA . LEU B 1 106 ? -0.64 -25.062 -30.891 1 95.81 106 LEU B CA 1
ATOM 6248 C C . LEU B 1 106 ? -1.089 -24.75 -29.469 1 95.81 106 LEU B C 1
ATOM 6250 O O . LEU B 1 106 ? -1.307 -23.594 -29.125 1 95.81 106 LEU B O 1
ATOM 6254 N N . LEU B 1 107 ? -1.211 -25.719 -28.719 1 95.94 107 LEU B N 1
ATOM 6255 C CA . LEU B 1 107 ? -1.599 -25.516 -27.328 1 95.94 107 LEU B CA 1
ATOM 6256 C C . LEU B 1 107 ? -0.521 -24.75 -26.578 1 95.94 107 LEU B C 1
ATOM 6258 O O . LEU B 1 107 ? -0.829 -23.859 -25.797 1 95.94 107 LEU B O 1
ATOM 6262 N N . PHE B 1 108 ? 0.743 -25.109 -26.766 1 95.62 108 PHE B N 1
ATOM 6263 C CA . PHE B 1 108 ? 1.84 -24.406 -26.109 1 95.62 108 PHE B CA 1
ATOM 6264 C C . PHE B 1 108 ? 1.854 -22.938 -26.516 1 95.62 108 PHE B C 1
ATOM 6266 O O . PHE B 1 108 ? 1.984 -22.047 -25.656 1 95.62 108 PHE B O 1
ATOM 6273 N N . LEU B 1 109 ? 1.646 -22.703 -27.75 1 94 109 LEU B N 1
ATOM 6274 C CA . LEU B 1 109 ? 1.667 -21.328 -28.234 1 94 109 LEU B CA 1
ATOM 6275 C C . LEU B 1 109 ? 0.477 -20.547 -27.688 1 94 109 LEU B C 1
ATOM 6277 O O . LEU B 1 109 ? 0.596 -19.359 -27.406 1 94 109 LEU B O 1
ATOM 6281 N N . TYR B 1 110 ? -0.581 -21.219 -27.5 1 93.94 110 TYR B N 1
ATOM 6282 C CA . TYR B 1 110 ? -1.784 -20.578 -26.969 1 93.94 110 TYR B CA 1
ATOM 6283 C C . TYR B 1 110 ? -1.664 -20.359 -25.469 1 93.94 110 TYR B C 1
ATOM 6285 O O . TYR B 1 110 ? -2.223 -19.406 -24.938 1 93.94 110 TYR B O 1
ATOM 6293 N N . ALA B 1 111 ? -0.978 -21.109 -24.797 1 93.19 111 ALA B N 1
ATOM 6294 C CA . ALA B 1 111 ? -0.853 -21.078 -23.328 1 93.19 111 ALA B CA 1
ATOM 6295 C C . ALA B 1 111 ? 0.017 -19.906 -22.891 1 93.19 111 ALA B C 1
ATOM 6297 O O . ALA B 1 111 ? -0.075 -19.453 -21.75 1 93.19 111 ALA B O 1
ATOM 6298 N N . ASP B 1 112 ? 0.776 -19.406 -23.781 1 91.5 112 ASP B N 1
ATOM 6299 C CA . ASP B 1 112 ? 1.68 -18.312 -23.453 1 91.5 112 ASP B CA 1
ATOM 6300 C C . ASP B 1 112 ? 0.899 -17.062 -23.062 1 91.5 112 ASP B C 1
ATOM 6302 O O . ASP B 1 112 ? 0.054 -16.578 -23.812 1 91.5 112 ASP B O 1
ATOM 6306 N N . GLY B 1 113 ? 1.089 -16.672 -21.766 1 86.62 113 GLY B N 1
ATOM 6307 C CA . GLY B 1 113 ? 0.454 -15.453 -21.281 1 86.62 113 GLY B CA 1
ATOM 6308 C C . GLY B 1 113 ? -0.874 -15.703 -20.594 1 86.62 113 GLY B C 1
ATOM 6309 O O . GLY B 1 113 ? -1.505 -14.773 -20.094 1 86.62 113 GLY B O 1
ATOM 6310 N N . LYS B 1 114 ? -1.241 -16.891 -20.578 1 88.19 114 LYS B N 1
ATOM 6311 C CA . LYS B 1 114 ? -2.508 -17.203 -19.922 1 88.19 114 LYS B CA 1
ATOM 6312 C C . LYS B 1 114 ? -2.322 -17.375 -18.422 1 88.19 114 LYS B C 1
ATOM 6314 O O . LYS B 1 114 ? -1.265 -17.812 -17.969 1 88.19 114 LYS B O 1
ATOM 6319 N N . PRO B 1 115 ? -3.391 -17 -17.656 1 86 115 PRO B N 1
ATOM 6320 C CA . PRO B 1 115 ? -3.318 -17.203 -16.219 1 86 115 PRO B CA 1
ATOM 6321 C C . PRO B 1 115 ? -3.225 -18.672 -15.82 1 86 115 PRO B C 1
ATOM 6323 O O . PRO B 1 115 ? -3.658 -19.547 -16.578 1 86 115 PRO B O 1
ATOM 6326 N N . LEU B 1 116 ? -2.701 -18.938 -14.633 1 86.38 116 LEU B N 1
ATOM 6327 C CA . LEU B 1 116 ? -2.461 -20.312 -14.18 1 86.38 116 LEU B CA 1
ATOM 6328 C C . LEU B 1 116 ? -3.777 -21.047 -13.953 1 86.38 116 LEU B C 1
ATOM 6330 O O . LEU B 1 116 ? -3.824 -22.281 -14 1 86.38 116 LEU B O 1
ATOM 6334 N N . ASP B 1 117 ? -4.855 -20.281 -13.664 1 81.81 117 ASP B N 1
ATOM 6335 C CA . ASP B 1 117 ? -6.141 -20.922 -13.391 1 81.81 117 ASP B CA 1
ATOM 6336 C C . ASP B 1 117 ? -6.98 -21.031 -14.664 1 81.81 117 ASP B C 1
ATOM 6338 O O . ASP B 1 117 ? -8.148 -21.422 -14.609 1 81.81 117 ASP B O 1
ATOM 6342 N N . PHE B 1 118 ? -6.297 -20.781 -15.797 1 86.88 118 PHE B N 1
ATOM 6343 C CA . PHE B 1 118 ? -7.008 -20.828 -17.062 1 86.88 118 PHE B CA 1
ATOM 6344 C C . PHE B 1 118 ? -7.355 -22.266 -17.438 1 86.88 118 PHE B C 1
ATOM 6346 O O . PHE B 1 118 ? -6.543 -23.172 -17.25 1 86.88 118 PHE B O 1
ATOM 6353 N N . THR B 1 119 ? -8.617 -22.516 -17.859 1 89.62 119 THR B N 1
ATOM 6354 C CA . THR B 1 119 ? -9.07 -23.859 -18.234 1 89.62 119 THR B CA 1
ATOM 6355 C C . THR B 1 119 ? -9.641 -23.859 -19.656 1 89.62 119 THR B C 1
ATOM 6357 O O . THR B 1 119 ? -10.188 -22.859 -20.109 1 89.62 119 THR B O 1
ATOM 6360 N N . ILE B 1 120 ? -9.289 -24.859 -20.375 1 88.81 120 ILE B N 1
ATOM 6361 C CA . ILE B 1 120 ? -9.898 -25.125 -21.672 1 88.81 120 ILE B CA 1
ATOM 6362 C C . ILE B 1 120 ? -10.852 -26.312 -21.562 1 88.81 120 ILE B C 1
ATOM 6364 O O . ILE B 1 120 ? -10.43 -27.422 -21.266 1 88.81 120 ILE B O 1
ATOM 6368 N N . ILE B 1 121 ? -12.125 -26.219 -21.766 1 86.44 121 ILE B N 1
ATOM 6369 C CA . ILE B 1 121 ? -13.141 -27.266 -21.672 1 86.44 121 ILE B CA 1
ATOM 6370 C C . ILE B 1 121 ? -13.086 -27.891 -20.281 1 86.44 121 ILE B C 1
ATOM 6372 O O . ILE B 1 121 ? -13.133 -29.125 -20.156 1 86.44 121 ILE B O 1
ATOM 6376 N N . GLY B 1 122 ? -12.719 -27.078 -19.234 1 85.81 122 GLY B N 1
ATOM 6377 C CA . GLY B 1 122 ? -12.742 -27.547 -17.859 1 85.81 122 GLY B CA 1
ATOM 6378 C C . GLY B 1 122 ? -11.414 -28.141 -17.406 1 85.81 122 GLY B C 1
ATOM 6379 O O . GLY B 1 122 ? -11.281 -28.562 -16.25 1 85.81 122 GLY B O 1
ATOM 6380 N N . LEU B 1 123 ? -10.43 -28.297 -18.266 1 91 123 LEU B N 1
ATOM 6381 C CA . LEU B 1 123 ? -9.117 -28.828 -17.906 1 91 123 LEU B CA 1
ATOM 6382 C C . LEU B 1 123 ? -8.07 -27.719 -17.906 1 91 123 LEU B C 1
ATOM 6384 O O . LEU B 1 123 ? -8.078 -26.844 -18.781 1 91 123 LEU B O 1
ATOM 6388 N N . LYS B 1 124 ? -7.223 -27.828 -16.984 1 92.62 124 LYS B N 1
ATOM 6389 C CA . LYS B 1 124 ? -6.098 -26.906 -16.938 1 92.62 124 LYS B CA 1
ATOM 6390 C C . LYS B 1 124 ? -5.113 -27.172 -18.078 1 92.62 124 LYS B C 1
ATOM 6392 O O . LYS B 1 124 ? -5.121 -28.266 -18.656 1 92.62 124 LYS B O 1
ATOM 6397 N N . ILE B 1 125 ? -4.289 -26.281 -18.328 1 93.38 125 ILE B N 1
ATOM 6398 C CA . ILE B 1 125 ? -3.373 -26.375 -19.453 1 93.38 125 ILE B CA 1
ATOM 6399 C C . ILE B 1 125 ? -2.402 -27.531 -19.234 1 93.38 125 ILE B C 1
ATOM 6401 O O . ILE B 1 125 ? -2.199 -28.359 -20.125 1 93.38 125 ILE B O 1
ATOM 6405 N N . PRO B 1 126 ? -1.852 -27.672 -17.984 1 92.62 126 PRO B N 1
ATOM 6406 C CA . PRO B 1 126 ? -0.951 -28.812 -17.797 1 92.62 126 PRO B CA 1
ATOM 6407 C C . PRO B 1 126 ? -1.654 -30.156 -17.984 1 92.62 126 PRO B C 1
ATOM 6409 O O . PRO B 1 126 ? -1.064 -31.094 -18.531 1 92.62 126 PRO B O 1
ATOM 6412 N N . SER B 1 127 ? -2.889 -30.188 -17.594 1 93.38 127 SER B N 1
ATOM 6413 C CA . SER B 1 127 ? -3.672 -31.406 -17.766 1 93.38 127 SER B CA 1
ATOM 6414 C C . SER B 1 127 ? -3.934 -31.688 -19.25 1 93.38 127 SER B C 1
ATOM 6416 O O . SER B 1 127 ? -3.83 -32.844 -19.688 1 93.38 127 SER B O 1
ATOM 6418 N N . LEU B 1 128 ? -4.227 -30.734 -19.969 1 94.56 128 LEU B N 1
ATOM 6419 C CA . LEU B 1 128 ? -4.48 -30.906 -21.391 1 94.56 128 LEU B CA 1
ATOM 6420 C C . LEU B 1 128 ? -3.203 -31.281 -22.141 1 94.56 128 LEU B C 1
ATOM 6422 O O . LEU B 1 128 ? -3.236 -32.094 -23.062 1 94.56 128 LEU B O 1
ATOM 6426 N N . VAL B 1 129 ? -2.127 -30.672 -21.766 1 94.81 129 VAL B N 1
ATOM 6427 C CA . VAL B 1 129 ? -0.836 -31.031 -22.344 1 94.81 129 VAL B CA 1
ATOM 6428 C C . VAL B 1 129 ? -0.542 -32.5 -22.094 1 94.81 129 VAL B C 1
ATOM 6430 O O . VAL B 1 129 ? -0.138 -33.219 -23 1 94.81 129 VAL B O 1
ATOM 6433 N N . SER B 1 130 ? -0.811 -32.906 -20.891 1 93.88 130 SER B N 1
ATOM 6434 C CA . SER B 1 130 ? -0.572 -34.312 -20.547 1 93.88 130 SER B CA 1
ATOM 6435 C C . SER B 1 130 ? -1.481 -35.25 -21.344 1 93.88 130 SER B C 1
ATOM 6437 O O . SER B 1 130 ? -1.052 -36.312 -21.781 1 93.88 130 SER B O 1
ATOM 6439 N N . PHE B 1 131 ? -2.643 -34.906 -21.594 1 93.81 131 PHE B N 1
ATOM 6440 C CA . PHE B 1 131 ? -3.594 -35.719 -22.344 1 93.81 131 PHE B CA 1
ATOM 6441 C C . PHE B 1 131 ? -3.158 -35.844 -23.797 1 93.81 131 PHE B C 1
ATOM 6443 O O . PHE B 1 131 ? -3.082 -36.969 -24.328 1 93.81 131 PHE B O 1
ATOM 6450 N N . LEU B 1 132 ? -2.9 -34.75 -24.391 1 95.12 132 LEU B N 1
ATOM 6451 C CA . LEU B 1 132 ? -2.51 -34.719 -25.797 1 95.12 132 LEU B CA 1
ATOM 6452 C C . LEU B 1 132 ? -1.205 -35.5 -26 1 95.12 132 LEU B C 1
ATOM 6454 O O . LEU B 1 132 ? -1.061 -36.25 -26.969 1 95.12 132 LEU B O 1
ATOM 6458 N N . LEU B 1 133 ? -0.34 -35.312 -25.062 1 95 133 LEU B N 1
ATOM 6459 C CA . LEU B 1 133 ? 0.939 -36 -25.172 1 95 133 LEU B CA 1
ATOM 6460 C C . LEU B 1 133 ? 0.76 -37.5 -25 1 95 133 LEU B C 1
ATOM 6462 O O . LEU B 1 133 ? 1.322 -38.281 -25.766 1 95 133 LEU B O 1
ATOM 6466 N N . SER B 1 134 ? -0.063 -37.875 -24.016 1 92.69 134 SER B N 1
ATOM 6467 C CA . SER B 1 134 ? -0.316 -39.312 -23.797 1 92.69 134 SER B CA 1
ATOM 6468 C C . SER B 1 134 ? -0.951 -39.969 -25.016 1 92.69 134 SER B C 1
ATOM 6470 O O . SER B 1 134 ? -0.556 -41.062 -25.438 1 92.69 134 SER B O 1
ATOM 6472 N N . ALA B 1 135 ? -1.862 -39.344 -25.578 1 92.69 135 ALA B N 1
ATOM 6473 C CA . ALA B 1 135 ? -2.494 -39.844 -26.797 1 92.69 135 ALA B CA 1
ATOM 6474 C C . ALA B 1 135 ? -1.483 -39.938 -27.922 1 92.69 135 ALA B C 1
ATOM 6476 O O . ALA B 1 135 ? -1.459 -40.938 -28.656 1 92.69 135 ALA B O 1
ATOM 6477 N N . ASN B 1 136 ? -0.674 -38.938 -28.078 1 94.62 136 ASN B N 1
ATOM 6478 C CA . ASN B 1 136 ? 0.346 -38.938 -29.125 1 94.62 136 ASN B CA 1
ATOM 6479 C C . ASN B 1 136 ? 1.332 -40.094 -28.953 1 94.62 136 ASN B C 1
ATOM 6481 O O . ASN B 1 136 ? 1.674 -40.75 -29.922 1 94.62 136 ASN B O 1
ATOM 6485 N N . LEU B 1 137 ? 1.732 -40.344 -27.75 1 93.31 137 LEU B N 1
ATOM 6486 C CA . LEU B 1 137 ? 2.725 -41.375 -27.484 1 93.31 137 LEU B CA 1
ATOM 6487 C C . LEU B 1 137 ? 2.18 -42.75 -27.812 1 93.31 137 LEU B C 1
ATOM 6489 O O . LEU B 1 137 ? 2.926 -43.625 -28.25 1 93.31 137 LEU B O 1
ATOM 6493 N N . ILE B 1 138 ? 0.906 -42.969 -27.578 1 90.75 138 ILE B N 1
ATOM 6494 C CA . ILE B 1 138 ? 0.286 -44.25 -27.922 1 90.75 138 ILE B CA 1
ATOM 6495 C C . ILE B 1 138 ? 0.415 -44.531 -29.406 1 90.75 138 ILE B C 1
ATOM 6497 O O . ILE B 1 138 ? 0.79 -45.625 -29.828 1 90.75 138 ILE B O 1
ATOM 6501 N N . PHE B 1 139 ? 0.238 -43.562 -30.203 1 93 139 PHE B N 1
ATOM 6502 C CA . PHE B 1 139 ? 0.273 -43.719 -31.641 1 93 139 PHE B CA 1
ATOM 6503 C C . PHE B 1 139 ? 1.709 -43.844 -32.125 1 93 139 PHE B C 1
ATOM 6505 O O . PHE B 1 139 ? 1.992 -44.625 -33.031 1 93 139 PHE B O 1
ATOM 6512 N N . ILE B 1 140 ? 2.594 -43.094 -31.594 1 94.12 140 ILE B N 1
ATOM 6513 C CA . ILE B 1 140 ? 3.996 -43.219 -31.984 1 94.12 140 ILE B CA 1
ATOM 6514 C C . ILE B 1 140 ? 4.527 -44.594 -31.609 1 94.12 140 ILE B C 1
ATOM 6516 O O . ILE B 1 140 ? 5.172 -45.25 -32.438 1 94.12 140 ILE B O 1
ATOM 6520 N N . ALA B 1 141 ? 4.184 -44.969 -30.406 1 92.56 141 ALA B N 1
ATOM 6521 C CA . ALA B 1 141 ? 4.625 -46.312 -29.969 1 92.56 141 ALA B CA 1
ATOM 6522 C C . ALA B 1 141 ? 4.031 -47.406 -30.844 1 92.56 141 ALA B C 1
ATOM 6524 O O . ALA B 1 141 ? 4.699 -48.406 -31.156 1 92.56 141 ALA B O 1
ATOM 6525 N N . SER B 1 142 ? 2.826 -47.219 -31.234 1 91.44 142 SER B N 1
ATOM 6526 C CA . SER B 1 142 ? 2.178 -48.188 -32.125 1 91.44 142 SER B CA 1
ATOM 6527 C C . SER B 1 142 ? 2.891 -48.25 -33.469 1 91.44 142 SER B C 1
ATOM 6529 O O . SER B 1 142 ? 3.039 -49.344 -34.031 1 91.44 142 SER B O 1
ATOM 6531 N N . GLY B 1 143 ? 3.27 -47.156 -33.938 1 92.31 143 GLY B N 1
ATOM 6532 C CA . GLY B 1 143 ? 4.031 -47.125 -35.188 1 92.31 143 GLY B CA 1
ATOM 6533 C C . GLY B 1 143 ? 5.363 -47.844 -35.062 1 92.31 143 GLY B C 1
ATOM 6534 O O . GLY B 1 143 ? 5.715 -48.656 -35.938 1 92.31 143 GLY B O 1
ATOM 6535 N N . ILE B 1 144 ? 6.047 -47.625 -34.031 1 93.81 144 ILE B N 1
ATOM 6536 C CA . ILE B 1 144 ? 7.324 -48.312 -33.812 1 93.81 144 ILE B CA 1
ATOM 6537 C C . ILE B 1 144 ? 7.117 -49.812 -33.719 1 93.81 144 ILE B C 1
ATOM 6539 O O . ILE B 1 144 ? 7.871 -50.594 -34.344 1 93.81 144 ILE B O 1
ATOM 6543 N N . SER B 1 145 ? 6.082 -50.219 -33 1 92.19 145 SER B N 1
ATOM 6544 C CA . SER B 1 145 ? 5.758 -51.625 -32.875 1 92.19 145 SER B CA 1
ATOM 6545 C C . SER B 1 145 ? 5.469 -52.25 -34.219 1 92.19 145 SER B C 1
ATOM 6547 O O . SER B 1 145 ? 5.918 -53.375 -34.5 1 92.19 145 SER B O 1
ATOM 6549 N N . LYS B 1 146 ? 4.82 -51.562 -35.062 1 89.81 146 LYS B N 1
ATOM 6550 C CA . LYS B 1 146 ? 4.492 -52.094 -36.375 1 89.81 146 LYS B CA 1
ATOM 6551 C C . LYS B 1 146 ? 5.754 -52.281 -37.219 1 89.81 146 LYS B C 1
ATOM 6553 O O . LYS B 1 146 ? 5.887 -53.281 -37.938 1 89.81 146 LYS B O 1
ATOM 6558 N N . ALA B 1 147 ? 6.594 -51.375 -37.125 1 93.19 147 ALA B N 1
ATOM 6559 C CA . ALA B 1 147 ? 7.84 -51.438 -37.875 1 93.19 147 ALA B CA 1
ATOM 6560 C C . ALA B 1 147 ? 8.688 -52.625 -37.406 1 93.19 147 ALA B C 1
ATOM 6562 O O . ALA B 1 147 ? 9.234 -53.375 -38.219 1 93.19 147 ALA B O 1
ATOM 6563 N N . LEU B 1 148 ? 8.727 -52.844 -36.188 1 93.56 148 LEU B N 1
ATOM 6564 C CA . LEU B 1 148 ? 9.516 -53.938 -35.625 1 93.56 148 LEU B CA 1
ATOM 6565 C C . LEU B 1 148 ? 8.898 -55.281 -36 1 93.56 148 LEU B C 1
ATOM 6567 O O . LEU B 1 148 ? 9.617 -56.25 -36.312 1 93.56 148 LEU B O 1
ATOM 6571 N N . ALA B 1 149 ? 7.605 -55.344 -35.938 1 90.19 149 ALA B N 1
ATOM 6572 C CA . ALA B 1 149 ? 6.895 -56.594 -36.25 1 90.19 149 ALA B CA 1
ATOM 6573 C C . ALA B 1 149 ? 7.156 -57 -37.688 1 90.19 149 ALA B C 1
ATOM 6575 O O . ALA B 1 149 ? 7.312 -58.188 -38 1 90.19 149 ALA B O 1
ATOM 6576 N N . GLU B 1 150 ? 7.25 -56.094 -38.562 1 89.06 150 GLU B N 1
ATOM 6577 C CA . GLU B 1 150 ? 7.496 -56.406 -39.969 1 89.06 150 GLU B CA 1
ATOM 6578 C C . GLU B 1 150 ? 8.969 -56.719 -40.219 1 89.06 150 GLU B C 1
ATOM 6580 O O . GLU B 1 150 ? 9.297 -57.594 -41 1 89.06 150 GLU B O 1
ATOM 6585 N N . TYR B 1 151 ? 9.789 -56.031 -39.531 1 91.38 151 TYR B N 1
ATOM 6586 C CA . TYR B 1 151 ? 11.219 -56.219 -39.75 1 91.38 151 TYR B CA 1
ATOM 6587 C C . TYR B 1 151 ? 11.68 -57.562 -39.25 1 91.38 151 TYR B C 1
ATOM 6589 O O . TYR B 1 151 ? 12.688 -58.094 -39.719 1 91.38 151 TYR B O 1
ATOM 6597 N N . LYS B 1 152 ? 10.977 -58.094 -38.312 1 87.81 152 LYS B N 1
ATOM 6598 C CA . LYS B 1 152 ? 11.266 -59.438 -37.812 1 87.81 152 LYS B CA 1
ATOM 6599 C C . LYS B 1 152 ? 11.289 -60.438 -38.969 1 87.81 152 LYS B C 1
ATOM 6601 O O . LYS B 1 152 ? 12.156 -61.312 -39 1 87.81 152 LYS B O 1
ATOM 6606 N N . TRP B 1 153 ? 10.398 -60.344 -39.938 1 82.75 153 TRP B N 1
ATOM 6607 C CA . TRP B 1 153 ? 10.281 -61.281 -41.031 1 82.75 153 TRP B CA 1
ATOM 6608 C C . TRP B 1 153 ? 11.414 -61.094 -42.031 1 82.75 153 TRP B C 1
ATOM 6610 O O . TRP B 1 153 ? 11.852 -62.031 -42.688 1 82.75 153 TRP B O 1
ATOM 6620 N N . VAL B 1 154 ? 11.914 -59.906 -42.125 1 83.5 154 VAL B N 1
ATOM 6621 C CA . VAL B 1 154 ? 13.055 -59.625 -43 1 83.5 154 VAL B CA 1
ATOM 6622 C C . VAL B 1 154 ? 14.305 -60.312 -42.438 1 83.5 154 VAL B C 1
ATOM 6624 O O . VAL B 1 154 ? 15.07 -60.906 -43.188 1 83.5 154 VAL B O 1
ATOM 6627 N N . ARG B 1 155 ? 14.445 -60.312 -41.188 1 83.31 155 ARG B N 1
ATOM 6628 C CA . ARG B 1 155 ? 15.602 -60.906 -40.562 1 83.31 155 ARG B CA 1
ATOM 6629 C C . ARG B 1 155 ? 15.555 -62.438 -40.688 1 83.31 155 ARG B C 1
ATOM 6631 O O . ARG B 1 155 ? 16.594 -63.094 -40.844 1 83.31 155 ARG B O 1
ATOM 6638 N N . LEU B 1 156 ? 14.391 -62.969 -40.562 1 78.06 156 LEU B N 1
ATOM 6639 C CA . LEU B 1 156 ? 14.242 -64.438 -40.688 1 78.06 156 LEU B CA 1
ATOM 6640 C C . LEU B 1 156 ? 14.516 -64.875 -42.125 1 78.06 156 LEU B C 1
ATOM 6642 O O . LEU B 1 156 ? 15.047 -65.938 -42.344 1 78.06 156 LEU B O 1
ATOM 6646 N N . ARG B 1 157 ? 14.203 -64.062 -43.031 1 75.25 157 ARG B N 1
ATOM 6647 C CA . ARG B 1 157 ? 14.477 -64.375 -44.438 1 75.25 157 ARG B CA 1
ATOM 6648 C C . ARG B 1 157 ? 15.969 -64.438 -44.719 1 75.25 157 ARG B C 1
ATOM 6650 O O . ARG B 1 157 ? 16.438 -65.188 -45.562 1 75.25 157 ARG B O 1
ATOM 6657 N N . GLU B 1 158 ? 16.656 -63.594 -44.062 1 75.31 158 GLU B N 1
ATOM 6658 C CA . GLU B 1 158 ? 18.109 -63.531 -44.25 1 75.31 158 GLU B CA 1
ATOM 6659 C C . GLU B 1 158 ? 18.828 -64.625 -43.469 1 75.31 158 GLU B C 1
ATOM 6661 O O . GLU B 1 158 ? 20.062 -64.688 -43.531 1 75.31 158 GLU B O 1
ATOM 6666 N N . GLY B 1 159 ? 18.125 -65.562 -42.781 1 74 159 GLY B N 1
ATOM 6667 C CA . GLY B 1 159 ? 18.688 -66.688 -42.062 1 74 159 GLY B CA 1
ATOM 6668 C C . GLY B 1 159 ? 19.266 -66.312 -40.688 1 74 159 GLY B C 1
ATOM 6669 O O . GLY B 1 159 ? 20.469 -66.5 -40.469 1 74 159 GLY B O 1
ATOM 6670 N N . ASP B 1 160 ? 18.453 -65.938 -39.812 1 78.38 160 ASP B N 1
ATOM 6671 C CA . ASP B 1 160 ? 18.891 -65.562 -38.469 1 78.38 160 ASP B CA 1
ATOM 6672 C C . ASP B 1 160 ? 18.531 -66.625 -37.438 1 78.38 160 ASP B C 1
ATOM 6674 O O . ASP B 1 160 ? 17.891 -67.625 -37.781 1 78.38 160 ASP B O 1
ATOM 6678 N N . LYS B 1 161 ? 19.141 -66.438 -36.281 1 78.06 161 LYS B N 1
ATOM 6679 C CA . LYS B 1 161 ? 18.875 -67.375 -35.219 1 78.06 161 LYS B CA 1
ATOM 6680 C C . LYS B 1 161 ? 17.391 -67.375 -34.812 1 78.06 161 LYS B C 1
ATOM 6682 O O . LYS B 1 161 ? 16.734 -66.312 -34.906 1 78.06 161 LYS B O 1
ATOM 6687 N N . LEU B 1 162 ? 16.875 -68.5 -34.438 1 78.19 162 LEU B N 1
ATOM 6688 C CA . LEU B 1 162 ? 15.469 -68.625 -34.094 1 78.19 162 LEU B CA 1
ATOM 6689 C C . LEU B 1 162 ? 15.109 -67.75 -32.906 1 78.19 162 LEU B C 1
ATOM 6691 O O . LEU B 1 162 ? 13.961 -67.312 -32.812 1 78.19 162 LEU B O 1
ATOM 6695 N N . THR B 1 163 ? 16.047 -67.375 -32.094 1 80.81 163 THR B N 1
ATOM 6696 C CA . THR B 1 163 ? 15.797 -66.5 -30.922 1 80.81 163 THR B CA 1
ATOM 6697 C C . THR B 1 163 ? 15.43 -65.125 -31.344 1 80.81 163 THR B C 1
ATOM 6699 O O . THR B 1 163 ? 14.797 -64.375 -30.578 1 80.81 163 THR B O 1
ATOM 6702 N N . VAL B 1 164 ? 15.836 -64.75 -32.531 1 84.62 164 VAL B N 1
ATOM 6703 C CA . VAL B 1 164 ? 15.609 -63.406 -33.031 1 84.62 164 VAL B CA 1
ATOM 6704 C C . VAL B 1 164 ? 14.117 -63.156 -33.188 1 84.62 164 VAL B C 1
ATOM 6706 O O . VAL B 1 164 ? 13.641 -62.031 -33.031 1 84.62 164 VAL B O 1
ATOM 6709 N N . ILE B 1 165 ? 13.375 -64.188 -33.438 1 83.44 165 ILE B N 1
ATOM 6710 C CA . ILE B 1 165 ? 11.938 -64.062 -33.625 1 83.44 165 ILE B CA 1
ATOM 6711 C C . ILE B 1 165 ? 11.289 -63.656 -32.281 1 83.44 165 ILE B C 1
ATOM 6713 O O . ILE B 1 165 ? 10.414 -62.781 -32.25 1 83.44 165 ILE B O 1
ATOM 6717 N N . ASP B 1 166 ? 11.789 -64.25 -31.234 1 85.88 166 ASP B N 1
ATOM 6718 C CA . ASP B 1 166 ? 11.242 -63.906 -29.922 1 85.88 166 ASP B CA 1
ATOM 6719 C C . ASP B 1 166 ? 11.68 -62.531 -29.484 1 85.88 166 ASP B C 1
ATOM 6721 O O . ASP B 1 166 ? 10.906 -61.781 -28.859 1 85.88 166 ASP B O 1
ATOM 6725 N N . VAL B 1 167 ? 12.914 -62.156 -29.797 1 88.69 167 VAL B N 1
ATOM 6726 C CA . VAL B 1 167 ? 13.445 -60.844 -29.391 1 88.69 167 VAL B CA 1
ATOM 6727 C C . VAL B 1 167 ? 12.664 -59.719 -30.062 1 88.69 167 VAL B C 1
ATOM 6729 O O . VAL B 1 167 ? 12.172 -58.812 -29.406 1 88.69 167 VAL B O 1
ATOM 6732 N N . TYR B 1 168 ? 12.492 -59.781 -31.359 1 90.38 168 TYR B N 1
ATOM 6733 C CA . TYR B 1 168 ? 11.766 -58.75 -32.094 1 90.38 168 TYR B CA 1
ATOM 6734 C C . TYR B 1 168 ? 10.305 -58.688 -31.656 1 90.38 168 TYR B C 1
ATOM 6736 O O . TYR B 1 168 ? 9.719 -57.625 -31.547 1 90.38 168 TYR B O 1
ATOM 6744 N N . GLU B 1 169 ? 9.75 -59.844 -31.406 1 89.31 169 GLU B N 1
ATOM 6745 C CA . GLU B 1 169 ? 8.359 -59.875 -30.969 1 89.31 169 GLU B CA 1
ATOM 6746 C C . GLU B 1 169 ? 8.18 -59.219 -29.609 1 89.31 169 GLU B C 1
ATOM 6748 O O . GLU B 1 169 ? 7.258 -58.438 -29.406 1 89.31 169 GLU B O 1
ATOM 6753 N N . GLU B 1 170 ? 9.031 -59.469 -28.703 1 88.81 170 GLU B N 1
ATOM 6754 C CA . GLU B 1 170 ? 8.961 -58.875 -27.375 1 88.81 170 GLU B CA 1
ATOM 6755 C C . GLU B 1 170 ? 9.219 -57.375 -27.438 1 88.81 170 GLU B C 1
ATOM 6757 O O . GLU B 1 170 ? 8.594 -56.594 -26.719 1 88.81 170 GLU B O 1
ATOM 6762 N N . CYS B 1 171 ? 10.109 -57 -28.25 1 91.5 171 CYS B N 1
ATOM 6763 C CA . CYS B 1 171 ? 10.469 -55.594 -28.359 1 91.5 171 CYS B CA 1
ATOM 6764 C C . CYS B 1 171 ? 9.297 -54.75 -28.891 1 91.5 171 CYS B C 1
ATOM 6766 O O . CYS B 1 171 ? 9.273 -53.531 -28.734 1 91.5 171 CYS B O 1
ATOM 6768 N N . THR B 1 172 ? 8.281 -55.344 -29.578 1 92.12 172 THR B N 1
ATOM 6769 C CA . THR B 1 172 ? 7.109 -54.625 -30.062 1 92.12 172 THR B CA 1
ATOM 6770 C C . THR B 1 172 ? 6.223 -54.188 -28.906 1 92.12 172 THR B C 1
ATOM 6772 O O . THR B 1 172 ? 5.32 -53.375 -29.078 1 92.12 172 THR B O 1
ATOM 6775 N N . ARG B 1 173 ? 6.465 -54.688 -27.734 1 89.44 173 ARG B N 1
ATOM 6776 C CA . ARG B 1 173 ? 5.621 -54.375 -26.578 1 89.44 173 ARG B CA 1
ATOM 6777 C C . ARG B 1 173 ? 6.207 -53.25 -25.734 1 89.44 173 ARG B C 1
ATOM 6779 O O . ARG B 1 173 ? 5.836 -53.062 -24.578 1 89.44 173 ARG B O 1
ATOM 6786 N N . GLY B 1 174 ? 7.16 -52.562 -26.281 1 86.62 174 GLY B N 1
ATOM 6787 C CA . GLY B 1 174 ? 7.656 -51.375 -25.625 1 86.62 174 GLY B CA 1
ATOM 6788 C C . GLY B 1 174 ? 8.961 -51.594 -24.875 1 86.62 174 GLY B C 1
ATOM 6789 O O . GLY B 1 174 ? 9.695 -52.531 -25.172 1 86.62 174 GLY B O 1
ATOM 6790 N N . LEU B 1 175 ? 9.195 -50.688 -23.938 1 86.12 175 LEU B N 1
ATOM 6791 C CA . LEU B 1 175 ? 10.484 -50.625 -23.266 1 86.12 175 LEU B CA 1
ATOM 6792 C C . LEU B 1 175 ? 10.719 -51.906 -22.438 1 86.12 175 LEU B C 1
ATOM 6794 O O . LEU B 1 175 ? 11.836 -52.438 -22.406 1 86.12 175 LEU B O 1
ATOM 6798 N N . SER B 1 176 ? 9.664 -52.406 -21.859 1 84.81 176 SER B N 1
ATOM 6799 C CA . SER B 1 176 ? 9.812 -53.625 -21.047 1 84.81 176 SER B CA 1
ATOM 6800 C C . SER B 1 176 ? 10.18 -54.812 -21.906 1 84.81 176 SER B C 1
ATOM 6802 O O . SER B 1 176 ? 10.859 -55.719 -21.453 1 84.81 176 SER B O 1
ATOM 6804 N N . GLY B 1 177 ? 9.812 -54.844 -23.141 1 86.75 177 GLY B N 1
ATOM 6805 C CA . GLY B 1 177 ? 10.117 -55.938 -24.062 1 86.75 177 GLY B CA 1
ATOM 6806 C C . GLY B 1 177 ? 11.578 -56 -24.453 1 86.75 177 GLY B C 1
ATOM 6807 O O . GLY B 1 177 ? 12.078 -57.062 -24.844 1 86.75 177 GLY B O 1
ATOM 6808 N N . PHE B 1 178 ? 12.25 -54.938 -24.234 1 89.94 178 PHE B N 1
ATOM 6809 C CA . PHE B 1 178 ? 13.648 -54.875 -24.641 1 89.94 178 PHE B CA 1
ATOM 6810 C C . PHE B 1 178 ? 14.531 -55.625 -23.656 1 89.94 178 PHE B C 1
ATOM 6812 O O . PHE B 1 178 ? 15.727 -55.812 -23.906 1 89.94 178 PHE B O 1
ATOM 6819 N N . THR B 1 179 ? 13.953 -56.062 -22.594 1 85.38 179 THR B N 1
ATOM 6820 C CA . THR B 1 179 ? 14.703 -56.938 -21.688 1 85.38 179 THR B CA 1
ATOM 6821 C C . THR B 1 179 ? 15.148 -58.219 -22.375 1 85.38 179 THR B C 1
ATOM 6823 O O . THR B 1 179 ? 16.219 -58.75 -22.094 1 85.38 179 THR B O 1
ATOM 6826 N N . SER B 1 180 ? 14.336 -58.688 -23.328 1 84.88 180 SER B N 1
ATOM 6827 C CA . SER B 1 180 ? 14.664 -59.906 -24.078 1 84.88 180 SER B CA 1
ATOM 6828 C C . SER B 1 180 ? 15.875 -59.688 -24.984 1 84.88 180 SER B C 1
ATOM 6830 O O . SER B 1 180 ? 16.703 -60.594 -25.141 1 84.88 180 SER B O 1
ATOM 6832 N N . ALA B 1 181 ? 15.945 -58.5 -25.469 1 87.06 181 ALA B N 1
ATOM 6833 C CA . ALA B 1 181 ? 17.094 -58.188 -26.312 1 87.06 181 ALA B CA 1
ATOM 6834 C C . ALA B 1 181 ? 18.375 -58.156 -25.484 1 87.06 181 ALA B C 1
ATOM 6836 O O . ALA B 1 181 ? 19.438 -58.594 -25.938 1 87.06 181 ALA B O 1
ATOM 6837 N N . PHE B 1 182 ? 18.266 -57.719 -24.328 1 87.88 182 PHE B N 1
ATOM 6838 C CA . PHE B 1 182 ? 19.422 -57.688 -23.438 1 87.88 182 PHE B CA 1
ATOM 6839 C C . PHE B 1 182 ? 19.828 -59.094 -23.016 1 87.88 182 PHE B C 1
ATOM 6841 O O . PHE B 1 182 ? 21.016 -59.438 -22.953 1 87.88 182 PHE B O 1
ATOM 6848 N N . LYS B 1 183 ? 18.828 -59.938 -22.797 1 80.62 183 LYS B N 1
ATOM 6849 C CA . LYS B 1 183 ? 19.094 -61.312 -22.422 1 80.62 183 LYS B CA 1
ATOM 6850 C C . LYS B 1 183 ? 19.766 -62.062 -23.547 1 80.62 183 LYS B C 1
ATOM 6852 O O . LYS B 1 183 ? 20.672 -62.875 -23.312 1 80.62 183 LYS B O 1
ATOM 6857 N N . ALA B 1 184 ? 19.266 -61.812 -24.812 1 81.75 184 ALA B N 1
ATOM 6858 C CA . ALA B 1 184 ? 19.797 -62.5 -25.984 1 81.75 184 ALA B CA 1
ATOM 6859 C C . ALA B 1 184 ? 21.078 -61.812 -26.469 1 81.75 184 ALA B C 1
ATOM 6861 O O . ALA B 1 184 ? 21.781 -62.375 -27.328 1 81.75 184 ALA B O 1
ATOM 6862 N N . MET B 1 185 ? 21.469 -60.688 -25.844 1 81.62 185 MET B N 1
ATOM 6863 C CA . MET B 1 185 ? 22.609 -59.875 -26.266 1 81.62 185 MET B CA 1
ATOM 6864 C C . MET B 1 185 ? 22.578 -59.688 -27.781 1 81.62 185 MET B C 1
ATOM 6866 O O . MET B 1 185 ? 23.609 -59.875 -28.453 1 81.62 185 MET B O 1
ATOM 6870 N N . HIS B 1 186 ? 21.375 -59.531 -28.266 1 84.75 186 HIS B N 1
ATOM 6871 C CA . HIS B 1 186 ? 21.188 -59.281 -29.688 1 84.75 186 HIS B CA 1
ATOM 6872 C C . HIS B 1 186 ? 20.656 -57.875 -29.922 1 84.75 186 HIS B C 1
ATOM 6874 O O . HIS B 1 186 ? 19.5 -57.594 -29.625 1 84.75 186 HIS B O 1
ATOM 6880 N N . PHE B 1 187 ? 21.625 -57 -30.422 1 87.69 187 PHE B N 1
ATOM 6881 C CA . PHE B 1 187 ? 21.234 -55.625 -30.766 1 87.69 187 PHE B CA 1
ATOM 6882 C C . PHE B 1 187 ? 21.688 -55.281 -32.156 1 87.69 187 PHE B C 1
ATOM 6884 O O . PHE B 1 187 ? 22.891 -55.312 -32.469 1 87.69 187 PHE B O 1
ATOM 6891 N N . ASP B 1 188 ? 20.812 -55.188 -33.094 1 90.12 188 ASP B N 1
ATOM 6892 C CA . ASP B 1 188 ? 21.141 -54.625 -34.406 1 90.12 188 ASP B CA 1
ATOM 6893 C C . ASP B 1 188 ? 20.781 -53.156 -34.469 1 90.12 188 ASP B C 1
ATOM 6895 O O . ASP B 1 188 ? 20.312 -52.562 -33.5 1 90.12 188 ASP B O 1
ATOM 6899 N N . PHE B 1 189 ? 21.031 -52.531 -35.562 1 92.25 189 PHE B N 1
ATOM 6900 C CA . PHE B 1 189 ? 20.828 -51.094 -35.688 1 92.25 189 PHE B CA 1
ATOM 6901 C C . PHE B 1 189 ? 19.359 -50.719 -35.5 1 92.25 189 PHE B C 1
ATOM 6903 O O . PHE B 1 189 ? 19.047 -49.719 -34.875 1 92.25 189 PHE B O 1
ATOM 6910 N N . VAL B 1 190 ? 18.438 -51.531 -35.969 1 93.88 190 VAL B N 1
ATOM 6911 C CA . VAL B 1 190 ? 17.016 -51.25 -35.875 1 93.88 190 VAL B CA 1
ATOM 6912 C C . VAL B 1 190 ? 16.547 -51.344 -34.438 1 93.88 190 VAL B C 1
ATOM 6914 O O . VAL B 1 190 ? 15.828 -50.469 -33.938 1 93.88 190 VAL B O 1
ATOM 6917 N N . LEU B 1 191 ? 17.016 -52.281 -33.688 1 94.69 191 LEU B N 1
ATOM 6918 C CA . LEU B 1 191 ? 16.609 -52.469 -32.312 1 94.69 191 LEU B CA 1
ATOM 6919 C C . LEU B 1 191 ? 17.219 -51.406 -31.406 1 94.69 191 LEU B C 1
ATOM 6921 O O . LEU B 1 191 ? 16.578 -50.938 -30.469 1 94.69 191 LEU B O 1
ATOM 6925 N N . ILE B 1 192 ? 18.422 -50.938 -31.734 1 95.06 192 ILE B N 1
ATOM 6926 C CA . ILE B 1 192 ? 19.078 -49.906 -30.922 1 95.06 192 ILE B CA 1
ATOM 6927 C C . ILE B 1 192 ? 18.312 -48.594 -31.047 1 95.06 192 ILE B C 1
ATOM 6929 O O . ILE B 1 192 ? 18.031 -47.938 -30.047 1 95.06 192 ILE B O 1
ATOM 6933 N N . VAL B 1 193 ? 17.984 -48.219 -32.281 1 95.25 193 VAL B N 1
ATOM 6934 C CA . VAL B 1 193 ? 17.266 -46.969 -32.5 1 95.25 193 VAL B CA 1
ATOM 6935 C C . VAL B 1 193 ? 15.883 -47.062 -31.875 1 95.25 193 VAL B C 1
ATOM 6937 O O . VAL B 1 193 ? 15.422 -46.094 -31.266 1 95.25 193 VAL B O 1
ATOM 6940 N N . ALA B 1 194 ? 15.266 -48.156 -31.984 1 95.44 194 ALA B N 1
ATOM 6941 C CA . ALA B 1 194 ? 13.953 -48.344 -31.375 1 95.44 194 ALA B CA 1
ATOM 6942 C C . ALA B 1 194 ? 14.039 -48.219 -29.859 1 95.44 194 ALA B C 1
ATOM 6944 O O . ALA B 1 194 ? 13.141 -47.625 -29.234 1 95.44 194 ALA B O 1
ATOM 6945 N N . LEU B 1 195 ? 15.078 -48.75 -29.312 1 95.12 195 LEU B N 1
ATOM 6946 C CA . LEU B 1 195 ? 15.289 -48.625 -27.875 1 95.12 195 LEU B CA 1
ATOM 6947 C C . LEU B 1 195 ? 15.445 -47.156 -27.469 1 95.12 195 LEU B C 1
ATOM 6949 O O . LEU B 1 195 ? 14.844 -46.719 -26.484 1 95.12 195 LEU B O 1
ATOM 6953 N N . VAL B 1 196 ? 16.203 -46.406 -28.172 1 94.69 196 VAL B N 1
ATOM 6954 C CA . VAL B 1 196 ? 16.406 -44.969 -27.906 1 94.69 196 VAL B CA 1
ATOM 6955 C C . VAL B 1 196 ? 15.086 -44.25 -27.969 1 94.69 196 VAL B C 1
ATOM 6957 O O . VAL B 1 196 ? 14.789 -43.406 -27.125 1 94.69 196 VAL B O 1
ATOM 6960 N N . PHE B 1 197 ? 14.242 -44.562 -28.953 1 94.94 197 PHE B N 1
ATOM 6961 C CA . PHE B 1 197 ? 12.953 -43.906 -29.094 1 94.94 197 PHE B CA 1
ATOM 6962 C C . PHE B 1 197 ? 12.039 -44.25 -27.922 1 94.94 197 PHE B C 1
ATOM 6964 O O . PHE B 1 197 ? 11.32 -43.375 -27.422 1 94.94 197 PHE B O 1
ATOM 6971 N N . ASN B 1 198 ? 12.086 -45.438 -27.469 1 93.12 198 ASN B N 1
ATOM 6972 C CA . ASN B 1 198 ? 11.242 -45.812 -26.328 1 93.12 198 ASN B CA 1
ATOM 6973 C C . ASN B 1 198 ? 11.688 -45.125 -25.047 1 93.12 198 ASN B C 1
ATOM 6975 O O . ASN B 1 198 ? 10.859 -44.719 -24.234 1 93.12 198 ASN B O 1
ATOM 6979 N N . ILE B 1 199 ? 12.938 -44.938 -24.891 1 92.38 199 ILE B N 1
ATOM 6980 C CA . ILE B 1 199 ? 13.453 -44.156 -23.75 1 92.38 199 ILE B CA 1
ATOM 6981 C C . ILE B 1 199 ? 13.047 -42.688 -23.906 1 92.38 199 ILE B C 1
ATOM 6983 O O . ILE B 1 199 ? 12.648 -42.062 -22.922 1 92.38 199 ILE B O 1
ATOM 6987 N N . GLY B 1 200 ? 13.172 -42.219 -25.094 1 91.94 200 GLY B N 1
ATOM 6988 C CA . GLY B 1 200 ? 12.742 -40.875 -25.375 1 91.94 200 GLY B CA 1
ATOM 6989 C C . GLY B 1 200 ? 11.273 -40.625 -25.047 1 91.94 200 GLY B C 1
ATOM 6990 O O . GLY B 1 200 ? 10.914 -39.562 -24.531 1 91.94 200 GLY B O 1
ATOM 6991 N N . LEU B 1 201 ? 10.422 -41.594 -25.312 1 90.19 201 LEU B N 1
ATOM 6992 C CA . LEU B 1 201 ? 8.992 -41.438 -25.031 1 90.19 201 LEU B CA 1
ATOM 6993 C C . LEU B 1 201 ? 8.734 -41.344 -23.531 1 90.19 201 LEU B C 1
ATOM 6995 O O . LEU B 1 201 ? 7.77 -40.719 -23.109 1 90.19 201 LEU B O 1
ATOM 6999 N N . LEU B 1 202 ? 9.609 -41.875 -22.719 1 89.56 202 LEU B N 1
ATOM 7000 C CA . LEU B 1 202 ? 9.5 -41.781 -21.266 1 89.56 202 LEU B CA 1
ATOM 7001 C C . LEU B 1 202 ? 9.891 -40.406 -20.766 1 89.56 202 LEU B C 1
ATOM 7003 O O . LEU B 1 202 ? 9.273 -39.875 -19.844 1 89.56 202 LEU B O 1
ATOM 7007 N N . ILE B 1 203 ? 10.797 -39.75 -21.438 1 90.94 203 ILE B N 1
ATOM 7008 C CA . ILE B 1 203 ? 11.391 -38.5 -20.953 1 90.94 203 ILE B CA 1
ATOM 7009 C C . ILE B 1 203 ? 10.602 -37.312 -21.5 1 90.94 203 ILE B C 1
ATOM 7011 O O . ILE B 1 203 ? 10.648 -36.219 -20.922 1 90.94 203 ILE B O 1
ATOM 7015 N N . VAL B 1 204 ? 9.82 -37.438 -22.484 1 92.56 204 VAL B N 1
ATOM 7016 C CA . VAL B 1 204 ? 9.141 -36.344 -23.156 1 92.56 204 VAL B CA 1
ATOM 7017 C C . VAL B 1 204 ? 8.039 -35.812 -22.25 1 92.56 204 VAL B C 1
ATOM 7019 O O . VAL B 1 204 ? 7.75 -34.594 -22.266 1 92.56 204 VAL B O 1
ATOM 7022 N N . SER B 1 205 ? 7.492 -36.625 -21.438 1 91 205 SER B N 1
ATOM 7023 C CA . SER B 1 205 ? 6.387 -36.188 -20.594 1 91 205 SER B CA 1
ATOM 7024 C C . SER B 1 205 ? 6.848 -35.156 -19.562 1 91 205 SER B C 1
ATOM 7026 O O . SER B 1 205 ? 6.297 -34.062 -19.484 1 91 205 SER B O 1
ATOM 7028 N N . PRO B 1 206 ? 7.879 -35.438 -18.812 1 92.25 206 PRO B N 1
ATOM 7029 C CA . PRO B 1 206 ? 8.352 -34.406 -17.875 1 92.25 206 PRO B CA 1
ATOM 7030 C C . PRO B 1 206 ? 8.891 -33.156 -18.578 1 92.25 206 PRO B C 1
ATOM 7032 O O . PRO B 1 206 ? 8.742 -32.062 -18.078 1 92.25 206 PRO B O 1
ATOM 7035 N N . VAL B 1 207 ? 9.484 -33.312 -19.703 1 93.06 207 VAL B N 1
ATOM 7036 C CA . VAL B 1 207 ? 10.039 -32.188 -20.438 1 93.06 207 VAL B CA 1
ATOM 7037 C C . VAL B 1 207 ? 8.914 -31.266 -20.891 1 93.06 207 VAL B C 1
ATOM 7039 O O . VAL B 1 207 ? 9.07 -30.047 -20.875 1 93.06 207 VAL B O 1
ATOM 7042 N N . SER B 1 208 ? 7.789 -31.859 -21.281 1 93.94 208 SER B N 1
ATOM 7043 C CA . SER B 1 208 ? 6.652 -31.047 -21.703 1 93.94 208 SER B CA 1
ATOM 7044 C C . SER B 1 208 ? 6.105 -30.203 -20.562 1 93.94 208 SER B C 1
ATOM 7046 O O . SER B 1 208 ? 5.688 -29.062 -20.781 1 93.94 208 SER B O 1
ATOM 7048 N N . GLN B 1 209 ? 6.176 -30.719 -19.406 1 92.38 209 GLN B N 1
ATOM 7049 C CA . GLN B 1 209 ? 5.688 -29.984 -18.25 1 92.38 209 GLN B CA 1
ATOM 7050 C C . GLN B 1 209 ? 6.676 -28.891 -17.844 1 92.38 209 GLN B C 1
ATOM 7052 O O . GLN B 1 209 ? 6.273 -27.844 -17.297 1 92.38 209 GLN B O 1
ATOM 7057 N N . GLU B 1 210 ? 7.914 -29.109 -18.109 1 91.62 210 GLU B N 1
ATOM 7058 C CA . GLU B 1 210 ? 8.945 -28.125 -17.781 1 91.62 210 GLU B CA 1
ATOM 7059 C C . GLU B 1 210 ? 8.828 -26.875 -18.641 1 91.62 210 GLU B C 1
ATOM 7061 O O . GLU B 1 210 ? 9.336 -25.812 -18.281 1 91.62 210 GLU B O 1
ATOM 7066 N N . LEU B 1 211 ? 8.211 -26.969 -19.703 1 93.06 211 LEU B N 1
ATOM 7067 C CA . LEU B 1 211 ? 8.062 -25.844 -20.609 1 93.06 211 LEU B CA 1
ATOM 7068 C C . LEU B 1 211 ? 7.047 -24.844 -20.078 1 93.06 211 LEU B C 1
ATOM 7070 O O . LEU B 1 211 ? 7.027 -23.688 -20.5 1 93.06 211 LEU B O 1
ATOM 7074 N N . LEU B 1 212 ? 6.191 -25.266 -19.219 1 91.75 212 LEU B N 1
ATOM 7075 C CA . LEU B 1 212 ? 5.191 -24.406 -18.609 1 91.75 212 LEU B CA 1
ATOM 7076 C C . LEU B 1 212 ? 5.746 -23.719 -17.359 1 91.75 212 LEU B C 1
ATOM 7078 O O . LEU B 1 212 ? 5.707 -24.297 -16.266 1 91.75 212 LEU B O 1
ATOM 7082 N N . VAL B 1 213 ? 6.227 -22.453 -17.531 1 86.06 213 VAL B N 1
ATOM 7083 C CA . VAL B 1 213 ? 6.871 -21.734 -16.422 1 86.06 213 VAL B CA 1
ATOM 7084 C C . VAL B 1 213 ? 5.922 -20.656 -15.883 1 86.06 213 VAL B C 1
ATOM 7086 O O . VAL B 1 213 ? 5.484 -19.781 -16.625 1 86.06 213 VAL B O 1
ATOM 7089 N N . PRO B 1 214 ? 5.629 -20.812 -14.641 1 81.62 214 PRO B N 1
ATOM 7090 C CA . PRO B 1 214 ? 4.844 -19.734 -14.047 1 81.62 214 PRO B CA 1
ATOM 7091 C C . PRO B 1 214 ? 5.672 -18.484 -13.766 1 81.62 214 PRO B C 1
ATOM 7093 O O . PRO B 1 214 ? 6.754 -18.578 -13.18 1 81.62 214 PRO B O 1
ATOM 7096 N N . ILE B 1 215 ? 5.238 -17.312 -14.305 1 76.06 215 ILE B N 1
ATOM 7097 C CA . ILE B 1 215 ? 5.938 -16.062 -14.055 1 76.06 215 ILE B CA 1
ATOM 7098 C C . ILE B 1 215 ? 4.953 -15.016 -13.539 1 76.06 215 ILE B C 1
ATOM 7100 O O . ILE B 1 215 ? 3.752 -15.102 -13.805 1 76.06 215 ILE B O 1
ATOM 7104 N N . MET B 1 216 ? 5.59 -14.172 -12.711 1 71.75 216 MET B N 1
ATOM 7105 C CA . MET B 1 216 ? 4.863 -12.969 -12.312 1 71.75 216 MET B CA 1
ATOM 7106 C C . MET B 1 216 ? 5.352 -11.75 -13.102 1 71.75 216 MET B C 1
ATOM 7108 O O . MET B 1 216 ? 6.539 -11.43 -13.078 1 71.75 216 MET B O 1
ATOM 7112 N N . LYS B 1 217 ? 4.574 -11.289 -14.023 1 67.5 217 LYS B N 1
ATOM 7113 C CA . LYS B 1 217 ? 4.961 -10.094 -14.773 1 67.5 217 LYS B CA 1
ATOM 7114 C C . LYS B 1 217 ? 4.32 -8.844 -14.188 1 67.5 217 LYS B C 1
ATOM 7116 O O . LYS B 1 217 ? 3.129 -8.844 -13.859 1 67.5 217 LYS B O 1
ATOM 7121 N N . ASN B 1 218 ? 5.242 -7.766 -13.969 1 71.88 218 ASN B N 1
ATOM 7122 C CA . ASN B 1 218 ? 4.723 -6.477 -13.523 1 71.88 218 ASN B CA 1
ATOM 7123 C C . ASN B 1 218 ? 4.301 -5.609 -14.711 1 71.88 218 ASN B C 1
ATOM 7125 O O . ASN B 1 218 ? 4.941 -5.629 -15.758 1 71.88 218 ASN B O 1
ATOM 7129 N N . THR B 1 219 ? 3.115 -5.188 -14.695 1 76.31 219 THR B N 1
ATOM 7130 C CA . THR B 1 219 ? 2.641 -4.266 -15.727 1 76.31 219 THR B CA 1
ATOM 7131 C C . THR B 1 219 ? 2.686 -2.826 -15.219 1 76.31 219 THR B C 1
ATOM 7133 O O . THR B 1 219 ? 2.283 -2.547 -14.086 1 76.31 219 THR B O 1
ATOM 7136 N N . THR B 1 220 ? 3.363 -1.887 -16.016 1 82.19 220 THR B N 1
ATOM 7137 C CA . THR B 1 220 ? 3.434 -0.473 -15.664 1 82.19 220 THR B CA 1
ATOM 7138 C C . THR B 1 220 ? 2.439 0.34 -16.484 1 82.19 220 THR B C 1
ATOM 7140 O O . THR B 1 220 ? 2.4 0.223 -17.719 1 82.19 220 THR B O 1
ATOM 7143 N N . ILE B 1 221 ? 1.646 1.022 -15.844 1 80.25 221 ILE B N 1
ATOM 7144 C CA . ILE B 1 221 ? 0.714 1.928 -16.516 1 80.25 221 ILE B CA 1
ATOM 7145 C C . ILE B 1 221 ? 1.095 3.375 -16.203 1 80.25 221 ILE B C 1
ATOM 7147 O O . ILE B 1 221 ? 1.302 3.738 -15.047 1 80.25 221 ILE B O 1
ATOM 7151 N N . GLY B 1 222 ? 1.158 4.125 -17.172 1 76.62 222 GLY B N 1
ATOM 7152 C CA . GLY B 1 222 ? 1.366 5.543 -16.922 1 76.62 222 GLY B CA 1
ATOM 7153 C C . GLY B 1 222 ? 2.369 6.172 -17.875 1 76.62 222 GLY B C 1
ATOM 7154 O O . GLY B 1 222 ? 2.953 5.484 -18.719 1 76.62 222 GLY B O 1
ATOM 7155 N N . PRO B 1 223 ? 2.414 7.441 -18.016 1 82.12 223 PRO B N 1
ATOM 7156 C CA . PRO B 1 223 ? 1.809 8.352 -17.047 1 82.12 223 PRO B CA 1
ATOM 7157 C C . PRO B 1 223 ? 0.309 8.539 -17.25 1 82.12 223 PRO B C 1
ATOM 7159 O O . PRO B 1 223 ? -0.155 8.57 -18.406 1 82.12 223 PRO B O 1
ATOM 7162 N N . SER B 1 224 ? -0.38 8.461 -16.094 1 79.56 224 SER B N 1
ATOM 7163 C CA . SER B 1 224 ? -1.834 8.555 -16.172 1 79.56 224 SER B CA 1
ATOM 7164 C C . SER B 1 224 ? -2.379 9.547 -15.148 1 79.56 224 SER B C 1
ATOM 7166 O O . SER B 1 224 ? -1.768 9.758 -14.102 1 79.56 224 SER B O 1
ATOM 7168 N N . ALA B 1 225 ? -3.469 10.203 -15.445 1 74.69 225 ALA B N 1
ATOM 7169 C CA . ALA B 1 225 ? -4.164 11.133 -14.562 1 74.69 225 ALA B CA 1
ATOM 7170 C C . ALA B 1 225 ? -4.742 10.406 -13.352 1 74.69 225 ALA B C 1
ATOM 7172 O O . ALA B 1 225 ? -5.074 11.039 -12.344 1 74.69 225 ALA B O 1
ATOM 7173 N N . GLN B 1 226 ? -4.777 9.125 -13.531 1 77.06 226 GLN B N 1
ATOM 7174 C CA . GLN B 1 226 ? -5.277 8.352 -12.398 1 77.06 226 GLN B CA 1
ATOM 7175 C C . GLN B 1 226 ? -4.195 8.164 -11.344 1 77.06 226 GLN B C 1
ATOM 7177 O O . GLN B 1 226 ? -4.484 7.746 -10.219 1 77.06 226 GLN B O 1
ATOM 7182 N N . VAL B 1 227 ? -3.014 8.422 -11.789 1 84.62 227 VAL B N 1
ATOM 7183 C CA . VAL B 1 227 ? -1.869 8.398 -10.883 1 84.62 227 VAL B CA 1
ATOM 7184 C C . VAL B 1 227 ? -1.263 9.797 -10.781 1 84.62 227 VAL B C 1
ATOM 7186 O O . VAL B 1 227 ? -0.456 10.195 -11.617 1 84.62 227 VAL B O 1
ATOM 7189 N N . ARG B 1 228 ? -1.663 10.445 -9.805 1 83.5 228 ARG B N 1
ATOM 7190 C CA . ARG B 1 228 ? -1.263 11.844 -9.742 1 83.5 228 ARG B CA 1
ATOM 7191 C C . ARG B 1 228 ? -0.735 12.203 -8.359 1 83.5 228 ARG B C 1
ATOM 7193 O O . ARG B 1 228 ? -1.297 11.781 -7.344 1 83.5 228 ARG B O 1
ATOM 7200 N N . PHE B 1 229 ? 0.344 12.977 -8.32 1 82.75 229 PHE B N 1
ATOM 7201 C CA . PHE B 1 229 ? 0.868 13.641 -7.129 1 82.75 229 PHE B CA 1
ATOM 7202 C C . PHE B 1 229 ? 0.52 15.125 -7.137 1 82.75 229 PHE B C 1
ATOM 7204 O O . PHE B 1 229 ? 0.942 15.859 -8.031 1 82.75 229 PHE B O 1
ATOM 7211 N N . HIS B 1 230 ? -0.3 15.484 -6.164 1 76.94 230 HIS B N 1
ATOM 7212 C CA . HIS B 1 230 ? -0.713 16.891 -6.082 1 76.94 230 HIS B CA 1
ATOM 7213 C C . HIS B 1 230 ? 0.265 17.703 -5.242 1 76.94 230 HIS B C 1
ATOM 7215 O O . HIS B 1 230 ? 0.104 17.812 -4.023 1 76.94 230 HIS B O 1
ATOM 7221 N N . TYR B 1 231 ? 1.334 18.156 -5.855 1 78.38 231 TYR B N 1
ATOM 7222 C CA . TYR B 1 231 ? 2.299 19 -5.156 1 78.38 231 TYR B CA 1
ATOM 7223 C C . TYR B 1 231 ? 2.359 20.391 -5.781 1 78.38 231 TYR B C 1
ATOM 7225 O O . TYR B 1 231 ? 1.909 20.594 -6.914 1 78.38 231 TYR B O 1
ATOM 7233 N N . LEU B 1 232 ? 2.799 21.328 -5.039 1 76.06 232 LEU B N 1
ATOM 7234 C CA . LEU B 1 232 ? 2.922 22.703 -5.523 1 76.06 232 LEU B CA 1
ATOM 7235 C C . LEU B 1 232 ? 4.316 22.953 -6.09 1 76.06 232 LEU B C 1
ATOM 7237 O O . LEU B 1 232 ? 5.312 22.844 -5.371 1 76.06 232 LEU B O 1
ATOM 7241 N N . GLY B 1 233 ? 4.312 23.281 -7.352 1 76.06 233 GLY B N 1
ATOM 7242 C CA . GLY B 1 233 ? 5.594 23.609 -7.961 1 76.06 233 GLY B CA 1
ATOM 7243 C C . GLY B 1 233 ? 6.273 24.812 -7.316 1 76.06 233 GLY B C 1
ATOM 7244 O O . GLY B 1 233 ? 5.605 25.75 -6.875 1 76.06 233 GLY B O 1
ATOM 7245 N N . VAL B 1 234 ? 7.543 24.797 -7.316 1 83.69 234 VAL B N 1
ATOM 7246 C CA . VAL B 1 234 ? 8.312 25.812 -6.598 1 83.69 234 VAL B CA 1
ATOM 7247 C C . VAL B 1 234 ? 8.562 27.016 -7.504 1 83.69 234 VAL B C 1
ATOM 7249 O O . VAL B 1 234 ? 9.141 28.016 -7.074 1 83.69 234 VAL B O 1
ATOM 7252 N N . GLU B 1 235 ? 7.965 27 -8.703 1 84.12 235 GLU B N 1
ATOM 7253 C CA . GLU B 1 235 ? 8.18 28.094 -9.648 1 84.12 235 GLU B CA 1
ATOM 7254 C C . GLU B 1 235 ? 7.141 29.188 -9.469 1 84.12 235 GLU B C 1
ATOM 7256 O O . GLU B 1 235 ? 7.324 30.312 -9.945 1 84.12 235 GLU B O 1
ATOM 7261 N N . GLY B 1 236 ? 6.133 28.875 -8.672 1 78 236 GLY B N 1
ATOM 7262 C CA . GLY B 1 236 ? 5.109 29.859 -8.406 1 78 236 GLY B CA 1
ATOM 7263 C C . GLY B 1 236 ? 4.852 30.078 -6.93 1 78 236 GLY B C 1
ATOM 7264 O O . GLY B 1 236 ? 5.176 29.219 -6.105 1 78 236 GLY B O 1
ATOM 7265 N N . LEU B 1 237 ? 4.426 31.297 -6.535 1 76.5 237 LEU B N 1
ATOM 7266 C CA . LEU B 1 237 ? 4.137 31.609 -5.141 1 76.5 237 LEU B CA 1
ATOM 7267 C C . LEU B 1 237 ? 2.734 31.156 -4.758 1 76.5 237 LEU B C 1
ATOM 7269 O O . LEU B 1 237 ? 2.475 30.828 -3.598 1 76.5 237 LEU B O 1
ATOM 7273 N N . ASN B 1 238 ? 1.914 30.938 -5.66 1 66.75 238 ASN B N 1
ATOM 7274 C CA . ASN B 1 238 ? 0.588 30.344 -5.551 1 66.75 238 ASN B CA 1
ATOM 7275 C C . ASN B 1 238 ? -0.101 30.75 -4.25 1 66.75 238 ASN B C 1
ATOM 7277 O O . ASN B 1 238 ? -0.606 29.891 -3.521 1 66.75 238 ASN B O 1
ATOM 7281 N N . GLY B 1 239 ? -0.002 32.031 -3.729 1 69.12 239 GLY B N 1
ATOM 7282 C CA . GLY B 1 239 ? -0.717 32.531 -2.566 1 69.12 239 GLY B CA 1
ATOM 7283 C C . GLY B 1 239 ? -0.019 32.25 -1.255 1 69.12 239 GLY B C 1
ATOM 7284 O O . GLY B 1 239 ? -0.609 32.375 -0.182 1 69.12 239 GLY B O 1
ATOM 7285 N N . ARG B 1 240 ? 1.188 31.859 -1.279 1 75.56 240 ARG B N 1
ATOM 7286 C CA . ARG B 1 240 ? 1.908 31.453 -0.075 1 75.56 240 ARG B CA 1
ATOM 7287 C C . ARG B 1 240 ? 2.35 32.688 0.73 1 75.56 240 ARG B C 1
ATOM 7289 O O . ARG B 1 240 ? 2.568 32.594 1.939 1 75.56 240 ARG B O 1
ATOM 7296 N N . SER B 1 241 ? 2.471 33.781 0.044 1 78.44 241 SER B N 1
ATOM 7297 C CA . SER B 1 241 ? 2.924 34.969 0.718 1 78.44 241 SER B CA 1
ATOM 7298 C C . SER B 1 241 ? 2.061 36.188 0.341 1 78.44 241 SER B C 1
ATOM 7300 O O . SER B 1 241 ? 1.379 36.156 -0.686 1 78.44 241 SER B O 1
ATOM 7302 N N . LYS B 1 242 ? 2.109 37.156 1.148 1 79.44 242 LYS B N 1
ATOM 7303 C CA . LYS B 1 242 ? 1.368 38.375 0.902 1 79.44 242 LYS B CA 1
ATOM 7304 C C . LYS B 1 242 ? 2.014 39.188 -0.217 1 79.44 242 LYS B C 1
ATOM 7306 O O . LYS B 1 242 ? 1.443 40.188 -0.677 1 79.44 242 LYS B O 1
ATOM 7311 N N . LEU B 1 243 ? 3.211 38.688 -0.6 1 84.62 243 LEU B N 1
ATOM 7312 C CA . LEU B 1 243 ? 3.824 39.375 -1.737 1 84.62 243 LEU B CA 1
ATOM 7313 C C . LEU B 1 243 ? 2.869 39.406 -2.926 1 84.62 243 LEU B C 1
ATOM 7315 O O . LEU B 1 243 ? 2.732 40.438 -3.582 1 84.62 243 LEU B O 1
ATOM 7319 N N . GLY B 1 244 ? 2.18 38.219 -2.998 1 71.25 244 GLY B N 1
ATOM 7320 C CA . GLY B 1 244 ? 1.242 38.156 -4.105 1 71.25 244 GLY B CA 1
ATOM 7321 C C . GLY B 1 244 ? 1.797 38.719 -5.395 1 71.25 244 GLY B C 1
ATOM 7322 O O . GLY B 1 244 ? 2.889 38.344 -5.832 1 71.25 244 GLY B O 1
ATOM 7323 N N . GLY B 1 245 ? 1.146 39.719 -5.988 1 73.88 245 GLY B N 1
ATOM 7324 C CA . GLY B 1 245 ? 1.566 40.406 -7.203 1 73.88 245 GLY B CA 1
ATOM 7325 C C . GLY B 1 245 ? 2.039 41.812 -6.965 1 73.88 245 GLY B C 1
ATOM 7326 O O . GLY B 1 245 ? 2.336 42.562 -7.91 1 73.88 245 GLY B O 1
ATOM 7327 N N . SER B 1 246 ? 2.277 42.156 -5.684 1 78.81 246 SER B N 1
ATOM 7328 C CA . SER B 1 246 ? 2.523 43.562 -5.363 1 78.81 246 SER B CA 1
ATOM 7329 C C . SER B 1 246 ? 3.977 43.938 -5.625 1 78.81 246 SER B C 1
ATOM 7331 O O . SER B 1 246 ? 4.277 45.125 -5.922 1 78.81 246 SER B O 1
ATOM 7333 N N . GLY B 1 247 ? 4.895 43 -5.43 1 86.69 247 GLY B N 1
ATOM 7334 C CA . GLY B 1 247 ? 6.316 43.281 -5.555 1 86.69 247 GLY B CA 1
ATOM 7335 C C . GLY B 1 247 ? 6.895 44 -4.355 1 86.69 247 GLY B C 1
ATOM 7336 O O . GLY B 1 247 ? 8.031 44.469 -4.402 1 86.69 247 GLY B O 1
ATOM 7337 N N . ILE B 1 248 ? 6.09 44.219 -3.26 1 89.38 248 ILE B N 1
ATOM 7338 C CA . ILE B 1 248 ? 6.535 44.906 -2.041 1 89.38 248 ILE B CA 1
ATOM 7339 C C . ILE B 1 248 ? 7.277 43.906 -1.151 1 89.38 248 ILE B C 1
ATOM 7341 O O . ILE B 1 248 ? 6.652 43.094 -0.464 1 89.38 248 ILE B O 1
ATOM 7345 N N . ALA B 1 249 ? 8.539 44.031 -1.064 1 90.38 249 ALA B N 1
ATOM 7346 C CA . ALA B 1 249 ? 9.438 43.031 -0.492 1 90.38 249 ALA B CA 1
ATOM 7347 C C . ALA B 1 249 ? 9.07 42.719 0.957 1 90.38 249 ALA B C 1
ATOM 7349 O O . ALA B 1 249 ? 9.086 41.562 1.376 1 90.38 249 ALA B O 1
ATOM 7350 N N . PRO B 1 250 ? 8.688 43.75 1.787 1 90.12 250 PRO B N 1
ATOM 7351 C CA . PRO B 1 250 ? 8.367 43.438 3.184 1 90.12 250 PRO B CA 1
ATOM 7352 C C . PRO B 1 250 ? 7.164 42.5 3.324 1 90.12 250 PRO B C 1
ATOM 7354 O O . PRO B 1 250 ? 7 41.875 4.363 1 90.12 250 PRO B O 1
ATOM 7357 N N . PHE B 1 251 ? 6.449 42.344 2.283 1 88.25 251 PHE B N 1
ATOM 7358 C CA . PHE B 1 251 ? 5.254 41.531 2.363 1 88.25 251 PHE B CA 1
ATOM 7359 C C . PHE B 1 251 ? 5.609 40.062 2.201 1 88.25 251 PHE B C 1
ATOM 7361 O O . PHE B 1 251 ? 4.781 39.188 2.471 1 88.25 251 PHE B O 1
ATOM 7368 N N . MET B 1 252 ? 6.812 39.594 1.775 1 88.44 252 MET B N 1
ATOM 7369 C CA . MET B 1 252 ? 7.27 38.219 1.704 1 88.44 252 MET B CA 1
ATOM 7370 C C . MET B 1 252 ? 7.438 37.625 3.1 1 88.44 252 MET B C 1
ATOM 7372 O O . MET B 1 252 ? 7.375 36.406 3.273 1 88.44 252 MET B O 1
ATOM 7376 N N . ASN B 1 253 ? 7.273 38.375 4.199 1 86.38 253 ASN B N 1
ATOM 7377 C CA . ASN B 1 253 ? 7.473 38.062 5.613 1 86.38 253 ASN B CA 1
ATOM 7378 C C . ASN B 1 253 ? 7.004 36.656 5.949 1 86.38 253 ASN B C 1
ATOM 7380 O O . ASN B 1 253 ? 6.211 36.469 6.871 1 86.38 253 ASN B O 1
ATOM 7384 N N . GLY B 1 254 ? 7.531 35.594 5.09 1 86 254 GLY B N 1
ATOM 7385 C CA . GLY B 1 254 ? 7.211 34.219 5.352 1 86 254 GLY B CA 1
ATOM 7386 C C . GLY B 1 254 ? 5.84 33.812 4.84 1 86 254 GLY B C 1
ATOM 7387 O O . GLY B 1 254 ? 5.262 34.5 3.992 1 86 254 GLY B O 1
ATOM 7388 N N . LEU B 1 255 ? 5.426 32.656 5.312 1 78.12 255 LEU B N 1
ATOM 7389 C CA . LEU B 1 255 ? 4.109 32.125 4.949 1 78.12 255 LEU B CA 1
ATOM 7390 C C . LEU B 1 255 ? 3.006 32.938 5.621 1 78.12 255 LEU B C 1
ATOM 7392 O O . LEU B 1 255 ? 3.014 33.125 6.84 1 78.12 255 LEU B O 1
ATOM 7396 N N . SER B 1 256 ? 2.219 33.656 4.902 1 67.94 256 SER B N 1
ATOM 7397 C CA . SER B 1 256 ? 1.155 34.469 5.48 1 67.94 256 SER B CA 1
ATOM 7398 C C . SER B 1 256 ? -0.15 33.688 5.582 1 67.94 256 SER B C 1
ATOM 7400 O O . SER B 1 256 ? -0.887 33.812 6.562 1 67.94 256 SER B O 1
ATOM 7402 N N . THR B 1 257 ? -0.547 32.906 4.664 1 63.69 257 THR B N 1
ATOM 7403 C CA . THR B 1 257 ? -1.822 32.219 4.645 1 63.69 257 THR B CA 1
ATOM 7404 C C . THR B 1 257 ? -1.645 30.766 5.094 1 63.69 257 THR B C 1
ATOM 7406 O O . THR B 1 257 ? -2.57 30.156 5.641 1 63.69 257 THR B O 1
ATOM 7409 N N . ASN B 1 258 ? -0.44 30.234 5.062 1 71.62 258 ASN B N 1
ATOM 7410 C CA . ASN B 1 258 ? -0.233 28.828 5.379 1 71.62 258 ASN B CA 1
ATOM 7411 C C . ASN B 1 258 ? 0.861 28.641 6.426 1 71.62 258 ASN B C 1
ATOM 7413 O O . ASN B 1 258 ? 1.68 27.719 6.316 1 71.62 258 ASN B O 1
ATOM 7417 N N . ALA B 1 259 ? 0.691 29.594 7.406 1 75.06 259 ALA B N 1
ATOM 7418 C CA . ALA B 1 259 ? 1.792 29.562 8.367 1 75.06 259 ALA B CA 1
ATOM 7419 C C . ALA B 1 259 ? 1.726 28.312 9.242 1 75.06 259 ALA B C 1
ATOM 7421 O O . ALA B 1 259 ? 2.711 27.938 9.883 1 75.06 259 ALA B O 1
ATOM 7422 N N . TYR B 1 260 ? 0.505 27.656 9.234 1 77.25 260 TYR B N 1
ATOM 7423 C CA . TYR B 1 260 ? 0.371 26.438 10.039 1 77.25 260 TYR B CA 1
ATOM 7424 C C . TYR B 1 260 ? 1.308 25.344 9.531 1 77.25 260 TYR B C 1
ATOM 7426 O O . TYR B 1 260 ? 1.654 24.422 10.273 1 77.25 260 TYR B O 1
ATOM 7434 N N . ILE B 1 261 ? 1.759 25.453 8.328 1 82.56 261 ILE B N 1
ATOM 7435 C CA . ILE B 1 261 ? 2.596 24.438 7.699 1 82.56 261 ILE B CA 1
ATOM 7436 C C . ILE B 1 261 ? 3.92 24.328 8.453 1 82.56 261 ILE B C 1
ATOM 7438 O O . ILE B 1 261 ? 4.438 23.219 8.648 1 82.56 261 ILE B O 1
ATOM 7442 N N . THR B 1 262 ? 4.418 25.453 8.844 1 86.19 262 THR B N 1
ATOM 7443 C CA . THR B 1 262 ? 5.703 25.438 9.531 1 86.19 262 THR B CA 1
ATOM 7444 C C . THR B 1 262 ? 5.57 24.766 10.898 1 86.19 262 THR B C 1
ATOM 7446 O O . THR B 1 262 ? 6.348 23.859 11.227 1 86.19 262 THR B O 1
ATOM 7449 N N . SER B 1 263 ? 4.547 25.141 11.617 1 82.06 263 SER B N 1
ATOM 7450 C CA . SER B 1 263 ? 4.348 24.547 12.938 1 82.06 263 SER B CA 1
ATOM 7451 C C . SER B 1 263 ? 4.02 23.062 12.836 1 82.06 263 SER B C 1
ATOM 7453 O O . SER B 1 263 ? 4.504 22.266 13.641 1 82.06 263 SER B O 1
ATOM 7455 N N . SER B 1 264 ? 3.219 22.781 11.906 1 81 264 SER B N 1
ATOM 7456 C CA . SER B 1 264 ? 2.836 21.375 11.734 1 81 264 SER B CA 1
ATOM 7457 C C . SER B 1 264 ? 4.031 20.516 11.328 1 81 264 SER B C 1
ATOM 7459 O O . SER B 1 264 ? 4.152 19.375 11.766 1 81 264 SER B O 1
ATOM 7461 N N . SER B 1 265 ? 4.848 21.047 10.5 1 86.25 265 SER B N 1
ATOM 7462 C CA . SER B 1 265 ? 6.008 20.281 10.055 1 86.25 265 SER B CA 1
ATOM 7463 C C . SER B 1 265 ? 7.004 20.078 11.188 1 86.25 265 SER B C 1
ATOM 7465 O O . SER B 1 265 ? 7.609 19.016 11.305 1 86.25 265 SER B O 1
ATOM 7467 N N . PHE B 1 266 ? 7.207 21.078 12 1 87.06 266 PHE B N 1
ATOM 7468 C CA . PHE B 1 266 ? 8.094 20.938 13.148 1 87.06 266 PHE B CA 1
ATOM 7469 C C . PHE B 1 266 ? 7.523 19.938 14.156 1 87.06 266 PHE B C 1
ATOM 7471 O O . PHE B 1 266 ? 8.266 19.172 14.773 1 87.06 266 PHE B O 1
ATOM 7478 N N . ALA B 1 267 ? 6.238 20.031 14.273 1 80.25 267 ALA B N 1
ATOM 7479 C CA . ALA B 1 267 ? 5.586 19.062 15.156 1 80.25 267 ALA B CA 1
ATOM 7480 C C . ALA B 1 267 ? 5.75 17.641 14.633 1 80.25 267 ALA B C 1
ATOM 7482 O O . ALA B 1 267 ? 5.941 16.703 15.414 1 80.25 267 ALA B O 1
ATOM 7483 N N . GLN B 1 268 ? 5.672 17.562 13.398 1 79 268 GLN B N 1
ATOM 7484 C CA . GLN B 1 268 ? 5.852 16.25 12.781 1 79 268 GLN B CA 1
ATOM 7485 C C . GLN B 1 268 ? 7.27 15.727 13.016 1 79 268 GLN B C 1
ATOM 7487 O O . GLN B 1 268 ? 7.457 14.547 13.32 1 79 268 GLN B O 1
ATOM 7492 N N . ALA B 1 269 ? 8.18 16.547 12.781 1 83.19 269 ALA B N 1
ATOM 7493 C CA . ALA B 1 269 ? 9.57 16.156 13.008 1 83.19 269 ALA B CA 1
ATOM 7494 C C . ALA B 1 269 ? 9.805 15.773 14.469 1 83.19 269 ALA B C 1
ATOM 7496 O O . ALA B 1 269 ? 10.578 14.859 14.766 1 83.19 269 ALA B O 1
ATOM 7497 N N . ALA B 1 270 ? 9.125 16.484 15.336 1 80.69 270 ALA B N 1
ATOM 7498 C CA . ALA B 1 270 ? 9.281 16.266 16.766 1 80.69 270 ALA B CA 1
ATOM 7499 C C . ALA B 1 270 ? 8.688 14.922 17.188 1 80.69 270 ALA B C 1
ATOM 7501 O O . ALA B 1 270 ? 9.172 14.281 18.125 1 80.69 270 ALA B O 1
ATOM 7502 N N . THR B 1 271 ? 7.742 14.477 16.438 1 75.25 271 THR B N 1
ATOM 7503 C CA . THR B 1 271 ? 7.039 13.266 16.844 1 75.25 271 THR B CA 1
ATOM 7504 C C . THR B 1 271 ? 7.395 12.102 15.93 1 75.25 271 THR B C 1
ATOM 7506 O O . THR B 1 271 ? 7.047 10.953 16.203 1 75.25 271 THR B O 1
ATOM 7509 N N . GLY B 1 272 ? 8.078 12.438 14.852 1 71.25 272 GLY B N 1
ATOM 7510 C CA . GLY B 1 272 ? 8.453 11.398 13.906 1 71.25 272 GLY B CA 1
ATOM 7511 C C . GLY B 1 272 ? 7.34 11.039 12.938 1 71.25 272 GLY B C 1
ATOM 7512 O O . GLY B 1 272 ? 7.418 10.031 12.234 1 71.25 272 GLY B O 1
ATOM 7513 N N . SER B 1 273 ? 6.312 11.844 12.969 1 69.75 273 SER B N 1
ATOM 7514 C CA . SER B 1 273 ? 5.227 11.602 12.023 1 69.75 273 SER B CA 1
ATOM 7515 C C . SER B 1 273 ? 5.621 12.023 10.609 1 69.75 273 SER B C 1
ATOM 7517 O O . SER B 1 273 ? 6.496 12.875 10.43 1 69.75 273 SER B O 1
ATOM 7519 N N . LYS B 1 274 ? 5.039 11.367 9.617 1 64.5 274 LYS B N 1
ATOM 7520 C CA . LYS B 1 274 ? 5.367 11.672 8.227 1 64.5 274 LYS B CA 1
ATOM 7521 C C . LYS B 1 274 ? 4.34 12.617 7.613 1 64.5 274 LYS B C 1
ATOM 7523 O O . LYS B 1 274 ? 3.26 12.812 8.172 1 64.5 274 LYS B O 1
ATOM 7528 N N . SER B 1 275 ? 4.871 13.328 6.609 1 65.31 275 SER B N 1
ATOM 7529 C CA . SER B 1 275 ? 3.963 14.203 5.883 1 65.31 275 SER B CA 1
ATOM 7530 C C . SER B 1 275 ? 2.861 13.414 5.191 1 65.31 275 SER B C 1
ATOM 7532 O O . SER B 1 275 ? 2.986 12.203 4.996 1 65.31 275 SER B O 1
ATOM 7534 N N . SER B 1 276 ? 1.698 14.086 5.07 1 64.19 276 SER B N 1
ATOM 7535 C CA . SER B 1 276 ? 0.579 13.461 4.375 1 64.19 276 SER B CA 1
ATOM 7536 C C . SER B 1 276 ? 0.412 14.031 2.969 1 64.19 276 SER B C 1
ATOM 7538 O O . SER B 1 276 ? -0.451 14.875 2.734 1 64.19 276 SER B O 1
ATOM 7540 N N . PRO B 1 277 ? 1.234 13.461 2.105 1 69.81 277 PRO B N 1
ATOM 7541 C CA . PRO B 1 277 ? 1.104 13.961 0.734 1 69.81 277 PRO B CA 1
ATOM 7542 C C . PRO B 1 277 ? -0.241 13.602 0.103 1 69.81 277 PRO B C 1
ATOM 7544 O O . PRO B 1 277 ? -0.889 12.641 0.521 1 69.81 277 PRO B O 1
ATOM 7547 N N . LEU B 1 278 ? -0.648 14.555 -0.772 1 70.44 278 LEU B N 1
ATOM 7548 C CA . LEU B 1 278 ? -1.854 14.273 -1.545 1 70.44 278 LEU B CA 1
ATOM 7549 C C . LEU B 1 278 ? -1.507 13.633 -2.883 1 70.44 278 LEU B C 1
ATOM 7551 O O . LEU B 1 278 ? -0.865 14.258 -3.73 1 70.44 278 LEU B O 1
ATOM 7555 N N . PHE B 1 279 ? -1.834 12.375 -2.928 1 76.81 279 PHE B N 1
ATOM 7556 C CA . PHE B 1 279 ? -1.61 11.672 -4.188 1 76.81 279 PHE B CA 1
ATOM 7557 C C . PHE B 1 279 ? -2.711 10.656 -4.445 1 76.81 279 PHE B C 1
ATOM 7559 O O . PHE B 1 279 ? -3.451 10.289 -3.531 1 76.81 279 PHE B O 1
ATOM 7566 N N . THR B 1 280 ? -2.863 10.398 -5.711 1 76.06 280 THR B N 1
ATOM 7567 C CA . THR B 1 280 ? -3.773 9.336 -6.137 1 76.06 280 THR B CA 1
ATOM 7568 C C . THR B 1 280 ? -2.998 8.164 -6.727 1 76.06 280 THR B C 1
ATOM 7570 O O . THR B 1 280 ? -2.141 8.352 -7.59 1 76.06 280 THR B O 1
ATOM 7573 N N . CYS B 1 281 ? -3.227 6.977 -6.152 1 79.19 281 CYS B N 1
ATOM 7574 C CA . CYS B 1 281 ? -2.629 5.727 -6.609 1 79.19 281 CYS B CA 1
ATOM 7575 C C . CYS B 1 281 ? -3.646 4.594 -6.582 1 79.19 281 CYS B C 1
ATOM 7577 O O . CYS B 1 281 ? -4.266 4.336 -5.547 1 79.19 281 CYS B O 1
ATOM 7579 N N . PRO B 1 282 ? -3.777 3.967 -7.672 1 76.56 282 PRO B N 1
ATOM 7580 C CA . PRO B 1 282 ? -4.773 2.893 -7.695 1 76.56 282 PRO B CA 1
ATOM 7581 C C . PRO B 1 282 ? -4.523 1.832 -6.625 1 76.56 282 PRO B C 1
ATOM 7583 O O . PRO B 1 282 ? -3.371 1.49 -6.348 1 76.56 282 PRO B O 1
ATOM 7586 N N . SER B 1 283 ? -5.57 1.231 -5.996 1 69 283 SER B N 1
ATOM 7587 C CA . SER B 1 283 ? -5.508 0.327 -4.855 1 69 283 SER B CA 1
ATOM 7588 C C . SER B 1 283 ? -4.789 -0.969 -5.211 1 69 283 SER B C 1
ATOM 7590 O O . SER B 1 283 ? -4.16 -1.592 -4.355 1 69 283 SER B O 1
ATOM 7592 N N . ASN B 1 284 ? -4.805 -1.486 -6.473 1 66.56 284 ASN B N 1
ATOM 7593 C CA . ASN B 1 284 ? -4.238 -2.785 -6.82 1 66.56 284 ASN B CA 1
ATOM 7594 C C . ASN B 1 284 ? -2.814 -2.652 -7.348 1 66.56 284 ASN B C 1
ATOM 7596 O O . ASN B 1 284 ? -2.232 -3.625 -7.832 1 66.56 284 ASN B O 1
ATOM 7600 N N . SER B 1 285 ? -2.348 -1.418 -7.215 1 75.5 285 SER B N 1
ATOM 7601 C CA . SER B 1 285 ? -0.979 -1.232 -7.688 1 75.5 285 SER B CA 1
ATOM 7602 C C . SER B 1 285 ? 0.034 -1.668 -6.637 1 75.5 285 SER B C 1
ATOM 7604 O O . SER B 1 285 ? -0.233 -1.582 -5.438 1 75.5 285 SER B O 1
ATOM 7606 N N . ALA B 1 286 ? 1.147 -2.264 -7.164 1 73.38 286 ALA B N 1
ATOM 7607 C CA . ALA B 1 286 ? 2.254 -2.547 -6.258 1 73.38 286 ALA B CA 1
ATOM 7608 C C . ALA B 1 286 ? 2.842 -1.258 -5.688 1 73.38 286 ALA B C 1
ATOM 7610 O O . ALA B 1 286 ? 3.059 -1.147 -4.477 1 73.38 286 ALA B O 1
ATOM 7611 N N . TYR B 1 287 ? 3.131 -0.359 -6.551 1 80.19 287 TYR B N 1
ATOM 7612 C CA . TYR B 1 287 ? 3.57 0.978 -6.168 1 80.19 287 TYR B CA 1
ATOM 7613 C C . TYR B 1 287 ? 3.338 1.974 -7.297 1 80.19 287 TYR B C 1
ATOM 7615 O O . TYR B 1 287 ? 3.096 1.579 -8.438 1 80.19 287 TYR B O 1
ATOM 7623 N N . CYS B 1 288 ? 3.285 3.207 -6.922 1 85.88 288 CYS B N 1
ATOM 7624 C CA . CYS B 1 288 ? 3.23 4.309 -7.875 1 85.88 288 CYS B CA 1
ATOM 7625 C C . CYS B 1 288 ? 4.512 5.133 -7.832 1 85.88 288 CYS B C 1
ATOM 7627 O O . CYS B 1 288 ? 5.211 5.145 -6.816 1 85.88 288 CYS B O 1
ATOM 7629 N N . LEU B 1 289 ? 4.848 5.688 -9.016 1 89.44 289 LEU B N 1
ATOM 7630 C CA . LEU B 1 289 ? 6.074 6.465 -9.133 1 89.44 289 LEU B CA 1
ATOM 7631 C C . LEU B 1 289 ? 5.82 7.785 -9.852 1 89.44 289 LEU B C 1
ATOM 7633 O O . LEU B 1 289 ? 5.062 7.824 -10.828 1 89.44 289 LEU B O 1
ATOM 7637 N N . TRP B 1 290 ? 6.387 8.836 -9.352 1 91.12 290 TRP B N 1
ATOM 7638 C CA . TRP B 1 290 ? 6.34 10.156 -9.977 1 91.12 290 TRP B CA 1
ATOM 7639 C C . TRP B 1 290 ? 7.746 10.695 -10.211 1 91.12 290 TRP B C 1
ATOM 7641 O O . TRP B 1 290 ? 8.516 10.891 -9.266 1 91.12 290 TRP B O 1
ATOM 7651 N N . LYS B 1 291 ? 8.039 11.008 -11.453 1 90.88 291 LYS B N 1
ATOM 7652 C CA . LYS B 1 291 ? 9.359 11.5 -11.828 1 90.88 291 LYS B CA 1
ATOM 7653 C C . LYS B 1 291 ? 9.359 13.023 -11.953 1 90.88 291 LYS B C 1
ATOM 7655 O O . LYS B 1 291 ? 8.305 13.641 -12.07 1 90.88 291 LYS B O 1
ATOM 7660 N N . ASN B 1 292 ? 10.516 13.648 -11.758 1 90.06 292 ASN B N 1
ATOM 7661 C CA . ASN B 1 292 ? 10.742 15.07 -11.984 1 90.06 292 ASN B CA 1
ATOM 7662 C C . ASN B 1 292 ? 9.914 15.93 -11.039 1 90.06 292 ASN B C 1
ATOM 7664 O O . ASN B 1 292 ? 9.258 16.875 -11.477 1 90.06 292 ASN B O 1
ATOM 7668 N N . VAL B 1 293 ? 9.812 15.477 -9.859 1 89.81 293 VAL B N 1
ATOM 7669 C CA . VAL B 1 293 ? 9.195 16.312 -8.828 1 89.81 293 VAL B CA 1
ATOM 7670 C C . VAL B 1 293 ? 10.211 17.312 -8.289 1 89.81 293 VAL B C 1
ATOM 7672 O O . VAL B 1 293 ? 11.273 16.922 -7.809 1 89.81 293 VAL B O 1
ATOM 7675 N N . THR B 1 294 ? 9.836 18.531 -8.406 1 90.25 294 THR B N 1
ATOM 7676 C CA . THR B 1 294 ? 10.758 19.594 -7.996 1 90.25 294 THR B CA 1
ATOM 7677 C C . THR B 1 294 ? 10.344 20.156 -6.645 1 90.25 294 THR B C 1
ATOM 7679 O O . THR B 1 294 ? 9.148 20.328 -6.375 1 90.25 294 THR B O 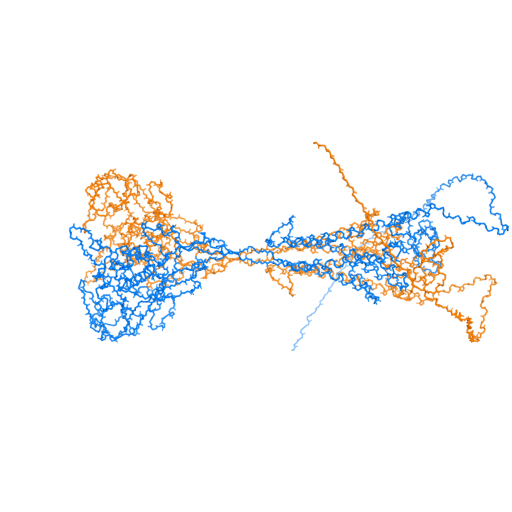1
ATOM 7682 N N . TYR B 1 295 ? 11.281 20.391 -5.793 1 91.88 295 TYR B N 1
ATOM 7683 C CA . TYR B 1 295 ? 11.047 21.047 -4.516 1 91.88 295 TYR B CA 1
ATOM 7684 C C . TYR B 1 295 ? 12.305 21.766 -4.031 1 91.88 295 TYR B C 1
ATOM 7686 O O . TYR B 1 295 ? 13.344 21.719 -4.695 1 91.88 295 TYR B O 1
ATOM 7694 N N . ILE B 1 296 ? 12.188 22.547 -3.01 1 95.38 296 ILE B N 1
ATOM 7695 C CA . ILE B 1 296 ? 13.305 23.281 -2.422 1 95.38 296 ILE B CA 1
ATOM 7696 C C . ILE B 1 296 ? 13.719 22.625 -1.106 1 95.38 296 ILE B C 1
ATOM 7698 O O . ILE B 1 296 ? 12.875 22.375 -0.239 1 95.38 296 ILE B O 1
ATOM 7702 N N . SER B 1 297 ? 14.93 22.219 -1.066 1 96.12 297 SER B N 1
ATOM 7703 C CA . SER B 1 297 ? 15.484 21.719 0.184 1 96.12 297 SER B CA 1
ATOM 7704 C C . SER B 1 297 ? 16.234 22.812 0.938 1 96.12 297 SER B C 1
ATOM 7706 O O . SER B 1 297 ? 16.953 23.594 0.334 1 96.12 297 SER B O 1
ATOM 7708 N N . THR B 1 298 ? 16 22.891 2.203 1 97.19 298 THR B N 1
ATOM 7709 C CA . THR B 1 298 ? 16.641 23.891 3.053 1 97.19 298 THR B CA 1
ATOM 7710 C C . THR B 1 298 ? 17.578 23.234 4.055 1 97.19 298 THR B C 1
ATOM 7712 O O . THR B 1 298 ? 17.234 22.219 4.66 1 97.19 298 THR B O 1
ATOM 7715 N N . ASN B 1 299 ? 18.719 23.719 4.152 1 96 299 ASN B N 1
ATOM 7716 C CA . ASN B 1 299 ? 19.688 23.281 5.152 1 96 299 ASN B CA 1
ATOM 7717 C C . ASN B 1 299 ? 20.141 24.453 6.031 1 96 299 ASN B C 1
ATOM 7719 O O . ASN B 1 299 ? 19.984 25.609 5.664 1 96 299 ASN B O 1
ATOM 7723 N N . MET B 1 300 ? 20.594 24.078 7.184 1 96.44 300 MET B N 1
ATOM 7724 C CA . MET B 1 300 ? 21.078 25.062 8.148 1 96.44 300 MET B CA 1
ATOM 7725 C C . MET B 1 300 ? 22.578 24.891 8.383 1 96.44 300 MET B C 1
ATOM 7727 O O . MET B 1 300 ? 23.047 23.781 8.586 1 96.44 300 MET B O 1
ATOM 7731 N N . THR B 1 301 ? 23.312 25.953 8.211 1 95.69 301 THR B N 1
ATOM 7732 C CA . THR B 1 301 ? 24.734 25.969 8.508 1 95.69 301 THR B CA 1
ATOM 7733 C C . THR B 1 301 ? 25.031 26.875 9.703 1 95.69 301 THR B C 1
ATOM 7735 O O . THR B 1 301 ? 24.594 28.031 9.719 1 95.69 301 THR B O 1
ATOM 7738 N N . CYS B 1 302 ? 25.719 26.297 10.664 1 95.69 302 CYS B N 1
ATOM 7739 C CA . CYS B 1 302 ? 26.016 27.047 11.883 1 95.69 302 CYS B CA 1
ATOM 7740 C C . CYS B 1 302 ? 27.516 27.109 12.141 1 95.69 302 CYS B C 1
ATOM 7742 O O . CYS B 1 302 ? 28.219 26.125 11.914 1 95.69 302 CYS B O 1
ATOM 7744 N N . ASN B 1 303 ? 27.984 28.297 12.523 1 95.12 303 ASN B N 1
ATOM 7745 C CA . ASN B 1 303 ? 29.375 28.484 12.906 1 95.12 303 ASN B CA 1
ATOM 7746 C C . ASN B 1 303 ? 29.5 29.031 14.328 1 95.12 303 ASN B C 1
ATOM 7748 O O . ASN B 1 303 ? 28.688 29.859 14.758 1 95.12 303 ASN B O 1
ATOM 7752 N N . THR B 1 304 ? 30.531 28.5 15.023 1 94.69 304 THR B N 1
ATOM 7753 C CA . THR B 1 304 ? 30.781 29 16.375 1 94.69 304 THR B CA 1
ATOM 7754 C C . THR B 1 304 ? 31.297 30.438 16.328 1 94.69 304 THR B C 1
ATOM 7756 O O . THR B 1 304 ? 32.125 30.766 15.484 1 94.69 304 THR B O 1
ATOM 7759 N N . ILE B 1 305 ? 30.812 31.25 17.219 1 95.94 305 ILE B N 1
ATOM 7760 C CA . ILE B 1 305 ? 31.203 32.656 17.203 1 95.94 305 ILE B CA 1
ATOM 7761 C C . ILE B 1 305 ? 31.609 33.094 18.609 1 95.94 305 ILE B C 1
ATOM 7763 O O . ILE B 1 305 ? 31.297 32.406 19.594 1 95.94 305 ILE B O 1
ATOM 7767 N N . SER B 1 306 ? 32.25 34.281 18.625 1 94.81 306 SER B N 1
ATOM 7768 C CA . SER B 1 306 ? 32.688 34.875 19.891 1 94.81 306 SER B CA 1
ATOM 7769 C C . SER B 1 306 ? 31.641 35.844 20.422 1 94.81 306 SER B C 1
ATOM 7771 O O . SER B 1 306 ? 31.094 36.656 19.656 1 94.81 306 SER B O 1
ATOM 7773 N N . PRO B 1 307 ? 31.359 35.781 21.672 1 94.94 307 PRO B N 1
ATOM 7774 C CA . PRO B 1 307 ? 30.344 36.656 22.266 1 94.94 307 PRO B CA 1
ATOM 7775 C C . PRO B 1 307 ? 30.828 38.094 22.391 1 94.94 307 PRO B C 1
ATOM 7777 O O . PRO B 1 307 ? 30.016 39 22.609 1 94.94 307 PRO B O 1
ATOM 7780 N N . ASP B 1 308 ? 32.156 38.375 22.234 1 92.5 308 ASP B N 1
ATOM 7781 C CA . ASP B 1 308 ? 32.75 39.688 22.484 1 92.5 308 ASP B CA 1
ATOM 7782 C C . ASP B 1 308 ? 32.406 40.688 21.359 1 92.5 308 ASP B C 1
ATOM 7784 O O . ASP B 1 308 ? 32.219 41.875 21.609 1 92.5 308 ASP B O 1
ATOM 7788 N N . GLU B 1 309 ? 32.188 40.219 20.172 1 90.25 309 GLU B N 1
ATOM 7789 C CA . GLU B 1 309 ? 32.031 41.125 19.047 1 90.25 309 GLU B CA 1
ATOM 7790 C C . GLU B 1 309 ? 30.719 40.875 18.328 1 90.25 309 GLU B C 1
ATOM 7792 O O . GLU B 1 309 ? 30.297 41.688 17.484 1 90.25 309 GLU B O 1
ATOM 7797 N N . THR B 1 310 ? 30.078 39.906 18.688 1 95.12 310 THR B N 1
ATOM 7798 C CA . THR B 1 310 ? 28.859 39.562 17.953 1 95.12 310 THR B CA 1
ATOM 7799 C C . THR B 1 310 ? 27.641 40.25 18.562 1 95.12 310 THR B C 1
ATOM 7801 O O . THR B 1 310 ? 27.422 40.156 19.781 1 95.12 310 THR B O 1
ATOM 7804 N N . ALA B 1 311 ? 26.891 40.938 17.688 1 95.19 311 ALA B N 1
ATOM 7805 C CA . ALA B 1 311 ? 25.734 41.688 18.156 1 95.19 311 ALA B CA 1
ATOM 7806 C C . ALA B 1 311 ? 24.438 40.938 17.797 1 95.19 311 ALA B C 1
ATOM 7808 O O . ALA B 1 311 ? 24.406 40.125 16.891 1 95.19 311 ALA B O 1
ATOM 7809 N N . ILE B 1 312 ? 23.406 41.219 18.609 1 95.56 312 ILE B N 1
ATOM 7810 C CA . ILE B 1 312 ? 22.062 40.688 18.375 1 95.56 312 ILE B CA 1
ATOM 7811 C C . ILE B 1 312 ? 21.062 41.844 18.344 1 95.56 312 ILE B C 1
ATOM 7813 O O . ILE B 1 312 ? 21.359 42.938 18.828 1 95.56 312 ILE B O 1
ATOM 7817 N N . VAL B 1 313 ? 19.938 41.562 17.703 1 93.94 313 VAL B N 1
ATOM 7818 C CA . VAL B 1 313 ? 18.844 42.531 17.719 1 93.94 313 VAL B CA 1
ATOM 7819 C C . VAL B 1 313 ? 18.078 42.406 19.031 1 93.94 313 VAL B C 1
ATOM 7821 O O . VAL B 1 313 ? 17.609 41.312 19.391 1 93.94 313 VAL B O 1
ATOM 7824 N N . ASN B 1 314 ? 18.062 43.375 19.844 1 85.44 314 ASN B N 1
ATOM 7825 C CA . ASN B 1 314 ? 17.344 43.438 21.109 1 85.44 314 ASN B CA 1
ATOM 7826 C C . ASN B 1 314 ? 16.062 44.281 20.984 1 85.44 314 ASN B C 1
ATOM 7828 O O . ASN B 1 314 ? 16.125 45.469 20.672 1 85.44 314 ASN B O 1
ATOM 7832 N N . ARG B 1 315 ? 14.914 43.5 21.109 1 76.44 315 ARG B N 1
ATOM 7833 C CA . ARG B 1 315 ? 13.648 44.219 20.969 1 76.44 315 ARG B CA 1
ATOM 7834 C C . ARG B 1 315 ? 13.039 44.531 22.328 1 76.44 315 ARG B C 1
ATOM 7836 O O . ARG B 1 315 ? 12.875 43.625 23.156 1 76.44 315 ARG B O 1
ATOM 7843 N N . TRP B 1 316 ? 12.922 45.812 22.594 1 63.34 316 TRP B N 1
ATOM 7844 C CA . TRP B 1 316 ? 12.18 46.281 23.75 1 63.34 316 TRP B CA 1
ATOM 7845 C C . TRP B 1 316 ? 10.945 47.062 23.328 1 63.34 316 TRP B C 1
ATOM 7847 O O . TRP B 1 316 ? 11.039 48.25 23 1 63.34 316 TRP B O 1
ATOM 7857 N N . GLY B 1 317 ? 9.906 46.406 23.328 1 58.84 317 GLY B N 1
ATOM 7858 C CA . GLY B 1 317 ? 8.719 47.094 22.812 1 58.84 317 GLY B CA 1
ATOM 7859 C C . GLY B 1 317 ? 8.805 47.375 21.328 1 58.84 317 GLY B C 1
ATOM 7860 O O . GLY B 1 317 ? 9.008 46.469 20.516 1 58.84 317 GLY B O 1
ATOM 7861 N N . THR B 1 318 ? 8.719 48.656 21.062 1 65.44 318 THR B N 1
ATOM 7862 C CA . THR B 1 318 ? 8.781 49.125 19.672 1 65.44 318 THR B CA 1
ATOM 7863 C C . THR B 1 318 ? 10.195 49.562 19.312 1 65.44 318 THR B C 1
ATOM 7865 O O . THR B 1 318 ? 10.492 49.844 18.141 1 65.44 318 THR B O 1
ATOM 7868 N N . THR B 1 319 ? 11.031 49.625 20.328 1 73.81 319 THR B N 1
ATOM 7869 C CA . THR B 1 319 ? 12.383 50.094 20.078 1 73.81 319 THR B CA 1
ATOM 7870 C C . THR B 1 319 ? 13.32 48.938 19.797 1 73.81 319 THR B C 1
ATOM 7872 O O . THR B 1 319 ? 13.242 47.875 20.453 1 73.81 319 THR B O 1
ATOM 7875 N N . ARG B 1 320 ? 14.094 49.156 18.656 1 80.94 320 ARG B N 1
ATOM 7876 C CA . ARG B 1 320 ? 15.07 48.156 18.25 1 80.94 320 ARG B CA 1
ATOM 7877 C C . ARG B 1 320 ? 16.5 48.656 18.484 1 80.94 320 ARG B C 1
ATOM 7879 O O . ARG B 1 320 ? 16.859 49.75 18.078 1 80.94 320 ARG B O 1
ATOM 7886 N N . THR B 1 321 ? 17.172 47.906 19.328 1 84.88 321 THR B N 1
ATOM 7887 C CA . THR B 1 321 ? 18.578 48.219 19.547 1 84.88 321 THR B CA 1
ATOM 7888 C C . THR B 1 321 ? 19.469 47 19.281 1 84.88 321 THR B C 1
ATOM 7890 O O . THR B 1 321 ? 18.969 45.906 19.094 1 84.88 321 THR B O 1
ATOM 7893 N N . VAL B 1 322 ? 20.688 47.312 19 1 92.12 322 VAL B N 1
ATOM 7894 C CA . VAL B 1 322 ? 21.688 46.25 18.859 1 92.12 322 VAL B CA 1
ATOM 7895 C C . VAL B 1 322 ? 22.547 46.156 20.125 1 92.12 322 VAL B C 1
ATOM 7897 O O . VAL B 1 322 ? 22.922 47.188 20.688 1 92.12 322 VAL B O 1
ATOM 7900 N N . VAL B 1 323 ? 22.672 45 20.625 1 94.06 323 VAL B N 1
ATOM 7901 C CA . VAL B 1 323 ? 23.469 44.75 21.828 1 94.06 323 VAL B CA 1
ATOM 7902 C C . VAL B 1 323 ? 24.422 43.594 21.609 1 94.06 323 VAL B C 1
ATOM 7904 O O . VAL B 1 323 ? 24.062 42.625 20.938 1 94.06 323 VAL B O 1
ATOM 7907 N N . VAL B 1 324 ? 25.547 43.75 22.172 1 95.5 324 VAL B N 1
ATOM 7908 C CA . VAL B 1 324 ? 26.547 42.656 22.062 1 95.5 324 VAL B CA 1
ATOM 7909 C C . VAL B 1 324 ? 26.188 41.531 23.016 1 95.5 324 VAL B C 1
ATOM 7911 O O . VAL B 1 324 ? 25.625 41.75 24.078 1 95.5 324 VAL B O 1
ATOM 7914 N N . LEU B 1 325 ? 26.562 40.312 22.688 1 96.25 325 LEU B N 1
ATOM 7915 C CA . LEU B 1 325 ? 26.172 39.094 23.406 1 96.25 325 LEU B CA 1
ATOM 7916 C C . LEU B 1 325 ? 26.641 39.156 24.859 1 96.25 325 LEU B C 1
ATOM 7918 O O . LEU B 1 325 ? 25.891 38.781 25.766 1 96.25 325 LEU B O 1
ATOM 7922 N N . LYS B 1 326 ? 27.844 39.594 25.031 1 95.06 326 LYS B N 1
ATOM 7923 C CA . LYS B 1 326 ? 28.391 39.625 26.391 1 95.06 326 LYS B CA 1
ATOM 7924 C C . LYS B 1 326 ? 27.594 40.594 27.281 1 95.06 326 LYS B C 1
ATOM 7926 O O . LYS B 1 326 ? 27.469 40.344 28.484 1 95.06 326 LYS B O 1
ATOM 7931 N N . GLU B 1 327 ? 27.062 41.625 26.703 1 93.88 327 GLU B N 1
ATOM 7932 C CA . GLU B 1 327 ? 26.281 42.625 27.453 1 93.88 327 GLU B CA 1
ATOM 7933 C C . GLU B 1 327 ? 24.844 42.156 27.641 1 93.88 327 GLU B C 1
ATOM 7935 O O . GLU B 1 327 ? 24.156 42.594 28.562 1 93.88 327 GLU B O 1
ATOM 7940 N N . PHE B 1 328 ? 24.422 41.312 26.719 1 93.69 328 PHE B N 1
ATOM 7941 C CA . PHE B 1 328 ? 23.047 40.812 26.797 1 93.69 328 PHE B CA 1
ATOM 7942 C C . PHE B 1 328 ? 22.938 39.688 27.812 1 93.69 328 PHE B C 1
ATOM 7944 O O . PHE B 1 328 ? 21.984 39.625 28.594 1 93.69 328 PHE B O 1
ATOM 7951 N N . PHE B 1 329 ? 23.906 38.781 27.797 1 95.44 329 PHE B N 1
ATOM 7952 C CA . PHE B 1 329 ? 23.859 37.625 28.672 1 95.44 329 PHE B CA 1
ATOM 7953 C C . PHE B 1 329 ? 24.656 37.875 29.953 1 95.44 329 PHE B C 1
ATOM 7955 O O . PHE B 1 329 ? 25.656 37.219 30.219 1 95.44 329 PHE B O 1
ATOM 7962 N N . THR B 1 330 ? 24.078 38.75 30.703 1 93.44 330 THR B N 1
ATOM 7963 C CA . THR B 1 330 ? 24.578 39 32.031 1 93.44 330 THR B CA 1
ATOM 7964 C C . THR B 1 330 ? 23.875 38.125 33.062 1 93.44 330 THR B C 1
ATOM 7966 O O . THR B 1 330 ? 22.828 37.531 32.781 1 93.44 330 THR B O 1
ATOM 7969 N N . ALA B 1 331 ? 24.438 38 34.25 1 93.19 331 ALA B N 1
ATOM 7970 C CA . ALA B 1 331 ? 23.812 37.219 35.312 1 93.19 331 ALA B CA 1
ATOM 7971 C C . ALA B 1 331 ? 22.422 37.719 35.656 1 93.19 331 ALA B C 1
ATOM 7973 O O . ALA B 1 331 ? 21.516 36.938 35.906 1 93.19 331 ALA B O 1
ATOM 7974 N N . PHE B 1 332 ? 22.312 39 35.531 1 91.62 332 PHE B N 1
ATOM 7975 C CA . PHE B 1 332 ? 21.031 39.625 35.844 1 91.62 332 PHE B CA 1
ATOM 7976 C C . PHE B 1 332 ? 19.984 39.219 34.812 1 91.62 332 PHE B C 1
ATOM 7978 O O . PHE B 1 332 ? 18.875 38.812 35.188 1 91.62 332 PHE B O 1
ATOM 7985 N N . ASN B 1 333 ? 20.312 39.344 33.531 1 90.06 333 ASN B N 1
ATOM 7986 C CA . ASN B 1 333 ? 19.344 39.062 32.469 1 90.06 333 ASN B CA 1
ATOM 7987 C C . ASN B 1 333 ? 18.984 37.562 32.438 1 90.06 333 ASN B C 1
ATOM 7989 O O . ASN B 1 333 ? 17.828 37.219 32.219 1 90.06 333 ASN B O 1
ATOM 7993 N N . ILE B 1 334 ? 19.875 36.719 32.656 1 91.31 334 ILE B N 1
ATOM 7994 C CA . ILE B 1 334 ? 19.656 35.281 32.594 1 91.31 334 ILE B CA 1
ATOM 7995 C C . ILE B 1 334 ? 18.734 34.844 33.75 1 91.31 334 ILE B C 1
ATOM 7997 O O . ILE B 1 334 ? 17.875 34 33.562 1 91.31 334 ILE B O 1
ATOM 8001 N N . SER B 1 335 ? 18.859 35.438 34.938 1 87.5 335 SER B N 1
ATOM 8002 C CA . SER B 1 335 ? 18.109 35 36.094 1 87.5 335 SER B CA 1
ATOM 8003 C C . SER B 1 335 ? 16.734 35.656 36.156 1 87.5 335 SER B C 1
ATOM 8005 O O . SER B 1 335 ? 15.812 35.125 36.781 1 87.5 335 SER B O 1
ATOM 8007 N N . THR B 1 336 ? 16.5 36.781 35.531 1 83.44 336 THR B N 1
ATOM 8008 C CA . THR B 1 336 ? 15.281 37.531 35.75 1 83.44 336 THR B CA 1
ATOM 8009 C C . THR B 1 336 ? 14.328 37.406 34.562 1 83.44 336 THR B C 1
ATOM 8011 O O . THR B 1 336 ? 13.117 37.562 34.719 1 83.44 336 THR B O 1
ATOM 8014 N N . ALA B 1 337 ? 14.891 37.156 33.469 1 80.12 337 ALA B N 1
ATOM 8015 C CA . ALA B 1 337 ? 14.031 37.094 32.281 1 80.12 337 ALA B CA 1
ATOM 8016 C C . ALA B 1 337 ? 13.25 35.812 32.219 1 80.12 337 ALA B C 1
ATOM 8018 O O . ALA B 1 337 ? 13.828 34.719 32.344 1 80.12 337 ALA B O 1
ATOM 8019 N N . SER B 1 338 ? 11.953 35.875 32.062 1 74.81 338 SER B N 1
ATOM 8020 C CA . SER B 1 338 ? 11.062 34.719 32.125 1 74.81 338 SER B CA 1
ATOM 8021 C C . SER B 1 338 ? 11.227 33.844 30.859 1 74.81 338 SER B C 1
ATOM 8023 O O . SER B 1 338 ? 10.914 32.656 30.875 1 74.81 338 SER B O 1
ATOM 8025 N N . ASP B 1 339 ? 11.734 34.469 29.844 1 77.75 339 ASP B N 1
ATOM 8026 C CA . ASP B 1 339 ? 11.805 33.719 28.594 1 77.75 339 ASP B CA 1
ATOM 8027 C C . ASP B 1 339 ? 13.234 33.25 28.312 1 77.75 339 ASP B C 1
ATOM 8029 O O . ASP B 1 339 ? 13.57 32.938 27.172 1 77.75 339 ASP B O 1
ATOM 8033 N N . MET B 1 340 ? 14.031 33.25 29.391 1 86.38 340 MET B N 1
ATOM 8034 C CA . MET B 1 340 ? 15.422 32.875 29.219 1 86.38 340 MET B CA 1
ATOM 8035 C C . MET B 1 340 ? 15.562 31.344 29.297 1 86.38 340 MET B C 1
ATOM 8037 O O . MET B 1 340 ? 16.047 30.828 30.312 1 86.38 340 MET B O 1
ATOM 8041 N N . LYS B 1 341 ? 15.211 30.656 28.219 1 85.44 341 LYS B N 1
ATOM 8042 C CA . LYS B 1 341 ? 15.336 29.219 28.094 1 85.44 341 LYS B CA 1
ATOM 8043 C C . LYS B 1 341 ? 16.312 28.844 26.984 1 85.44 341 LYS B C 1
ATOM 8045 O O . LYS B 1 341 ? 16.344 29.5 25.938 1 85.44 341 LYS B O 1
ATOM 8050 N N . PHE B 1 342 ? 16.984 27.797 27.25 1 87.38 342 PHE B N 1
ATOM 8051 C CA . PHE B 1 342 ? 18.047 27.438 26.312 1 87.38 342 PHE B CA 1
ATOM 8052 C C . PHE B 1 342 ? 17.734 26.094 25.641 1 87.38 342 PHE B C 1
ATOM 8054 O O . PHE B 1 342 ? 17.141 25.219 26.266 1 87.38 342 PHE B O 1
ATOM 8061 N N . PRO B 1 343 ? 18.094 25.844 24.484 1 88.75 343 PRO B N 1
ATOM 8062 C CA . PRO B 1 343 ? 18.812 26.844 23.688 1 88.75 343 PRO B CA 1
ATOM 8063 C C . PRO B 1 343 ? 17.953 28.062 23.375 1 88.75 343 PRO B C 1
ATOM 8065 O O . PRO B 1 343 ? 16.75 27.938 23.125 1 88.75 343 PRO B O 1
ATOM 8068 N N . LYS B 1 344 ? 18.609 29.234 23.375 1 91.12 344 LYS B N 1
ATOM 8069 C CA . LYS B 1 344 ? 17.938 30.484 23.094 1 91.12 344 LYS B CA 1
ATOM 8070 C C . LYS B 1 344 ? 18.25 30.969 21.672 1 91.12 344 LYS B C 1
ATOM 8072 O O . LYS B 1 344 ? 19.406 30.875 21.234 1 91.12 344 LYS B O 1
ATOM 8077 N N . PHE B 1 345 ? 17.266 31.484 21.031 1 92.81 345 PHE B N 1
ATOM 8078 C CA . PHE B 1 345 ? 17.406 31.953 19.656 1 92.81 345 PHE B CA 1
ATOM 8079 C C . PHE B 1 345 ? 17.219 33.469 19.594 1 92.81 345 PHE B C 1
ATOM 8081 O O . PHE B 1 345 ? 16.297 34 20.219 1 92.81 345 PHE B O 1
ATOM 8088 N N . LEU B 1 346 ? 18.125 34.031 18.891 1 94 346 LEU B N 1
ATOM 8089 C CA . LEU B 1 346 ? 18.094 35.5 18.75 1 94 346 LEU B CA 1
ATOM 8090 C C . LEU B 1 346 ? 18.406 35.906 17.312 1 94 346 LEU B C 1
ATOM 8092 O O . LEU B 1 346 ? 19.203 35.25 16.625 1 94 346 LEU B O 1
ATOM 8096 N N . TYR B 1 347 ? 17.781 37 16.906 1 96 347 TYR B N 1
ATOM 8097 C CA . TYR B 1 347 ? 18.141 37.531 15.594 1 96 347 TYR B CA 1
ATOM 8098 C C . TYR B 1 347 ? 19.562 38.094 15.609 1 96 347 TYR B C 1
ATOM 8100 O O . TYR B 1 347 ? 19.953 38.781 16.547 1 96 347 TYR B O 1
ATOM 8108 N N . SER B 1 348 ? 20.312 37.781 14.562 1 96 348 SER B N 1
ATOM 8109 C CA . SER B 1 348 ? 21.641 38.375 14.422 1 96 348 SER B CA 1
ATOM 8110 C C . SER B 1 348 ? 21.531 39.875 14.195 1 96 348 SER B C 1
ATOM 8112 O O . SER B 1 348 ? 20.484 40.375 13.797 1 96 348 SER B O 1
ATOM 8114 N N . GLY B 1 349 ? 22.625 40.531 14.469 1 94.5 349 GLY B N 1
ATOM 8115 C CA . GLY B 1 349 ? 22.641 41.969 14.32 1 94.5 349 GLY B CA 1
ATOM 8116 C C . GLY B 1 349 ? 22.344 42.438 12.906 1 94.5 349 GLY B C 1
ATOM 8117 O O . GLY B 1 349 ? 21.781 43.5 12.703 1 94.5 349 GLY B O 1
ATOM 8118 N N . ASP B 1 350 ? 22.656 41.656 11.93 1 92.56 350 ASP B N 1
ATOM 8119 C CA . ASP B 1 350 ? 22.453 42 10.523 1 92.56 350 ASP B CA 1
ATOM 8120 C C . ASP B 1 350 ? 20.969 41.969 10.164 1 92.56 350 ASP B C 1
ATOM 8122 O O . ASP B 1 350 ? 20.578 42.406 9.086 1 92.56 350 ASP B O 1
ATOM 8126 N N . MET B 1 351 ? 20.125 41.5 11.062 1 94.81 351 MET B N 1
ATOM 8127 C CA . MET B 1 351 ? 18.688 41.375 10.805 1 94.81 351 MET B CA 1
ATOM 8128 C C . MET B 1 351 ? 17.953 42.625 11.273 1 94.81 351 MET B C 1
ATOM 8130 O O . MET B 1 351 ? 16.719 42.656 11.297 1 94.81 351 MET B O 1
ATOM 8134 N N . LEU B 1 352 ? 18.734 43.625 11.617 1 92.12 352 LEU B N 1
ATOM 8135 C CA . LEU B 1 352 ? 18.109 44.875 12.086 1 92.12 352 LEU B CA 1
ATOM 8136 C C . LEU B 1 352 ? 17.141 45.406 11.055 1 92.12 352 LEU B C 1
ATOM 8138 O O . LEU B 1 352 ? 17.469 45.531 9.875 1 92.12 352 LEU B O 1
ATOM 8142 N N . ASN B 1 353 ? 15.898 45.688 11.453 1 89 353 ASN B N 1
ATOM 8143 C CA . ASN B 1 353 ? 14.812 46.219 10.648 1 89 353 ASN B CA 1
ATOM 8144 C C . ASN B 1 353 ? 14.25 45.156 9.688 1 89 353 ASN B C 1
ATOM 8146 O O . ASN B 1 353 ? 13.5 45.5 8.766 1 89 353 ASN B O 1
ATOM 8150 N N . ARG B 1 354 ? 14.703 43.906 9.805 1 92.88 354 ARG B N 1
ATOM 8151 C CA . ARG B 1 354 ? 14.219 42.844 8.938 1 92.88 354 ARG B CA 1
ATOM 8152 C C . ARG B 1 354 ? 13.719 41.656 9.766 1 92.88 354 ARG B C 1
ATOM 8154 O O . ARG B 1 354 ? 13.711 40.531 9.289 1 92.88 354 ARG B O 1
ATOM 8161 N N . THR B 1 355 ? 13.508 41.938 11.008 1 92.69 355 THR B N 1
ATOM 8162 C CA . THR B 1 355 ? 12.945 40.875 11.836 1 92.69 355 THR B CA 1
ATOM 8163 C C . THR B 1 355 ? 11.484 40.625 11.484 1 92.69 355 THR B C 1
ATOM 8165 O O . THR B 1 355 ? 10.875 41.406 10.758 1 92.69 355 THR B O 1
ATOM 8168 N N . TYR B 1 356 ? 10.961 39.594 11.977 1 90.75 356 TYR B N 1
ATOM 8169 C CA . TYR B 1 356 ? 9.562 39.25 11.719 1 90.75 356 TYR B CA 1
ATOM 8170 C C . TYR B 1 356 ? 8.641 40.406 12.102 1 90.75 356 TYR B C 1
ATOM 8172 O O . TYR B 1 356 ? 7.73 40.75 11.352 1 90.75 356 TYR B O 1
ATOM 8180 N N . TRP B 1 357 ? 8.906 41.062 13.211 1 88.62 357 TRP B N 1
ATOM 8181 C CA . TRP B 1 357 ? 8.039 42.094 13.742 1 88.62 357 TRP B CA 1
ATOM 8182 C C . TRP B 1 357 ? 8.172 43.375 12.922 1 88.62 357 TRP B C 1
ATOM 8184 O O . TRP B 1 357 ? 7.191 44.094 12.727 1 88.62 357 TRP B O 1
ATOM 8194 N N . ASP B 1 358 ? 9.359 43.625 12.484 1 89.81 358 ASP B N 1
ATOM 8195 C CA . ASP B 1 358 ? 9.562 44.812 11.641 1 89.81 358 ASP B CA 1
ATOM 8196 C C . ASP B 1 358 ? 8.773 44.688 10.344 1 89.81 358 ASP B C 1
ATOM 8198 O O . ASP B 1 358 ? 8.109 45.656 9.93 1 89.81 358 ASP B O 1
ATOM 8202 N N . LEU B 1 359 ? 8.875 43.562 9.789 1 90.88 359 LEU B N 1
ATOM 8203 C CA . LEU B 1 359 ? 8.234 43.344 8.5 1 90.88 359 LEU B CA 1
ATOM 8204 C C . LEU B 1 359 ? 6.723 43.219 8.648 1 90.88 359 LEU B C 1
ATOM 8206 O O . LEU B 1 359 ? 5.973 43.688 7.781 1 90.88 359 LEU B O 1
ATOM 8210 N N . ALA B 1 360 ? 6.285 42.625 9.742 1 86.31 360 ALA B N 1
ATOM 8211 C CA . ALA B 1 360 ? 4.852 42.469 9.984 1 86.31 360 ALA B CA 1
ATOM 8212 C C . ALA B 1 360 ? 4.18 43.812 10.203 1 86.31 360 ALA B C 1
ATOM 8214 O O . ALA B 1 360 ? 3.002 44 9.875 1 86.31 360 ALA B O 1
ATOM 8215 N N . ASN B 1 361 ? 4.93 44.781 10.688 1 86.31 361 ASN B N 1
ATOM 8216 C CA . ASN B 1 361 ? 4.371 46.094 11.016 1 86.31 361 ASN B CA 1
ATOM 8217 C C . ASN B 1 361 ? 4.691 47.125 9.93 1 86.31 361 ASN B C 1
ATOM 8219 O O . ASN B 1 361 ? 4.434 48.312 10.109 1 86.31 361 ASN B O 1
ATOM 8223 N N . TYR B 1 362 ? 5.211 46.594 8.898 1 88.81 362 TYR B N 1
ATOM 8224 C CA . TYR B 1 362 ? 5.543 47.5 7.812 1 88.81 362 TYR B CA 1
ATOM 8225 C C . TYR B 1 362 ? 4.281 48.062 7.152 1 88.81 362 TYR B C 1
ATOM 8227 O O . TYR B 1 362 ? 3.334 47.312 6.902 1 88.81 362 TYR B O 1
ATOM 8235 N N . THR B 1 363 ? 4.277 49.344 6.934 1 87.94 363 THR B N 1
ATOM 8236 C CA . THR B 1 363 ? 3.221 50 6.168 1 87.94 363 THR B CA 1
ATOM 8237 C C . THR B 1 363 ? 3.789 50.656 4.91 1 87.94 363 THR B C 1
ATOM 8239 O O . THR B 1 363 ? 4.691 51.5 4.988 1 87.94 363 THR B O 1
ATOM 8242 N N . ALA B 1 364 ? 3.248 50.312 3.812 1 87.94 364 ALA B N 1
ATOM 8243 C CA . ALA B 1 364 ? 3.715 50.875 2.539 1 87.94 364 ALA B CA 1
ATOM 8244 C C . ALA B 1 364 ? 3.285 52.312 2.379 1 87.94 364 ALA B C 1
ATOM 8246 O O . ALA B 1 364 ? 2.176 52.688 2.764 1 87.94 364 ALA B O 1
ATOM 8247 N N . PRO B 1 365 ? 4.195 53.062 1.778 1 86.56 365 PRO B N 1
ATOM 8248 C CA . PRO B 1 365 ? 3.803 54.469 1.498 1 86.56 365 PRO B CA 1
ATOM 8249 C C . PRO B 1 365 ? 2.604 54.562 0.557 1 86.56 365 PRO B C 1
ATOM 8251 O O . PRO B 1 365 ? 2.549 53.844 -0.451 1 86.56 365 PRO B O 1
ATOM 8254 N N . MET B 1 366 ? 1.684 55.406 0.916 1 87.5 366 MET B N 1
ATOM 8255 C CA . MET B 1 366 ? 0.444 55.531 0.154 1 87.5 366 MET B CA 1
ATOM 8256 C C . MET B 1 366 ? 0.502 56.719 -0.782 1 87.5 366 MET B C 1
ATOM 8258 O O . MET B 1 366 ? 1.183 57.719 -0.494 1 87.5 366 MET B O 1
ATOM 8262 N N . MET B 1 367 ? -0.225 56.531 -1.891 1 86.31 367 MET B N 1
ATOM 8263 C CA . MET B 1 367 ? -0.397 57.688 -2.781 1 86.31 367 MET B CA 1
ATOM 8264 C C . MET B 1 367 ? -1.224 58.781 -2.109 1 86.31 367 MET B C 1
ATOM 8266 O O . MET B 1 367 ? -2.227 58.469 -1.455 1 86.31 367 MET B O 1
ATOM 8270 N N . PRO B 1 368 ? -0.717 60 -2.307 1 79.25 368 PRO B N 1
ATOM 8271 C CA . PRO B 1 368 ? -1.479 61.094 -1.681 1 79.25 368 PRO B CA 1
ATOM 8272 C C . PRO B 1 368 ? -2.932 61.125 -2.15 1 79.25 368 PRO B C 1
ATOM 8274 O O . PRO B 1 368 ? -3.191 61.219 -3.355 1 79.25 368 PRO B O 1
ATOM 8277 N N . GLY B 1 369 ? -3.887 61.094 -1.248 1 78.62 369 GLY B N 1
ATOM 8278 C CA . GLY B 1 369 ? -5.309 61.219 -1.532 1 78.62 369 GLY B CA 1
ATOM 8279 C C . GLY B 1 369 ? -5.961 59.906 -1.941 1 78.62 369 GLY B C 1
ATOM 8280 O O . GLY B 1 369 ? -7.176 59.875 -2.129 1 78.62 369 GLY B O 1
ATOM 8281 N N . LEU B 1 370 ? -5.039 58.938 -2.24 1 76.69 370 LEU B N 1
ATOM 8282 C CA . LEU B 1 370 ? -5.594 57.656 -2.65 1 76.69 370 LEU B CA 1
ATOM 8283 C C . LEU B 1 370 ? -5.246 56.562 -1.644 1 76.69 370 LEU B C 1
ATOM 8285 O O . LEU B 1 370 ? -4.227 56.625 -0.955 1 76.69 370 LEU B O 1
ATOM 8289 N N . ASN B 1 371 ? -5.984 55.688 -1.208 1 80.44 371 ASN B N 1
ATOM 8290 C CA . ASN B 1 371 ? -5.746 54.594 -0.288 1 80.44 371 ASN B CA 1
ATOM 8291 C C . ASN B 1 371 ? -5.102 53.406 -0.995 1 80.44 371 ASN B C 1
ATOM 8293 O O . ASN B 1 371 ? -5.52 52.25 -0.804 1 80.44 371 ASN B O 1
ATOM 8297 N N . ILE B 1 372 ? -4.133 53.75 -1.928 1 80.75 372 ILE B N 1
ATOM 8298 C CA . ILE B 1 372 ? -3.398 52.719 -2.656 1 80.75 372 ILE B CA 1
ATOM 8299 C C . ILE B 1 372 ? -1.896 52.938 -2.49 1 80.75 372 ILE B C 1
ATOM 8301 O O . ILE B 1 372 ? -1.426 54.094 -2.514 1 80.75 372 ILE B O 1
ATOM 8305 N N . PRO B 1 373 ? -1.192 51.938 -2.318 1 84 373 PRO B N 1
ATOM 8306 C CA . PRO B 1 373 ? 0.26 52.094 -2.209 1 84 373 PRO B CA 1
ATOM 8307 C C . PRO B 1 373 ? 0.881 52.75 -3.441 1 84 373 PRO B C 1
ATOM 8309 O O . PRO B 1 373 ? 0.451 52.469 -4.566 1 84 373 PRO B O 1
ATOM 8312 N N . GLU B 1 374 ? 1.938 53.531 -3.281 1 85.25 374 GLU B N 1
ATOM 8313 C CA . GLU B 1 374 ? 2.6 54.312 -4.324 1 85.25 374 GLU B CA 1
ATOM 8314 C C . GLU B 1 374 ? 3.209 53.406 -5.387 1 85.25 374 GLU B C 1
ATOM 8316 O O . GLU B 1 374 ? 3.342 53.781 -6.547 1 85.25 374 GLU B O 1
ATOM 8321 N N . ILE B 1 375 ? 3.518 52.219 -5.008 1 83 375 ILE B N 1
ATOM 8322 C CA . ILE B 1 375 ? 4.219 51.281 -5.902 1 83 375 ILE B CA 1
ATOM 8323 C C . ILE B 1 375 ? 3.309 50.906 -7.07 1 83 375 ILE B C 1
ATOM 8325 O O . ILE B 1 375 ? 3.787 50.562 -8.148 1 83 375 ILE B O 1
ATOM 8329 N N . PHE B 1 376 ? 2.041 51.062 -6.926 1 80.56 376 PHE B N 1
ATOM 8330 C CA . PHE B 1 376 ? 1.101 50.656 -7.957 1 80.56 376 PHE B CA 1
ATOM 8331 C C . PHE B 1 376 ? 0.896 51.75 -8.984 1 80.56 376 PHE B C 1
ATOM 8333 O O . PHE B 1 376 ? 0.224 51.562 -10 1 80.56 376 PHE B O 1
ATOM 8340 N N . ALA B 1 377 ? 1.373 52.938 -8.625 1 75.75 377 ALA B N 1
ATOM 8341 C CA . ALA B 1 377 ? 1.317 54.031 -9.594 1 75.75 377 ALA B CA 1
ATOM 8342 C C . ALA B 1 377 ? 2.074 53.656 -10.867 1 75.75 377 ALA B C 1
ATOM 8344 O O . ALA B 1 377 ? 1.614 53.938 -11.977 1 75.75 377 ALA B O 1
ATOM 8345 N N . ASP B 1 378 ? 3.232 53.062 -10.805 1 74.19 378 ASP B N 1
ATOM 8346 C CA . ASP B 1 378 ? 3.994 52.531 -11.93 1 74.19 378 ASP B CA 1
ATOM 8347 C C . ASP B 1 378 ? 4.652 51.188 -11.578 1 74.19 378 ASP B C 1
ATOM 8349 O O . ASP B 1 378 ? 5.742 51.156 -11 1 74.19 378 ASP B O 1
ATOM 8353 N N . GLY B 1 379 ? 4.023 50.156 -11.844 1 71.75 379 GLY B N 1
ATOM 8354 C CA . GLY B 1 379 ? 4.488 48.812 -11.492 1 71.75 379 GLY B CA 1
ATOM 8355 C C . GLY B 1 379 ? 5.723 48.375 -12.258 1 71.75 379 GLY B C 1
ATOM 8356 O O . GLY B 1 379 ? 6.34 47.375 -11.938 1 71.75 379 GLY B O 1
ATOM 8357 N N . LYS B 1 380 ? 6.184 49.188 -13.203 1 79.62 380 LYS B N 1
ATOM 8358 C CA . LYS B 1 380 ? 7.305 48.812 -14.055 1 79.62 380 LYS B CA 1
ATOM 8359 C C . LYS B 1 380 ? 8.57 49.594 -13.672 1 79.62 380 LYS B C 1
ATOM 8361 O O . LYS B 1 380 ? 9.641 49.344 -14.234 1 79.62 380 LYS B O 1
ATOM 8366 N N . VAL B 1 381 ? 8.43 50.438 -12.664 1 88.56 381 VAL B N 1
ATOM 8367 C CA . VAL B 1 381 ? 9.586 51.219 -12.242 1 88.56 381 VAL B CA 1
ATOM 8368 C C . VAL B 1 381 ? 10.156 50.625 -10.953 1 88.56 381 VAL B C 1
ATOM 8370 O O . VAL B 1 381 ? 9.414 50.344 -10.016 1 88.56 381 VAL B O 1
ATOM 8373 N N . TYR B 1 382 ? 11.492 50.5 -10.984 1 91.69 382 TYR B N 1
ATOM 8374 C CA . TYR B 1 382 ? 12.219 50 -9.82 1 91.69 382 TYR B CA 1
ATOM 8375 C C . TYR B 1 382 ? 12.148 51 -8.664 1 91.69 382 TYR B C 1
ATOM 8377 O O . TYR B 1 382 ? 12.438 52.188 -8.852 1 91.69 382 TYR B O 1
ATOM 8385 N N . ASP B 1 383 ? 11.711 50.594 -7.473 1 91.38 383 ASP B N 1
ATOM 8386 C CA . ASP B 1 383 ? 11.68 51.406 -6.254 1 91.38 383 ASP B CA 1
ATOM 8387 C C . ASP B 1 383 ? 12.75 50.938 -5.266 1 91.38 383 ASP B C 1
ATOM 8389 O O . ASP B 1 383 ? 12.578 49.938 -4.586 1 91.38 383 ASP B O 1
ATOM 8393 N N . PRO B 1 384 ? 13.828 51.656 -5.051 1 91.19 384 PRO B N 1
ATOM 8394 C CA . PRO B 1 384 ? 14.945 51.219 -4.203 1 91.19 384 PRO B CA 1
ATOM 8395 C C . PRO B 1 384 ? 14.594 51.25 -2.719 1 91.19 384 PRO B C 1
ATOM 8397 O O . PRO B 1 384 ? 15.344 50.688 -1.9 1 91.19 384 PRO B O 1
ATOM 8400 N N . ARG B 1 385 ? 13.477 51.812 -2.281 1 90.75 385 ARG B N 1
ATOM 8401 C CA . ARG B 1 385 ? 13.102 51.906 -0.876 1 90.75 385 ARG B CA 1
ATOM 8402 C C . ARG B 1 385 ? 12.844 50.531 -0.277 1 90.75 385 ARG B C 1
ATOM 8404 O O . ARG B 1 385 ? 12.906 50.344 0.941 1 90.75 385 ARG B O 1
ATOM 8411 N N . TYR B 1 386 ? 12.617 49.531 -1.125 1 92.12 386 TYR B N 1
ATOM 8412 C CA . TYR B 1 386 ? 12.258 48.219 -0.625 1 92.12 386 TYR B CA 1
ATOM 8413 C C . TYR B 1 386 ? 13.484 47.312 -0.494 1 92.12 386 TYR B C 1
ATOM 8415 O O . TYR B 1 386 ? 13.453 46.312 0.2 1 92.12 386 TYR B O 1
ATOM 8423 N N . ARG B 1 387 ? 14.609 47.594 -1.033 1 94 387 ARG B N 1
ATOM 8424 C CA . ARG B 1 387 ? 15.812 46.781 -1.054 1 94 387 ARG B CA 1
ATOM 8425 C C . ARG B 1 387 ? 16.344 46.531 0.359 1 94 387 ARG B C 1
ATOM 8427 O O . ARG B 1 387 ? 16.828 45.469 0.67 1 94 387 ARG B O 1
ATOM 8434 N N . PRO B 1 388 ? 16.266 47.5 1.284 1 93.69 388 PRO B N 1
ATOM 8435 C CA . PRO B 1 388 ? 16.859 47.312 2.615 1 93.69 388 PRO B CA 1
ATOM 8436 C C . PRO B 1 388 ? 16.109 46.281 3.457 1 93.69 388 PRO B C 1
ATOM 8438 O O . PRO B 1 388 ? 16.609 45.844 4.496 1 93.69 388 PRO B O 1
ATOM 8441 N N . TYR B 1 389 ? 14.992 45.875 3.021 1 94.62 389 TYR B N 1
ATOM 8442 C CA . TYR B 1 389 ? 14.156 45 3.836 1 94.62 389 TYR B CA 1
ATOM 8443 C C . TYR B 1 389 ? 14.43 43.531 3.518 1 94.62 389 TYR B C 1
ATOM 8445 O O . TYR B 1 389 ? 13.75 42.656 4.027 1 94.62 389 TYR B O 1
ATOM 8453 N N . VAL B 1 390 ? 15.391 43.312 2.609 1 95.81 390 VAL B N 1
ATOM 8454 C CA . VAL B 1 390 ? 15.703 41.938 2.271 1 95.81 390 VAL B CA 1
ATOM 8455 C C . VAL B 1 390 ? 17.188 41.656 2.494 1 95.81 390 VAL B C 1
ATOM 8457 O O . VAL B 1 390 ? 18 42.594 2.5 1 95.81 390 VAL B O 1
ATOM 8460 N N . GLY B 1 391 ? 17.531 40.406 2.799 1 95.56 391 GLY B N 1
ATOM 8461 C CA . GLY B 1 391 ? 18.875 39.969 3.062 1 95.56 391 GLY B CA 1
ATOM 8462 C C . GLY B 1 391 ? 18.938 38.562 3.631 1 95.56 391 GLY B C 1
ATOM 8463 O O . GLY B 1 391 ? 17.906 37.906 3.76 1 95.56 391 GLY B O 1
ATOM 8464 N N . ASP B 1 392 ? 20.125 38.156 3.979 1 94.62 392 ASP B N 1
ATOM 8465 C CA . ASP B 1 392 ? 20.297 36.812 4.531 1 94.62 392 ASP B CA 1
ATOM 8466 C C . ASP B 1 392 ? 19.562 36.688 5.859 1 94.62 392 ASP B C 1
ATOM 8468 O O . ASP B 1 392 ? 19.547 37.594 6.676 1 94.62 392 ASP B O 1
ATOM 8472 N N . GLN B 1 393 ? 18.938 35.562 5.945 1 95.12 393 GLN B N 1
ATOM 8473 C CA . GLN B 1 393 ? 18.328 35.219 7.23 1 95.12 393 GLN B CA 1
ATOM 8474 C C . GLN B 1 393 ? 19.359 34.625 8.188 1 95.12 393 GLN B C 1
ATOM 8476 O O . GLN B 1 393 ? 19.906 33.531 7.93 1 95.12 393 GLN B O 1
ATOM 8481 N N . SER B 1 394 ? 19.641 35.344 9.242 1 96.12 394 SER B N 1
ATOM 8482 C CA . SER B 1 394 ? 20.656 34.844 10.172 1 96.12 394 SER B CA 1
ATOM 8483 C C . SER B 1 394 ? 20.172 34.969 11.617 1 96.12 394 SER B C 1
ATOM 8485 O O . SER B 1 394 ? 19.406 35.875 11.945 1 96.12 394 SER B O 1
ATOM 8487 N N . PHE B 1 395 ? 20.578 34.031 12.414 1 96.38 395 PHE B N 1
ATOM 8488 C CA . PHE B 1 395 ? 20.203 34.062 13.82 1 96.38 395 PHE B CA 1
ATOM 8489 C C . PHE B 1 395 ? 21.312 33.438 14.672 1 96.38 395 PHE B C 1
ATOM 8491 O O . PHE B 1 395 ? 22.266 32.875 14.141 1 96.38 395 PHE B O 1
ATOM 8498 N N . ILE B 1 396 ? 21.234 33.719 15.938 1 96.44 396 ILE B N 1
ATOM 8499 C CA . ILE B 1 396 ? 22.219 33.219 16.906 1 96.44 396 ILE B CA 1
ATOM 8500 C C . ILE B 1 396 ? 21.562 32.25 17.859 1 96.44 396 ILE B C 1
ATOM 8502 O O . ILE B 1 396 ? 20.438 32.469 18.312 1 96.44 396 ILE B O 1
ATOM 8506 N N . ILE B 1 397 ? 22.281 31.125 18.031 1 94.75 397 ILE B N 1
ATOM 8507 C CA . ILE B 1 397 ? 21.844 30.156 19.047 1 94.75 397 ILE B CA 1
ATOM 8508 C C . ILE B 1 397 ? 22.766 30.234 20.25 1 94.75 397 ILE B C 1
ATOM 8510 O O . ILE B 1 397 ? 24 30.172 20.109 1 94.75 397 ILE B O 1
ATOM 8514 N N . ALA B 1 398 ? 22.188 30.391 21.391 1 94.38 398 ALA B N 1
ATOM 8515 C CA . ALA B 1 398 ? 22.922 30.312 22.656 1 94.38 398 ALA B CA 1
ATOM 8516 C C . ALA B 1 398 ? 22.656 28.984 23.344 1 94.38 398 ALA B C 1
ATOM 8518 O O . ALA B 1 398 ? 21.516 28.672 23.703 1 94.38 398 ALA B O 1
ATOM 8519 N N . TYR B 1 399 ? 23.719 28.234 23.484 1 92.25 399 TYR B N 1
ATOM 8520 C CA . TYR B 1 399 ? 23.625 26.938 24.141 1 92.25 399 TYR B CA 1
ATOM 8521 C C . TYR B 1 399 ? 24.188 27 25.562 1 92.25 399 TYR B C 1
ATOM 8523 O O . TYR B 1 399 ? 25.094 27.781 25.828 1 92.25 399 TYR B O 1
ATOM 8531 N N . ASN B 1 400 ? 23.578 26.109 26.375 1 89.5 400 ASN B N 1
ATOM 8532 C CA . ASN B 1 400 ? 24.281 25.812 27.609 1 89.5 400 ASN B CA 1
ATOM 8533 C C . ASN B 1 400 ? 25.578 25.062 27.344 1 89.5 400 ASN B C 1
ATOM 8535 O O . ASN B 1 400 ? 25.562 23.953 26.812 1 89.5 400 ASN B O 1
ATOM 8539 N N . LYS B 1 401 ? 26.609 25.625 27.75 1 88.62 401 LYS B N 1
ATOM 8540 C CA . LYS B 1 401 ? 27.922 25.062 27.438 1 88.62 401 LYS B CA 1
ATOM 8541 C C . LYS B 1 401 ? 28.125 23.719 28.141 1 88.62 401 LYS B C 1
ATOM 8543 O O . LYS B 1 401 ? 28.719 22.812 27.562 1 88.62 401 LYS B O 1
ATOM 8548 N N . THR B 1 402 ? 27.656 23.625 29.344 1 83.88 402 THR B N 1
ATOM 8549 C CA . THR B 1 402 ? 27.906 22.438 30.156 1 83.88 402 THR B CA 1
ATOM 8550 C C . THR B 1 402 ? 26.953 21.312 29.781 1 83.88 402 THR B C 1
ATOM 8552 O O . THR B 1 402 ? 27.359 20.156 29.656 1 83.88 402 THR B O 1
ATOM 8555 N N . TRP B 1 403 ? 25.688 21.672 29.703 1 80.81 403 TRP B N 1
ATOM 8556 C CA . TRP B 1 403 ? 24.672 20.672 29.391 1 80.81 403 TRP B CA 1
ATOM 8557 C C . TRP B 1 403 ? 23.656 21.203 28.391 1 80.81 403 TRP B C 1
ATOM 8559 O O . TRP B 1 403 ? 22.641 21.797 28.766 1 80.81 403 TRP B O 1
ATOM 8569 N N . GLN B 1 404 ? 23.766 20.797 27.266 1 78.56 404 GLN B N 1
ATOM 8570 C CA . GLN B 1 404 ? 23.016 21.375 26.156 1 78.56 404 GLN B CA 1
ATOM 8571 C C . GLN B 1 404 ? 21.531 21 26.234 1 78.56 404 GLN B C 1
ATOM 8573 O O . GLN B 1 404 ? 20.688 21.656 25.641 1 78.56 404 GLN B O 1
ATOM 8578 N N . SER B 1 405 ? 21.234 19.953 26.984 1 71.88 405 SER B N 1
ATOM 8579 C CA . SER B 1 405 ? 19.828 19.547 27.094 1 71.88 405 SER B CA 1
ATOM 8580 C C . SER B 1 405 ? 19.125 20.281 28.219 1 71.88 405 SER B C 1
ATOM 8582 O O . SER B 1 405 ? 17.891 20.266 28.312 1 71.88 405 SER B O 1
ATOM 8584 N N . ALA B 1 406 ? 19.922 21 29.047 1 77 406 ALA B N 1
ATOM 8585 C CA . ALA B 1 406 ? 19.312 21.75 30.141 1 77 406 ALA B CA 1
ATOM 8586 C C . ALA B 1 406 ? 18.734 23.062 29.641 1 77 406 ALA B C 1
ATOM 8588 O O . ALA B 1 406 ? 19.406 23.828 28.938 1 77 406 ALA B O 1
ATOM 8589 N N . SER B 1 407 ? 17.5 23.359 30.047 1 81.88 407 SER B N 1
ATOM 8590 C CA . SER B 1 407 ? 16.797 24.562 29.578 1 81.88 407 SER B CA 1
ATOM 8591 C C . SER B 1 407 ? 17.125 25.75 30.469 1 81.88 407 SER B C 1
ATOM 8593 O O . SER B 1 407 ? 16.906 26.906 30.078 1 81.88 407 SER B O 1
ATOM 8595 N N . PHE B 1 408 ? 17.672 25.469 31.672 1 86.12 408 PHE B N 1
ATOM 8596 C CA . PHE B 1 408 ? 17.922 26.562 32.594 1 86.12 408 PHE B CA 1
ATOM 8597 C C . PHE B 1 408 ? 19.375 26.547 33.062 1 86.12 408 PHE B C 1
ATOM 8599 O O . PHE B 1 408 ? 20.031 25.5 33.062 1 86.12 408 PHE B O 1
ATOM 8606 N N . LEU B 1 409 ? 19.828 27.719 33.312 1 89.62 409 LEU B N 1
ATOM 8607 C CA . LEU B 1 409 ? 21.156 27.875 33.875 1 89.62 409 LEU B CA 1
ATOM 8608 C C . LEU B 1 409 ? 21.094 28.281 35.344 1 89.62 409 LEU B C 1
ATOM 8610 O O . LEU B 1 409 ? 20.016 28.656 35.844 1 89.62 409 LEU B O 1
ATOM 8614 N N . ASP B 1 410 ? 22.25 28.141 35.969 1 85.75 410 ASP B N 1
ATOM 8615 C CA . ASP B 1 410 ? 22.344 28.562 37.375 1 85.75 410 ASP B CA 1
ATOM 8616 C C . ASP B 1 410 ? 22.125 30.062 37.5 1 85.75 410 ASP B C 1
ATOM 8618 O O . ASP B 1 410 ? 22.344 30.812 36.562 1 85.75 410 ASP B O 1
ATOM 8622 N N . ILE B 1 411 ? 21.703 30.562 38.656 1 86 411 ILE B N 1
ATOM 8623 C CA . ILE B 1 411 ? 21.312 31.938 38.938 1 86 411 ILE B CA 1
ATOM 8624 C C . ILE B 1 411 ? 22.484 32.875 38.688 1 86 411 ILE B C 1
ATOM 8626 O O . ILE B 1 411 ? 22.297 34.031 38.312 1 86 411 ILE B O 1
ATOM 8630 N N . ASN B 1 412 ? 23.766 32.406 38.781 1 89.81 412 ASN B N 1
ATOM 8631 C CA . ASN B 1 412 ? 24.938 33.281 38.625 1 89.81 412 ASN B CA 1
ATOM 8632 C C . ASN B 1 412 ? 25.594 33.062 37.281 1 89.81 412 ASN B C 1
ATOM 8634 O O . ASN B 1 412 ? 26.719 33.531 37.031 1 89.81 412 ASN B O 1
ATOM 8638 N N . SER B 1 413 ? 24.922 32.438 36.375 1 92.88 413 SER B N 1
ATOM 8639 C CA . SER B 1 413 ? 25.5 32.156 35.062 1 92.88 413 SER B CA 1
ATOM 8640 C C . SER B 1 413 ? 25.562 33.406 34.188 1 92.88 413 SER B C 1
ATOM 8642 O O . SER B 1 413 ? 24.734 34.281 34.312 1 92.88 413 SER B O 1
ATOM 8644 N N . THR B 1 414 ? 26.609 33.5 33.406 1 94.31 414 THR B N 1
ATOM 8645 C CA . THR B 1 414 ? 26.828 34.594 32.438 1 94.31 414 THR B CA 1
ATOM 8646 C C . THR B 1 414 ? 27.109 34.031 31.047 1 94.31 414 THR B C 1
ATOM 8648 O O . THR B 1 414 ? 26.969 32.844 30.812 1 94.31 414 THR B O 1
ATOM 8651 N N . TYR B 1 415 ? 27.516 34.938 30.109 1 95.06 415 TYR B N 1
ATOM 8652 C CA . TYR B 1 415 ? 27.844 34.562 28.75 1 95.06 415 TYR B CA 1
ATOM 8653 C C . TYR B 1 415 ? 28.969 33.531 28.719 1 95.06 415 TYR B C 1
ATOM 8655 O O . TYR B 1 415 ? 29.109 32.781 27.75 1 95.06 415 TYR B O 1
ATOM 8663 N N . LEU B 1 416 ? 29.781 33.438 29.797 1 94.12 416 LEU B N 1
ATOM 8664 C CA . LEU B 1 416 ? 30.922 32.531 29.859 1 94.12 416 LEU B CA 1
ATOM 8665 C C . LEU B 1 416 ? 30.453 31.078 29.969 1 94.12 416 LEU B C 1
ATOM 8667 O O . LEU B 1 416 ? 31.219 30.156 29.641 1 94.12 416 LEU B O 1
ATOM 8671 N N . ASP B 1 417 ? 29.25 30.922 30.359 1 94.44 417 ASP B N 1
ATOM 8672 C CA . ASP B 1 417 ? 28.703 29.578 30.531 1 94.44 417 ASP B CA 1
ATOM 8673 C C . ASP B 1 417 ? 27.922 29.141 29.297 1 94.44 417 ASP B C 1
ATOM 8675 O O . ASP B 1 417 ? 27.281 28.094 29.297 1 94.44 417 ASP B O 1
ATOM 8679 N N . LEU B 1 418 ? 27.984 29.969 28.312 1 95.06 418 LEU B N 1
ATOM 8680 C CA . LEU B 1 418 ? 27.219 29.703 27.109 1 95.06 418 LEU B CA 1
ATOM 8681 C C . LEU B 1 418 ? 28.141 29.5 25.906 1 95.06 418 LEU B C 1
ATOM 8683 O O . LEU B 1 418 ? 29.281 29.953 25.922 1 95.06 418 LEU B O 1
ATOM 8687 N N . GLU B 1 419 ? 27.703 28.734 24.984 1 94.56 419 GLU B N 1
ATOM 8688 C CA . GLU B 1 419 ? 28.312 28.594 23.672 1 94.56 419 GLU B CA 1
ATOM 8689 C C . GLU B 1 419 ? 27.406 29.188 22.594 1 94.56 419 GLU B C 1
ATOM 8691 O O . GLU B 1 419 ? 26.188 28.984 22.625 1 94.56 419 GLU B O 1
ATOM 8696 N N . PHE B 1 420 ? 28.016 29.969 21.719 1 95.69 420 PHE B N 1
ATOM 8697 C CA . PHE B 1 420 ? 27.203 30.688 20.734 1 95.69 420 PHE B CA 1
ATOM 8698 C C . PHE B 1 420 ? 27.516 30.203 19.328 1 95.69 420 PHE B C 1
ATOM 8700 O O . PHE B 1 420 ? 28.688 29.969 18.984 1 95.69 420 PHE B O 1
ATOM 8707 N N . LYS B 1 421 ? 26.484 30.078 18.547 1 95.88 421 LYS B N 1
ATOM 8708 C CA . LYS B 1 421 ? 26.625 29.781 17.125 1 95.88 421 LYS B CA 1
ATOM 8709 C C . LYS B 1 421 ? 25.797 30.734 16.281 1 95.88 421 LYS B C 1
ATOM 8711 O O . LYS B 1 421 ? 24.672 31.094 16.656 1 95.88 421 LYS B O 1
ATOM 8716 N N . LYS B 1 422 ? 26.344 31.25 15.258 1 96.81 422 LYS B N 1
ATOM 8717 C CA . LYS B 1 422 ? 25.609 32 14.242 1 96.81 422 LYS B CA 1
ATOM 8718 C C . LYS B 1 422 ? 25.188 31.094 13.086 1 96.81 422 LYS B C 1
ATOM 8720 O O . LYS B 1 422 ? 26.031 30.375 12.516 1 96.81 422 LYS B O 1
ATOM 8725 N N . CYS B 1 423 ? 23.969 31.047 12.797 1 96.81 423 CYS B N 1
ATOM 8726 C CA . CYS B 1 423 ? 23.422 30.109 11.82 1 96.81 423 CYS B CA 1
ATOM 8727 C C . CYS B 1 423 ? 22.766 30.844 10.656 1 96.81 423 CYS B C 1
ATOM 8729 O O . CYS B 1 423 ? 22.344 32 10.805 1 96.81 423 CYS B O 1
ATOM 8731 N N . TYR B 1 424 ? 22.781 30.25 9.469 1 95.88 424 TYR B N 1
ATOM 8732 C CA . TYR B 1 424 ? 22.156 30.703 8.234 1 95.88 424 TYR B CA 1
ATOM 8733 C C . TYR B 1 424 ? 21.453 29.547 7.527 1 95.88 424 TYR B C 1
ATOM 8735 O O . TYR B 1 424 ? 21.688 28.375 7.852 1 95.88 424 TYR B O 1
ATOM 8743 N N . PHE B 1 425 ? 20.578 29.938 6.59 1 96.81 425 PHE B N 1
ATOM 8744 C CA . PHE B 1 425 ? 19.922 28.906 5.801 1 96.81 425 PHE B CA 1
ATOM 8745 C C . PHE B 1 425 ? 20.438 28.906 4.367 1 96.81 425 PHE B C 1
ATOM 8747 O O . PHE B 1 425 ? 20.781 29.953 3.824 1 96.81 425 PHE B O 1
ATOM 8754 N N . ASN B 1 426 ? 20.547 27.719 3.881 1 96.44 426 ASN B N 1
ATOM 8755 C CA . ASN B 1 426 ? 20.859 27.5 2.473 1 96.44 426 ASN B CA 1
ATOM 8756 C C . ASN B 1 426 ? 19.781 26.672 1.777 1 96.44 426 ASN B C 1
ATOM 8758 O O . ASN B 1 426 ? 19.234 25.734 2.361 1 96.44 426 ASN B O 1
ATOM 8762 N N . SER B 1 427 ? 19.438 27.188 0.574 1 97.44 427 SER B N 1
ATOM 8763 C CA . SER B 1 427 ? 18.391 26.5 -0.16 1 97.44 427 SER B CA 1
ATOM 8764 C C . SER B 1 427 ? 18.922 25.844 -1.42 1 97.44 427 SER B C 1
ATOM 8766 O O . SER B 1 427 ? 19.859 26.344 -2.047 1 97.44 427 SER B O 1
ATOM 8768 N N . THR B 1 428 ? 18.406 24.656 -1.748 1 97.31 428 THR B N 1
ATOM 8769 C CA . THR B 1 428 ? 18.781 23.891 -2.932 1 97.31 428 THR B CA 1
ATOM 8770 C C . THR B 1 428 ? 17.547 23.5 -3.736 1 97.31 428 THR B C 1
ATOM 8772 O O . THR B 1 428 ? 16.531 23.078 -3.168 1 97.31 428 THR B O 1
ATOM 8775 N N . TYR B 1 429 ? 17.625 23.781 -5.027 1 96.62 429 TYR B N 1
ATOM 8776 C CA . TYR B 1 429 ? 16.594 23.328 -5.953 1 96.62 429 TYR B CA 1
ATOM 8777 C C . TYR B 1 429 ? 16.812 21.859 -6.32 1 96.62 429 TYR B C 1
ATOM 8779 O O . TYR B 1 429 ? 17.844 21.5 -6.887 1 96.62 429 TYR B O 1
ATOM 8787 N N . VAL B 1 430 ? 15.836 21 -6.016 1 95.12 430 VAL B N 1
ATOM 8788 C CA . VAL B 1 430 ? 16.016 19.562 -6.148 1 95.12 430 VAL B CA 1
ATOM 8789 C C . VAL B 1 430 ? 14.992 19.016 -7.145 1 95.12 430 VAL B C 1
ATOM 8791 O O . VAL B 1 430 ? 13.828 19.422 -7.148 1 95.12 430 VAL B O 1
ATOM 8794 N N . ASN B 1 431 ? 15.414 18.219 -8.016 1 93.75 431 ASN B N 1
ATOM 8795 C CA . ASN B 1 431 ? 14.602 17.375 -8.883 1 93.75 431 ASN B CA 1
ATOM 8796 C C . ASN B 1 431 ? 14.727 15.906 -8.508 1 93.75 431 ASN B C 1
ATOM 8798 O O . ASN B 1 431 ? 15.828 15.344 -8.531 1 93.75 431 ASN B O 1
ATOM 8802 N N . SER B 1 432 ? 13.547 15.344 -8.164 1 92.75 432 SER B N 1
ATOM 8803 C CA . SER B 1 432 ? 13.633 13.992 -7.605 1 92.75 432 SER B CA 1
ATOM 8804 C C . SER B 1 432 ? 12.492 13.117 -8.102 1 92.75 432 SER B C 1
ATOM 8806 O O . SER B 1 432 ? 11.562 13.602 -8.758 1 92.75 432 SER B O 1
ATOM 8808 N N . THR B 1 433 ? 12.695 11.844 -7.883 1 93.62 433 THR B N 1
ATOM 8809 C CA . THR B 1 433 ? 11.672 10.844 -8.148 1 93.62 433 THR B CA 1
ATOM 8810 C C . THR B 1 433 ? 11.078 10.32 -6.84 1 93.62 433 THR B C 1
ATOM 8812 O O . THR B 1 433 ? 11.812 10.039 -5.887 1 93.62 433 THR B O 1
ATOM 8815 N N . TRP B 1 434 ? 9.734 10.25 -6.82 1 89.75 434 TRP B N 1
ATOM 8816 C CA . TRP B 1 434 ? 9.023 9.805 -5.625 1 89.75 434 TRP B CA 1
ATOM 8817 C C . TRP B 1 434 ? 8.281 8.5 -5.883 1 89.75 434 TRP B C 1
ATOM 8819 O O . TRP B 1 434 ? 7.812 8.258 -6.996 1 89.75 434 TRP B O 1
ATOM 8829 N N . ILE B 1 435 ? 8.195 7.598 -4.859 1 87.25 435 ILE B N 1
ATOM 8830 C CA . ILE B 1 435 ? 7.57 6.285 -4.98 1 87.25 435 ILE B CA 1
ATOM 8831 C C . ILE B 1 435 ? 6.707 6.008 -3.752 1 87.25 435 ILE B C 1
ATOM 8833 O O . ILE B 1 435 ? 6.977 6.523 -2.664 1 87.25 435 ILE B O 1
ATOM 8837 N N . THR B 1 436 ? 5.602 5.355 -3.977 1 80.12 436 THR B N 1
ATOM 8838 C CA . THR B 1 436 ? 4.793 4.922 -2.844 1 80.12 436 THR B CA 1
ATOM 8839 C C . THR B 1 436 ? 5.418 3.711 -2.158 1 80.12 436 THR B C 1
ATOM 8841 O O . THR B 1 436 ? 5.867 2.779 -2.828 1 80.12 436 THR B O 1
ATOM 8844 N N . THR B 1 437 ? 5.66 3.842 -0.862 1 68.44 437 THR B N 1
ATOM 8845 C CA . THR B 1 437 ? 6.211 2.75 -0.066 1 68.44 437 THR B CA 1
ATOM 8846 C C . THR B 1 437 ? 5.406 2.557 1.216 1 68.44 437 THR B C 1
ATOM 8848 O O . THR B 1 437 ? 5.309 3.469 2.039 1 68.44 437 THR B O 1
ATOM 8851 N N . ASN B 1 438 ? 4.934 1.379 1.435 1 61.78 438 ASN B N 1
ATOM 8852 C CA . ASN B 1 438 ? 4.238 1.039 2.67 1 61.78 438 ASN B CA 1
ATOM 8853 C C . ASN B 1 438 ? 3.148 2.057 3 1 61.78 438 ASN B C 1
ATOM 8855 O O . ASN B 1 438 ? 3.102 2.582 4.113 1 61.78 438 ASN B O 1
ATOM 8859 N N . GLY B 1 439 ? 2.408 2.416 1.966 1 59 439 GLY B N 1
ATOM 8860 C CA . GLY B 1 439 ? 1.271 3.293 2.186 1 59 439 GLY B CA 1
ATOM 8861 C C . GLY B 1 439 ? 1.651 4.762 2.246 1 59 439 GLY B C 1
ATOM 8862 O O . GLY B 1 439 ? 0.801 5.617 2.488 1 59 439 GLY B O 1
ATOM 8863 N N . THR B 1 440 ? 2.869 5.074 2.123 1 66.69 440 THR B N 1
ATOM 8864 C CA . THR B 1 440 ? 3.266 6.477 2.127 1 66.69 440 THR B CA 1
ATOM 8865 C C . THR B 1 440 ? 4.082 6.812 0.883 1 66.69 440 THR B C 1
ATOM 8867 O O . THR B 1 440 ? 4.41 5.926 0.091 1 66.69 440 THR B O 1
ATOM 8870 N N . LEU B 1 441 ? 4.293 8.109 0.677 1 77.31 441 LEU B N 1
ATOM 8871 C CA . LEU B 1 441 ? 5.125 8.609 -0.414 1 77.31 441 LEU B CA 1
ATOM 8872 C C . LEU B 1 441 ? 6.52 8.961 0.085 1 77.31 441 LEU B C 1
ATOM 8874 O O . LEU B 1 441 ? 6.664 9.656 1.097 1 77.31 441 LEU B O 1
ATOM 8878 N N . ALA B 1 442 ? 7.531 8.344 -0.535 1 78.5 442 ALA B N 1
ATOM 8879 C CA . ALA B 1 442 ? 8.914 8.617 -0.153 1 78.5 442 ALA B CA 1
ATOM 8880 C C . ALA B 1 442 ? 9.758 8.977 -1.37 1 78.5 442 ALA B C 1
ATOM 8882 O O . ALA B 1 442 ? 9.484 8.523 -2.484 1 78.5 442 ALA B O 1
ATOM 8883 N N . GLU B 1 443 ? 10.75 9.852 -1.073 1 86.25 443 GLU B N 1
ATOM 8884 C CA . GLU B 1 443 ? 11.719 10.156 -2.123 1 86.25 443 GLU B CA 1
ATOM 8885 C C . GLU B 1 443 ? 12.57 8.938 -2.461 1 86.25 443 GLU B C 1
ATOM 8887 O O . GLU B 1 443 ? 13.148 8.312 -1.571 1 86.25 443 GLU B O 1
ATOM 8892 N N . TYR B 1 444 ? 12.562 8.594 -3.717 1 87.69 444 TYR B N 1
ATOM 8893 C CA . TYR B 1 444 ? 13.25 7.402 -4.188 1 87.69 444 TYR B CA 1
ATOM 8894 C C . TYR B 1 444 ? 14.656 7.742 -4.672 1 87.69 444 TYR B C 1
ATOM 8896 O O . TYR B 1 444 ? 15.609 7.016 -4.387 1 87.69 444 TYR B O 1
ATOM 8904 N N . SER B 1 445 ? 14.711 8.82 -5.449 1 91.31 445 SER B N 1
ATOM 8905 C CA . SER B 1 445 ? 16 9.227 -5.992 1 91.31 445 SER B CA 1
ATOM 8906 C C . SER B 1 445 ? 16.031 10.727 -6.281 1 91.31 445 SER B C 1
ATOM 8908 O O . SER B 1 445 ? 14.984 11.336 -6.512 1 91.31 445 SER B O 1
ATOM 8910 N N . VAL B 1 446 ? 17.312 11.297 -6.176 1 93.31 446 VAL B N 1
ATOM 8911 C CA . VAL B 1 446 ? 17.547 12.688 -6.535 1 93.31 446 VAL B CA 1
ATOM 8912 C C . VAL B 1 446 ? 18.312 12.758 -7.852 1 93.31 446 VAL B C 1
ATOM 8914 O O . VAL B 1 446 ? 19.453 12.273 -7.941 1 93.31 446 VAL B O 1
ATOM 8917 N N . GLU B 1 447 ? 17.734 13.289 -8.875 1 93.25 447 GLU B N 1
ATOM 8918 C CA . GLU B 1 447 ? 18.359 13.383 -10.188 1 93.25 447 GLU B CA 1
ATOM 8919 C C . GLU B 1 447 ? 19.297 14.586 -10.266 1 93.25 447 GLU B C 1
ATOM 8921 O O . GLU B 1 447 ? 20.375 14.5 -10.867 1 93.25 447 GLU B O 1
ATOM 8926 N N . ALA B 1 448 ? 18.797 15.648 -9.703 1 94.56 448 ALA B N 1
ATOM 8927 C CA . ALA B 1 448 ? 19.594 16.875 -9.75 1 94.56 448 ALA B CA 1
ATOM 8928 C C . ALA B 1 448 ? 19.359 17.734 -8.508 1 94.56 448 ALA B C 1
ATOM 8930 O O . ALA B 1 448 ? 18.25 17.781 -7.98 1 94.56 448 ALA B O 1
ATOM 8931 N N . ALA B 1 449 ? 20.438 18.344 -8.008 1 94.81 449 ALA B N 1
ATOM 8932 C CA . ALA B 1 449 ? 20.406 19.297 -6.902 1 94.81 449 ALA B CA 1
ATOM 8933 C C . ALA B 1 449 ? 21.25 20.531 -7.223 1 94.81 449 ALA B C 1
ATOM 8935 O O . ALA B 1 449 ? 22.469 20.422 -7.375 1 94.81 449 ALA B O 1
ATOM 8936 N N . THR B 1 450 ? 20.625 21.641 -7.363 1 95.75 450 THR B N 1
ATOM 8937 C CA . THR B 1 450 ? 21.297 22.891 -7.703 1 95.75 450 THR B CA 1
ATOM 8938 C C . THR B 1 450 ? 21.125 23.922 -6.594 1 95.75 450 THR B C 1
ATOM 8940 O O . THR B 1 450 ? 20 24.281 -6.25 1 95.75 450 THR B O 1
ATOM 8943 N N . PRO B 1 451 ? 22.203 24.422 -6.051 1 96.38 451 PRO B N 1
ATOM 8944 C CA . PRO B 1 451 ? 22.062 25.438 -5.008 1 96.38 451 PRO B CA 1
ATOM 8945 C C . PRO B 1 451 ? 21.391 26.719 -5.516 1 96.38 451 PRO B C 1
ATOM 8947 O O . PRO B 1 451 ? 21.656 27.156 -6.641 1 96.38 451 PRO B O 1
ATOM 8950 N N . ILE B 1 452 ? 20.516 27.266 -4.727 1 96.94 452 ILE B N 1
ATOM 8951 C CA . ILE B 1 452 ? 19.859 28.531 -5.051 1 96.94 452 ILE B CA 1
ATOM 8952 C C . ILE B 1 452 ? 20.656 29.688 -4.461 1 96.94 452 ILE B C 1
ATOM 8954 O O . ILE B 1 452 ? 20.766 29.828 -3.24 1 96.94 452 ILE B O 1
ATOM 8958 N N . VAL B 1 453 ? 21.188 30.469 -5.309 1 95.44 453 VAL B N 1
ATOM 8959 C CA . VAL B 1 453 ? 21.891 31.672 -4.863 1 95.44 453 VAL B CA 1
ATOM 8960 C C . VAL B 1 453 ? 20.922 32.844 -4.84 1 95.44 453 VAL B C 1
ATOM 8962 O O . VAL B 1 453 ? 20.391 33.25 -5.879 1 95.44 453 VAL B O 1
ATOM 8965 N N . MET B 1 454 ? 20.781 33.438 -3.674 1 96.44 454 MET B N 1
ATOM 8966 C CA . MET B 1 454 ? 19.812 34.531 -3.508 1 96.44 454 MET B CA 1
ATOM 8967 C C . MET B 1 454 ? 20.328 35.812 -4.156 1 96.44 454 MET B C 1
ATOM 8969 O O . MET B 1 454 ? 21.453 36.25 -3.861 1 96.44 454 MET B O 1
ATOM 8973 N N . ASP B 1 455 ? 19.562 36.375 -5.027 1 97 455 ASP B N 1
ATOM 8974 C CA . ASP B 1 455 ? 19.844 37.656 -5.637 1 97 455 ASP B CA 1
ATOM 8975 C C . ASP B 1 455 ? 18.969 38.75 -5.035 1 97 455 ASP B C 1
ATOM 8977 O O . ASP B 1 455 ? 17.859 39 -5.516 1 97 455 ASP B O 1
ATOM 8981 N N . TYR B 1 456 ? 19.484 39.469 -4.09 1 96.81 456 TYR B N 1
ATOM 8982 C CA . TYR B 1 456 ? 18.703 40.438 -3.328 1 96.81 456 TYR B CA 1
ATOM 8983 C C . TYR B 1 456 ? 18.547 41.75 -4.105 1 96.81 456 TYR B C 1
ATOM 8985 O O . TYR B 1 456 ? 17.578 42.469 -3.914 1 96.81 456 TYR B O 1
ATOM 8993 N N . ASP B 1 457 ? 19.438 42.062 -4.965 1 96.38 457 ASP B N 1
ATOM 8994 C CA . ASP B 1 457 ? 19.453 43.344 -5.66 1 96.38 457 ASP B CA 1
ATOM 8995 C C . ASP B 1 457 ? 18.562 43.312 -6.906 1 96.38 457 ASP B C 1
ATOM 8997 O O . ASP B 1 457 ? 17.828 44.25 -7.184 1 96.38 457 ASP B O 1
ATOM 9001 N N . ASN B 1 458 ? 18.625 42.156 -7.582 1 95.19 458 ASN B N 1
ATOM 9002 C CA . ASN B 1 458 ? 17.984 42.156 -8.891 1 95.19 458 ASN B CA 1
ATOM 9003 C C . ASN B 1 458 ? 16.672 41.375 -8.867 1 95.19 458 ASN B C 1
ATOM 9005 O O . ASN B 1 458 ? 15.867 41.469 -9.797 1 95.19 458 ASN B O 1
ATOM 9009 N N . VAL B 1 459 ? 16.391 40.625 -7.871 1 95.44 459 VAL B N 1
ATOM 9010 C CA . VAL B 1 459 ? 15.188 39.812 -7.898 1 95.44 459 VAL B CA 1
ATOM 9011 C C . VAL B 1 459 ? 14.383 40.031 -6.625 1 95.44 459 VAL B C 1
ATOM 9013 O O . VAL B 1 459 ? 13.359 40.719 -6.645 1 95.44 459 VAL B O 1
ATOM 9016 N N . ILE B 1 460 ? 14.898 39.719 -5.402 1 95.69 460 ILE B N 1
ATOM 9017 C CA . ILE B 1 460 ? 14.117 39.625 -4.172 1 95.69 460 ILE B CA 1
ATOM 9018 C C . ILE B 1 460 ? 13.734 41.031 -3.719 1 95.69 460 ILE B C 1
ATOM 9020 O O . ILE B 1 460 ? 12.594 41.281 -3.301 1 95.69 460 ILE B O 1
ATOM 9024 N N . GLY B 1 461 ? 14.711 41.938 -3.752 1 94.75 461 GLY B N 1
ATOM 9025 C CA . GLY B 1 461 ? 14.438 43.312 -3.314 1 94.75 461 GLY B CA 1
ATOM 9026 C C . GLY B 1 461 ? 13.969 44.219 -4.438 1 94.75 461 GLY B C 1
ATOM 9027 O O . GLY B 1 461 ? 13.789 45.406 -4.238 1 94.75 461 GLY B O 1
ATOM 9028 N N . ASN B 1 462 ? 13.836 43.656 -5.668 1 94.31 462 ASN B N 1
ATOM 9029 C CA . ASN B 1 462 ? 13.43 44.438 -6.848 1 94.31 462 ASN B CA 1
ATOM 9030 C C . ASN B 1 462 ? 11.953 44.219 -7.176 1 94.31 462 ASN B C 1
ATOM 9032 O O . ASN B 1 462 ? 11.578 43.156 -7.695 1 94.31 462 ASN B O 1
ATOM 9036 N N . ASN B 1 463 ? 11.148 45.25 -7.016 1 92.12 463 ASN B N 1
ATOM 9037 C CA . ASN B 1 463 ? 9.703 45.188 -7.18 1 92.12 463 ASN B CA 1
ATOM 9038 C C . ASN B 1 463 ? 9.32 44.844 -8.625 1 92.12 463 ASN B C 1
ATOM 9040 O O . ASN B 1 463 ? 8.211 44.375 -8.883 1 92.12 463 ASN B O 1
ATOM 9044 N N . THR B 1 464 ? 10.172 45.031 -9.57 1 91.81 464 THR B N 1
ATOM 9045 C CA . THR B 1 464 ? 9.867 44.75 -10.969 1 91.81 464 THR B CA 1
ATOM 9046 C C . THR B 1 464 ? 10.203 43.281 -11.312 1 91.81 464 THR B C 1
ATOM 9048 O O . THR B 1 464 ? 9.734 42.75 -12.32 1 91.81 464 THR B O 1
ATOM 9051 N N . ALA B 1 465 ? 10.969 42.656 -10.461 1 92.56 465 ALA B N 1
ATOM 9052 C CA . ALA B 1 465 ? 11.414 41.281 -10.75 1 92.56 465 ALA B CA 1
ATOM 9053 C C . ALA B 1 465 ? 10.711 40.281 -9.844 1 92.56 465 ALA B C 1
ATOM 9055 O O . ALA B 1 465 ? 10.711 39.094 -10.125 1 92.56 465 ALA B O 1
ATOM 9056 N N . ASN B 1 466 ? 10.109 40.75 -8.758 1 92.31 466 ASN B N 1
ATOM 9057 C CA . ASN B 1 466 ? 9.5 39.844 -7.805 1 92.31 466 ASN B CA 1
ATOM 9058 C C . ASN B 1 466 ? 7.977 39.875 -7.867 1 92.31 466 ASN B C 1
ATOM 9060 O O . ASN B 1 466 ? 7.301 39.406 -6.949 1 92.31 466 ASN B O 1
ATOM 9064 N N . ASN B 1 467 ? 7.492 40.5 -8.906 1 87.06 467 ASN B N 1
ATOM 9065 C CA . ASN B 1 467 ? 6.039 40.562 -9.055 1 87.06 467 ASN B CA 1
ATOM 9066 C C . ASN B 1 467 ? 5.508 39.406 -9.883 1 87.06 467 ASN B C 1
ATOM 9068 O O . ASN B 1 467 ? 6.281 38.562 -10.367 1 87.06 467 ASN B O 1
ATOM 9072 N N . TYR B 1 468 ? 4.211 39.344 -10.016 1 83.31 468 TYR B N 1
ATOM 9073 C CA . TYR B 1 468 ? 3.549 38.188 -10.641 1 83.31 468 TYR B CA 1
ATOM 9074 C C . TYR B 1 468 ? 3.986 38.031 -12.086 1 83.31 468 TYR B C 1
ATOM 9076 O O . TYR B 1 468 ? 4.293 36.938 -12.539 1 83.31 468 TYR B O 1
ATOM 9084 N N . ASP B 1 469 ? 4.043 39.125 -12.82 1 83.38 469 ASP B N 1
ATOM 9085 C CA . ASP B 1 469 ? 4.398 39.062 -14.234 1 83.38 469 ASP B CA 1
ATOM 9086 C C . ASP B 1 469 ? 5.832 38.594 -14.43 1 83.38 469 ASP B C 1
ATOM 9088 O O . ASP B 1 469 ? 6.113 37.812 -15.336 1 83.38 469 ASP B O 1
ATOM 9092 N N . ALA B 1 470 ? 6.68 39.062 -13.625 1 88.19 470 ALA B N 1
ATOM 9093 C CA . ALA B 1 470 ? 8.086 38.688 -13.734 1 88.19 470 ALA B CA 1
ATOM 9094 C C . ALA B 1 470 ? 8.297 37.219 -13.414 1 88.19 470 ALA B C 1
ATOM 9096 O O . ALA B 1 470 ? 9.086 36.531 -14.07 1 88.19 470 ALA B O 1
ATOM 9097 N N . ILE B 1 471 ? 7.625 36.719 -12.43 1 88.5 471 ILE B N 1
ATOM 9098 C CA . ILE B 1 471 ? 7.766 35.344 -12 1 88.5 471 ILE B CA 1
ATOM 9099 C C . ILE B 1 471 ? 7.227 34.406 -13.086 1 88.5 471 ILE B C 1
ATOM 9101 O O . ILE B 1 471 ? 7.758 33.312 -13.289 1 88.5 471 ILE B O 1
ATOM 9105 N N . THR B 1 472 ? 6.176 34.844 -13.711 1 86.25 472 THR B N 1
ATOM 9106 C CA . THR B 1 472 ? 5.609 34.031 -14.797 1 86.25 472 THR B CA 1
ATOM 9107 C C . THR B 1 472 ? 6.555 34 -15.992 1 86.25 472 THR B C 1
ATOM 9109 O O . THR B 1 472 ? 6.703 32.969 -16.641 1 86.25 472 THR B O 1
ATOM 9112 N N . ALA B 1 473 ? 7.191 35.125 -16.234 1 89.81 473 ALA B N 1
ATOM 9113 C CA . ALA B 1 473 ? 8.133 35.219 -17.344 1 89.81 473 ALA B CA 1
ATOM 9114 C C . ALA B 1 473 ? 9.43 34.5 -17.031 1 89.81 473 ALA B C 1
ATOM 9116 O O . ALA B 1 473 ? 10.047 33.906 -17.922 1 89.81 473 ALA B O 1
ATOM 9117 N N . HIS B 1 474 ? 9.859 34.625 -15.781 1 92.56 474 HIS B N 1
ATOM 9118 C CA . HIS B 1 474 ? 11.086 33.969 -15.328 1 92.56 474 HIS B CA 1
ATOM 9119 C C . HIS B 1 474 ? 10.836 33.094 -14.117 1 92.56 474 HIS B C 1
ATOM 9121 O O . HIS B 1 474 ? 11.109 33.5 -12.977 1 92.56 474 HIS B O 1
ATOM 9127 N N . PRO B 1 475 ? 10.555 31.844 -14.352 1 90.38 475 PRO B N 1
ATOM 9128 C CA . PRO B 1 475 ? 10.18 30.938 -13.258 1 90.38 475 PRO B CA 1
ATOM 9129 C C . PRO B 1 475 ? 11.289 30.781 -12.211 1 90.38 475 PRO B C 1
ATOM 9131 O O . PRO B 1 475 ? 11.008 30.484 -11.047 1 90.38 475 PRO B O 1
ATOM 9134 N N . GLN B 1 476 ? 12.5 31.062 -12.594 1 92.31 476 GLN B N 1
ATOM 9135 C CA . GLN B 1 476 ? 13.609 30.953 -11.648 1 92.31 476 GLN B CA 1
ATOM 9136 C C . GLN B 1 476 ? 13.516 32 -10.562 1 92.31 476 GLN B C 1
ATOM 9138 O O . GLN B 1 476 ? 13.984 31.797 -9.438 1 92.31 476 GLN B O 1
ATOM 9143 N N . ASN B 1 477 ? 12.898 33.094 -10.875 1 93.88 477 ASN B N 1
ATOM 9144 C CA . ASN B 1 477 ? 12.648 34.125 -9.852 1 93.88 477 ASN B CA 1
ATOM 9145 C C . ASN B 1 477 ? 11.68 33.594 -8.781 1 93.88 477 ASN B C 1
ATOM 9147 O O . ASN B 1 477 ? 11.844 33.906 -7.598 1 93.88 477 ASN B O 1
ATOM 9151 N N . GLY B 1 478 ? 10.703 32.781 -9.289 1 91.44 478 GLY B N 1
ATOM 9152 C CA . GLY B 1 478 ? 9.766 32.188 -8.352 1 91.44 478 GLY B CA 1
ATOM 9153 C C . GLY B 1 478 ? 10.422 31.219 -7.398 1 91.44 478 GLY B C 1
ATOM 9154 O O . GLY B 1 478 ? 10.086 31.188 -6.211 1 91.44 478 GLY B O 1
ATOM 9155 N N . VAL B 1 479 ? 11.367 30.516 -7.934 1 93.56 479 VAL B N 1
ATOM 9156 C CA . VAL B 1 479 ? 12.086 29.547 -7.113 1 93.56 479 VAL B CA 1
ATOM 9157 C C . VAL B 1 479 ? 12.859 30.281 -6.012 1 93.56 479 VAL B C 1
ATOM 9159 O O . VAL B 1 479 ? 12.812 29.875 -4.848 1 93.56 479 VAL B O 1
ATOM 9162 N N . MET B 1 480 ? 13.523 31.328 -6.391 1 95.38 480 MET B N 1
ATOM 9163 C CA . MET B 1 480 ? 14.312 32.094 -5.434 1 95.38 480 MET B CA 1
ATOM 9164 C C . MET B 1 480 ? 13.414 32.75 -4.379 1 95.38 480 MET B C 1
ATOM 9166 O O . MET B 1 480 ? 13.742 32.75 -3.193 1 95.38 480 MET B O 1
ATOM 9170 N N . LEU B 1 481 ? 12.32 33.25 -4.793 1 94.25 481 LEU B N 1
ATOM 9171 C CA . LEU B 1 481 ? 11.398 33.906 -3.875 1 94.25 481 LEU B CA 1
ATOM 9172 C C . LEU B 1 481 ? 10.797 32.906 -2.895 1 94.25 481 LEU B C 1
ATOM 9174 O O . LEU B 1 481 ? 10.688 33.188 -1.7 1 94.25 481 LEU B O 1
ATOM 9178 N N . ASN B 1 482 ? 10.398 31.75 -3.41 1 92.94 482 ASN B N 1
ATOM 9179 C CA . ASN B 1 482 ? 9.883 30.703 -2.523 1 92.94 482 ASN B CA 1
ATOM 9180 C C . ASN B 1 482 ? 10.938 30.266 -1.507 1 92.94 482 ASN B C 1
ATOM 9182 O O . ASN B 1 482 ? 10.617 30.062 -0.333 1 92.94 482 ASN B O 1
ATOM 9186 N N . ALA B 1 483 ? 12.125 30.109 -2.002 1 95.88 483 ALA B N 1
ATOM 9187 C CA . ALA B 1 483 ? 13.203 29.75 -1.085 1 95.88 483 ALA B CA 1
ATOM 9188 C C . ALA B 1 483 ? 13.344 30.781 0.029 1 95.88 483 ALA B C 1
ATOM 9190 O O . ALA B 1 483 ? 13.516 30.422 1.197 1 95.88 483 ALA B O 1
ATOM 9191 N N . TYR B 1 484 ? 13.305 32.031 -0.345 1 96.12 484 TYR B N 1
ATOM 9192 C CA . TYR B 1 484 ? 13.438 33.094 0.623 1 96.12 484 TYR B CA 1
ATOM 9193 C C . TYR B 1 484 ? 12.273 33.094 1.605 1 96.12 484 TYR B C 1
ATOM 9195 O O . TYR B 1 484 ? 12.469 33.25 2.812 1 96.12 484 TYR B O 1
ATOM 9203 N N . ILE B 1 485 ? 11.102 32.938 1.114 1 93.06 485 ILE B N 1
ATOM 9204 C CA . ILE B 1 485 ? 9.898 32.875 1.941 1 93.06 485 ILE B CA 1
ATOM 9205 C C . ILE B 1 485 ? 9.992 31.688 2.908 1 93.06 485 ILE B C 1
ATOM 9207 O O . ILE B 1 485 ? 9.602 31.797 4.074 1 93.06 485 ILE B O 1
ATOM 9211 N N . MET B 1 486 ? 10.469 30.609 2.447 1 94.62 486 MET B N 1
ATOM 9212 C CA . MET B 1 486 ? 10.656 29.438 3.301 1 94.62 486 MET B CA 1
ATOM 9213 C C . MET B 1 486 ? 11.625 29.75 4.441 1 94.62 486 MET B C 1
ATOM 9215 O O . MET B 1 486 ? 11.336 29.453 5.602 1 94.62 486 MET B O 1
ATOM 9219 N N . GLN B 1 487 ? 12.711 30.391 4.086 1 96.31 487 GLN B N 1
ATOM 9220 C CA . GLN B 1 487 ? 13.688 30.734 5.109 1 96.31 487 GLN B CA 1
ATOM 9221 C C . GLN B 1 487 ? 13.094 31.688 6.141 1 96.31 487 GLN B C 1
ATOM 9223 O O . GLN B 1 487 ? 13.305 31.531 7.344 1 96.31 487 GLN B O 1
ATOM 9228 N N . GLN B 1 488 ? 12.328 32.625 5.676 1 94.88 488 GLN B N 1
ATOM 9229 C CA . GLN B 1 488 ? 11.672 33.562 6.582 1 94.88 488 GLN B CA 1
ATOM 9230 C C . GLN B 1 488 ? 10.68 32.844 7.488 1 94.88 488 GLN B C 1
ATOM 9232 O O . GLN B 1 488 ? 10.547 33.188 8.664 1 94.88 488 GLN B O 1
ATOM 9237 N N . SER B 1 489 ? 10 31.875 6.93 1 93.06 489 SER B N 1
ATOM 9238 C CA . SER B 1 489 ? 9.023 31.125 7.715 1 93.06 489 SER B CA 1
ATOM 9239 C C . SER B 1 489 ? 9.711 30.312 8.812 1 93.06 489 SER B C 1
ATOM 9241 O O . SER B 1 489 ? 9.203 30.234 9.938 1 93.06 489 SER B O 1
ATOM 9243 N N . ILE B 1 490 ? 10.797 29.75 8.477 1 94.56 490 ILE B N 1
ATOM 9244 C CA . ILE B 1 490 ? 11.531 28.922 9.422 1 94.56 490 ILE B CA 1
ATOM 9245 C C . ILE B 1 490 ? 12.062 29.781 10.562 1 94.56 490 ILE B C 1
ATOM 9247 O O . ILE B 1 490 ? 11.898 29.453 11.742 1 94.56 490 ILE B O 1
ATOM 9251 N N . ILE B 1 491 ? 12.688 30.891 10.211 1 94.25 491 ILE B N 1
ATOM 9252 C CA . ILE B 1 491 ? 13.273 31.734 11.25 1 94.25 491 ILE B CA 1
ATOM 9253 C C . ILE B 1 491 ? 12.164 32.312 12.125 1 94.25 491 ILE B C 1
ATOM 9255 O O . ILE B 1 491 ? 12.344 32.5 13.328 1 94.25 491 ILE B O 1
ATOM 9259 N N . ALA B 1 492 ? 11.039 32.625 11.555 1 91.25 492 ALA B N 1
ATOM 9260 C CA . ALA B 1 492 ? 9.906 33.094 12.336 1 91.25 492 ALA B CA 1
ATOM 9261 C C . ALA B 1 492 ? 9.43 32.031 13.32 1 91.25 492 ALA B C 1
ATOM 9263 O O . ALA B 1 492 ? 9.031 32.344 14.445 1 91.25 492 ALA B O 1
ATOM 9264 N N . GLU B 1 493 ? 9.445 30.828 12.914 1 90.06 493 GLU B N 1
ATOM 9265 C CA . GLU B 1 493 ? 9.039 29.75 13.797 1 90.06 493 GLU B CA 1
ATOM 9266 C C . GLU B 1 493 ? 10.016 29.578 14.953 1 90.06 493 GLU B C 1
ATOM 9268 O O . GLU B 1 493 ? 9.617 29.219 16.062 1 90.06 493 GLU B O 1
ATOM 9273 N N . LEU B 1 494 ? 11.203 29.875 14.672 1 91.31 494 LEU B N 1
ATOM 9274 C CA . LEU B 1 494 ? 12.234 29.719 15.695 1 91.31 494 LEU B CA 1
ATOM 9275 C C . LEU B 1 494 ? 12.18 30.875 16.688 1 91.31 494 LEU B C 1
ATOM 9277 O O . LEU B 1 494 ? 12.352 30.672 17.891 1 91.31 494 LEU B O 1
ATOM 9281 N N . LEU B 1 495 ? 11.914 32.062 16.203 1 90.62 495 LEU B N 1
ATOM 9282 C CA . LEU B 1 495 ? 12.148 33.25 17.031 1 90.62 495 LEU B CA 1
ATOM 9283 C C . LEU B 1 495 ? 10.828 33.906 17.406 1 90.62 495 LEU B C 1
ATOM 9285 O O . LEU B 1 495 ? 10.758 34.656 18.391 1 90.62 495 LEU B O 1
ATOM 9289 N N . ALA B 1 496 ? 9.852 33.688 16.641 1 84.81 496 ALA B N 1
ATOM 9290 C CA . ALA B 1 496 ? 8.523 34.25 16.906 1 84.81 496 ALA B CA 1
ATOM 9291 C C . ALA B 1 496 ? 7.445 33.156 16.766 1 84.81 496 ALA B C 1
ATOM 9293 O O . ALA B 1 496 ? 6.508 33.312 15.977 1 84.81 496 ALA B O 1
ATOM 9294 N N . PRO B 1 497 ? 7.656 32.188 17.641 1 78 497 PRO B N 1
ATOM 9295 C CA . PRO B 1 497 ? 6.699 31.078 17.469 1 78 497 PRO B CA 1
ATOM 9296 C C . PRO B 1 497 ? 5.273 31.484 17.844 1 78 497 PRO B C 1
ATOM 9298 O O . PRO B 1 497 ? 5.07 32.25 18.781 1 78 497 PRO B O 1
ATOM 9301 N N . LYS B 1 498 ? 4.418 30.906 17.156 1 70.25 498 LYS B N 1
ATOM 9302 C CA . LYS B 1 498 ? 3.02 31.25 17.391 1 70.25 498 LYS B CA 1
ATOM 9303 C C . LYS B 1 498 ? 2.355 30.219 18.312 1 70.25 498 LYS B C 1
ATOM 9305 O O . LYS B 1 498 ? 1.438 30.547 19.062 1 70.25 498 LYS B O 1
ATOM 9310 N N . TYR B 1 499 ? 2.848 29 18.219 1 68.56 499 TYR B N 1
ATOM 9311 C CA . TYR B 1 499 ? 2.145 27.953 18.953 1 68.56 499 TYR B CA 1
ATOM 9312 C C . TYR B 1 499 ? 3.057 27.312 19.984 1 68.56 499 TYR B C 1
ATOM 9314 O O . TYR B 1 499 ? 2.682 27.172 21.156 1 68.56 499 TYR B O 1
ATOM 9322 N N . TYR B 1 500 ? 4.188 26.828 19.438 1 70.38 500 TYR B N 1
ATOM 9323 C CA . TYR B 1 500 ? 5.145 26.141 20.297 1 70.38 500 TYR B CA 1
ATOM 9324 C C . TYR B 1 500 ? 6.5 26.828 20.266 1 70.38 500 TYR B C 1
ATOM 9326 O O . TYR B 1 500 ? 6.898 27.391 19.234 1 70.38 500 TYR B O 1
ATOM 9334 N N . ASN B 1 501 ? 6.969 26.75 21.484 1 73.19 501 ASN B N 1
ATOM 9335 C CA . ASN B 1 501 ? 8.367 27.172 21.453 1 73.19 501 ASN B CA 1
ATOM 9336 C C . ASN B 1 501 ? 9.273 26.047 20.953 1 73.19 501 ASN B C 1
ATOM 9338 O O . ASN B 1 501 ? 8.914 24.875 21.016 1 73.19 501 ASN B O 1
ATOM 9342 N N . ILE B 1 502 ? 10.273 26.391 20.406 1 78.62 502 ILE B N 1
ATOM 9343 C CA . ILE B 1 502 ? 11.211 25.453 19.781 1 78.62 502 ILE B CA 1
ATOM 9344 C C . ILE B 1 502 ? 11.656 24.406 20.812 1 78.62 502 ILE B C 1
ATOM 9346 O O . ILE B 1 502 ? 11.969 23.281 20.453 1 78.62 502 ILE B O 1
ATOM 9350 N N . GLN B 1 503 ? 11.656 24.812 22.031 1 76.56 503 GLN B N 1
ATOM 9351 C CA . GLN B 1 503 ? 12.062 23.891 23.094 1 76.56 503 GLN B CA 1
ATOM 9352 C C . GLN B 1 503 ? 11.078 22.734 23.219 1 76.56 503 GLN B C 1
ATOM 9354 O O . GLN B 1 503 ? 11.469 21.594 23.516 1 76.56 503 GLN B O 1
ATOM 9359 N N . ASP B 1 504 ? 9.906 23.016 23.016 1 76.94 504 ASP B N 1
ATOM 9360 C CA . ASP B 1 504 ? 8.883 21.984 23.094 1 76.94 504 ASP B CA 1
ATOM 9361 C C . ASP B 1 504 ? 9.078 20.922 22.016 1 76.94 504 ASP B C 1
ATOM 9363 O O . ASP B 1 504 ? 8.984 19.734 22.281 1 76.94 504 ASP B O 1
ATOM 9367 N N . TYR B 1 505 ? 9.383 21.438 20.828 1 81.62 505 TYR B N 1
ATOM 9368 C CA . TYR B 1 505 ? 9.648 20.516 19.734 1 81.62 505 TYR B CA 1
ATOM 9369 C C . TYR B 1 505 ? 10.859 19.641 20.031 1 81.62 505 TYR B C 1
ATOM 9371 O O . TYR B 1 505 ? 10.82 18.422 19.812 1 81.62 505 TYR B O 1
ATOM 9379 N N . PHE B 1 506 ? 11.82 20.281 20.547 1 80.56 506 PHE B N 1
ATOM 9380 C CA . PHE B 1 506 ? 13.086 19.594 20.781 1 80.56 506 PHE B CA 1
ATOM 9381 C C . PHE B 1 506 ? 12.938 18.562 21.875 1 80.56 506 PHE B C 1
ATOM 9383 O O . PHE B 1 506 ? 13.492 17.453 21.781 1 80.56 506 PHE B O 1
ATOM 9390 N N . GLU B 1 507 ? 12.242 18.875 22.844 1 76.75 507 GLU B N 1
ATOM 9391 C CA . GLU B 1 507 ? 12.023 17.938 23.938 1 76.75 507 GLU B CA 1
ATOM 9392 C C . GLU B 1 507 ? 11.25 16.703 23.469 1 76.75 507 GLU B C 1
ATOM 9394 O O . GLU B 1 507 ? 11.555 15.578 23.875 1 76.75 507 GLU B O 1
ATOM 9399 N N . SER B 1 508 ? 10.352 16.922 22.641 1 76.56 508 SER B N 1
ATOM 9400 C CA . SER B 1 508 ? 9.586 15.812 22.078 1 76.56 508 SER B CA 1
ATOM 9401 C C . SER B 1 508 ? 10.461 14.938 21.172 1 76.56 508 SER B C 1
ATOM 9403 O O . SER B 1 508 ? 10.367 13.711 21.203 1 76.56 508 SER B O 1
ATOM 9405 N N . PHE B 1 509 ? 11.273 15.539 20.406 1 79.44 509 PHE B N 1
ATOM 9406 C CA . PHE B 1 509 ? 12.172 14.836 19.5 1 79.44 509 PHE B CA 1
ATOM 9407 C C . PHE B 1 509 ? 13.156 13.969 20.266 1 79.44 509 PHE B C 1
ATOM 9409 O O . PHE B 1 509 ? 13.453 12.844 19.844 1 79.44 509 PHE B O 1
ATOM 9416 N N . ARG B 1 510 ? 13.672 14.461 21.281 1 75.38 510 ARG B N 1
ATOM 9417 C CA . ARG B 1 510 ? 14.664 13.75 22.078 1 75.38 510 ARG B CA 1
ATOM 9418 C C . ARG B 1 510 ? 14.07 12.477 22.672 1 75.38 510 ARG B C 1
ATOM 9420 O O . ARG B 1 510 ? 14.773 11.484 22.859 1 75.38 510 ARG B O 1
ATOM 9427 N N . GLN B 1 511 ? 12.914 12.531 22.766 1 63.09 511 GLN B N 1
ATOM 9428 C CA . GLN B 1 511 ? 12.258 11.391 23.406 1 63.09 511 GLN B CA 1
ATOM 9429 C C . GLN B 1 511 ? 12.039 10.258 22.406 1 63.09 511 GLN B C 1
ATOM 9431 O O . GLN B 1 511 ? 12.141 9.086 22.75 1 63.09 511 GLN B O 1
ATOM 9436 N N . ILE B 1 512 ? 11.688 10.57 21.203 1 61.34 512 ILE B N 1
ATOM 9437 C CA . ILE B 1 512 ? 11.398 9.578 20.172 1 61.34 512 ILE B CA 1
ATOM 9438 C C . ILE B 1 512 ? 12.703 8.938 19.703 1 61.34 512 ILE B C 1
ATOM 9440 O O . ILE B 1 512 ? 12.75 7.73 19.453 1 61.34 512 ILE B O 1
ATOM 9444 N N . GLU B 1 513 ? 13.609 9.688 19.359 1 61.47 513 GLU B N 1
ATOM 9445 C CA . GLU B 1 513 ? 14.852 9.141 18.828 1 61.47 513 GLU B CA 1
ATOM 9446 C C . GLU B 1 513 ? 15.734 8.578 19.938 1 61.47 513 GLU B C 1
ATOM 9448 O O . GLU B 1 513 ? 16.859 8.156 19.688 1 61.47 513 GLU B O 1
ATOM 9453 N N . ASN B 1 514 ? 14.961 7.977 20.906 1 53.5 514 ASN B N 1
ATOM 9454 C CA . ASN B 1 514 ? 15.617 7.281 22 1 53.5 514 ASN B CA 1
ATOM 9455 C C . ASN B 1 514 ? 17.031 7.809 22.25 1 53.5 514 ASN B C 1
ATOM 9457 O O . ASN B 1 514 ? 18 7.051 22.188 1 53.5 514 ASN B O 1
ATOM 9461 N N . PHE B 1 515 ? 17.281 9.023 22.516 1 54.09 515 PHE B N 1
ATOM 9462 C CA . PHE B 1 515 ? 18.5 9.648 23.016 1 54.09 515 PHE B CA 1
ATOM 9463 C C . PHE B 1 515 ? 19.656 9.453 22.031 1 54.09 515 PHE B C 1
ATOM 9465 O O . PHE B 1 515 ? 20.812 9.609 22.406 1 54.09 515 PHE B O 1
ATOM 9472 N N . LYS B 1 516 ? 19.203 8.938 20.891 1 60.28 516 LYS B N 1
ATOM 9473 C CA . LYS B 1 516 ? 20.266 8.656 19.922 1 60.28 516 LYS B CA 1
ATOM 9474 C C . LYS B 1 516 ? 21.219 9.844 19.781 1 60.28 516 LYS B C 1
ATOM 9476 O O . LYS B 1 516 ? 22.422 9.656 19.609 1 60.28 516 LYS B O 1
ATOM 9481 N N . TYR B 1 517 ? 20.547 10.969 20.094 1 63.09 517 TYR B N 1
ATOM 9482 C CA . TYR B 1 517 ? 21.406 12.125 19.844 1 63.09 517 TYR B CA 1
ATOM 9483 C C . TYR B 1 517 ? 21.828 12.773 21.156 1 63.09 517 TYR B C 1
ATOM 9485 O O . TYR B 1 517 ? 22.297 13.922 21.172 1 63.09 517 TYR B O 1
ATOM 9493 N N . LEU B 1 518 ? 21.547 12.039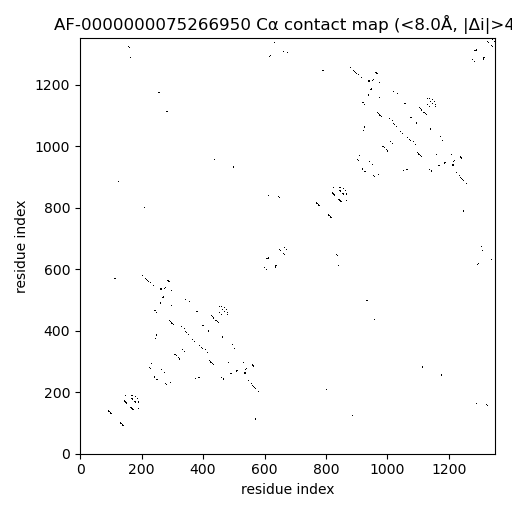 22.141 1 63.16 518 LEU B N 1
ATOM 9494 C CA . LEU B 1 518 ? 21.922 12.57 23.438 1 63.16 518 LEU B CA 1
ATOM 9495 C C . LEU B 1 518 ? 23.438 12.719 23.547 1 63.16 518 LEU B C 1
ATOM 9497 O O . LEU B 1 518 ? 23.938 13.562 24.297 1 63.16 518 LEU B O 1
ATOM 9501 N N . LYS B 1 519 ? 24.031 11.953 22.75 1 65.06 519 LYS B N 1
ATOM 9502 C CA . LYS B 1 519 ? 25.484 11.977 22.859 1 65.06 519 LYS B CA 1
ATOM 9503 C C . LYS B 1 519 ? 26.078 13.055 21.953 1 65.06 519 LYS B C 1
ATOM 9505 O O . LYS B 1 519 ? 27.266 13.375 22.062 1 65.06 519 LYS B O 1
ATOM 9510 N N . GLU B 1 520 ? 25.219 13.578 21.219 1 75.44 520 GLU B N 1
ATOM 9511 C CA . GLU B 1 520 ? 25.734 14.602 20.297 1 75.44 520 GLU B CA 1
ATOM 9512 C C . GLU B 1 520 ? 25.891 15.938 21.016 1 75.44 520 GLU B C 1
ATOM 9514 O O . GLU B 1 520 ? 25.156 16.25 21.953 1 75.44 520 GLU B O 1
ATOM 9519 N N . ALA B 1 521 ? 26.891 16.688 20.625 1 75.62 521 ALA B N 1
ATOM 9520 C CA . ALA B 1 521 ? 27.219 17.953 21.25 1 75.62 521 ALA B CA 1
ATOM 9521 C C . ALA B 1 521 ? 26.078 18.953 21.109 1 75.62 521 ALA B C 1
ATOM 9523 O O . ALA B 1 521 ? 25.75 19.688 22.047 1 75.62 521 ALA B O 1
ATOM 9524 N N . PHE B 1 522 ? 25.531 18.906 19.875 1 84.75 522 PHE B N 1
ATOM 9525 C CA . PHE B 1 522 ? 24.469 19.875 19.594 1 84.75 522 PHE B CA 1
ATOM 9526 C C . PHE B 1 522 ? 23.234 19.156 19.047 1 84.75 522 PHE B C 1
ATOM 9528 O O . PHE B 1 522 ? 22.938 19.281 17.859 1 84.75 522 PHE B O 1
ATOM 9535 N N . PRO B 1 523 ? 22.5 18.562 19.938 1 82.88 523 PRO B N 1
ATOM 9536 C CA . PRO B 1 523 ? 21.359 17.766 19.5 1 82.88 523 PRO B CA 1
ATOM 9537 C C . PRO B 1 523 ? 20.297 18.578 18.766 1 82.88 523 PRO B C 1
ATOM 9539 O O . PRO B 1 523 ? 19.578 18.047 17.922 1 82.88 523 PRO B O 1
ATOM 9542 N N . PHE B 1 524 ? 20.297 19.828 19.016 1 87.12 524 PHE B N 1
ATOM 9543 C CA . PHE B 1 524 ? 19.297 20.672 18.375 1 87.12 524 PHE B CA 1
ATOM 9544 C C . PHE B 1 524 ? 19.547 20.766 16.875 1 87.12 524 PHE B C 1
ATOM 9546 O O . PHE B 1 524 ? 18.609 20.844 16.078 1 87.12 524 PHE B O 1
ATOM 9553 N N . GLU B 1 525 ? 20.766 20.781 16.484 1 89.31 525 GLU B N 1
ATOM 9554 C CA . GLU B 1 525 ? 21.094 20.875 15.062 1 89.31 525 GLU B CA 1
ATOM 9555 C C . GLU B 1 525 ? 20.609 19.641 14.297 1 89.31 525 GLU B C 1
ATOM 9557 O O . GLU B 1 525 ? 20.219 19.75 13.133 1 89.31 525 GLU B O 1
ATOM 9562 N N . TYR B 1 526 ? 20.609 18.562 14.961 1 87.19 526 TYR B N 1
ATOM 9563 C CA . TYR B 1 526 ? 20.062 17.344 14.344 1 87.19 526 TYR B CA 1
ATOM 9564 C C . TYR B 1 526 ? 18.547 17.422 14.234 1 87.19 526 TYR B C 1
ATOM 9566 O O . TYR B 1 526 ? 17.969 17 13.234 1 87.19 526 TYR B O 1
ATOM 9574 N N . PHE B 1 527 ? 17.969 17.938 15.281 1 89 527 PHE B N 1
ATOM 9575 C CA . PHE B 1 527 ? 16.516 18.141 15.211 1 89 527 PHE B CA 1
ATOM 9576 C C . PHE B 1 527 ? 16.156 19.031 14.031 1 89 527 PHE B C 1
ATOM 9578 O O . PHE B 1 527 ? 15.188 18.75 13.32 1 89 527 PHE B O 1
ATOM 9585 N N . MET B 1 528 ? 16.953 20.016 13.875 1 92.94 528 MET B N 1
ATOM 9586 C CA . MET B 1 528 ? 16.656 20.953 12.812 1 92.94 528 MET B CA 1
ATOM 9587 C C . MET B 1 528 ? 16.766 20.297 11.445 1 92.94 528 MET B C 1
ATOM 9589 O O . MET B 1 528 ? 16.016 20.625 10.523 1 92.94 528 MET B O 1
ATOM 9593 N N . GLN B 1 529 ? 17.609 19.344 11.297 1 91.5 529 GLN B N 1
ATOM 9594 C CA . GLN B 1 529 ? 17.688 18.609 10.031 1 91.5 529 GLN B CA 1
ATOM 9595 C C . GLN B 1 529 ? 16.359 17.906 9.734 1 91.5 529 GLN B C 1
ATOM 9597 O O . GLN B 1 529 ? 15.875 17.938 8.602 1 91.5 529 GLN B O 1
ATOM 9602 N N . TYR B 1 530 ? 15.805 17.344 10.766 1 89.56 530 TYR B N 1
ATOM 9603 C CA . TYR B 1 530 ? 14.531 16.656 10.602 1 89.56 530 TYR B CA 1
ATOM 9604 C C . TYR B 1 530 ? 13.398 17.656 10.367 1 89.56 530 TYR B C 1
ATOM 9606 O O . TYR B 1 530 ? 12.531 17.438 9.516 1 89.56 530 TYR B O 1
ATOM 9614 N N . ALA B 1 531 ? 13.445 18.703 11.141 1 92.69 531 ALA B N 1
ATOM 9615 C CA . ALA B 1 531 ? 12.398 19.719 11.039 1 92.69 531 ALA B CA 1
ATOM 9616 C C . ALA B 1 531 ? 12.414 20.391 9.672 1 92.69 531 ALA B C 1
ATOM 9618 O O . ALA B 1 531 ? 11.359 20.625 9.078 1 92.69 531 ALA B O 1
ATOM 9619 N N . LEU B 1 532 ? 13.602 20.672 9.18 1 95.44 532 LEU B N 1
ATOM 9620 C CA . LEU B 1 532 ? 13.719 21.328 7.883 1 95.44 532 LEU B CA 1
ATOM 9621 C C . LEU B 1 532 ? 13.273 20.391 6.762 1 95.44 532 LEU B C 1
ATOM 9623 O O . LEU B 1 532 ? 12.594 20.812 5.828 1 95.44 532 LEU B O 1
ATOM 9627 N N . ASN B 1 533 ? 13.641 19.203 6.879 1 91.56 533 ASN B N 1
ATOM 9628 C CA . ASN B 1 533 ? 13.188 18.234 5.891 1 91.56 533 ASN B CA 1
ATOM 9629 C C . ASN B 1 533 ? 11.664 18.094 5.891 1 91.56 533 ASN B C 1
ATOM 9631 O O . ASN B 1 533 ? 11.047 18.031 4.828 1 91.56 533 ASN B O 1
ATOM 9635 N N . ALA B 1 534 ? 11.148 18.031 7.086 1 89.19 534 ALA B N 1
ATOM 9636 C CA . ALA B 1 534 ? 9.695 17.938 7.199 1 89.19 534 ALA B CA 1
ATOM 9637 C C . ALA B 1 534 ? 9.016 19.172 6.605 1 89.19 534 ALA B C 1
ATOM 9639 O O . ALA B 1 534 ? 7.973 19.062 5.961 1 89.19 534 ALA B O 1
ATOM 9640 N N . PHE B 1 535 ? 9.555 20.281 6.844 1 92.38 535 PHE B N 1
ATOM 9641 C CA . PHE B 1 535 ? 8.992 21.516 6.328 1 92.38 535 PHE B CA 1
ATOM 9642 C C . PHE B 1 535 ? 9.078 21.562 4.809 1 92.38 535 PHE B C 1
ATOM 9644 O O . PHE B 1 535 ? 8.125 21.984 4.141 1 92.38 535 PHE B O 1
ATOM 9651 N N . ASP B 1 536 ? 10.242 21.219 4.289 1 91.88 536 ASP B N 1
ATOM 9652 C CA . ASP B 1 536 ? 10.414 21.203 2.842 1 91.88 536 ASP B CA 1
ATOM 9653 C C . ASP B 1 536 ? 9.352 20.344 2.168 1 91.88 536 ASP B C 1
ATOM 9655 O O . ASP B 1 536 ? 8.766 20.75 1.162 1 91.88 536 ASP B O 1
ATOM 9659 N N . GLN B 1 537 ? 9.141 19.297 2.775 1 84.56 537 GLN B N 1
ATOM 9660 C CA . GLN B 1 537 ? 8.156 18.375 2.215 1 84.56 537 GLN B CA 1
ATOM 9661 C C . GLN B 1 537 ? 6.742 18.938 2.363 1 84.56 537 GLN B C 1
ATOM 9663 O O . GLN B 1 537 ? 5.941 18.859 1.428 1 84.56 537 GLN B O 1
ATOM 9668 N N . ALA B 1 538 ? 6.48 19.453 3.502 1 84.12 538 ALA B N 1
ATOM 9669 C CA . ALA B 1 538 ? 5.152 20 3.744 1 84.12 538 ALA B CA 1
ATOM 9670 C C . ALA B 1 538 ? 4.879 21.188 2.838 1 84.12 538 ALA B C 1
ATOM 9672 O O . ALA B 1 538 ? 3.746 21.391 2.393 1 84.12 538 ALA B O 1
ATOM 9673 N N . TYR B 1 539 ? 5.879 21.938 2.629 1 86.56 539 TYR B N 1
ATOM 9674 C CA . TYR B 1 539 ? 5.719 23.141 1.822 1 86.56 539 TYR B CA 1
ATOM 9675 C C . TYR B 1 539 ? 5.238 22.797 0.418 1 86.56 539 TYR B C 1
ATOM 9677 O O . TYR B 1 539 ? 4.43 23.531 -0.165 1 86.56 539 TYR B O 1
ATOM 9685 N N . ILE B 1 540 ? 5.758 21.734 -0.111 1 79.81 540 ILE B N 1
ATOM 9686 C CA . ILE B 1 540 ? 5.406 21.391 -1.481 1 79.81 540 ILE B CA 1
ATOM 9687 C C . ILE B 1 540 ? 4.113 20.578 -1.488 1 79.81 540 ILE B C 1
ATOM 9689 O O . ILE B 1 540 ? 3.359 20.609 -2.465 1 79.81 540 ILE B O 1
ATOM 9693 N N . GLN B 1 541 ? 3.891 19.906 -0.411 1 76.5 541 GLN B N 1
ATOM 9694 C CA . GLN B 1 541 ? 2.781 18.953 -0.43 1 76.5 541 GLN B CA 1
ATOM 9695 C C . GLN B 1 541 ? 1.499 19.609 0.093 1 76.5 541 GLN B C 1
ATOM 9697 O O . GLN B 1 541 ? 0.398 19.141 -0.212 1 76.5 541 GLN B O 1
ATOM 9702 N N . ALA B 1 542 ? 1.647 20.562 0.978 1 71.31 542 ALA B N 1
ATOM 9703 C CA . ALA B 1 542 ? 0.455 21.156 1.583 1 71.31 542 ALA B CA 1
ATOM 9704 C C . ALA B 1 542 ? -0.264 22.078 0.598 1 71.31 542 ALA B C 1
ATOM 9706 O O . ALA B 1 542 ? 0.362 22.922 -0.039 1 71.31 542 ALA B O 1
ATOM 9707 N N . PRO B 1 543 ? -1.569 21.75 0.409 1 62.09 543 PRO B N 1
ATOM 9708 C CA . PRO B 1 543 ? -2.316 22.547 -0.568 1 62.09 543 PRO B CA 1
ATOM 9709 C C . PRO B 1 543 ? -2.508 24 -0.125 1 62.09 543 PRO B C 1
ATOM 9711 O O . PRO B 1 543 ? -2.443 24.297 1.071 1 62.09 543 PRO B O 1
ATOM 9714 N N . TYR B 1 544 ? -2.643 24.812 -1.104 1 63.75 544 TYR B N 1
ATOM 9715 C CA . TYR B 1 544 ? -2.994 26.203 -0.878 1 63.75 544 TYR B CA 1
ATOM 9716 C C . TYR B 1 544 ? -4.465 26.344 -0.497 1 63.75 544 TYR B C 1
ATOM 9718 O O . TYR B 1 544 ? -5.32 25.641 -1.038 1 63.75 544 TYR B O 1
ATOM 9726 N N . VAL B 1 545 ? -4.652 27.031 0.625 1 63.78 545 VAL B N 1
ATOM 9727 C CA . VAL B 1 545 ? -6.043 27.344 0.939 1 63.78 545 VAL B CA 1
ATOM 9728 C C . VAL B 1 545 ? -6.383 28.75 0.44 1 63.78 545 VAL B C 1
ATOM 9730 O O . VAL B 1 545 ? -6.035 29.734 1.084 1 63.78 545 VAL B O 1
ATOM 9733 N N . ASN B 1 546 ? -6.426 28.969 -0.88 1 59.75 546 ASN B N 1
ATOM 9734 C CA . ASN B 1 546 ? -6.855 30.266 -1.389 1 59.75 546 ASN B CA 1
ATOM 9735 C C . ASN B 1 546 ? -7.941 30.125 -2.451 1 59.75 546 ASN B C 1
ATOM 9737 O O . ASN B 1 546 ? -8.305 29 -2.818 1 59.75 546 ASN B O 1
ATOM 9741 N N . LYS B 1 547 ? -8.57 31.25 -2.678 1 55.72 547 LYS B N 1
ATOM 9742 C CA . LYS B 1 547 ? -9.586 31.312 -3.729 1 55.72 547 LYS B CA 1
ATOM 9743 C C . LYS B 1 547 ? -9.062 30.719 -5.031 1 55.72 547 LYS B C 1
ATOM 9745 O O . LYS B 1 547 ? -9.844 30.266 -5.867 1 55.72 547 LYS B O 1
ATOM 9750 N N . ASP B 1 548 ? -7.754 30.734 -5.113 1 51.31 548 ASP B N 1
ATOM 9751 C CA . ASP B 1 548 ? -7.184 30.312 -6.387 1 51.31 548 ASP B CA 1
ATOM 9752 C C . ASP B 1 548 ? -6.793 28.828 -6.344 1 51.31 548 ASP B C 1
ATOM 9754 O O . ASP B 1 548 ? -6.027 28.359 -7.188 1 51.31 548 ASP B O 1
ATOM 9758 N N . ALA B 1 549 ? -7.137 28.25 -5.207 1 51.03 549 ALA B N 1
ATOM 9759 C CA . ALA B 1 549 ? -6.824 26.828 -5.086 1 51.03 549 ALA B CA 1
ATOM 9760 C C . ALA B 1 549 ? -7.254 26.062 -6.332 1 51.03 549 ALA B C 1
ATOM 9762 O O . ALA B 1 549 ? -6.719 24.984 -6.629 1 51.03 549 ALA B O 1
ATOM 9763 N N . GLU B 1 550 ? -8.32 26.625 -6.898 1 47.84 550 GLU B N 1
ATOM 9764 C CA . GLU B 1 550 ? -8.836 25.969 -8.094 1 47.84 550 GLU B CA 1
ATOM 9765 C C . GLU B 1 550 ? -7.715 25.656 -9.078 1 47.84 550 GLU B C 1
ATOM 9767 O O . GLU B 1 550 ? -7.723 24.594 -9.719 1 47.84 550 GLU B O 1
ATOM 9772 N N . SER B 1 551 ? -6.945 26.734 -9.203 1 45.62 551 SER B N 1
ATOM 9773 C CA . SER B 1 551 ? -6.016 26.594 -10.32 1 45.62 551 SER B CA 1
ATOM 9774 C C . SER B 1 551 ? -5 25.484 -10.047 1 45.62 551 SER B C 1
ATOM 9776 O O . SER B 1 551 ? -4.363 24.984 -10.977 1 45.62 551 SER B O 1
ATOM 9778 N N . LEU B 1 552 ? -4.754 25.281 -8.93 1 45.06 552 LEU B N 1
ATOM 9779 C CA . LEU B 1 552 ? -3.697 24.312 -8.656 1 45.06 552 LEU B CA 1
ATOM 9780 C C . LEU B 1 552 ? -4.215 22.875 -8.805 1 45.06 552 LEU B C 1
ATOM 9782 O O . LEU B 1 552 ? -3.537 22.031 -9.383 1 45.06 552 LEU B O 1
ATOM 9786 N N . ALA B 1 553 ? -5.172 22.531 -7.91 1 45.03 553 ALA B N 1
ATOM 9787 C CA . ALA B 1 553 ? -5.672 21.172 -8.031 1 45.03 553 ALA B CA 1
ATOM 9788 C C . ALA B 1 553 ? -6.027 20.844 -9.477 1 45.03 553 ALA B C 1
ATOM 9790 O O . ALA B 1 553 ? -5.82 19.719 -9.938 1 45.03 553 ALA B O 1
ATOM 9791 N N . TRP B 1 554 ? -6.812 21.797 -10.211 1 40.88 554 TRP B N 1
ATOM 9792 C CA . TRP B 1 554 ? -7.391 21.578 -11.531 1 40.88 554 TRP B CA 1
ATOM 9793 C C . TRP B 1 554 ? -6.406 21.953 -12.625 1 40.88 554 TRP B C 1
ATOM 9795 O O . TRP B 1 554 ? -6.617 21.625 -13.797 1 40.88 554 TRP B O 1
ATOM 9805 N N . SER B 1 555 ? -5.738 23.016 -12.289 1 43.16 555 SER B N 1
ATOM 9806 C CA . SER B 1 555 ? -4.965 23.438 -13.453 1 43.16 555 SER B CA 1
ATOM 9807 C C . SER B 1 555 ? -3.934 22.375 -13.844 1 43.16 555 SER B C 1
ATOM 9809 O O . SER B 1 555 ? -3.105 22.609 -14.727 1 43.16 555 SER B O 1
ATOM 9811 N N . GLY B 1 556 ? -4.238 21.25 -13.406 1 48.94 556 GLY B N 1
ATOM 9812 C CA . GLY B 1 556 ? -3.254 20.312 -13.93 1 48.94 556 GLY B CA 1
ATOM 9813 C C . GLY B 1 556 ? -2.023 20.188 -13.047 1 48.94 556 GLY B C 1
ATOM 9814 O O . GLY B 1 556 ? -0.947 19.828 -13.523 1 48.94 556 GLY B O 1
ATOM 9815 N N . SER B 1 557 ? -2.16 20.812 -11.781 1 54.38 557 SER B N 1
ATOM 9816 C CA . SER B 1 557 ? -0.964 20.891 -10.953 1 54.38 557 SER B CA 1
ATOM 9817 C C . SER B 1 557 ? -0.718 19.578 -10.219 1 54.38 557 SER B C 1
ATOM 9819 O O . SER B 1 557 ? -1.664 18.906 -9.805 1 54.38 557 SER B O 1
ATOM 9821 N N . GLY B 1 558 ? -0.037 18.969 -10.555 1 71.62 558 GLY B N 1
ATOM 9822 C CA . GLY B 1 558 ? 0.529 17.719 -10.094 1 71.62 558 GLY B CA 1
ATOM 9823 C C . GLY B 1 558 ? 1.312 16.984 -11.164 1 71.62 558 GLY B C 1
ATOM 9824 O O . GLY B 1 558 ? 1.468 17.484 -12.281 1 71.62 558 GLY B O 1
ATOM 9825 N N . ARG B 1 559 ? 1.85 16.141 -10.703 1 77.19 559 ARG B N 1
ATOM 9826 C CA . ARG B 1 559 ? 2.666 15.305 -11.586 1 77.19 559 ARG B CA 1
ATOM 9827 C C . ARG B 1 559 ? 2.033 13.93 -11.781 1 77.19 559 ARG B C 1
ATOM 9829 O O . ARG B 1 559 ? 1.707 13.25 -10.812 1 77.19 559 ARG B O 1
ATOM 9836 N N . ASP B 1 560 ? 1.695 13.805 -13.133 1 87 560 ASP B N 1
ATOM 9837 C CA . ASP B 1 560 ? 1.247 12.445 -13.445 1 87 560 ASP B CA 1
ATOM 9838 C C . ASP B 1 560 ? 2.369 11.438 -13.227 1 87 560 ASP B C 1
ATOM 9840 O O . ASP B 1 560 ? 3.543 11.742 -13.438 1 87 560 ASP B O 1
ATOM 9844 N N . GLY B 1 561 ? 1.904 10.328 -12.648 1 90.94 561 GLY B N 1
ATOM 9845 C CA . GLY B 1 561 ? 2.9 9.312 -12.336 1 90.94 561 GLY B CA 1
ATOM 9846 C C . GLY B 1 561 ? 2.607 7.973 -12.992 1 90.94 561 GLY B C 1
ATOM 9847 O O . GLY B 1 561 ? 1.886 7.902 -13.984 1 90.94 561 GLY B O 1
ATOM 9848 N N . TYR B 1 562 ? 3.381 6.969 -12.641 1 90.88 562 TYR B N 1
ATOM 9849 C CA . TYR B 1 562 ? 3.301 5.594 -13.125 1 90.88 562 TYR B CA 1
ATOM 9850 C C . TYR B 1 562 ? 2.805 4.656 -12.031 1 90.88 562 TYR B C 1
ATOM 9852 O O . TYR B 1 562 ? 3.158 4.816 -10.859 1 90.88 562 TYR B O 1
ATOM 9860 N N . ALA B 1 563 ? 1.917 3.84 -12.344 1 87.69 563 ALA B N 1
ATOM 9861 C CA . ALA B 1 563 ? 1.488 2.783 -11.43 1 87.69 563 ALA B CA 1
ATOM 9862 C C . ALA B 1 563 ? 2.01 1.422 -11.883 1 87.69 563 ALA B C 1
ATOM 9864 O O . ALA B 1 563 ? 1.893 1.063 -13.055 1 87.69 563 ALA B O 1
ATOM 9865 N N . VAL B 1 564 ? 2.555 0.637 -11.055 1 83.5 564 VAL B N 1
ATOM 9866 C CA . VAL B 1 564 ? 3.08 -0.696 -11.336 1 83.5 564 VAL B CA 1
ATOM 9867 C C . VAL B 1 564 ? 2.189 -1.75 -10.688 1 83.5 564 VAL B C 1
ATOM 9869 O O . VAL B 1 564 ? 1.913 -1.682 -9.484 1 83.5 564 VAL B O 1
ATOM 9872 N N . PHE B 1 565 ? 1.609 -2.559 -11.438 1 76.25 565 PHE B N 1
ATOM 9873 C CA . PHE B 1 565 ? 0.724 -3.615 -10.961 1 76.25 565 PHE B CA 1
ATOM 9874 C C . PHE B 1 565 ? 1.412 -4.973 -11.031 1 76.25 565 PHE B C 1
ATOM 9876 O O . PHE B 1 565 ? 2.131 -5.262 -11.992 1 76.25 565 PHE B O 1
ATOM 9883 N N . ASN B 1 566 ? 1.166 -5.75 -9.914 1 68.31 566 ASN B N 1
ATOM 9884 C CA . ASN B 1 566 ? 1.582 -7.145 -9.977 1 68.31 566 ASN B CA 1
ATOM 9885 C C . ASN B 1 566 ? 0.557 -8.008 -10.703 1 68.31 566 ASN B C 1
ATOM 9887 O O . ASN B 1 566 ? -0.63 -7.984 -10.375 1 68.31 566 ASN B O 1
ATOM 9891 N N . SER B 1 567 ? 0.873 -8.438 -11.906 1 64.94 567 SER B N 1
ATOM 9892 C CA . SER B 1 567 ? -0.063 -9.273 -12.656 1 64.94 567 SER B CA 1
ATOM 9893 C C . SER B 1 567 ? -0.166 -10.664 -12.039 1 64.94 567 SER B C 1
ATOM 9895 O O . SER B 1 567 ? 0.719 -11.086 -11.289 1 64.94 567 SER B O 1
ATOM 9897 N N . GLU B 1 568 ? -1.378 -11.25 -12.203 1 67.69 568 GLU B N 1
ATOM 9898 C CA . GLU B 1 568 ? -1.58 -12.656 -11.844 1 67.69 568 GLU B CA 1
ATOM 9899 C C . GLU B 1 568 ? -0.528 -13.547 -12.492 1 67.69 568 GLU B C 1
ATOM 9901 O O . GLU B 1 568 ? -0.081 -13.273 -13.609 1 67.69 568 GLU B O 1
ATOM 9906 N N . PRO B 1 569 ? -0.096 -14.484 -11.609 1 77.19 569 PRO B N 1
ATOM 9907 C CA . PRO B 1 569 ? 0.871 -15.398 -12.227 1 77.19 569 PRO B CA 1
ATOM 9908 C C . PRO B 1 569 ? 0.361 -16.016 -13.523 1 77.19 569 PRO B C 1
ATOM 9910 O O . PRO B 1 569 ? -0.815 -16.375 -13.625 1 77.19 569 PRO B O 1
ATOM 9913 N N . GLN B 1 570 ? 1.214 -15.969 -14.555 1 84.12 570 GLN B N 1
ATOM 9914 C CA . GLN B 1 570 ? 0.871 -16.469 -15.883 1 84.12 570 GLN B CA 1
ATOM 9915 C C . GLN B 1 570 ? 1.903 -17.484 -16.375 1 84.12 570 GLN B C 1
ATOM 9917 O O . GLN B 1 570 ? 2.996 -17.594 -15.812 1 84.12 570 GLN B O 1
ATOM 9922 N N . TYR B 1 571 ? 1.492 -18.281 -17.359 1 89.5 571 TYR B N 1
ATOM 9923 C CA . TYR B 1 571 ? 2.42 -19.219 -17.984 1 89.5 571 TYR B CA 1
ATOM 9924 C C . TYR B 1 571 ? 3.348 -18.5 -18.953 1 89.5 571 TYR B C 1
ATOM 9926 O O . TYR B 1 571 ? 2.916 -17.609 -19.688 1 89.5 571 TYR B O 1
ATOM 9934 N N . SER B 1 572 ? 4.586 -18.828 -18.875 1 89.19 572 SER B N 1
ATOM 9935 C CA . SER B 1 572 ? 5.551 -18.375 -19.875 1 89.19 572 SER B CA 1
ATOM 9936 C C . SER B 1 572 ? 6.18 -19.562 -20.609 1 89.19 572 SER B C 1
ATOM 9938 O O . SER B 1 572 ? 6.695 -20.484 -19.969 1 89.19 572 SER B O 1
ATOM 9940 N N . ILE B 1 573 ? 6.039 -19.531 -21.906 1 92.44 573 ILE B N 1
ATOM 9941 C CA . ILE B 1 573 ? 6.543 -20.641 -22.719 1 92.44 573 ILE B CA 1
ATOM 9942 C C . ILE B 1 573 ? 7.66 -20.141 -23.625 1 92.44 573 ILE B C 1
ATOM 9944 O O . ILE B 1 573 ? 7.512 -19.109 -24.297 1 92.44 573 ILE B O 1
ATOM 9948 N N . LYS B 1 574 ? 8.773 -20.828 -23.625 1 90.31 574 LYS B N 1
ATOM 9949 C CA . LYS B 1 574 ? 9.82 -20.547 -24.594 1 90.31 574 LYS B CA 1
ATOM 9950 C C . LYS B 1 574 ? 9.492 -21.188 -25.953 1 90.31 574 LYS B C 1
ATOM 9952 O O . LYS B 1 574 ? 9.547 -22.406 -26.094 1 90.31 574 LYS B O 1
ATOM 9957 N N . ARG B 1 575 ? 9.312 -20.484 -26.953 1 91.75 575 ARG B N 1
ATOM 9958 C CA . ARG B 1 575 ? 8.852 -20.938 -28.25 1 91.75 575 ARG B CA 1
ATOM 9959 C C . ARG B 1 575 ? 9.859 -21.891 -28.891 1 91.75 575 ARG B C 1
ATOM 9961 O O . ARG B 1 575 ? 9.484 -22.922 -29.453 1 91.75 575 ARG B O 1
ATOM 9968 N N . ASP B 1 576 ? 11.102 -21.562 -28.734 1 92.94 576 ASP B N 1
ATOM 9969 C CA . ASP B 1 576 ? 12.141 -22.391 -29.344 1 92.94 576 ASP B CA 1
ATOM 9970 C C . ASP B 1 576 ? 12.156 -23.781 -28.734 1 92.94 576 ASP B C 1
ATOM 9972 O O . ASP B 1 576 ? 12.344 -24.781 -29.453 1 92.94 576 ASP B O 1
ATOM 9976 N N . ALA B 1 577 ? 11.977 -23.812 -27.469 1 93.5 577 ALA B N 1
ATOM 9977 C CA . ALA B 1 577 ? 11.977 -25.109 -26.797 1 93.5 577 ALA B CA 1
ATOM 9978 C C . ALA B 1 577 ? 10.75 -25.922 -27.188 1 93.5 577 ALA B C 1
ATOM 9980 O O . ALA B 1 577 ? 10.828 -27.156 -27.297 1 93.5 577 ALA B O 1
ATOM 9981 N N . CYS B 1 578 ? 9.633 -25.312 -27.484 1 94 578 CYS B N 1
ATOM 9982 C CA . CYS B 1 578 ? 8.422 -26 -27.906 1 94 578 CYS B CA 1
ATOM 9983 C C . CYS B 1 578 ? 8.594 -26.594 -29.312 1 94 578 CYS B C 1
ATOM 9985 O O . CYS B 1 578 ? 8.219 -27.734 -29.562 1 94 578 CYS B O 1
ATOM 9987 N N . PHE B 1 579 ? 9.211 -25.844 -30.172 1 95 579 PHE B N 1
ATOM 9988 C CA . PHE B 1 579 ? 9.469 -26.328 -31.531 1 95 579 PHE B CA 1
ATOM 9989 C C . PHE B 1 579 ? 10.453 -27.484 -31.5 1 95 579 PHE B C 1
ATOM 9991 O O . PHE B 1 579 ? 10.297 -28.453 -32.25 1 95 579 PHE B O 1
ATOM 9998 N N . ALA B 1 580 ? 11.398 -27.344 -30.656 1 94.69 580 ALA B N 1
ATOM 9999 C CA . ALA B 1 580 ? 12.383 -28.422 -30.531 1 94.69 580 ALA B CA 1
ATOM 10000 C C . ALA B 1 580 ? 11.719 -29.703 -30.047 1 94.69 580 ALA B C 1
ATOM 10002 O O . ALA B 1 580 ? 12.016 -30.797 -30.547 1 94.69 580 ALA B O 1
ATOM 10003 N N . LEU B 1 581 ? 10.867 -29.594 -29.078 1 95.12 581 LEU B N 1
ATOM 10004 C CA . LEU B 1 581 ? 10.164 -30.766 -28.562 1 95.12 581 LEU B CA 1
ATOM 10005 C C . LEU B 1 581 ? 9.312 -31.406 -29.656 1 95.12 581 LEU B C 1
ATOM 10007 O O . LEU B 1 581 ? 9.336 -32.625 -29.828 1 95.12 581 LEU B O 1
ATOM 10011 N N . CYS B 1 582 ? 8.57 -30.672 -30.406 1 94.12 582 CYS B N 1
ATOM 10012 C CA . CYS B 1 582 ? 7.707 -31.203 -31.453 1 94.12 582 CYS B CA 1
ATOM 10013 C C . CYS B 1 582 ? 8.531 -31.828 -32.562 1 94.12 582 CYS B C 1
ATOM 10015 O O . CYS B 1 582 ? 8.148 -32.844 -33.156 1 94.12 582 CYS B O 1
ATOM 10017 N N . LEU B 1 583 ? 9.688 -31.234 -32.875 1 94.19 583 LEU B N 1
ATOM 10018 C CA . LEU B 1 583 ? 10.578 -31.828 -33.844 1 94.19 583 LEU B CA 1
ATOM 10019 C C . LEU B 1 583 ? 11.094 -33.188 -33.375 1 94.19 583 LEU B C 1
ATOM 10021 O O . LEU B 1 583 ? 11.211 -34.125 -34.188 1 94.19 583 LEU B O 1
ATOM 10025 N N . CYS B 1 584 ? 11.352 -33.25 -32.156 1 94.69 584 CYS B N 1
ATOM 10026 C CA . CYS B 1 584 ? 11.805 -34.531 -31.562 1 94.69 584 CYS B CA 1
ATOM 10027 C C . CYS B 1 584 ? 10.719 -35.594 -31.656 1 94.69 584 CYS B C 1
ATOM 10029 O O . CYS B 1 584 ? 11.023 -36.781 -31.781 1 94.69 584 CYS B O 1
ATOM 10031 N N . LEU B 1 585 ? 9.484 -35.188 -31.609 1 95.38 585 LEU B N 1
ATOM 10032 C CA . LEU B 1 585 ? 8.375 -36.156 -31.703 1 95.38 585 LEU B CA 1
ATOM 10033 C C . LEU B 1 585 ? 8.148 -36.594 -33.125 1 95.38 585 LEU B C 1
ATOM 10035 O O . LEU B 1 585 ? 7.586 -37.656 -33.375 1 95.38 585 LEU B O 1
ATOM 10039 N N . PHE B 1 586 ? 8.68 -35.875 -34.125 1 95.25 586 PHE B N 1
ATOM 10040 C CA . PHE B 1 586 ? 8.516 -36.219 -35.531 1 95.25 586 PHE B CA 1
ATOM 10041 C C . PHE B 1 586 ? 9.594 -37.188 -35.969 1 95.25 586 PHE B C 1
ATOM 10043 O O . PHE B 1 586 ? 9.398 -37.969 -36.906 1 95.25 586 PHE B O 1
ATOM 10050 N N . ILE B 1 587 ? 10.648 -37.312 -35.281 1 95.38 587 ILE B N 1
ATOM 10051 C CA . ILE B 1 587 ? 11.773 -38.125 -35.656 1 95.38 587 ILE B CA 1
ATOM 10052 C C . ILE B 1 587 ? 11.375 -39.594 -35.625 1 95.38 587 ILE B C 1
ATOM 10054 O O . ILE B 1 587 ? 11.555 -40.344 -36.594 1 95.38 587 ILE B O 1
ATOM 10058 N N . PRO B 1 588 ? 10.805 -40.031 -34.5 1 95.94 588 PRO B N 1
ATOM 10059 C CA . PRO B 1 588 ? 10.398 -41.438 -34.5 1 95.94 588 PRO B CA 1
ATOM 10060 C C . PRO B 1 588 ? 9.32 -41.75 -35.531 1 95.94 588 PRO B C 1
ATOM 10062 O O . PRO B 1 588 ? 9.25 -42.875 -36.031 1 95.94 588 PRO B O 1
ATOM 10065 N N . ILE B 1 589 ? 8.5 -40.844 -35.844 1 95 589 ILE B N 1
ATOM 10066 C CA . ILE B 1 589 ? 7.469 -41.062 -36.875 1 95 589 ILE B CA 1
ATOM 10067 C C . ILE B 1 589 ? 8.117 -41.281 -38.219 1 95 589 ILE B C 1
ATOM 10069 O O . ILE B 1 589 ? 7.785 -42.25 -38.938 1 95 589 ILE B O 1
ATOM 10073 N N . LEU B 1 590 ? 9.078 -40.531 -38.562 1 95 590 LEU B N 1
ATOM 10074 C CA . LEU B 1 590 ? 9.773 -40.688 -39.812 1 95 590 LEU B CA 1
ATOM 10075 C C . LEU B 1 590 ? 10.578 -41.969 -39.844 1 95 590 LEU B C 1
ATOM 10077 O O . LEU B 1 590 ? 10.602 -42.656 -40.875 1 95 590 LEU B O 1
ATOM 10081 N N . TRP B 1 591 ? 11.148 -42.25 -38.781 1 96 591 TRP B N 1
ATOM 10082 C CA . TRP B 1 591 ? 11.977 -43.469 -38.719 1 96 591 TRP B CA 1
ATOM 10083 C C . TRP B 1 591 ? 11.141 -44.719 -38.906 1 96 591 TRP B C 1
ATOM 10085 O O . TRP B 1 591 ? 11.508 -45.594 -39.719 1 96 591 TRP B O 1
ATOM 10095 N N . TRP B 1 592 ? 9.953 -44.844 -38.125 1 95.31 592 TRP B N 1
ATOM 10096 C CA . TRP B 1 592 ? 9.227 -46.125 -38.25 1 95.31 592 TRP B CA 1
ATOM 10097 C C . TRP B 1 592 ? 8.57 -46.25 -39.594 1 95.31 592 TRP B C 1
ATOM 10099 O O . TRP B 1 592 ? 8.422 -47.344 -40.125 1 95.31 592 TRP B O 1
ATOM 10109 N N . ILE B 1 593 ? 8.258 -45.125 -40.312 1 93.44 593 ILE B N 1
ATOM 10110 C CA . ILE B 1 593 ? 7.727 -45.156 -41.656 1 93.44 593 ILE B CA 1
ATOM 10111 C C . ILE B 1 593 ? 8.789 -45.719 -42.625 1 93.44 593 ILE B C 1
ATOM 10113 O O . ILE B 1 593 ? 8.492 -46.562 -43.469 1 93.44 593 ILE B O 1
ATOM 10117 N N . ALA B 1 594 ? 10.008 -45.312 -42.438 1 94.19 594 ALA B N 1
ATOM 10118 C CA . ALA B 1 594 ? 11.109 -45.75 -43.312 1 94.19 594 ALA B CA 1
ATOM 10119 C C . ALA B 1 594 ? 11.375 -47.25 -43.125 1 94.19 594 ALA B C 1
ATOM 10121 O O . ALA B 1 594 ? 11.445 -48 -44.125 1 94.19 594 ALA B O 1
ATOM 10122 N N . ILE B 1 595 ? 11.445 -47.688 -41.875 1 94.38 595 ILE B N 1
ATOM 10123 C CA . ILE B 1 595 ? 11.727 -49.094 -41.625 1 94.38 595 ILE B CA 1
ATOM 10124 C C . ILE B 1 595 ? 10.562 -49.938 -42.094 1 94.38 595 ILE B C 1
ATOM 10126 O O . ILE B 1 595 ? 10.766 -51 -42.688 1 94.38 595 ILE B O 1
ATOM 10130 N N . TRP B 1 596 ? 9.375 -49.5 -41.812 1 92.75 596 TRP B N 1
ATOM 10131 C CA . TRP B 1 596 ? 8.188 -50.25 -42.219 1 92.75 596 TRP B CA 1
ATOM 10132 C C . TRP B 1 596 ? 8.117 -50.375 -43.75 1 92.75 596 TRP B C 1
ATOM 10134 O O . TRP B 1 596 ? 7.859 -51.438 -44.281 1 92.75 596 TRP B O 1
ATOM 10144 N N . THR B 1 597 ? 8.453 -49.312 -44.5 1 90 597 THR B N 1
ATOM 10145 C CA . THR B 1 597 ? 8.414 -49.344 -45.969 1 90 597 THR B CA 1
ATOM 10146 C C . THR B 1 597 ? 9.5 -50.25 -46.5 1 90 597 THR B C 1
ATOM 10148 O O . THR B 1 597 ? 9.258 -51.031 -47.438 1 90 597 THR B O 1
ATOM 10151 N N . ILE B 1 598 ? 10.625 -50.219 -45.938 1 91.44 598 ILE B N 1
ATOM 10152 C CA . ILE B 1 598 ? 11.719 -51.094 -46.375 1 91.44 598 ILE B CA 1
ATOM 10153 C C . ILE B 1 598 ? 11.352 -52.562 -46.156 1 91.44 598 ILE B C 1
ATOM 10155 O O . ILE B 1 598 ? 11.609 -53.406 -47 1 91.44 598 ILE B O 1
ATOM 10159 N N . SER B 1 599 ? 10.672 -52.781 -45.031 1 90.25 599 SER B N 1
ATOM 10160 C CA . SER B 1 599 ? 10.312 -54.156 -44.688 1 90.25 599 SER B CA 1
ATOM 10161 C C . SER B 1 599 ? 9.25 -54.719 -45.656 1 90.25 599 SER B C 1
ATOM 10163 O O . SER B 1 599 ? 9.32 -55.875 -46.062 1 90.25 599 SER B O 1
ATOM 10165 N N . ILE B 1 600 ? 8.32 -53.906 -45.938 1 85.56 600 ILE B N 1
ATOM 10166 C CA . ILE B 1 600 ? 7.254 -54.344 -46.844 1 85.56 600 ILE B CA 1
ATOM 10167 C C . ILE B 1 600 ? 7.82 -54.594 -48.25 1 85.56 600 ILE B C 1
ATOM 10169 O O . ILE B 1 600 ? 7.434 -55.531 -48.938 1 85.56 600 ILE B O 1
ATOM 10173 N N . LYS B 1 601 ? 8.789 -53.812 -48.656 1 83.94 601 LYS B N 1
ATOM 10174 C CA . LYS B 1 601 ? 9.414 -53.969 -49.969 1 83.94 601 LYS B CA 1
ATOM 10175 C C . LYS B 1 601 ? 10.25 -55.25 -50.031 1 83.94 601 LYS B C 1
ATOM 10177 O O . LYS B 1 601 ? 10.195 -56 -51 1 83.94 601 LYS B O 1
ATOM 10182 N N . LYS B 1 602 ? 10.898 -55.562 -49 1 82.56 602 LYS B N 1
ATOM 10183 C CA . LYS B 1 602 ? 11.758 -56.75 -48.938 1 82.56 602 LYS B CA 1
ATOM 10184 C C . LYS B 1 602 ? 10.93 -58 -48.812 1 82.56 602 LYS B C 1
ATOM 10186 O O . LYS B 1 602 ? 11.383 -59.094 -49.219 1 82.56 602 LYS B O 1
ATOM 10191 N N . SER B 1 603 ? 9.734 -57.875 -48.25 1 76.69 603 SER B N 1
ATOM 10192 C CA . SER B 1 603 ? 8.867 -59.031 -48.125 1 76.69 603 SER B CA 1
ATOM 10193 C C . SER B 1 603 ? 7.922 -59.188 -49.312 1 76.69 603 SER B C 1
ATOM 10195 O O . SER B 1 603 ? 6.914 -59.875 -49.219 1 76.69 603 SER B O 1
ATOM 10197 N N . ASN B 1 604 ? 8.172 -58.531 -50.438 1 72.44 604 ASN B N 1
ATOM 10198 C CA . ASN B 1 604 ? 7.43 -58.625 -51.688 1 72.44 604 ASN B CA 1
ATOM 10199 C C . ASN B 1 604 ? 5.965 -58.219 -51.469 1 72.44 604 ASN B C 1
ATOM 10201 O O . ASN B 1 604 ? 5.07 -58.875 -52.031 1 72.44 604 ASN B O 1
ATOM 10205 N N . GLY B 1 605 ? 5.719 -57.406 -50.594 1 69.31 605 GLY B N 1
ATOM 10206 C CA . GLY B 1 605 ? 4.383 -56.844 -50.438 1 69.31 605 GLY B CA 1
ATOM 10207 C C . GLY B 1 605 ? 3.521 -57.656 -49.469 1 69.31 605 GLY B C 1
ATOM 10208 O O . GLY B 1 605 ? 2.322 -57.375 -49.344 1 69.31 605 GLY B O 1
ATOM 10209 N N . ILE B 1 606 ? 4.023 -58.656 -48.812 1 73.56 606 ILE B N 1
ATOM 10210 C CA . ILE B 1 606 ? 3.252 -59.469 -47.875 1 73.56 606 ILE B CA 1
ATOM 10211 C C . ILE B 1 606 ? 3.553 -59 -46.438 1 73.56 606 ILE B C 1
ATOM 10213 O O . ILE B 1 606 ? 4.684 -59.125 -45.969 1 73.56 606 ILE B O 1
ATOM 10217 N N . ALA B 1 607 ? 2.535 -58.469 -45.812 1 77.69 607 ALA B N 1
ATOM 10218 C CA . ALA B 1 607 ? 2.691 -58 -44.438 1 77.69 607 ALA B CA 1
ATOM 10219 C C . ALA B 1 607 ? 2.203 -59.062 -43.438 1 77.69 607 ALA B C 1
ATOM 10221 O O . ALA B 1 607 ? 1.003 -59.344 -43.375 1 77.69 607 ALA B O 1
ATOM 10222 N N . ARG B 1 608 ? 3.043 -59.656 -42.75 1 78.12 608 ARG B N 1
ATOM 10223 C CA . ARG B 1 608 ? 2.682 -60.688 -41.781 1 78.12 608 ARG B CA 1
ATOM 10224 C C . ARG B 1 608 ? 2.617 -60.125 -40.375 1 78.12 608 ARG B C 1
ATOM 10226 O O . ARG B 1 608 ? 1.853 -60.594 -39.531 1 78.12 608 ARG B O 1
ATOM 10233 N N . GLY B 1 609 ? 3.373 -59.094 -40.156 1 79.38 609 GLY B N 1
ATOM 10234 C CA . GLY B 1 609 ? 3.332 -58.438 -38.844 1 79.38 609 GLY B CA 1
ATOM 10235 C C . GLY B 1 609 ? 3.543 -59.375 -37.688 1 79.38 609 GLY B C 1
ATOM 10236 O O . GLY B 1 609 ? 4.496 -60.156 -37.656 1 79.38 609 GLY B O 1
ATOM 10237 N N . ASN B 1 610 ? 2.693 -59.219 -36.688 1 76.88 610 ASN B N 1
ATOM 10238 C CA . ASN B 1 610 ? 2.812 -60.031 -35.5 1 76.88 610 ASN B CA 1
ATOM 10239 C C . ASN B 1 610 ? 1.876 -61.25 -35.531 1 76.88 610 ASN B C 1
ATOM 10241 O O . ASN B 1 610 ? 1.638 -61.906 -34.531 1 76.88 610 ASN B O 1
ATOM 10245 N N . SER B 1 611 ? 1.43 -61.562 -36.625 1 76 611 SER B N 1
ATOM 10246 C CA . SER B 1 611 ? 0.41 -62.594 -36.75 1 76 611 SER B CA 1
ATOM 10247 C C . SER B 1 611 ? 0.963 -63.969 -36.344 1 76 611 SER B C 1
ATOM 10249 O O . SER B 1 611 ? 1.975 -64.438 -36.906 1 76 611 SER B O 1
ATOM 10251 N N . GLN B 1 612 ? 0.346 -64.562 -35.375 1 76.81 612 GLN B N 1
ATOM 10252 C CA . GLN B 1 612 ? 0.715 -65.938 -34.938 1 76.81 612 GLN B CA 1
ATOM 10253 C C . GLN B 1 612 ? 0.18 -66.938 -35.906 1 76.81 612 GLN B C 1
ATOM 10255 O O . GLN B 1 612 ? 0.799 -68 -36.094 1 76.81 612 GLN B O 1
ATOM 10260 N N . ILE B 1 613 ? -0.884 -66.625 -36.531 1 70.62 613 ILE B N 1
ATOM 10261 C CA . ILE B 1 613 ? -1.467 -67.562 -37.531 1 70.62 613 ILE B CA 1
ATOM 10262 C C . ILE B 1 613 ? -0.506 -67.75 -38.688 1 70.62 613 ILE B C 1
ATOM 10264 O O . ILE B 1 613 ? -0.285 -68.875 -39.156 1 70.62 613 ILE B O 1
ATOM 10268 N N . ALA B 1 614 ? 0.068 -66.688 -39.062 1 66.5 614 ALA B N 1
ATOM 10269 C CA . ALA B 1 614 ? 1.032 -66.75 -40.156 1 66.5 614 ALA B CA 1
ATOM 10270 C C . ALA B 1 614 ? 2.238 -67.562 -39.781 1 66.5 614 ALA B C 1
ATOM 10272 O O . ALA B 1 614 ? 2.771 -68.312 -40.594 1 66.5 614 ALA B O 1
ATOM 10273 N N . LEU B 1 615 ? 2.559 -67.562 -38.562 1 70.88 615 LEU B N 1
ATOM 10274 C CA . LEU B 1 615 ? 3.701 -68.312 -38.094 1 70.88 615 LEU B CA 1
ATOM 10275 C C . LEU B 1 615 ? 3.375 -69.812 -38.031 1 70.88 615 LEU B C 1
ATOM 10277 O O . LEU B 1 615 ? 4.195 -70.625 -38.438 1 70.88 615 LEU B O 1
ATOM 10281 N N . LEU B 1 616 ? 2.203 -70.125 -37.562 1 65 616 LEU B N 1
ATOM 10282 C CA . LEU B 1 616 ? 1.769 -71.5 -37.469 1 65 616 LEU B CA 1
ATOM 10283 C C . LEU B 1 616 ? 1.624 -72.125 -38.844 1 65 616 LEU B C 1
ATOM 10285 O O . LEU B 1 616 ? 1.951 -73.312 -39.062 1 65 616 LEU B O 1
ATOM 10289 N N . ALA B 1 617 ? 1.073 -71.375 -39.75 1 59.28 617 ALA B N 1
ATOM 10290 C CA . ALA B 1 617 ? 0.855 -71.875 -41.094 1 59.28 617 ALA B CA 1
ATOM 10291 C C . ALA B 1 617 ? 2.178 -72.25 -41.781 1 59.28 617 ALA B C 1
ATOM 10293 O O . ALA B 1 617 ? 2.223 -73.125 -42.656 1 59.28 617 ALA B O 1
ATOM 10294 N N . THR B 1 618 ? 3.137 -71.688 -41.375 1 51.38 618 THR B N 1
ATOM 10295 C CA . THR B 1 618 ? 4.426 -72 -41.969 1 51.38 618 THR B CA 1
ATOM 10296 C C . THR B 1 618 ? 5.047 -73.25 -41.375 1 51.38 618 THR B C 1
ATOM 10298 O O . THR B 1 618 ? 5.828 -73.938 -42 1 51.38 618 THR B O 1
ATOM 10301 N N . GLY B 1 619 ? 4.711 -73.812 -40.094 1 46.47 619 GLY B N 1
ATOM 10302 C CA . GLY B 1 619 ? 5.395 -74.875 -39.375 1 46.47 619 GLY B CA 1
ATOM 10303 C C . GLY B 1 619 ? 4.574 -76.125 -39.25 1 46.47 619 GLY B C 1
ATOM 10304 O O . GLY B 1 619 ? 4.965 -77.062 -38.562 1 46.47 619 GLY B O 1
ATOM 10305 N N . MET B 1 620 ? 3.246 -76.375 -39.812 1 40.38 620 MET B N 1
ATOM 10306 C CA . MET B 1 620 ? 2.346 -77.438 -39.375 1 40.38 620 MET B CA 1
ATOM 10307 C C . MET B 1 620 ? 2.654 -78.688 -40.125 1 40.38 620 MET B C 1
ATOM 10309 O O . MET B 1 620 ? 3.322 -78.688 -41.156 1 40.38 620 MET B O 1
ATOM 10313 N N . THR B 1 621 ? 2.027 -79.875 -39.5 1 38.34 621 THR B N 1
ATOM 10314 C CA . THR B 1 621 ? 1.938 -81.25 -39.969 1 38.34 621 THR B CA 1
ATOM 10315 C C . THR B 1 621 ? 1.265 -81.312 -41.344 1 38.34 621 THR B C 1
ATOM 10317 O O . THR B 1 621 ? 0.542 -80.375 -41.719 1 38.34 621 THR B O 1
ATOM 10320 N N . PRO B 1 622 ? 1.536 -82.438 -42.094 1 37.91 622 PRO B N 1
ATOM 10321 C CA . PRO B 1 622 ? 0.924 -82.562 -43.438 1 37.91 622 PRO B CA 1
ATOM 10322 C C . PRO B 1 622 ? -0.591 -82.375 -43.406 1 37.91 622 PRO B C 1
ATOM 10324 O O . PRO B 1 622 ? -1.162 -81.812 -44.344 1 37.91 622 PRO B O 1
ATOM 10327 N N . LEU B 1 623 ? -1.188 -82.938 -42.438 1 37.28 623 LEU B N 1
ATOM 10328 C CA . LEU B 1 623 ? -2.641 -82.75 -42.438 1 37.28 623 LEU B CA 1
ATOM 10329 C C . LEU B 1 623 ? -3.055 -81.312 -42.25 1 37.28 623 LEU B C 1
ATOM 10331 O O . LEU B 1 623 ? -3.965 -80.812 -42.906 1 37.28 623 LEU B O 1
ATOM 10335 N N . ALA B 1 624 ? -2.58 -80.688 -41.25 1 41.69 624 ALA B N 1
ATOM 10336 C CA . ALA B 1 624 ? -2.869 -79.25 -41.094 1 41.69 624 ALA B CA 1
ATOM 10337 C C . ALA B 1 624 ? -2.369 -78.438 -42.281 1 41.69 624 ALA B C 1
ATOM 10339 O O . ALA B 1 624 ? -2.967 -77.438 -42.656 1 41.69 624 ALA B O 1
ATOM 10340 N N . GLN B 1 625 ? -1.318 -78.875 -42.844 1 45.03 625 GLN B N 1
ATOM 10341 C CA . GLN B 1 625 ? -0.803 -78.312 -44.094 1 45.03 625 GLN B CA 1
ATOM 10342 C C . GLN B 1 625 ? -1.857 -78.375 -45.188 1 45.03 625 GLN B C 1
ATOM 10344 O O . GLN B 1 625 ? -1.96 -77.438 -46 1 45.03 625 GLN B O 1
ATOM 10349 N N . HIS B 1 626 ? -2.467 -79.5 -45.188 1 44.78 626 HIS B N 1
ATOM 10350 C CA . HIS B 1 626 ? -3.488 -79.625 -46.219 1 44.78 626 HIS B CA 1
ATOM 10351 C C . HIS B 1 626 ? -4.598 -78.562 -46 1 44.78 626 HIS B C 1
ATOM 10353 O O . HIS B 1 626 ? -5.062 -77.938 -46.969 1 44.78 626 HIS B O 1
ATOM 10359 N N . HIS B 1 627 ? -4.977 -78.375 -44.781 1 45.03 627 HIS B N 1
ATOM 10360 C CA . HIS B 1 627 ? -6.078 -77.438 -44.531 1 45.03 627 HIS B CA 1
ATOM 10361 C C . HIS B 1 627 ? -5.582 -76 -44.469 1 45.03 627 HIS B C 1
ATOM 10363 O O . HIS B 1 627 ? -6.324 -75.062 -44.781 1 45.03 627 HIS B O 1
ATOM 10369 N N . LEU B 1 628 ? -4.32 -75.812 -44.094 1 48.75 628 LEU B N 1
ATOM 10370 C CA . LEU B 1 628 ? -3.799 -74.5 -43.906 1 48.75 628 LEU B CA 1
ATOM 10371 C C . LEU B 1 628 ? -2.865 -74.125 -45.062 1 48.75 628 LEU B C 1
ATOM 10373 O O . LEU B 1 628 ? -2.184 -73.062 -45.031 1 48.75 628 LEU B O 1
ATOM 10377 N N . ARG B 1 629 ? -2.604 -75 -45.938 1 48.62 629 ARG B N 1
ATOM 10378 C CA . ARG B 1 629 ? -1.731 -74.812 -47.094 1 48.62 629 ARG B CA 1
ATOM 10379 C C . ARG B 1 629 ? -1.947 -73.438 -47.719 1 48.62 629 ARG B C 1
ATOM 10381 O O . ARG B 1 629 ? -0.991 -72.812 -48.125 1 48.62 629 ARG B O 1
ATOM 10388 N N . GLY B 1 630 ? -3.117 -73 -47.75 1 51.69 630 GLY B N 1
ATOM 10389 C CA . GLY B 1 630 ? -3.406 -71.688 -48.406 1 51.69 630 GLY B CA 1
ATOM 10390 C C . GLY B 1 630 ? -3.07 -70.5 -47.531 1 51.69 630 GLY B C 1
ATOM 10391 O O . GLY B 1 630 ? -3.039 -69.375 -48.031 1 51.69 630 GLY B O 1
ATOM 10392 N N . PHE B 1 631 ? -2.633 -70.688 -46.281 1 56.62 631 PHE B N 1
ATOM 10393 C CA . PHE B 1 631 ? -2.479 -69.562 -45.375 1 56.62 631 PHE B CA 1
ATOM 10394 C C . PHE B 1 631 ? -1.068 -69 -45.438 1 56.62 631 PHE B C 1
ATOM 10396 O O . PHE B 1 631 ? -0.848 -67.812 -45.125 1 56.62 631 PHE B O 1
ATOM 10403 N N . SER B 1 632 ? -0.056 -69.75 -45.844 1 57.16 632 SER B N 1
ATOM 10404 C CA . SER B 1 632 ? 1.34 -69.375 -45.844 1 57.16 632 SER B CA 1
ATOM 10405 C C . SER B 1 632 ? 1.563 -68.188 -46.844 1 57.16 632 SER B C 1
ATOM 10407 O O . SER B 1 632 ? 2.521 -67.438 -46.688 1 57.16 632 SER B O 1
ATOM 10409 N N . LYS B 1 633 ? 0.679 -68.062 -47.812 1 58.28 633 LYS B N 1
ATOM 10410 C CA . LYS B 1 633 ? 0.83 -67 -48.812 1 58.28 633 LYS B CA 1
ATOM 10411 C C . LYS B 1 633 ? -0.024 -65.75 -48.469 1 58.28 633 LYS B C 1
ATOM 10413 O O . LYS B 1 633 ? 0.022 -64.75 -49.156 1 58.28 633 LYS B O 1
ATOM 10418 N N . LEU B 1 634 ? -0.623 -65.875 -47.281 1 62.97 634 LEU B N 1
ATOM 10419 C CA . LEU B 1 634 ? -1.586 -64.812 -47 1 62.97 634 LEU B CA 1
ATOM 10420 C C . LEU B 1 634 ? -0.979 -63.75 -46.094 1 62.97 634 LEU B C 1
ATOM 10422 O O . LEU B 1 634 ? -0.084 -64.062 -45.281 1 62.97 634 LEU B O 1
ATOM 10426 N N . ASP B 1 635 ? -1.356 -62.562 -46.344 1 72.06 635 ASP B N 1
ATOM 10427 C CA . ASP B 1 635 ? -1.02 -61.469 -45.438 1 72.06 635 ASP B CA 1
ATOM 10428 C C . ASP B 1 635 ? -1.764 -61.625 -44.094 1 72.06 635 ASP B C 1
ATOM 10430 O O . ASP B 1 635 ? -2.641 -62.469 -43.969 1 72.06 635 ASP B O 1
ATOM 10434 N N . SER B 1 636 ? -1.271 -61 -43.125 1 75.69 636 SER B N 1
ATOM 10435 C CA . SER B 1 636 ? -1.808 -61.125 -41.781 1 75.69 636 SER B CA 1
ATOM 10436 C C . SER B 1 636 ? -3.314 -60.875 -41.781 1 75.69 636 SER B C 1
ATOM 10438 O O . SER B 1 636 ? -4.047 -61.562 -41.062 1 75.69 636 SER B O 1
ATOM 10440 N N . GLU B 1 637 ? -3.82 -60 -42.531 1 75.38 637 GLU B N 1
ATOM 10441 C CA . GLU B 1 637 ? -5.246 -59.688 -42.531 1 75.38 637 GLU B CA 1
ATOM 10442 C C . GLU B 1 637 ? -6.066 -60.812 -43.156 1 75.38 637 GLU B C 1
ATOM 10444 O O . GLU B 1 637 ? -7.113 -61.188 -42.625 1 75.38 637 GLU B O 1
ATOM 10449 N N . ASN B 1 638 ? -5.617 -61.25 -44.188 1 73.88 638 ASN B N 1
ATOM 10450 C CA . ASN B 1 638 ? -6.328 -62.344 -44.844 1 73.88 638 ASN B CA 1
ATOM 10451 C C . ASN B 1 638 ? -6.23 -63.656 -44.062 1 73.88 638 ASN B C 1
ATOM 10453 O O . ASN B 1 638 ? -7.18 -64.438 -44.031 1 73.88 638 ASN B O 1
ATOM 10457 N N . ALA B 1 639 ? -5.066 -63.812 -43.531 1 71.62 639 ALA B N 1
ATOM 10458 C CA . ALA B 1 639 ? -4.934 -65 -42.656 1 71.62 639 ALA B CA 1
ATOM 10459 C C . ALA B 1 639 ? -5.926 -64.938 -41.5 1 71.62 639 ALA B C 1
ATOM 10461 O O . ALA B 1 639 ? -6.539 -65.938 -41.156 1 71.62 639 ALA B O 1
ATOM 10462 N N . PHE B 1 640 ? -6.117 -63.781 -41 1 75.5 640 PHE B N 1
ATOM 10463 C CA . PHE B 1 640 ? -7.027 -63.562 -39.875 1 75.5 640 PHE B CA 1
ATOM 10464 C C . PHE B 1 640 ? -8.469 -63.844 -40.312 1 75.5 640 PHE B C 1
ATOM 10466 O O . PHE B 1 640 ? -9.219 -64.5 -39.562 1 75.5 640 PHE B O 1
ATOM 10473 N N . LYS B 1 641 ? -8.891 -63.438 -41.438 1 75.88 641 LYS B N 1
ATOM 10474 C CA . LYS B 1 641 ? -10.25 -63.625 -41.938 1 75.88 641 LYS B CA 1
ATOM 10475 C C . LYS B 1 641 ? -10.539 -65.125 -42.219 1 75.88 641 LYS B C 1
ATOM 10477 O O . LYS B 1 641 ? -11.625 -65.625 -41.938 1 75.88 641 LYS B O 1
ATOM 10482 N N . ASN B 1 642 ? -9.555 -65.75 -42.719 1 73.31 642 ASN B N 1
ATOM 10483 C CA . ASN B 1 642 ? -9.742 -67.125 -43.125 1 73.31 642 ASN B CA 1
ATOM 10484 C C . ASN B 1 642 ? -9.672 -68.062 -41.906 1 73.31 642 ASN B C 1
ATOM 10486 O O . ASN B 1 642 ? -10.164 -69.188 -41.969 1 73.31 642 ASN B O 1
ATOM 10490 N N . ALA B 1 643 ? -9.039 -67.625 -40.875 1 73.06 643 ALA B N 1
ATOM 10491 C CA . ALA B 1 643 ? -8.859 -68.438 -39.719 1 73.06 643 ALA B CA 1
ATOM 10492 C C . ALA B 1 643 ? -10.047 -68.312 -38.75 1 73.06 643 ALA B C 1
ATOM 10494 O O . ALA B 1 643 ? -10.086 -69 -37.719 1 73.06 643 ALA B O 1
ATOM 10495 N N . LYS B 1 644 ? -11.047 -67.562 -39.062 1 74.56 644 LYS B N 1
ATOM 10496 C CA . LYS B 1 644 ? -12.148 -67.25 -38.156 1 74.56 644 LYS B CA 1
ATOM 10497 C C . LYS B 1 644 ? -12.938 -68.5 -37.812 1 74.56 644 LYS B C 1
ATOM 10499 O O . LYS B 1 644 ? -13.453 -68.625 -36.688 1 74.56 644 LYS B O 1
ATOM 10504 N N . ASN B 1 645 ? -12.938 -69.5 -38.719 1 66.94 645 ASN B N 1
ATOM 10505 C CA . ASN B 1 645 ? -13.797 -70.688 -38.469 1 66.94 645 ASN B CA 1
ATOM 10506 C C . ASN B 1 645 ? -12.984 -71.938 -38.125 1 66.94 645 ASN B C 1
ATOM 10508 O O . ASN B 1 645 ? -13.539 -73 -38 1 66.94 645 ASN B O 1
ATOM 10512 N N . ILE B 1 646 ? -11.625 -71.75 -38 1 70 646 ILE B N 1
ATOM 10513 C CA . ILE B 1 646 ? -10.781 -72.875 -37.719 1 70 646 ILE B CA 1
ATOM 10514 C C . ILE B 1 646 ? -10.57 -73 -36.188 1 70 646 ILE B C 1
ATOM 10516 O O . ILE B 1 646 ? -10.117 -72 -35.562 1 70 646 ILE B O 1
ATOM 10520 N N . ARG B 1 647 ? -11.016 -74.062 -35.594 1 68.19 647 ARG B N 1
ATOM 10521 C CA . ARG B 1 647 ? -10.82 -74.312 -34.156 1 68.19 647 ARG B CA 1
ATOM 10522 C C . ARG B 1 647 ? -9.625 -75.188 -33.906 1 68.19 647 ARG B C 1
ATOM 10524 O O . ARG B 1 647 ? -9.398 -76.188 -34.625 1 68.19 647 ARG B O 1
ATOM 10531 N N . VAL B 1 648 ? -8.734 -74.75 -33.031 1 63.19 648 VAL B N 1
ATOM 10532 C CA . VAL B 1 648 ? -7.543 -75.5 -32.719 1 63.19 648 VAL B CA 1
ATOM 10533 C C . VAL B 1 648 ? -7.535 -75.875 -31.234 1 63.19 648 VAL B C 1
ATOM 10535 O O . VAL B 1 648 ? -8.117 -75.188 -30.422 1 63.19 648 VAL B O 1
ATOM 10538 N N . ARG B 1 649 ? -7.215 -77.062 -30.891 1 61.56 649 ARG B N 1
ATOM 10539 C CA . ARG B 1 649 ? -7.051 -77.5 -29.5 1 61.56 649 ARG B CA 1
ATOM 10540 C C . ARG B 1 649 ? -5.598 -77.875 -29.219 1 61.56 649 ARG B C 1
ATOM 10542 O O . ARG B 1 649 ? -4.926 -78.5 -30.047 1 61.56 649 ARG B O 1
ATOM 10549 N N . VAL B 1 650 ? -5.109 -77.188 -28.141 1 60.69 650 VAL B N 1
ATOM 10550 C CA . VAL B 1 650 ? -3.777 -77.562 -27.672 1 60.69 650 VAL B CA 1
ATOM 10551 C C . VAL B 1 650 ? -3.887 -78.562 -26.547 1 60.69 650 VAL B C 1
ATOM 10553 O O . VAL B 1 650 ? -4.695 -78.438 -25.625 1 60.69 650 VAL B O 1
ATOM 10556 N N . GLY B 1 651 ? -3.623 -79.938 -26.766 1 55.22 651 GLY B N 1
ATOM 10557 C CA . GLY B 1 651 ? -3.705 -80.938 -25.75 1 55.22 651 GLY B CA 1
ATOM 10558 C C . GLY B 1 651 ? -2.379 -81.625 -25.484 1 55.22 651 GLY B C 1
ATOM 10559 O O . GLY B 1 651 ? -1.376 -81.312 -26.125 1 55.22 651 GLY B O 1
ATOM 10560 N N . THR B 1 652 ? -2.207 -82.188 -24.266 1 55.31 652 THR B N 1
ATOM 10561 C CA . THR B 1 652 ? -1.061 -83.062 -23.922 1 55.31 652 THR B CA 1
ATOM 10562 C C . THR B 1 652 ? -1.326 -84.5 -24.266 1 55.31 652 THR B C 1
ATOM 10564 O O . THR B 1 652 ? -2.432 -85 -24.062 1 55.31 652 THR B O 1
ATOM 10567 N N . PHE B 1 653 ? -0.661 -85.062 -25.281 1 49.06 653 PHE B N 1
ATOM 10568 C CA . PHE B 1 653 ? -0.789 -86.5 -25.625 1 49.06 653 PHE B CA 1
ATOM 10569 C C . PHE B 1 653 ? 0.195 -87.312 -24.828 1 49.06 653 PHE B C 1
ATOM 10571 O O . PHE B 1 653 ? 1.367 -86.938 -24.688 1 49.06 653 PHE B O 1
ATOM 10578 N N . ARG B 1 654 ? -0.364 -88.125 -23.922 1 47.53 654 ARG B N 1
ATOM 10579 C CA . ARG B 1 654 ? 0.477 -89.125 -23.234 1 47.53 654 ARG B CA 1
ATOM 10580 C C . ARG B 1 654 ? 0.86 -90.25 -24.172 1 47.53 654 ARG B C 1
ATOM 10582 O O . ARG B 1 654 ? -0.008 -91 -24.672 1 47.53 654 ARG B O 1
ATOM 10589 N N . ASN B 1 655 ? 1.972 -90.188 -24.781 1 41.91 655 ASN B N 1
ATOM 10590 C CA . ASN B 1 655 ? 2.381 -91.312 -25.547 1 41.91 655 ASN B CA 1
ATOM 10591 C C . ASN B 1 655 ? 2.596 -92.562 -24.656 1 41.91 655 ASN B C 1
ATOM 10593 O O . ASN B 1 655 ? 2.738 -92.375 -23.438 1 41.91 655 ASN B O 1
ATOM 10597 N N . GLY B 1 656 ? 2.557 -93.875 -25.156 1 40.69 656 GLY B N 1
ATOM 10598 C CA . GLY B 1 656 ? 2.773 -95.062 -24.391 1 40.69 656 GLY B CA 1
ATOM 10599 C C . GLY B 1 656 ? 3.775 -94.938 -23.266 1 40.69 656 GLY B C 1
ATOM 10600 O O . GLY B 1 656 ? 3.746 -95.625 -22.281 1 40.69 656 GLY B O 1
ATOM 10601 N N . ASP B 1 657 ? 4.945 -94.375 -23.484 1 42.47 657 ASP B N 1
ATOM 10602 C CA . ASP B 1 657 ? 5.98 -94.375 -22.453 1 42.47 657 ASP B CA 1
ATOM 10603 C C . ASP B 1 657 ? 5.754 -93.188 -21.453 1 42.47 657 ASP B C 1
ATOM 10605 O O . ASP B 1 657 ? 6.68 -92.812 -20.75 1 42.47 657 ASP B O 1
ATOM 10609 N N . GLN B 1 658 ? 4.555 -92.625 -21.203 1 44.69 658 GLN B N 1
ATOM 10610 C CA . GLN B 1 658 ? 4.078 -91.75 -20.141 1 44.69 658 GLN B CA 1
ATOM 10611 C C . GLN B 1 658 ? 4.52 -90.312 -20.359 1 44.69 658 GLN B C 1
ATOM 10613 O O . GLN B 1 658 ? 4.457 -89.438 -19.453 1 44.69 658 GLN B O 1
ATOM 10618 N N . ASN B 1 659 ? 5.172 -89.938 -21.5 1 43.53 659 ASN B N 1
ATOM 10619 C CA . ASN B 1 659 ? 5.594 -88.562 -21.656 1 43.53 659 ASN B CA 1
ATOM 10620 C C . ASN B 1 659 ? 4.5 -87.75 -22.297 1 43.53 659 ASN B C 1
ATOM 10622 O O . ASN B 1 659 ? 3.891 -88.125 -23.281 1 43.53 659 ASN B O 1
ATOM 10626 N N . GLU B 1 660 ? 4.047 -86.625 -21.641 1 48.41 660 GLU B N 1
ATOM 10627 C CA . GLU B 1 660 ? 2.992 -85.688 -22.078 1 48.41 660 GLU B CA 1
ATOM 10628 C C . GLU B 1 660 ? 3.512 -84.75 -23.125 1 48.41 660 GLU B C 1
ATOM 10630 O O . GLU B 1 660 ? 4.523 -84.062 -22.906 1 48.41 660 GLU B O 1
ATOM 10635 N N . VAL B 1 661 ? 3.324 -84.875 -24.391 1 49.66 661 VAL B N 1
ATOM 10636 C CA . VAL B 1 661 ? 3.715 -84 -25.469 1 49.66 661 VAL B CA 1
ATOM 10637 C C . VAL B 1 661 ? 2.541 -83.062 -25.828 1 49.66 661 VAL B C 1
ATOM 10639 O O . VAL B 1 661 ? 1.392 -83.5 -25.859 1 49.66 661 VAL B O 1
ATOM 10642 N N . VAL B 1 662 ? 2.83 -81.688 -25.922 1 53.44 662 VAL B N 1
ATOM 10643 C CA . VAL B 1 662 ? 1.793 -80.688 -26.266 1 53.44 662 VAL B CA 1
ATOM 10644 C C . VAL B 1 662 ? 1.605 -80.688 -27.781 1 53.44 662 VAL B C 1
ATOM 10646 O O . VAL B 1 662 ? 2.582 -80.625 -28.547 1 53.44 662 VAL B O 1
ATOM 10649 N N . ALA B 1 663 ? 0.492 -81.125 -28.359 1 55.44 663 ALA B N 1
ATOM 10650 C CA . ALA B 1 663 ? 0.225 -81.125 -29.797 1 55.44 663 ALA B CA 1
ATOM 10651 C C . ALA B 1 663 ? -0.997 -80.25 -30.125 1 55.44 663 ALA B C 1
ATOM 10653 O O . ALA B 1 663 ? -1.863 -80.062 -29.281 1 55.44 663 ALA B O 1
ATOM 10654 N N . PHE B 1 664 ? -0.912 -79.438 -31.344 1 57 664 PHE B N 1
ATOM 10655 C CA . PHE B 1 664 ? -2.041 -78.688 -31.891 1 57 664 PHE B CA 1
ATOM 10656 C C . PHE B 1 664 ? -2.93 -79.625 -32.719 1 57 664 PHE B C 1
ATOM 10658 O O . PHE B 1 664 ? -2.434 -80.438 -33.469 1 57 664 PHE B O 1
ATOM 10665 N N . GLY B 1 665 ? -4.152 -79.875 -32.406 1 55.81 665 GLY B N 1
ATOM 10666 C CA . GLY B 1 665 ? -5.051 -80.625 -33.25 1 55.81 665 GLY B CA 1
ATOM 10667 C C . GLY B 1 665 ? -6.324 -79.875 -33.594 1 55.81 665 GLY B C 1
ATOM 10668 O O . GLY B 1 665 ? -6.621 -78.875 -33.031 1 55.81 665 GLY B O 1
ATOM 10669 N N . MET B 1 666 ? -6.875 -80.125 -34.875 1 52.25 666 MET B N 1
ATOM 10670 C CA . MET B 1 666 ? -8.164 -79.562 -35.25 1 52.25 666 MET B CA 1
ATOM 10671 C C . MET B 1 666 ? -9.297 -80.188 -34.438 1 52.25 666 MET B C 1
ATOM 10673 O O . MET B 1 666 ? -9.18 -81.312 -33.969 1 52.25 666 MET B O 1
ATOM 10677 N N . ASP B 1 667 ? -10.414 -79.5 -34.281 1 52 667 ASP B N 1
ATOM 10678 C CA . ASP B 1 667 ? -11.594 -80 -33.562 1 52 667 ASP B CA 1
ATOM 10679 C C . ASP B 1 667 ? -12.234 -81.125 -34.312 1 52 667 ASP B C 1
ATOM 10681 O O . ASP B 1 667 ? -12.453 -81.062 -35.5 1 52 667 ASP B O 1
ATOM 10685 N N . GLY B 1 668 ? -12.297 -82.438 -33.75 1 47.34 668 GLY B N 1
ATOM 10686 C CA . GLY B 1 668 ? -12.891 -83.688 -34.25 1 47.34 668 GLY B CA 1
ATOM 10687 C C . GLY B 1 668 ? -11.875 -84.812 -34.5 1 47.34 668 GLY B C 1
ATOM 10688 O O . GLY B 1 668 ? -12.234 -85.875 -34.844 1 47.34 668 GLY B O 1
ATOM 10689 N N . GLU B 1 669 ? -10.656 -84.438 -34.625 1 43.91 669 GLU B N 1
ATOM 10690 C CA . GLU B 1 669 ? -9.68 -85.5 -34.875 1 43.91 669 GLU B CA 1
ATOM 10691 C C . GLU B 1 669 ? -9.469 -86.312 -33.594 1 43.91 669 GLU B C 1
ATOM 10693 O O . GLU B 1 669 ? -9.234 -85.75 -32.531 1 43.91 669 GLU B O 1
ATOM 10698 N N . GLU B 1 670 ? -10.195 -87.5 -33.5 1 42.06 670 GLU B N 1
ATOM 10699 C CA . GLU B 1 670 ? -10.164 -88.375 -32.375 1 42.06 670 GLU B CA 1
ATOM 10700 C C . GLU B 1 670 ? -8.766 -88.5 -31.781 1 42.06 670 GLU B C 1
ATOM 10702 O O . GLU B 1 670 ? -8.609 -88.625 -30.562 1 42.06 670 GLU B O 1
ATOM 10707 N N . HIS B 1 671 ? -7.734 -89 -32.562 1 37.97 671 HIS B N 1
ATOM 10708 C CA . HIS B 1 671 ? -6.391 -89.25 -32.062 1 37.97 671 HIS B CA 1
ATOM 10709 C C . HIS B 1 671 ? -5.477 -88.062 -32.312 1 37.97 671 HIS B C 1
ATOM 10711 O O . HIS B 1 671 ? -5.223 -87.688 -33.469 1 37.97 671 HIS B O 1
ATOM 10717 N N . LEU B 1 672 ? -5.57 -87.25 -31.438 1 41.69 672 LEU B N 1
ATOM 10718 C CA . LEU B 1 672 ? -4.562 -86.188 -31.516 1 41.69 672 LEU B CA 1
ATOM 10719 C C . LEU B 1 672 ? -3.195 -86.75 -31.859 1 41.69 672 LEU B C 1
ATOM 10721 O O . LEU B 1 672 ? -2.732 -87.688 -31.203 1 41.69 672 LEU B O 1
ATOM 10725 N N . MET B 1 673 ? -2.982 -87.188 -33.094 1 35.19 673 MET B N 1
ATOM 10726 C CA . MET B 1 673 ? -1.726 -87.812 -33.438 1 35.19 673 MET B CA 1
ATOM 10727 C C . MET B 1 673 ? -0.544 -87.125 -32.75 1 35.19 673 MET B C 1
ATOM 10729 O O . MET B 1 673 ? -0.418 -85.938 -32.781 1 35.19 673 MET B O 1
ATOM 10733 N N . PRO B 1 674 ? -0.068 -87.938 -31.766 1 32.62 674 PRO B N 1
ATOM 10734 C CA . PRO B 1 674 ? 1.212 -87.438 -31.25 1 32.62 674 PRO B CA 1
ATOM 10735 C C . PRO B 1 674 ? 2.16 -86.938 -32.344 1 32.62 674 PRO B C 1
ATOM 10737 O O . PRO B 1 674 ? 2.055 -87.375 -33.5 1 32.62 674 PRO B O 1
ATOM 10740 N N . LEU B 1 675 ? 2.666 -85.938 -32.344 1 30.11 675 LEU B N 1
ATOM 10741 C CA . LEU B 1 675 ? 3.793 -85.875 -33.25 1 30.11 675 LEU B CA 1
ATOM 10742 C C . LEU B 1 675 ? 4.516 -87.188 -33.344 1 30.11 675 LEU B C 1
ATOM 10744 O O . LEU B 1 675 ? 4.938 -87.75 -32.344 1 30.11 675 LEU B O 1
ATOM 10748 N N . LYS B 1 676 ? 4.066 -88.125 -34.188 1 28.3 676 LYS B N 1
ATOM 10749 C CA . LYS B 1 676 ? 4.773 -89.438 -34.312 1 28.3 676 LYS B CA 1
ATOM 10750 C C . LYS B 1 676 ? 6.285 -89.188 -34.25 1 28.3 676 LYS B C 1
ATOM 10752 O O . LYS B 1 676 ? 6.82 -88.312 -34.938 1 28.3 676 LYS B O 1
#